Protein AF-0000000067239632 (afdb_homodimer)

Organism: Chlamydomonas reinhardtii (NCBI:txid3055)

Structure (mmCIF, N/CA/C/O backbone):
data_AF-0000000067239632-model_v1
#
loop_
_entity.id
_entity.type
_entity.pdbx_description
1 polymer 'Cytoplasmic tRNA 2-thiolation protein 2'
#
loop_
_atom_site.group_PDB
_atom_site.id
_atom_site.type_symbol
_atom_site.label_atom_id
_atom_site.label_alt_id
_atom_site.label_comp_id
_atom_site.label_asym_id
_atom_site.label_entity_id
_atom_site.label_seq_id
_atom_site.pdbx_PDB_ins_code
_atom_site.Cartn_x
_atom_site.Cartn_y
_atom_site.Cartn_z
_atom_site.occupancy
_atom_site.B_iso_or_equiv
_atom_site.auth_seq_id
_atom_site.auth_comp_id
_atom_site.auth_asym_id
_atom_site.auth_atom_id
_atom_site.pdbx_PDB_model_num
ATOM 1 N N . MET A 1 1 ? -25.734 11.156 -2.154 1 63.03 1 MET A N 1
ATOM 2 C CA . MET A 1 1 ? -26.031 11.828 -0.892 1 63.03 1 MET A CA 1
ATOM 3 C C . MET A 1 1 ? -26.438 13.273 -1.131 1 63.03 1 MET A C 1
ATOM 5 O O . MET A 1 1 ? -25.844 13.961 -1.958 1 63.03 1 MET A O 1
ATOM 9 N N . CYS A 1 2 ? -27.562 13.672 -0.67 1 76.25 2 CYS A N 1
ATOM 10 C CA . CYS A 1 2 ? -27.984 15.055 -0.864 1 76.25 2 CYS A CA 1
ATOM 11 C C . CYS A 1 2 ? -27.062 16.016 -0.145 1 76.25 2 CYS A C 1
ATOM 13 O O . CYS A 1 2 ? -26.281 15.617 0.719 1 76.25 2 CYS A O 1
ATOM 15 N N . HIS A 1 3 ? -27 17.25 -0.586 1 82.56 3 HIS A N 1
ATOM 16 C CA . HIS A 1 3 ? -26.094 18.281 -0.102 1 82.56 3 HIS A CA 1
ATOM 17 C C . HIS A 1 3 ? -26.203 18.453 1.411 1 82.56 3 HIS A C 1
ATOM 19 O O . HIS A 1 3 ? -25.188 18.547 2.102 1 82.56 3 HIS A O 1
ATOM 25 N N . ALA A 1 4 ? -27.359 18.406 1.837 1 80.75 4 ALA A N 1
ATOM 26 C CA . ALA A 1 4 ? -27.594 18.594 3.266 1 80.75 4 ALA A CA 1
ATOM 27 C C . ALA A 1 4 ? -27.031 17.438 4.074 1 80.75 4 ALA A C 1
ATOM 29 O O . ALA A 1 4 ? -26.422 17.625 5.129 1 80.75 4 ALA A O 1
ATOM 30 N N . CYS A 1 5 ? -27.234 16.266 3.525 1 84.88 5 CYS A N 1
ATOM 31 C CA . CYS A 1 5 ? -26.766 15.062 4.211 1 84.88 5 CYS A CA 1
ATOM 32 C C . CYS A 1 5 ? -25.25 15.023 4.246 1 84.88 5 CYS A C 1
ATOM 34 O O . CYS A 1 5 ? -24.656 14.578 5.23 1 84.88 5 CYS A O 1
ATOM 36 N N . LEU A 1 6 ? -24.625 15.562 3.209 1 88.06 6 LEU A N 1
ATOM 37 C CA . LEU A 1 6 ? -23.172 15.586 3.137 1 88.06 6 LEU A CA 1
ATOM 38 C C . LEU A 1 6 ? -22.578 16.531 4.188 1 88.06 6 LEU A C 1
ATOM 40 O O . LEU A 1 6 ? -21.641 16.172 4.891 1 88.06 6 LEU A O 1
ATOM 44 N N . GLU A 1 7 ? -23.188 17.656 4.262 1 89.69 7 GLU A N 1
ATOM 45 C CA . GLU A 1 7 ? -22.703 18.641 5.234 1 89.69 7 GLU A CA 1
ATOM 46 C C . GLU A 1 7 ? -22.875 18.125 6.66 1 89.69 7 GLU A C 1
ATOM 48 O O . GLU A 1 7 ? -22 18.328 7.504 1 89.69 7 GLU A O 1
ATOM 53 N N . LEU A 1 8 ? -23.984 17.484 6.863 1 88.88 8 LEU A N 1
ATOM 54 C CA . LEU A 1 8 ? -24.25 16.938 8.195 1 88.88 8 LEU A CA 1
ATOM 55 C C . LEU A 1 8 ? -23.25 15.828 8.531 1 88.88 8 LEU A C 1
ATOM 57 O O . LEU A 1 8 ? -22.797 15.727 9.68 1 88.88 8 LEU A O 1
ATOM 61 N N . SER A 1 9 ? -22.984 15.094 7.57 1 91 9 SER A N 1
ATOM 62 C CA . SER A 1 9 ? -22.062 13.992 7.781 1 91 9 SER A CA 1
ATOM 63 C C . SER A 1 9 ? -20.656 14.508 8.117 1 91 9 SER A C 1
ATOM 65 O O . SER A 1 9 ? -20.031 14.039 9.07 1 91 9 SER A O 1
ATOM 67 N N . VAL A 1 10 ? -20.203 15.492 7.332 1 93.69 10 VAL A N 1
ATOM 68 C CA . VAL A 1 10 ? -18.875 16.047 7.547 1 93.69 10 VAL A CA 1
ATOM 69 C C . VAL A 1 10 ? -18.828 16.766 8.891 1 93.69 10 VAL A C 1
ATOM 71 O O . VAL A 1 10 ? -17.875 16.609 9.648 1 93.69 10 VAL A O 1
ATOM 74 N N . ARG A 1 11 ? -19.828 17.516 9.188 1 91.19 11 ARG A N 1
ATOM 75 C CA . ARG A 1 11 ? -19.922 18.219 10.461 1 91.19 11 ARG A CA 1
ATOM 76 C C . ARG A 1 11 ? -19.875 17.234 11.633 1 91.19 11 ARG A C 1
ATOM 78 O O . ARG A 1 11 ? -19.219 17.5 12.641 1 91.19 11 ARG A O 1
ATOM 85 N N . GLY A 1 12 ? -20.578 16.156 11.438 1 91.25 12 GLY A N 1
ATOM 86 C CA . GLY A 1 12 ? -20.609 15.141 12.477 1 91.25 12 GLY A CA 1
ATOM 87 C C . GLY A 1 12 ? -19.25 14.523 12.742 1 91.25 12 GLY A C 1
ATOM 88 O O . GLY A 1 12 ? -18.891 14.25 13.891 1 91.25 12 GLY A O 1
ATOM 89 N N . LYS A 1 13 ? -18.531 14.344 11.75 1 91.56 13 LYS A N 1
ATOM 90 C CA . LYS A 1 13 ? -17.203 13.75 11.875 1 91.56 13 LYS A CA 1
ATOM 91 C C . LYS A 1 13 ? -16.25 14.695 12.594 1 91.56 13 LYS A C 1
ATOM 93 O O . LYS A 1 13 ? -15.453 14.258 13.43 1 91.56 13 LYS A O 1
ATOM 98 N N . VAL A 1 14 ? -16.297 15.953 12.266 1 92 14 VAL A N 1
ATOM 99 C CA . VAL A 1 14 ? -15.43 16.938 12.922 1 92 14 VAL A CA 1
ATOM 100 C C . VAL A 1 14 ? -15.883 17.141 14.367 1 92 14 VAL A C 1
ATOM 102 O O . VAL A 1 14 ? -15.062 17.234 15.273 1 92 14 VAL A O 1
ATOM 105 N N . ARG A 1 15 ? -17.156 17.062 14.609 1 88.06 15 ARG A N 1
ATOM 106 C CA . ARG A 1 15 ? -17.734 17.281 15.938 1 88.06 15 ARG A CA 1
ATOM 107 C C . ARG A 1 15 ? -17.406 16.109 16.875 1 88.06 15 ARG A C 1
ATOM 109 O O . ARG A 1 15 ? -17.547 16.234 18.094 1 88.06 15 ARG A O 1
ATOM 116 N N . ALA A 1 16 ? -17 15.031 16.25 1 86.62 16 ALA A N 1
ATOM 117 C CA . ALA A 1 16 ? -16.594 13.891 17.062 1 86.62 16 ALA A CA 1
ATOM 118 C C . ALA A 1 16 ? -15.508 14.289 18.047 1 86.62 16 ALA A C 1
ATOM 120 O O . ALA A 1 16 ? -15.344 13.648 19.094 1 86.62 16 ALA A O 1
ATOM 121 N N . LEU A 1 17 ? -14.797 15.305 17.797 1 83.38 17 LEU A N 1
ATOM 122 C CA . LEU A 1 17 ? -13.82 15.852 18.719 1 83.38 17 LEU A CA 1
ATOM 123 C C . LEU A 1 17 ? -14.469 16.172 20.062 1 83.38 17 LEU A C 1
ATOM 125 O O . LEU A 1 17 ? -13.867 15.922 21.125 1 83.38 17 LEU A O 1
ATOM 129 N N . LYS A 1 18 ? -15.602 16.703 20 1 79.5 18 LYS A N 1
ATOM 130 C CA . LYS A 1 18 ? -16.344 17.062 21.203 1 79.5 18 LYS A CA 1
ATOM 131 C C . LYS A 1 18 ? -16.922 15.82 21.875 1 79.5 18 LYS A C 1
ATOM 133 O O . LYS A 1 18 ? -16.812 15.664 23.094 1 79.5 18 LYS A O 1
ATOM 138 N N . THR A 1 19 ? -17.422 14.945 21.078 1 78 19 THR A N 1
ATOM 139 C CA . THR A 1 19 ? -18.062 13.734 21.578 1 78 19 THR A CA 1
ATOM 140 C C . THR A 1 19 ? -17.062 12.844 22.297 1 78 19 THR A C 1
ATOM 142 O O . THR A 1 19 ? -17.391 12.203 23.297 1 78 19 THR A O 1
ATOM 145 N N . HIS A 1 20 ? -15.836 12.891 21.828 1 83.5 20 HIS A N 1
ATOM 146 C CA . HIS A 1 20 ? -14.797 12.055 22.406 1 83.5 20 HIS A CA 1
ATOM 147 C C . HIS A 1 20 ? -14.023 12.812 23.484 1 83.5 20 HIS A C 1
ATOM 149 O O . HIS A 1 20 ? -12.992 12.344 23.969 1 83.5 20 HIS A O 1
ATOM 155 N N . LYS A 1 21 ? -14.438 14.008 23.797 1 83.25 21 LYS A N 1
ATOM 156 C CA . LYS A 1 21 ? -13.867 14.828 24.859 1 83.25 21 LYS A CA 1
ATOM 157 C C . LYS A 1 21 ? -12.422 15.211 24.547 1 83.25 21 LYS A C 1
ATOM 159 O O . LYS A 1 21 ? -11.578 15.227 25.438 1 83.25 21 LYS A O 1
ATOM 164 N N . LEU A 1 22 ? -12.25 15.445 23.328 1 89.62 22 LEU A N 1
ATOM 165 C CA . LEU A 1 22 ? -10.914 15.852 22.906 1 89.62 22 LEU A CA 1
ATOM 166 C C . LEU A 1 22 ? -10.789 17.375 22.906 1 89.62 22 LEU A C 1
ATOM 168 O O . LEU A 1 22 ? -9.68 17.906 22.922 1 89.62 22 LEU A O 1
ATOM 172 N N . LEU A 1 23 ? -11.867 18.031 22.859 1 87.69 23 LEU A N 1
ATOM 173 C CA . LEU A 1 23 ? -11.945 19.484 23.016 1 87.69 23 LEU A CA 1
ATOM 174 C C . LEU A 1 23 ? -12.727 19.844 24.281 1 87.69 23 LEU A C 1
ATOM 176 O O . LEU A 1 23 ? -13.898 19.484 24.422 1 87.69 23 LEU A O 1
ATOM 180 N N . LEU A 1 24 ? -12.07 20.516 25.125 1 85.75 24 LEU A N 1
ATOM 181 C CA . LEU A 1 24 ? -12.672 20.859 26.422 1 85.75 24 LEU A CA 1
ATOM 182 C C . LEU A 1 24 ? -12.766 22.359 26.594 1 85.75 24 LEU A C 1
ATOM 184 O O . LEU A 1 24 ? -12.031 23.125 25.969 1 85.75 24 LEU A O 1
ATOM 188 N N . PRO A 1 25 ? -13.742 22.734 27.453 1 85.5 25 PRO A N 1
ATOM 189 C CA . PRO A 1 25 ? -13.805 24.156 27.75 1 85.5 25 PRO A CA 1
ATOM 190 C C . PRO A 1 25 ? -12.5 24.688 28.359 1 85.5 25 PRO A C 1
ATOM 192 O O . PRO A 1 25 ? -11.875 24.031 29.188 1 85.5 25 PRO A O 1
ATOM 195 N N . GLY A 1 26 ? -12.117 25.797 27.875 1 83.81 26 GLY A N 1
ATOM 196 C CA . GLY A 1 26 ? -10.898 26.391 28.375 1 83.81 26 GLY A CA 1
ATOM 197 C C . GLY A 1 26 ? -9.68 26.062 27.547 1 83.81 26 GLY A C 1
ATOM 198 O O . GLY A 1 26 ? -8.609 26.656 27.734 1 83.81 26 GLY A O 1
ATOM 199 N N . ASP A 1 27 ? -9.852 25.172 26.656 1 88.25 27 ASP A N 1
ATOM 200 C CA . ASP A 1 27 ? -8.742 24.828 25.781 1 88.25 27 ASP A CA 1
ATOM 201 C C . ASP A 1 27 ? -8.344 26 24.891 1 88.25 27 ASP A C 1
ATOM 203 O O . ASP A 1 27 ? -9.164 26.875 24.594 1 88.25 27 ASP A O 1
ATOM 207 N N . ASN A 1 28 ? -7.094 26.125 24.688 1 92.44 28 ASN A N 1
ATOM 208 C CA . ASN A 1 28 ? -6.598 26.938 23.578 1 92.44 28 ASN A CA 1
ATOM 209 C C . ASN A 1 28 ? -6.203 26.094 22.375 1 92.44 28 ASN A C 1
ATOM 211 O O . ASN A 1 28 ? -5.27 25.297 22.469 1 92.44 28 ASN A O 1
ATOM 215 N N . ILE A 1 29 ? -6.895 26.344 21.312 1 94.25 29 ILE A N 1
ATOM 216 C CA . ILE A 1 29 ? -6.699 25.453 20.188 1 94.25 29 ILE A CA 1
ATOM 217 C C . ILE A 1 29 ? -6.062 26.203 19.031 1 94.25 29 ILE A C 1
ATOM 219 O O . ILE A 1 29 ? -6.328 27.391 18.828 1 94.25 29 ILE A O 1
ATOM 223 N N . ALA A 1 30 ? -5.18 25.516 18.344 1 96.75 30 ALA A N 1
ATOM 224 C CA . ALA A 1 30 ? -4.648 26 17.078 1 96.75 30 ALA A CA 1
ATOM 225 C C . ALA A 1 30 ? -5.152 25.172 15.906 1 96.75 30 ALA A C 1
ATOM 227 O O . ALA A 1 30 ? -5.312 23.953 16.031 1 96.75 30 ALA A O 1
ATOM 228 N N . VAL A 1 31 ? -5.473 25.766 14.797 1 97.75 31 VAL A N 1
ATOM 229 C CA . VAL A 1 31 ? -5.859 25.078 13.562 1 97.75 31 VAL A CA 1
ATOM 230 C C . VAL A 1 31 ? -4.816 25.344 12.477 1 97.75 31 VAL A C 1
ATOM 232 O O . VAL A 1 31 ? -4.516 26.484 12.156 1 97.75 31 VAL A O 1
ATOM 235 N N . ALA A 1 32 ? -4.227 24.281 11.977 1 98.12 32 ALA A N 1
ATOM 236 C CA . ALA A 1 32 ? -3.314 24.406 10.844 1 98.12 32 ALA A CA 1
ATOM 237 C C . ALA A 1 32 ? -4.082 24.656 9.547 1 98.12 32 ALA A C 1
ATOM 239 O O . ALA A 1 32 ? -4.957 23.859 9.18 1 98.12 32 ALA A O 1
ATOM 240 N N . LEU A 1 33 ? -3.748 25.703 8.828 1 97.38 33 LEU A N 1
ATOM 241 C CA . LEU A 1 33 ? -4.477 26.078 7.621 1 97.38 33 LEU A CA 1
ATOM 242 C C . LEU A 1 33 ? -3.527 26.203 6.43 1 97.38 33 LEU A C 1
ATOM 244 O O . LEU A 1 33 ? -2.641 27.047 6.422 1 97.38 33 LEU A O 1
ATOM 248 N N . SER A 1 34 ? -3.734 25.359 5.488 1 94.44 34 SER A N 1
ATOM 249 C CA . SER A 1 34 ? -2.918 25.406 4.281 1 94.44 34 SER A CA 1
ATOM 250 C C . SER A 1 34 ? -3.586 26.25 3.201 1 94.44 34 SER A C 1
ATOM 252 O O . SER A 1 34 ? -2.92 26.75 2.285 1 94.44 34 SER A O 1
ATOM 254 N N . GLY A 1 35 ? -4.879 26.484 3.322 1 94.12 35 GLY A N 1
ATOM 255 C CA . GLY A 1 35 ? -5.629 27.188 2.293 1 94.12 35 GLY A CA 1
ATOM 256 C C . GLY A 1 35 ? -6.348 26.25 1.337 1 94.12 35 GLY A C 1
ATOM 257 O O . GLY A 1 35 ? -7.141 26.703 0.504 1 94.12 35 GLY A O 1
ATOM 258 N N . GLY A 1 36 ? -6.152 24.984 1.489 1 94.12 36 GLY A N 1
ATOM 259 C CA . GLY A 1 36 ? -6.828 24.016 0.653 1 94.12 36 GLY A CA 1
ATOM 260 C C . GLY A 1 36 ? -8.219 23.656 1.154 1 94.12 36 GLY A C 1
ATOM 261 O O . GLY A 1 36 ? -8.672 24.188 2.166 1 94.12 36 GLY A O 1
ATOM 262 N N . SER A 1 37 ? -8.844 22.781 0.431 1 95.69 37 SER A N 1
ATOM 263 C CA . SER A 1 37 ? -10.227 22.422 0.735 1 95.69 37 SER A CA 1
ATOM 264 C C . SER A 1 37 ? -10.344 21.75 2.1 1 95.69 37 SER A C 1
ATOM 266 O O . SER A 1 37 ? -11.281 22.016 2.852 1 95.69 37 SER A O 1
ATOM 268 N N . CYS A 1 38 ? -9.398 20.938 2.461 1 96.69 38 CYS A N 1
ATOM 269 C CA . CYS A 1 38 ? -9.484 20.172 3.693 1 96.69 38 CYS A CA 1
ATOM 270 C C . CYS A 1 38 ? -9.305 21.062 4.914 1 96.69 38 CYS A C 1
ATOM 272 O O . CYS A 1 38 ? -10.078 20.984 5.867 1 96.69 38 CYS A O 1
ATOM 274 N N . SER A 1 39 ? -8.281 21.859 4.871 1 96.94 39 SER A N 1
ATOM 275 C CA . SER A 1 39 ? -8.047 22.734 6.012 1 96.94 39 SER A CA 1
ATOM 276 C C . SER A 1 39 ? -9.164 23.766 6.152 1 96.94 39 SER A C 1
ATOM 278 O O . SER A 1 39 ? -9.555 24.109 7.266 1 96.94 39 SER A O 1
ATOM 280 N N . LEU A 1 40 ? -9.727 24.25 5.062 1 97 40 LEU A N 1
ATOM 281 C CA . LEU A 1 40 ? -10.82 25.219 5.105 1 97 40 LEU A CA 1
ATOM 282 C C . LEU A 1 40 ? -12.094 24.578 5.637 1 97 40 LEU A C 1
ATOM 284 O O . LEU A 1 40 ? -12.828 25.188 6.414 1 97 40 LEU A O 1
ATOM 288 N N . THR A 1 41 ? -12.32 23.359 5.168 1 96.44 41 THR A N 1
ATOM 289 C CA . THR A 1 41 ? -13.461 22.609 5.688 1 96.44 41 THR A CA 1
ATOM 290 C C . THR A 1 41 ? -13.336 22.406 7.195 1 96.44 41 THR A C 1
ATOM 292 O O . THR A 1 41 ? -14.32 22.562 7.93 1 96.44 41 THR A O 1
ATOM 295 N N . LEU A 1 42 ? -12.172 22.078 7.633 1 97.5 42 LEU A N 1
ATOM 296 C CA . LEU A 1 42 ? -11.93 21.906 9.055 1 97.5 42 LEU A CA 1
ATOM 297 C C . LEU A 1 42 ? -12.227 23.188 9.82 1 97.5 42 LEU A C 1
ATOM 299 O O . LEU A 1 42 ? -12.984 23.172 10.797 1 97.5 42 LEU A O 1
ATOM 303 N N . LEU A 1 43 ? -11.633 24.266 9.391 1 96.81 43 LEU A N 1
ATOM 304 C CA . LEU A 1 43 ? -11.828 25.547 10.07 1 96.81 43 LEU A CA 1
ATOM 305 C C . LEU A 1 43 ? -13.305 25.938 10.086 1 96.81 43 LEU A C 1
ATOM 307 O O . LEU A 1 43 ? -13.82 26.391 11.109 1 96.81 43 LEU A O 1
ATOM 311 N N . SER A 1 44 ? -13.977 25.75 8.992 1 94.62 44 SER A N 1
ATOM 312 C CA . SER A 1 44 ? -15.383 26.125 8.852 1 94.62 44 SER A CA 1
ATOM 313 C C . SER A 1 44 ? -16.266 25.312 9.781 1 94.62 44 SER A C 1
ATOM 315 O O . SER A 1 44 ? -17.391 25.719 10.094 1 94.62 44 SER A O 1
ATOM 317 N N . ASN A 1 45 ? -15.836 24.172 10.164 1 93.5 45 ASN A N 1
ATOM 318 C CA . ASN A 1 45 ? -16.641 23.328 11.055 1 93.5 45 ASN A CA 1
ATOM 319 C C . ASN A 1 45 ? -16.25 23.547 12.516 1 93.5 45 ASN A C 1
ATOM 321 O O . ASN A 1 45 ? -17.031 23.219 13.422 1 93.5 45 ASN A O 1
ATOM 325 N N . VAL A 1 46 ? -15.055 24.062 12.773 1 93.44 46 VAL A N 1
ATOM 326 C CA . VAL A 1 46 ? -14.586 24.281 14.141 1 93.44 46 VAL A CA 1
ATOM 327 C C . VAL A 1 46 ? -15.141 25.609 14.664 1 93.44 46 VAL A C 1
ATOM 329 O O . VAL A 1 46 ? -15.508 25.703 15.836 1 93.44 46 VAL A O 1
ATOM 332 N N . LEU A 1 47 ? -15.25 26.594 13.844 1 91.94 47 LEU A N 1
ATOM 333 C CA . LEU A 1 47 ? -15.633 27.953 14.234 1 91.94 47 LEU A CA 1
ATOM 334 C C . LEU A 1 47 ? -17.016 27.969 14.867 1 91.94 47 LEU A C 1
ATOM 336 O O . LEU A 1 47 ? -17.219 28.547 15.93 1 91.94 47 LEU A O 1
ATOM 340 N N . PRO A 1 48 ? -17.969 27.234 14.25 1 86.5 48 PRO A N 1
ATOM 341 C CA . PRO A 1 48 ? -19.312 27.234 14.844 1 86.5 48 PRO A CA 1
ATOM 342 C C . PRO A 1 48 ? -19.359 26.531 16.203 1 86.5 48 PRO A C 1
ATOM 344 O O . PRO A 1 48 ? -20.328 26.703 16.938 1 86.5 48 PRO A O 1
ATOM 347 N N . MET A 1 49 ? -18.375 25.797 16.516 1 86.38 49 MET A N 1
ATOM 348 C CA . MET A 1 49 ? -18.344 25.078 17.781 1 86.38 49 MET A CA 1
ATOM 349 C C . MET A 1 49 ? -17.938 26.016 18.922 1 86.38 49 MET A C 1
ATOM 351 O O . MET A 1 49 ? -18.125 25.703 20.094 1 86.38 49 MET A O 1
ATOM 355 N N . ARG A 1 50 ? -17.422 27.172 18.594 1 85.12 50 ARG A N 1
ATOM 356 C CA . ARG A 1 50 ? -16.875 28.109 19.562 1 85.12 50 ARG A CA 1
ATOM 357 C C . ARG A 1 50 ? -17.984 29 20.156 1 85.12 50 ARG A C 1
ATOM 359 O O . ARG A 1 50 ? -18.844 29.5 19.422 1 85.12 50 ARG A O 1
ATOM 366 N N . LYS A 1 51 ? -18.062 29.016 21.469 1 77.44 51 LYS A N 1
ATOM 367 C CA . LYS A 1 51 ? -18.984 29.906 22.141 1 77.44 51 LYS A CA 1
ATOM 368 C C . LYS A 1 51 ? -18.484 31.359 22.094 1 77.44 51 LYS A C 1
ATOM 370 O O . LYS A 1 51 ? -17.312 31.609 22.359 1 77.44 51 LYS A O 1
ATOM 375 N N . ASP A 1 52 ? -19.234 32.219 21.391 1 60.81 52 ASP A N 1
ATOM 376 C CA . ASP A 1 52 ? -18.891 33.625 21.406 1 60.81 52 ASP A CA 1
ATOM 377 C C . ASP A 1 52 ? -19.703 34.375 22.469 1 60.81 52 ASP A C 1
ATOM 379 O O . ASP A 1 52 ? -20.672 33.844 23 1 60.81 52 ASP A O 1
ATOM 383 N N . ALA A 1 53 ? -19.016 35.438 23.016 1 52.5 53 ALA A N 1
ATOM 384 C CA . ALA A 1 53 ? -19.641 36.25 24.031 1 52.5 53 ALA A CA 1
ATOM 385 C C . ALA A 1 53 ? -21.109 36.531 23.703 1 52.5 53 ALA A C 1
ATOM 387 O O . ALA A 1 53 ? -21.922 36.812 24.594 1 52.5 53 ALA A O 1
ATOM 388 N N . SER A 1 54 ? -21.406 36.594 22.406 1 49.66 54 SER A N 1
ATOM 389 C CA . SER A 1 54 ? -22.766 37 22.016 1 49.66 54 SER A CA 1
ATOM 390 C C . SER A 1 54 ? -23.719 35.812 22.078 1 49.66 54 SER A C 1
ATOM 392 O O . SER A 1 54 ? -24.922 35.969 21.891 1 49.66 54 SER A O 1
ATOM 394 N N . THR A 1 55 ? -23.047 34.594 22.219 1 54.34 55 THR A N 1
ATOM 395 C CA . THR A 1 55 ? -23.906 33.438 22.156 1 54.34 55 THR A CA 1
ATOM 396 C C . THR A 1 55 ? -24.75 33.312 23.422 1 54.34 55 THR A C 1
ATOM 398 O O . THR A 1 55 ? -24.219 33.312 24.531 1 54.34 55 THR A O 1
ATOM 401 N N . PRO A 1 56 ? -26.062 33.625 23.297 1 50.69 56 PRO A N 1
ATOM 402 C CA . PRO A 1 56 ? -26.891 33.5 24.516 1 50.69 56 PRO A CA 1
ATOM 403 C C . PRO A 1 56 ? -26.641 32.188 25.266 1 50.69 56 PRO A C 1
ATOM 405 O O . PRO A 1 56 ? -26.219 31.203 24.656 1 50.69 56 PRO A O 1
ATOM 408 N N . ARG A 1 57 ? -26.578 32.281 26.594 1 50.06 57 ARG A N 1
ATOM 409 C CA . ARG A 1 57 ? -26.375 31.25 27.594 1 50.06 57 ARG A CA 1
ATOM 410 C C . ARG A 1 57 ? -26.922 29.906 27.109 1 50.06 57 ARG A C 1
ATOM 412 O O . ARG A 1 57 ? -26.5 28.859 27.562 1 50.06 57 ARG A O 1
ATOM 419 N N . LYS A 1 58 ? -28.078 30 26.422 1 48.72 58 LYS A N 1
ATOM 420 C CA . LYS A 1 58 ? -28.922 28.828 26.266 1 48.72 58 LYS A CA 1
ATOM 421 C C . LYS A 1 58 ? -28.5 27.984 25.062 1 48.72 58 LYS A C 1
ATOM 423 O O . LYS A 1 58 ? -29.125 26.969 24.75 1 48.72 58 LYS A O 1
ATOM 428 N N . GLU A 1 59 ? -27.531 28.484 24.234 1 54.84 59 GLU A N 1
ATOM 429 C CA . GLU A 1 59 ? -27.391 27.641 23.062 1 54.84 59 GLU A CA 1
ATOM 430 C C . GLU A 1 59 ? -26.609 26.359 23.391 1 54.84 59 GLU A C 1
ATOM 432 O O . GLU A 1 59 ? -25.484 26.422 23.875 1 54.84 59 GLU A O 1
ATOM 437 N N . ARG A 1 60 ? -27.234 25.25 23.453 1 58.44 60 ARG A N 1
ATOM 438 C CA . ARG A 1 60 ? -26.844 23.875 23.766 1 58.44 60 ARG A CA 1
ATOM 439 C C . ARG A 1 60 ? -25.797 23.375 22.781 1 58.44 60 ARG A C 1
ATOM 441 O O . ARG A 1 60 ? -25.938 23.547 21.578 1 58.44 60 ARG A O 1
ATOM 448 N N . GLY A 1 61 ? -24.406 23.219 23.188 1 69.62 61 GLY A N 1
ATOM 449 C CA . GLY A 1 61 ? -23.469 22.375 22.469 1 69.62 61 GLY A CA 1
ATOM 450 C C . GLY A 1 61 ? -22.188 23.078 22.094 1 69.62 61 GLY A C 1
ATOM 451 O O . GLY A 1 61 ? -21.266 22.453 21.562 1 69.62 61 GLY A O 1
ATOM 452 N N . LYS A 1 62 ? -22.156 24.484 22.375 1 78.81 62 LYS A N 1
ATOM 453 C CA . LYS A 1 62 ? -20.922 25.203 22.047 1 78.81 62 LYS A CA 1
ATOM 454 C C . LYS A 1 62 ? -19.938 25.141 23.219 1 78.81 62 LYS A C 1
ATOM 456 O O . LYS A 1 62 ? -20.344 24.922 24.375 1 78.81 62 LYS A O 1
ATOM 461 N N . ILE A 1 63 ? -18.656 25.188 22.891 1 82.94 63 ILE A N 1
ATOM 462 C CA . ILE A 1 63 ? -17.562 25.094 23.859 1 82.94 63 ILE A CA 1
ATOM 463 C C . ILE A 1 63 ? -16.75 26.391 23.844 1 82.94 63 ILE A C 1
ATOM 465 O O . ILE A 1 63 ? -16.516 26.969 22.781 1 82.94 63 ILE A O 1
ATOM 469 N N . GLU A 1 64 ? -16.516 26.891 25 1 84.75 64 GLU A N 1
ATOM 470 C CA . GLU A 1 64 ? -15.664 28.062 25.094 1 84.75 64 GLU A CA 1
ATOM 471 C C . GLU A 1 64 ? -14.188 27.688 24.969 1 84.75 64 GLU A C 1
ATOM 473 O O . GLU A 1 64 ? -13.648 26.984 25.828 1 84.75 64 GLU A O 1
ATOM 478 N N . PHE A 1 65 ? -13.594 28.047 23.922 1 87.12 65 PHE A N 1
ATOM 479 C CA . PHE A 1 65 ? -12.164 27.781 23.75 1 87.12 65 PHE A CA 1
ATOM 480 C C . PHE A 1 65 ?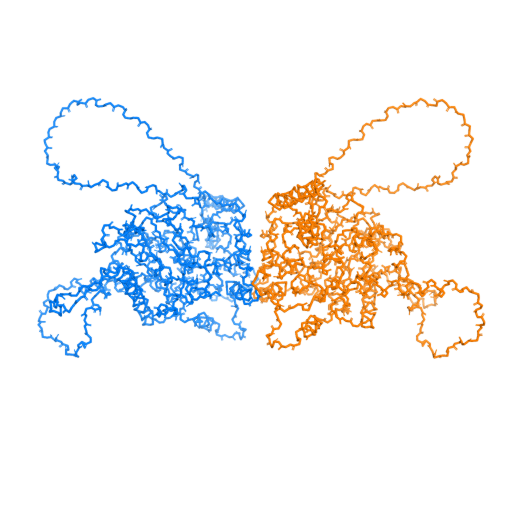 -11.516 28.891 22.922 1 87.12 65 PHE A C 1
ATOM 482 O O . PHE A 1 65 ? -12.188 29.594 22.172 1 87.12 65 PHE A O 1
ATOM 489 N N . GLY A 1 66 ? -10.195 29.125 23.203 1 89.81 66 GLY A N 1
ATOM 490 C CA . GLY A 1 66 ? -9.406 30 22.344 1 89.81 66 GLY A CA 1
ATOM 491 C C . GLY A 1 66 ? -9.047 29.375 21.016 1 89.81 66 GLY A C 1
ATOM 492 O O . GLY A 1 66 ? -8.898 28.156 20.922 1 89.81 66 GLY A O 1
ATOM 493 N N . LEU A 1 67 ? -8.984 30.234 20 1 92.69 67 LEU A N 1
ATOM 494 C CA . LEU A 1 67 ? -8.688 29.703 18.672 1 92.69 67 LEU A CA 1
ATOM 495 C C . LEU A 1 67 ? -7.652 30.562 17.953 1 92.69 67 LEU A C 1
ATOM 497 O O . LEU A 1 67 ? -7.789 31.781 17.891 1 92.69 67 LEU A O 1
ATOM 501 N N . THR A 1 68 ? -6.578 30 17.578 1 93.25 68 THR A N 1
ATOM 502 C CA . THR A 1 68 ? -5.566 30.625 16.734 1 93.25 68 THR A CA 1
ATOM 503 C C . THR A 1 68 ? -5.379 29.828 15.453 1 93.25 68 THR A C 1
ATOM 505 O O . THR A 1 68 ? -5.293 28.594 15.477 1 93.25 68 THR A O 1
ATOM 508 N N . VAL A 1 69 ? -5.441 30.453 14.336 1 96.12 69 VAL A N 1
ATOM 509 C CA . VAL A 1 69 ? -5.18 29.812 13.055 1 96.12 69 VAL A CA 1
ATOM 510 C C . VAL A 1 69 ? -3.715 30 12.664 1 96.12 69 VAL A C 1
ATOM 512 O O . VAL A 1 69 ? -3.189 31.125 12.734 1 96.12 69 VAL A O 1
ATOM 515 N N . ILE A 1 70 ? -3.045 28.953 12.312 1 96.62 70 ILE A N 1
ATOM 516 C CA . ILE A 1 70 ? -1.637 29.031 11.938 1 96.62 70 ILE A CA 1
ATOM 517 C C . ILE A 1 70 ? -1.457 28.594 10.492 1 96.62 70 ILE A C 1
ATOM 519 O O . ILE A 1 70 ? -1.854 27.484 10.125 1 96.62 70 ILE A O 1
ATOM 523 N N . HIS A 1 71 ? -0.911 29.375 9.664 1 96.12 71 HIS A N 1
ATOM 524 C CA . HIS A 1 71 ? -0.532 29.062 8.289 1 96.12 71 HIS A CA 1
ATOM 525 C C . HIS A 1 71 ? 0.983 29.062 8.125 1 96.12 71 HIS A C 1
ATOM 527 O O . HIS A 1 71 ? 1.634 30.094 8.32 1 96.12 71 HIS A O 1
ATOM 533 N N . VAL A 1 72 ? 1.511 27.906 7.836 1 96.12 72 VAL A N 1
ATOM 534 C CA . VAL A 1 72 ? 2.918 27.828 7.461 1 96.12 72 VAL A CA 1
ATOM 535 C C . VAL A 1 72 ? 3.064 28.047 5.957 1 96.12 72 VAL A C 1
ATOM 537 O O . VAL A 1 72 ? 2.639 27.203 5.164 1 96.12 72 VAL A O 1
ATOM 540 N N . ASN A 1 73 ? 3.652 29.109 5.555 1 94.38 73 ASN A N 1
ATOM 541 C CA . ASN A 1 73 ? 3.836 29.406 4.137 1 94.38 73 ASN A CA 1
ATOM 542 C C . ASN A 1 73 ? 5.059 28.688 3.572 1 94.38 73 ASN A C 1
ATOM 544 O O . ASN A 1 73 ? 6.195 29.078 3.844 1 94.38 73 ASN A O 1
ATOM 548 N N . GLU A 1 74 ? 4.785 27.719 2.834 1 93.56 74 GLU A N 1
ATOM 549 C CA . GLU A 1 74 ? 5.867 26.938 2.242 1 93.56 74 GLU A CA 1
ATOM 550 C C . GLU A 1 74 ? 5.953 27.172 0.735 1 93.56 74 GLU A C 1
ATOM 552 O O . GLU A 1 74 ? 6.508 26.344 0.007 1 93.56 74 GLU A O 1
ATOM 557 N N . ALA A 1 75 ? 5.453 28.25 0.238 1 91.56 75 ALA A N 1
ATOM 558 C CA . ALA A 1 75 ? 5.398 28.531 -1.194 1 91.56 75 ALA A CA 1
ATOM 559 C C . ALA A 1 75 ? 6.797 28.609 -1.794 1 91.56 75 ALA A C 1
ATOM 561 O O . ALA A 1 75 ? 7.047 28.062 -2.877 1 91.56 75 ALA A O 1
ATOM 562 N N . THR A 1 76 ? 7.719 29.234 -1.14 1 89.94 76 THR A N 1
ATOM 563 C CA . THR A 1 76 ? 9.07 29.375 -1.664 1 89.94 76 THR A CA 1
ATOM 564 C C . THR A 1 76 ? 9.781 28.031 -1.726 1 89.94 76 THR A C 1
ATOM 566 O O . THR A 1 76 ? 10.625 27.812 -2.598 1 89.94 76 THR A O 1
ATOM 569 N N . ALA A 1 77 ? 9.477 27.188 -0.752 1 91 77 ALA A N 1
ATOM 570 C CA . ALA A 1 77 ? 10.062 25.859 -0.749 1 91 77 ALA A CA 1
ATOM 571 C C . ALA A 1 77 ? 9.633 25.062 -1.978 1 91 77 ALA A C 1
ATOM 573 O O . ALA A 1 77 ? 10.344 24.156 -2.42 1 91 77 ALA A O 1
ATOM 574 N N . HIS A 1 78 ? 8.508 25.406 -2.482 1 88.94 78 HIS A N 1
ATOM 575 C CA . HIS A 1 78 ? 8 24.75 -3.674 1 88.94 78 HIS A CA 1
ATOM 576 C C . HIS A 1 78 ? 8.391 25.5 -4.941 1 88.94 78 HIS A C 1
ATOM 578 O O . HIS A 1 78 ? 7.859 25.234 -6.02 1 88.94 78 HIS A O 1
ATOM 584 N N . GLY A 1 79 ? 9.211 26.547 -4.797 1 83.88 79 GLY A N 1
ATOM 585 C CA . GLY A 1 79 ? 9.781 27.203 -5.957 1 83.88 79 GLY A CA 1
ATOM 586 C C . GLY A 1 79 ? 9.109 28.531 -6.293 1 83.88 79 GLY A C 1
ATOM 587 O O . GLY A 1 79 ? 9.43 29.156 -7.297 1 83.88 79 GLY A O 1
ATOM 588 N N . ALA A 1 80 ? 8.195 29 -5.516 1 86.38 80 ALA A N 1
ATOM 589 C CA . ALA A 1 80 ? 7.512 30.266 -5.773 1 86.38 80 ALA A CA 1
ATOM 590 C C . ALA A 1 80 ? 8.414 31.453 -5.449 1 86.38 80 ALA A C 1
ATOM 592 O O . ALA A 1 80 ? 9.266 31.375 -4.555 1 86.38 80 ALA A O 1
ATOM 593 N N . ALA A 1 81 ? 8.156 32.5 -6.195 1 86.75 81 ALA A N 1
ATOM 594 C CA . ALA A 1 81 ? 8.859 33.75 -5.906 1 86.75 81 ALA A CA 1
ATOM 595 C C . ALA A 1 81 ? 8.352 34.375 -4.617 1 86.75 81 ALA A C 1
ATOM 597 O O . ALA A 1 81 ? 7.258 34.062 -4.148 1 86.75 81 ALA A O 1
ATOM 598 N N . ALA A 1 82 ? 9.133 35.25 -4.074 1 87.06 82 ALA A N 1
ATOM 599 C CA . ALA A 1 82 ? 8.789 35.906 -2.811 1 87.06 82 ALA A CA 1
ATOM 600 C C . ALA A 1 82 ? 7.449 36.625 -2.908 1 87.06 82 ALA A C 1
ATOM 602 O O . ALA A 1 82 ? 6.641 36.594 -1.976 1 87.06 82 ALA A O 1
ATOM 603 N N . ALA A 1 83 ? 7.242 37.281 -3.994 1 87.5 83 ALA A N 1
ATOM 604 C CA . ALA A 1 83 ? 5.996 38 -4.191 1 87.5 83 ALA A CA 1
ATOM 605 C C . ALA A 1 83 ? 4.801 37.062 -4.242 1 87.5 83 ALA A C 1
ATOM 607 O O . ALA A 1 83 ? 3.73 37.375 -3.715 1 87.5 83 ALA A O 1
ATOM 608 N N . GLU A 1 84 ? 5.004 35.969 -4.926 1 87.94 84 GLU A N 1
ATOM 609 C CA . GLU A 1 84 ? 3.949 34.969 -5.012 1 87.94 84 GLU A CA 1
ATOM 610 C C . GLU A 1 84 ? 3.65 34.375 -3.643 1 87.94 84 GLU A C 1
ATOM 612 O O . GLU A 1 84 ? 2.5 34.062 -3.334 1 87.94 84 GLU A O 1
ATOM 617 N N . ALA A 1 85 ? 4.723 34.156 -2.924 1 90.81 85 ALA A N 1
ATOM 618 C CA . ALA A 1 85 ? 4.566 33.625 -1.574 1 90.81 85 ALA A CA 1
ATOM 619 C C . ALA A 1 85 ? 3.75 34.562 -0.7 1 90.81 85 ALA A C 1
ATOM 621 O O . ALA A 1 85 ? 2.898 34.125 0.075 1 90.81 85 ALA A O 1
ATOM 622 N N . GLU A 1 86 ? 4.004 35.812 -0.805 1 88.44 86 GLU A N 1
ATOM 623 C CA . GLU A 1 86 ? 3.256 36.812 -0.05 1 88.44 86 GLU A CA 1
ATOM 624 C C . GLU A 1 86 ? 1.796 36.875 -0.493 1 88.44 86 GLU A C 1
ATOM 626 O O . GLU A 1 86 ? 0.896 37.031 0.331 1 88.44 86 GLU A O 1
ATOM 631 N N . ALA A 1 87 ? 1.618 36.812 -1.788 1 89.56 87 ALA A N 1
ATOM 632 C CA . ALA A 1 87 ? 0.256 36.812 -2.316 1 89.56 87 ALA A CA 1
ATOM 633 C C . ALA A 1 87 ? -0.518 35.594 -1.812 1 89.56 87 ALA A C 1
ATOM 635 O O . ALA A 1 87 ? -1.711 35.688 -1.515 1 89.56 87 ALA A O 1
ATOM 636 N N . HIS A 1 88 ? 0.176 34.5 -1.755 1 91.38 88 HIS A N 1
ATOM 637 C CA . HIS A 1 88 ? -0.456 33.281 -1.262 1 91.38 88 HIS A CA 1
ATOM 638 C C . HIS A 1 88 ? -0.904 33.438 0.188 1 91.38 88 HIS A C 1
ATOM 640 O O . HIS A 1 88 ? -2.006 33 0.55 1 91.38 88 HIS A O 1
ATOM 646 N N . SER A 1 89 ? -0.066 33.969 0.991 1 91.81 89 SER A N 1
ATOM 647 C CA . SER A 1 89 ? -0.415 34.188 2.389 1 91.81 89 SER A CA 1
ATOM 648 C C . SER A 1 89 ? -1.642 35.094 2.512 1 91.81 89 SER A C 1
ATOM 650 O O . SER A 1 89 ? -2.506 34.875 3.359 1 91.81 89 SER A O 1
ATOM 652 N N . ARG A 1 90 ? -1.735 36.125 1.687 1 90.38 90 ARG A N 1
ATOM 653 C CA . ARG A 1 90 ? -2.887 37.031 1.703 1 90.38 90 ARG A CA 1
ATOM 654 C C . ARG A 1 90 ? -4.164 36.281 1.329 1 90.38 90 ARG A C 1
ATOM 656 O O . ARG A 1 90 ? -5.215 36.5 1.936 1 90.38 90 ARG A O 1
ATOM 663 N N . ASP A 1 91 ? -3.975 35.438 0.354 1 92.38 91 ASP A N 1
ATOM 664 C CA . ASP A 1 91 ? -5.129 34.656 -0.084 1 92.38 91 ASP A CA 1
ATOM 665 C C . ASP A 1 91 ? -5.609 33.719 1.021 1 92.38 91 ASP A C 1
ATOM 667 O O . ASP A 1 91 ? -6.816 33.531 1.201 1 92.38 91 ASP A O 1
ATOM 671 N N . VAL A 1 92 ? -4.68 33.094 1.704 1 94.38 92 VAL A N 1
ATOM 672 C CA . VAL A 1 92 ? -5.027 32.156 2.77 1 94.38 92 VAL A CA 1
ATOM 673 C C . VAL A 1 92 ? -5.715 32.906 3.908 1 94.38 92 VAL A C 1
ATOM 675 O O . VAL A 1 92 ? -6.707 32.406 4.465 1 94.38 92 VAL A O 1
ATOM 678 N N . VAL A 1 93 ? -5.215 34.062 4.297 1 93.06 93 VAL A N 1
ATOM 679 C CA . VAL A 1 93 ? -5.805 34.875 5.355 1 93.06 93 VAL A CA 1
ATOM 680 C C . VAL A 1 93 ? -7.215 35.281 4.957 1 93.06 93 VAL A C 1
ATOM 682 O O . VAL A 1 93 ? -8.141 35.25 5.773 1 93.06 93 VAL A O 1
ATOM 685 N N . ALA A 1 94 ? -7.355 35.688 3.701 1 92.38 94 ALA A N 1
ATOM 686 C CA . ALA A 1 94 ? -8.672 36.062 3.197 1 92.38 94 ALA A CA 1
ATOM 687 C C . ALA A 1 94 ? -9.648 34.906 3.271 1 92.38 94 ALA A C 1
ATOM 689 O O . ALA A 1 94 ? -10.82 35.062 3.619 1 92.38 94 ALA A O 1
ATOM 690 N N . ALA A 1 95 ? -9.141 33.75 2.904 1 94.56 95 ALA A N 1
ATOM 691 C CA . ALA A 1 95 ? -9.984 32.562 2.965 1 94.56 95 ALA A CA 1
ATOM 692 C C . ALA A 1 95 ? -10.398 32.25 4.402 1 94.56 95 ALA A C 1
ATOM 694 O O . ALA A 1 95 ? -11.523 31.844 4.652 1 94.56 95 ALA A O 1
ATOM 695 N N . ALA A 1 96 ? -9.477 32.406 5.332 1 94.75 96 ALA A N 1
ATOM 696 C CA . ALA A 1 96 ? -9.781 32.188 6.742 1 94.75 96 ALA A CA 1
ATOM 697 C C . ALA A 1 96 ? -10.867 33.156 7.219 1 94.75 96 ALA A C 1
ATOM 699 O O . ALA A 1 96 ? -11.773 32.75 7.957 1 94.75 96 ALA A O 1
ATOM 700 N N . ARG A 1 97 ? -10.812 34.344 6.812 1 91.81 97 ARG A N 1
ATOM 701 C CA . ARG A 1 97 ? -11.812 35.344 7.18 1 91.81 97 ARG A CA 1
ATOM 702 C C . ARG A 1 97 ? -13.172 35.031 6.582 1 91.81 97 ARG A C 1
ATOM 704 O O . ARG A 1 97 ? -14.203 35.25 7.211 1 91.81 97 ARG A O 1
ATOM 711 N N . GLN A 1 98 ? -13.062 34.562 5.41 1 92.88 98 GLN A N 1
ATOM 712 C CA . GLN A 1 98 ? -14.305 34.125 4.781 1 92.88 98 GLN A CA 1
ATOM 713 C C . GLN A 1 98 ? -14.977 33 5.586 1 92.88 98 GLN A C 1
ATOM 715 O O . GLN A 1 98 ? -16.203 33 5.73 1 92.88 98 GLN A O 1
ATOM 720 N N . CYS A 1 99 ? -14.172 32.062 6.035 1 93.81 99 CYS A N 1
ATOM 721 C CA . CYS A 1 99 ? -14.703 31.016 6.875 1 93.81 99 CYS A CA 1
ATOM 722 C C . CYS A 1 99 ? -15.383 31.578 8.117 1 93.81 99 CYS A C 1
ATOM 724 O O . CYS A 1 99 ? -16.453 31.109 8.516 1 93.81 99 CYS A O 1
ATOM 726 N N . ALA A 1 100 ? -14.766 32.562 8.719 1 90.88 100 ALA A N 1
ATOM 727 C CA . ALA A 1 100 ? -15.328 33.188 9.906 1 90.88 100 ALA A CA 1
ATOM 728 C C . ALA A 1 100 ? -16.656 33.875 9.594 1 90.88 100 ALA A C 1
ATOM 730 O O . ALA A 1 100 ? -17.594 33.812 10.383 1 90.88 100 ALA A O 1
ATOM 731 N N . ALA A 1 101 ? -16.719 34.5 8.445 1 88.88 101 ALA A N 1
ATOM 732 C CA . ALA A 1 101 ? -17.938 35.188 8.031 1 88.88 101 ALA A CA 1
ATOM 733 C C . ALA A 1 101 ? -19.062 34.188 7.801 1 88.88 101 ALA A C 1
ATOM 735 O O . ALA A 1 101 ? -20.203 34.438 8.203 1 88.88 101 ALA A O 1
ATOM 736 N N . VAL A 1 102 ? -18.688 33.125 7.164 1 88.31 102 VAL A N 1
ATOM 737 C CA . VAL A 1 102 ? -19.688 32.094 6.879 1 88.31 102 VAL A CA 1
ATOM 738 C C . VAL A 1 102 ? -20.172 31.484 8.188 1 88.31 102 VAL A C 1
ATOM 740 O O . VAL A 1 102 ? -21.375 31.234 8.344 1 88.31 102 VAL A O 1
ATOM 743 N N . ALA A 1 103 ? -19.312 31.219 9.07 1 85.62 103 ALA A N 1
ATOM 744 C CA . ALA A 1 103 ? -19.672 30.641 10.367 1 85.62 103 ALA A CA 1
ATOM 745 C C . ALA A 1 103 ? -20.594 31.594 11.141 1 85.62 103 ALA A C 1
ATOM 747 O O . ALA A 1 103 ? -21.547 31.156 11.781 1 85.62 103 ALA A O 1
ATOM 748 N N . ALA A 1 104 ? -20.375 32.844 11.102 1 82.88 104 ALA A N 1
ATOM 749 C CA . ALA A 1 104 ? -21.203 33.844 11.766 1 82.88 104 ALA A CA 1
ATOM 750 C C . ALA A 1 104 ? -22.609 33.906 11.156 1 82.88 104 ALA A C 1
ATOM 752 O O . ALA A 1 104 ? -23.594 34.031 11.883 1 82.88 104 ALA A O 1
ATOM 753 N N . ALA A 1 105 ? -22.578 33.75 9.922 1 82 105 ALA A N 1
ATOM 754 C CA . ALA A 1 105 ? -23.859 33.75 9.219 1 82 105 ALA A CA 1
ATOM 755 C C . ALA A 1 105 ? -24.703 32.562 9.578 1 82 105 ALA A C 1
ATOM 757 O O . ALA A 1 105 ? -25.938 32.656 9.719 1 82 105 ALA A O 1
ATOM 758 N N . MET A 1 106 ? -24.047 31.453 9.734 1 76.44 106 MET A N 1
ATOM 759 C CA . MET A 1 106 ? -24.75 30.219 10.07 1 76.44 106 MET A CA 1
ATOM 760 C C . MET A 1 106 ? -25.297 30.266 11.492 1 76.44 106 MET A C 1
ATOM 762 O O . MET A 1 106 ? -26.375 29.734 11.766 1 76.44 106 MET A O 1
ATOM 766 N N . THR A 1 107 ? -24.688 30.812 12.375 1 73.12 107 THR A N 1
ATOM 767 C CA . THR A 1 107 ? -25.109 30.938 13.758 1 73.12 107 THR A CA 1
ATOM 768 C C . THR A 1 107 ? -26.297 31.891 13.875 1 73.12 107 THR A C 1
ATOM 770 O O . THR A 1 107 ? -27.219 31.656 14.664 1 73.12 107 THR A O 1
ATOM 773 N N . THR A 1 108 ? -26.281 33 13.133 1 71 108 THR A N 1
ATOM 774 C CA . THR A 1 108 ? -27.375 33.969 13.141 1 71 108 THR A CA 1
ATOM 775 C C . THR A 1 108 ? -28.656 33.344 12.578 1 71 108 THR A C 1
ATOM 777 O O . THR A 1 108 ? -29.75 33.562 13.086 1 71 108 THR A O 1
ATOM 780 N N . ALA A 1 109 ? -28.5 32.5 11.625 1 67.62 109 ALA A N 1
ATOM 781 C CA . ALA A 1 109 ? -29.641 31.859 11 1 67.62 109 ALA A CA 1
ATOM 782 C C . ALA A 1 109 ? -30.297 30.859 11.945 1 67.62 109 ALA A C 1
ATOM 784 O O . ALA A 1 109 ? -31.516 30.719 11.969 1 67.62 109 ALA A O 1
ATOM 785 N N . GLU A 1 110 ? -29.547 30.188 12.688 1 64 110 GLU A N 1
ATOM 786 C CA . GLU A 1 110 ? -30.062 29.203 13.625 1 64 110 GLU A CA 1
ATOM 787 C C . GLU A 1 110 ? -30.766 29.875 14.805 1 64 110 GLU A C 1
ATOM 789 O O . GLU A 1 110 ? -31.703 29.312 15.383 1 64 110 GLU A O 1
ATOM 794 N N . SER A 1 111 ? -30.328 31.062 15.273 1 58.09 111 SER A N 1
ATOM 795 C CA . SER A 1 111 ? -30.938 31.75 16.406 1 58.09 111 SER A CA 1
ATOM 796 C C . SER A 1 111 ? -32.219 32.469 16 1 58.09 111 SER A C 1
ATOM 798 O O . SER A 1 111 ? -33 32.875 16.859 1 58.09 111 SER A O 1
ATOM 800 N N . GLY A 1 112 ? -33.188 32.156 15.109 1 49.78 112 GLY A N 1
ATOM 801 C CA . GLY A 1 112 ? -34.5 32.625 14.711 1 49.78 112 GLY A CA 1
ATOM 802 C C . GLY A 1 112 ? -34.625 34.156 14.68 1 49.78 112 GLY A C 1
ATOM 803 O O . GLY A 1 112 ? -35.719 34.688 14.602 1 49.78 112 GLY A O 1
ATOM 804 N N . GLY A 1 113 ? -34.188 35.156 15.609 1 39.97 113 GLY A N 1
ATOM 805 C CA . GLY A 1 113 ? -34.719 36.469 15.891 1 39.97 113 GLY A CA 1
ATOM 806 C C . GLY A 1 113 ? -34.844 37.344 14.664 1 39.97 113 GLY A C 1
ATOM 807 O O . GLY A 1 113 ? -33.969 37.312 13.797 1 39.97 113 GLY A O 1
ATOM 808 N N . SER A 1 114 ? -36.219 37.625 14.242 1 35.88 114 SER A N 1
ATOM 809 C CA . SER A 1 114 ? -36.812 38.75 13.508 1 35.88 114 SER A CA 1
ATOM 810 C C . SER A 1 114 ? -36.156 40.062 13.883 1 35.88 114 SER A C 1
ATOM 812 O O . SER A 1 114 ? -36.438 40.625 14.945 1 35.88 114 SER A O 1
ATOM 814 N N . SER A 1 115 ? -35.031 40.344 14.148 1 33.19 115 SER A N 1
ATOM 815 C CA . SER A 1 115 ? -34.75 41.781 14.359 1 33.19 115 SER A CA 1
ATOM 816 C C . SER A 1 115 ? -35.344 42.625 13.258 1 33.19 115 SER A C 1
ATOM 818 O O . SER A 1 115 ? -35.156 42.375 12.07 1 33.19 115 SER A O 1
ATOM 820 N N . THR A 1 116 ? -36.625 43.312 13.477 1 30.02 116 THR A N 1
ATOM 821 C CA . THR A 1 116 ? -37.094 44.594 12.992 1 30.02 116 THR A CA 1
ATOM 822 C C . THR A 1 116 ? -35.938 45.5 12.641 1 30.02 116 THR A C 1
ATOM 824 O O . THR A 1 116 ? -34.812 45.312 13.125 1 30.02 116 THR A O 1
ATOM 827 N N . ALA A 1 117 ? -36.344 46.844 11.961 1 28.61 117 ALA A N 1
ATOM 828 C CA . ALA A 1 117 ? -35.781 47.938 11.188 1 28.61 117 ALA A CA 1
ATOM 829 C C . ALA A 1 117 ? -34.719 48.688 12 1 28.61 117 ALA A C 1
ATOM 831 O O . ALA A 1 117 ? -34.281 49.781 11.609 1 28.61 117 ALA A O 1
ATOM 832 N N . ALA A 1 118 ? -34.812 48.75 13.398 1 29.36 118 ALA A N 1
ATOM 833 C CA . ALA A 1 118 ? -34.062 49.969 13.766 1 29.36 118 ALA A CA 1
ATOM 834 C C . ALA A 1 118 ? -32.688 49.969 13.125 1 29.36 118 ALA A C 1
ATOM 836 O O . ALA A 1 118 ? -31.875 49.094 13.367 1 29.36 118 ALA A O 1
ATOM 837 N N . SER A 1 119 ? -32.562 50.625 11.828 1 27.64 119 SER A N 1
ATOM 838 C CA . SER A 1 119 ? -31.516 51.156 10.953 1 27.64 119 SER A CA 1
ATOM 839 C C . SER A 1 119 ? -30.328 51.656 11.766 1 27.64 119 SER A C 1
ATOM 841 O O . SER A 1 119 ? -29.297 52 11.195 1 27.64 119 SER A O 1
ATOM 843 N N . THR A 1 120 ? -30.672 52.594 12.805 1 25.25 120 THR A N 1
ATOM 844 C CA . THR A 1 120 ? -29.781 53.75 12.992 1 25.25 120 THR A CA 1
ATOM 845 C C . THR A 1 120 ? -28.391 53.312 13.414 1 25.25 120 THR A C 1
ATOM 847 O O . THR A 1 120 ? -27.406 54 13.164 1 25.25 120 THR A O 1
ATOM 850 N N . SER A 1 121 ? -28.344 52.875 14.75 1 25.52 121 SER A N 1
ATOM 851 C CA . SER A 1 121 ? -27 53.125 15.258 1 25.52 121 SER A CA 1
ATOM 852 C C . SER A 1 121 ? -25.953 52.375 14.445 1 25.52 121 SER A C 1
ATOM 854 O O . SER A 1 121 ? -26.125 51.188 14.141 1 25.52 121 SER A O 1
ATOM 856 N N . THR A 1 122 ? -25.25 52.938 13.492 1 27.78 122 THR A N 1
ATOM 857 C CA . THR A 1 122 ? -23.938 52.875 12.875 1 27.78 122 THR A CA 1
ATOM 858 C C . THR A 1 122 ? -22.938 52.188 13.797 1 27.78 122 THR A C 1
ATOM 860 O O . THR A 1 122 ? -22.219 52.844 14.547 1 27.78 122 THR A O 1
ATOM 863 N N . SER A 1 123 ? -23.484 51.719 14.945 1 26.61 123 SER A N 1
ATOM 864 C CA . SER A 1 123 ? -22.328 51.344 15.766 1 26.61 123 SER A CA 1
ATOM 865 C C . SER A 1 123 ? -21.219 50.719 14.922 1 26.61 123 SER A C 1
ATOM 867 O O . SER A 1 123 ? -21.469 50.25 13.82 1 26.61 123 SER A O 1
ATOM 869 N N . MET A 1 124 ? -20 50.938 15.406 1 26.22 124 MET A N 1
ATOM 870 C CA . MET A 1 124 ? -18.656 50.594 14.977 1 26.22 124 MET A CA 1
ATOM 871 C C . MET A 1 124 ? -18.609 49.188 14.398 1 26.22 124 MET A C 1
ATOM 873 O O . MET A 1 124 ? -19.531 48.406 14.609 1 26.22 124 MET A O 1
ATOM 877 N N . GLY A 1 125 ? -17.516 48.906 13.664 1 29.05 125 GLY A N 1
ATOM 878 C CA . GLY A 1 125 ? -16.844 47.781 13.055 1 29.05 125 GLY A CA 1
ATOM 879 C C . GLY A 1 125 ? -17 46.469 13.836 1 29.05 125 GLY A C 1
ATOM 880 O O . GLY A 1 125 ? -16.312 46.281 14.836 1 29.05 125 GLY A O 1
ATOM 881 N N . ASN A 1 126 ? -18.141 46.156 14.266 1 30.44 126 ASN A N 1
ATOM 882 C CA . ASN A 1 126 ? -18.25 44.844 14.852 1 30.44 126 ASN A CA 1
ATOM 883 C C . ASN A 1 126 ? -17.359 43.844 14.141 1 30.44 126 ASN A C 1
ATOM 885 O O . ASN A 1 126 ? -17.688 43.344 13.062 1 30.44 126 ASN A O 1
ATOM 889 N N . ALA A 1 127 ? -16.172 44.188 14.023 1 34.06 127 ALA A N 1
ATOM 890 C CA . ALA A 1 127 ? -15.094 43.25 13.664 1 34.06 127 ALA A CA 1
ATOM 891 C C . ALA A 1 127 ? -15.367 41.844 14.18 1 34.06 127 ALA A C 1
ATOM 893 O O . ALA A 1 127 ? -15.664 41.656 15.367 1 34.06 127 ALA A O 1
ATOM 894 N N . SER A 1 128 ? -16.297 41.062 13.602 1 40.62 128 SER A N 1
ATOM 895 C CA . SER A 1 128 ? -16.219 39.625 13.922 1 40.62 128 SER A CA 1
ATOM 896 C C . SER A 1 128 ? -15.031 39.312 14.812 1 40.62 128 SER A C 1
ATOM 898 O O . SER A 1 128 ? -13.93 39.844 14.594 1 40.62 128 SER A O 1
ATOM 900 N N . PRO A 1 129 ? -15.211 39.156 16.125 1 48.91 129 PRO A N 1
ATOM 901 C CA . PRO A 1 129 ? -14.039 38.844 16.938 1 48.91 129 PRO A CA 1
ATOM 902 C C . PRO A 1 129 ? -12.938 38.125 16.141 1 48.91 129 PRO A C 1
ATOM 904 O O . PRO A 1 129 ? -13.219 37.219 15.359 1 48.91 129 PRO A O 1
ATOM 907 N N . GLY A 1 130 ? -11.953 38.969 15.617 1 61.16 130 GLY A N 1
ATOM 908 C CA . GLY A 1 130 ? -10.828 38.812 14.703 1 61.16 130 GLY A CA 1
ATOM 909 C C . GLY A 1 130 ? -10.133 37.5 14.82 1 61.16 130 GLY A C 1
ATOM 910 O O . GLY A 1 130 ? -9.789 37.062 15.922 1 61.16 130 GLY A O 1
ATOM 911 N N . LEU A 1 131 ? -10.57 36.562 13.938 1 80.62 131 LEU A N 1
ATOM 912 C CA . LEU A 1 131 ? -9.789 35.344 13.82 1 80.62 131 LEU A CA 1
ATOM 913 C C . LEU A 1 131 ? -8.297 35.625 13.766 1 80.62 131 LEU A C 1
ATOM 915 O O . LEU A 1 131 ? -7.855 36.438 12.953 1 80.62 131 LEU A O 1
ATOM 919 N N . ASP A 1 132 ? -7.633 35.281 14.867 1 87.12 132 ASP A N 1
ATOM 920 C CA . ASP A 1 132 ? -6.18 35.438 14.883 1 87.12 132 ASP A CA 1
ATOM 921 C C . ASP A 1 132 ? -5.52 34.469 13.914 1 87.12 132 ASP A C 1
ATOM 923 O O . ASP A 1 132 ? -5.566 33.25 14.133 1 87.12 132 ASP A O 1
ATOM 927 N N . VAL A 1 133 ? -4.988 35 12.828 1 91.88 133 VAL A N 1
ATOM 928 C CA . VAL A 1 133 ? -4.305 34.188 11.844 1 91.88 133 VAL A CA 1
ATOM 929 C C . VAL A 1 133 ? -2.811 34.469 11.859 1 91.88 133 VAL A C 1
ATOM 931 O O . VAL A 1 133 ? -2.393 35.594 11.547 1 91.88 133 VAL A O 1
ATOM 934 N N . TRP A 1 134 ? -2.055 33.5 12.273 1 92.38 134 TRP A N 1
ATOM 935 C CA . TRP A 1 134 ? -0.6 33.594 12.242 1 92.38 134 TRP A CA 1
ATOM 936 C C . TRP A 1 134 ? -0.042 33.062 10.93 1 92.38 134 TRP A C 1
ATOM 938 O O . TRP A 1 134 ? -0.317 31.906 10.562 1 92.38 134 TRP A O 1
ATOM 948 N N . VAL A 1 135 ? 0.673 33.875 10.219 1 93.81 135 VAL A N 1
ATOM 949 C CA . VAL A 1 135 ? 1.396 33.406 9.031 1 93.81 135 VAL A CA 1
ATOM 950 C C . VAL A 1 135 ? 2.873 33.219 9.367 1 93.81 135 VAL A C 1
ATOM 952 O O . VAL A 1 135 ? 3.562 34.188 9.734 1 93.81 135 VAL A O 1
ATOM 955 N N . VAL A 1 136 ? 3.336 32.031 9.273 1 94.31 136 VAL A N 1
ATOM 956 C CA . VAL A 1 136 ? 4.711 31.703 9.625 1 94.31 136 VAL A CA 1
ATOM 957 C C . VAL A 1 136 ? 5.434 31.141 8.414 1 94.31 136 VAL A C 1
ATOM 959 O O . VAL A 1 136 ? 5.152 30.016 7.984 1 94.31 136 VAL A O 1
ATOM 962 N N . PRO A 1 137 ? 6.387 31.875 7.852 1 94.12 137 PRO A N 1
ATOM 963 C CA . PRO A 1 137 ? 7.141 31.312 6.723 1 94.12 137 PRO A CA 1
ATOM 964 C C . PRO A 1 137 ? 7.961 30.094 7.113 1 94.12 137 PRO A C 1
ATOM 966 O O . PRO A 1 137 ? 8.516 30.047 8.211 1 94.12 137 PRO A O 1
ATOM 969 N N . LEU A 1 138 ? 8.062 29.109 6.223 1 94.88 138 LEU A N 1
ATOM 970 C CA . LEU A 1 138 ? 8.781 27.875 6.504 1 94.88 138 LEU A CA 1
ATOM 971 C C . LEU A 1 138 ? 10.227 28.156 6.895 1 94.88 138 LEU A C 1
ATOM 973 O O . LEU A 1 138 ? 10.812 27.422 7.695 1 94.88 138 LEU A O 1
ATOM 977 N N . ARG A 1 139 ? 10.812 29.266 6.438 1 92.56 139 ARG A N 1
ATOM 978 C CA . ARG A 1 139 ? 12.188 29.641 6.742 1 92.56 139 ARG A CA 1
ATOM 979 C C . ARG A 1 139 ? 12.383 29.844 8.242 1 92.56 139 ARG A C 1
ATOM 981 O O . ARG A 1 139 ? 13.508 29.812 8.742 1 92.56 139 ARG A O 1
ATOM 988 N N . ASP A 1 140 ? 11.305 30.031 8.969 1 92.94 140 ASP A N 1
ATOM 989 C CA . ASP A 1 140 ? 11.398 30.328 10.398 1 92.94 140 ASP A CA 1
ATOM 990 C C . ASP A 1 140 ? 11.641 29.047 11.203 1 92.94 140 ASP A C 1
ATOM 992 O O . ASP A 1 140 ? 11.688 29.078 12.43 1 92.94 140 ASP A O 1
ATOM 996 N N . VAL A 1 141 ? 11.805 27.906 10.5 1 92.5 141 VAL A N 1
ATOM 997 C CA . VAL A 1 141 ? 12.219 26.672 11.156 1 92.5 141 VAL A CA 1
ATOM 998 C C . VAL A 1 141 ? 13.57 26.875 11.844 1 92.5 141 VAL A C 1
ATOM 1000 O O . VAL A 1 141 ? 13.867 26.234 12.852 1 92.5 141 VAL A O 1
ATOM 1003 N N . PHE A 1 142 ? 14.281 27.797 11.383 1 91.12 142 PHE A N 1
ATOM 1004 C CA . PHE A 1 142 ? 15.609 28.062 11.93 1 91.12 142 PHE A CA 1
ATOM 1005 C C . PHE A 1 142 ? 15.516 28.906 13.195 1 91.12 142 PHE A C 1
ATOM 1007 O O . PHE A 1 142 ? 16.531 29.234 13.805 1 91.12 142 PHE A O 1
ATOM 1014 N N . LEU A 1 143 ? 14.312 29.203 13.609 1 89.56 143 LEU A N 1
ATOM 1015 C CA . LEU A 1 143 ? 14.078 29.906 14.867 1 89.56 143 LEU A CA 1
ATOM 1016 C C . LEU A 1 143 ? 13.57 28.953 15.938 1 89.56 143 LEU A C 1
ATOM 1018 O O . LEU A 1 143 ? 13.211 29.391 17.031 1 89.56 143 LEU A O 1
ATOM 1022 N N . LEU A 1 144 ? 13.523 27.656 15.672 1 87.5 144 LEU A N 1
ATOM 1023 C CA . LEU A 1 144 ? 12.969 26.656 16.594 1 87.5 144 LEU A CA 1
ATOM 1024 C C . LEU A 1 144 ? 13.75 26.641 17.906 1 87.5 144 LEU A C 1
ATOM 1026 O O . LEU A 1 144 ? 13.211 26.281 18.953 1 87.5 144 LEU A O 1
ATOM 1030 N N . GLY A 1 145 ? 14.914 27.047 17.969 1 81.56 145 GLY A N 1
ATOM 1031 C CA . GLY A 1 145 ? 15.719 27.078 19.172 1 81.56 145 GLY A CA 1
ATOM 1032 C C . GLY A 1 145 ? 15.484 28.328 20 1 81.56 145 GLY A C 1
ATOM 1033 O O . GLY A 1 145 ? 15.945 28.406 21.156 1 81.56 145 GLY A O 1
ATOM 1034 N N . ASP A 1 146 ? 14.727 29.25 19.469 1 86.44 146 ASP A N 1
ATOM 1035 C CA . ASP A 1 146 ? 14.453 30.531 20.109 1 86.44 146 ASP A CA 1
ATOM 1036 C C . ASP A 1 146 ? 12.961 30.859 20.047 1 86.44 146 ASP A C 1
ATOM 1038 O O . ASP A 1 146 ? 12.516 31.578 19.156 1 86.44 146 ASP A O 1
ATOM 1042 N N . ALA A 1 147 ? 12.281 30.438 21.125 1 86.38 147 ALA A N 1
ATOM 1043 C CA . ALA A 1 147 ? 10.828 30.609 21.172 1 86.38 147 ALA A CA 1
ATOM 1044 C C . ALA A 1 147 ? 10.453 32.094 21.109 1 86.38 147 ALA A C 1
ATOM 1046 O O . ALA A 1 147 ? 9.438 32.438 20.516 1 86.38 147 ALA A O 1
ATOM 1047 N N . GLU A 1 148 ? 11.281 32.906 21.656 1 88.31 148 GLU A N 1
ATOM 1048 C CA . GLU A 1 148 ? 10.992 34.344 21.672 1 88.31 148 GLU A CA 1
ATOM 1049 C C . GLU A 1 148 ? 11.125 34.938 20.281 1 88.31 148 GLU A C 1
ATOM 1051 O O . GLU A 1 148 ? 10.328 35.781 19.891 1 88.31 148 GLU A O 1
ATOM 1056 N N . ALA A 1 149 ? 12.164 34.562 19.656 1 87.75 149 ALA A N 1
ATOM 1057 C CA . ALA A 1 149 ? 12.352 35.031 18.297 1 87.75 149 ALA A CA 1
ATOM 1058 C C . ALA A 1 149 ? 11.203 34.594 17.391 1 87.75 149 ALA A C 1
ATOM 1060 O O . ALA A 1 149 ? 10.734 35.375 16.562 1 87.75 149 ALA A O 1
ATOM 1061 N N . LEU A 1 150 ? 10.773 33.375 17.547 1 89.5 150 LEU A N 1
ATOM 1062 C CA . LEU A 1 150 ? 9.648 32.875 16.766 1 89.5 150 LEU A CA 1
ATOM 1063 C C . LEU A 1 150 ? 8.375 33.656 17.078 1 89.5 150 LEU A C 1
ATOM 1065 O O . LEU A 1 150 ? 7.609 33.969 16.156 1 89.5 150 LEU A O 1
ATOM 1069 N N . ARG A 1 151 ? 8.18 33.906 18.297 1 87.56 151 ARG A N 1
ATOM 1070 C CA . ARG A 1 151 ? 7.016 34.688 18.719 1 87.56 151 ARG A CA 1
ATOM 1071 C C . ARG A 1 151 ? 7.043 36.094 18.109 1 87.56 151 ARG A C 1
ATOM 1073 O O . ARG A 1 151 ? 6.023 36.562 17.594 1 87.56 151 ARG A O 1
ATOM 1080 N N . ARG A 1 152 ? 8.188 36.719 18.188 1 85.81 152 ARG A N 1
ATOM 1081 C CA . ARG A 1 152 ? 8.336 38.062 17.641 1 85.81 152 ARG A CA 1
ATOM 1082 C C . ARG A 1 152 ? 8.008 38.094 16.156 1 85.81 152 ARG A C 1
ATOM 1084 O O . ARG A 1 152 ? 7.293 38.969 15.695 1 85.81 152 ARG A O 1
ATOM 1091 N N . GLU A 1 153 ? 8.508 37.094 15.523 1 84.94 153 GLU A N 1
ATOM 1092 C CA . GLU A 1 153 ? 8.273 37.031 14.086 1 84.94 153 GLU A CA 1
ATOM 1093 C C . GLU A 1 153 ? 6.801 36.781 13.781 1 84.94 153 GLU A C 1
ATOM 1095 O O . GLU A 1 153 ? 6.238 37.344 12.844 1 84.94 153 GLU A O 1
ATOM 1100 N N . ALA A 1 154 ? 6.227 35.906 14.555 1 81.69 154 ALA A N 1
ATOM 1101 C CA . ALA A 1 154 ? 4.82 35.562 14.352 1 81.69 154 ALA A CA 1
ATOM 1102 C C . ALA A 1 154 ? 3.918 36.781 14.633 1 81.69 154 ALA A C 1
ATOM 1104 O O . ALA A 1 154 ? 2.967 37.031 13.891 1 81.69 154 ALA A O 1
ATOM 1105 N N . VAL A 1 155 ? 4.215 37.469 15.672 1 79.5 155 VAL A N 1
ATOM 1106 C CA . VAL A 1 155 ? 3.434 38.656 16.062 1 79.5 155 VAL A CA 1
ATOM 1107 C C . VAL A 1 155 ? 3.586 39.75 15 1 79.5 155 VAL A C 1
ATOM 1109 O O . VAL A 1 155 ? 2.617 40.438 14.664 1 79.5 155 VAL A O 1
ATOM 1112 N N . ARG A 1 156 ? 4.773 39.875 14.531 1 79.44 156 ARG A N 1
ATOM 1113 C CA . ARG A 1 156 ? 5.02 40.875 13.484 1 79.44 156 ARG A CA 1
ATOM 1114 C C . ARG A 1 156 ? 4.184 40.594 12.242 1 79.44 156 ARG A C 1
ATOM 1116 O O . ARG A 1 156 ? 3.58 41.5 11.664 1 79.44 156 ARG A O 1
ATOM 1123 N N . SER A 1 157 ? 4.273 39.375 11.883 1 76.44 157 SER A N 1
ATOM 1124 C CA . SER A 1 157 ? 3.496 38.969 10.719 1 76.44 157 SER A CA 1
ATOM 1125 C C . SER A 1 157 ? 2.006 39.219 10.93 1 76.44 157 SER A C 1
ATOM 1127 O O . SER A 1 157 ? 1.309 39.688 10.023 1 76.44 157 SER A O 1
ATOM 1129 N N . TRP A 1 158 ? 1.56 38.938 12.102 1 75.56 158 TRP A N 1
ATOM 1130 C CA . TRP A 1 158 ? 0.161 39.125 12.461 1 75.56 158 TRP A CA 1
ATOM 1131 C C . TRP A 1 158 ? -0.205 40.625 12.391 1 75.56 158 TRP A C 1
ATOM 1133 O O . TRP A 1 158 ? -1.245 40.969 11.844 1 75.56 158 TRP A O 1
ATOM 1143 N N . ARG A 1 159 ? 0.664 41.469 12.891 1 72.88 159 ARG A N 1
ATOM 1144 C CA . ARG A 1 159 ? 0.43 42.906 12.898 1 72.88 159 ARG A CA 1
ATOM 1145 C C . ARG A 1 159 ? 0.394 43.469 11.477 1 72.88 159 ARG A C 1
ATOM 1147 O O . ARG A 1 159 ? -0.415 44.344 11.172 1 72.88 159 ARG A O 1
ATOM 1154 N N . GLN A 1 160 ? 1.32 43.031 10.742 1 74.38 160 GLN A N 1
ATOM 1155 C CA . GLN A 1 160 ? 1.376 43.469 9.352 1 74.38 160 GLN A CA 1
ATOM 1156 C C . GLN A 1 160 ? 0.088 43.125 8.609 1 74.38 160 GLN A C 1
ATOM 1158 O O . GLN A 1 160 ? -0.409 43.906 7.809 1 74.38 160 GLN A O 1
ATOM 1163 N N . GLN A 1 161 ? -0.445 42.031 8.969 1 71.88 161 GLN A N 1
ATOM 1164 C CA . GLN A 1 161 ? -1.683 41.594 8.336 1 71.88 161 GLN A CA 1
ATOM 1165 C C . GLN A 1 161 ? -2.865 42.438 8.789 1 71.88 161 GLN A C 1
ATOM 1167 O O . GLN A 1 161 ? -3.746 42.75 7.988 1 71.88 161 GLN A O 1
ATOM 1172 N N . GLN A 1 162 ? -2.893 42.781 10.047 1 70.62 162 GLN A N 1
ATOM 1173 C CA . GLN A 1 162 ? -3.965 43.625 10.594 1 70.62 162 GLN A CA 1
ATOM 1174 C C . GLN A 1 162 ? -3.945 45 9.984 1 70.62 162 GLN A C 1
ATOM 1176 O O . GLN A 1 162 ? -5 45.594 9.719 1 70.62 162 GLN A O 1
ATOM 1181 N N . GLN A 1 163 ? -2.742 45.562 9.797 1 66.5 163 GLN A N 1
ATOM 1182 C CA . GLN A 1 163 ? -2.59 46.906 9.234 1 66.5 163 GLN A CA 1
ATOM 1183 C C . GLN A 1 163 ? -3.027 46.938 7.77 1 66.5 163 GLN A C 1
ATOM 1185 O O . GLN A 1 163 ? -3.627 47.906 7.32 1 66.5 163 GLN A O 1
ATOM 1190 N N . GLN A 1 164 ? -2.695 45.906 7.086 1 63.91 164 GLN A N 1
ATOM 1191 C CA . GLN A 1 164 ? -3.07 45.844 5.68 1 63.91 164 GLN A CA 1
ATOM 1192 C C . GLN A 1 164 ? -4.586 45.75 5.52 1 63.91 164 GLN A C 1
ATOM 1194 O O . GLN A 1 164 ? -5.137 46.188 4.508 1 63.91 164 GLN A O 1
ATOM 1199 N N . GLN A 1 165 ? -5.246 45.188 6.387 1 59.34 165 GLN A N 1
ATOM 1200 C CA . GLN A 1 165 ? -6.699 45.062 6.344 1 59.34 165 GLN A CA 1
ATOM 1201 C C . GLN A 1 165 ? -7.363 46.406 6.621 1 59.34 165 GLN A C 1
ATOM 1203 O O . GLN A 1 165 ? -8.438 46.719 6.094 1 59.34 165 GLN A O 1
ATOM 1208 N N . GLN A 1 166 ? -6.855 47.281 7.559 1 53.53 166 GLN A N 1
ATOM 1209 C CA . GLN A 1 166 ? -7.473 48.531 7.91 1 53.53 166 GLN A CA 1
ATOM 1210 C C . GLN A 1 166 ? -7.234 49.594 6.824 1 53.53 166 GLN A C 1
ATOM 1212 O O . GLN A 1 166 ? -7.938 50.594 6.762 1 53.53 166 GLN A O 1
ATOM 1217 N N . GLN A 1 167 ? -6.195 49.625 6.051 1 45.53 167 GLN A N 1
ATOM 1218 C CA . GLN A 1 167 ? -6 50.688 5.066 1 45.53 167 GLN A CA 1
ATOM 1219 C C . GLN A 1 167 ? -6.883 50.469 3.842 1 45.53 167 GLN A C 1
ATOM 1221 O O . GLN A 1 167 ? -6.68 49.531 3.084 1 45.53 167 GLN A O 1
ATOM 1226 N N . PRO A 1 168 ? -8.094 50.938 3.748 1 41.31 168 PRO A N 1
ATOM 1227 C CA . PRO A 1 168 ? -8.734 51.031 2.432 1 41.31 168 PRO A CA 1
ATOM 1228 C C . PRO A 1 168 ? -7.758 51.438 1.326 1 41.31 168 PRO A C 1
ATOM 1230 O O . PRO A 1 168 ? -6.73 52.062 1.602 1 41.31 168 PRO A O 1
ATOM 1233 N N . ALA A 1 169 ? -7.809 50.906 0.052 1 37.47 169 ALA A N 1
ATOM 1234 C CA . ALA A 1 169 ? -7.133 51.469 -1.114 1 37.47 169 ALA A CA 1
ATOM 1235 C C . ALA A 1 169 ? -7.223 52.969 -1.123 1 37.47 169 ALA A C 1
ATOM 1237 O O . ALA A 1 169 ? -8.078 53.562 -1.808 1 37.47 169 ALA A O 1
ATOM 1238 N N . ALA A 1 170 ? -7.398 53.688 -0.096 1 33.59 170 ALA A N 1
ATOM 1239 C CA . ALA A 1 170 ? -7.395 55.094 -0.472 1 33.59 170 ALA A CA 1
ATOM 1240 C C . ALA A 1 170 ? -6.219 55.438 -1.392 1 33.59 170 ALA A C 1
ATOM 1242 O O . ALA A 1 170 ? -5.238 54.688 -1.435 1 33.59 170 ALA A O 1
ATOM 1243 N N . ASP A 1 171 ? -6.387 56.625 -2.199 1 32.5 171 ASP A N 1
ATOM 1244 C CA . ASP A 1 171 ? -5.605 57.375 -3.182 1 32.5 171 ASP A CA 1
ATOM 1245 C C . ASP A 1 171 ? -4.133 57.438 -2.785 1 32.5 171 ASP A C 1
ATOM 1247 O O . ASP A 1 171 ? -3.795 57.312 -1.604 1 32.5 171 ASP A O 1
ATOM 1251 N N . GLY A 1 172 ? -3.166 57.438 -3.777 1 34.25 172 GLY A N 1
ATOM 1252 C CA . GLY A 1 172 ? -1.739 57.594 -4.023 1 34.25 172 GLY A CA 1
ATOM 1253 C C . GLY A 1 172 ? -1.08 58.594 -3.111 1 34.25 172 GLY A C 1
ATOM 1254 O O . GLY A 1 172 ? 0.032 59.062 -3.385 1 34.25 172 GLY A O 1
ATOM 1255 N N . THR A 1 173 ? -1.952 59.438 -2.447 1 32.66 173 THR A N 1
ATOM 1256 C CA . THR A 1 173 ? -1.138 60.594 -2.045 1 32.66 173 THR A CA 1
ATOM 1257 C C . THR A 1 173 ? -0.186 60.188 -0.917 1 32.66 173 THR A C 1
ATOM 1259 O O . THR A 1 173 ? -0.622 59.75 0.144 1 32.66 173 THR A O 1
ATOM 1262 N N . PRO A 1 174 ? 1.056 59.844 -1.345 1 32.81 174 PRO A N 1
ATOM 1263 C CA . PRO A 1 174 ? 2.105 59.719 -0.334 1 32.81 174 PRO A CA 1
ATOM 1264 C C . PRO A 1 174 ? 2.061 60.812 0.728 1 32.81 174 PRO A C 1
ATOM 1266 O O . PRO A 1 174 ? 2.043 62 0.393 1 32.81 174 PRO A O 1
ATOM 1269 N N . VAL A 1 175 ? 1.147 60.812 1.633 1 30.91 175 VAL A N 1
ATOM 1270 C CA . VAL A 1 175 ? 1.327 61.875 2.627 1 30.91 175 VAL A CA 1
ATOM 1271 C C . VAL A 1 175 ? 2.795 61.938 3.041 1 30.91 175 VAL A C 1
ATOM 1273 O O . VAL A 1 175 ? 3.314 61.031 3.678 1 30.91 175 VAL A O 1
ATOM 1276 N N . TRP A 1 176 ? 3.695 62.625 2.178 1 28.44 176 TRP A N 1
ATOM 1277 C CA . TRP A 1 176 ? 5.094 63 2.318 1 28.44 176 TRP A CA 1
ATOM 1278 C C . TRP A 1 176 ? 5.348 63.625 3.68 1 28.44 176 TRP A C 1
ATOM 1280 O O . TRP A 1 176 ? 6.488 63.656 4.156 1 28.44 176 TRP A O 1
ATOM 1290 N N . GLY A 1 177 ? 4.41 64.625 4.113 1 29.88 177 GLY A N 1
ATOM 1291 C CA . GLY A 1 177 ? 5.008 65.812 4.785 1 29.88 177 GLY A CA 1
ATOM 1292 C C . GLY A 1 177 ? 5.629 65.438 6.121 1 29.88 177 GLY A C 1
ATOM 1293 O O . GLY A 1 177 ? 6.43 66.188 6.66 1 29.88 177 GLY A O 1
ATOM 1294 N N . GLY A 1 178 ? 4.797 65 7.18 1 29.89 178 GLY A N 1
ATOM 1295 C CA . GLY A 1 178 ? 5.348 65.438 8.469 1 29.89 178 GLY A CA 1
ATOM 1296 C C . GLY A 1 178 ? 6.625 64.688 8.82 1 29.89 178 GLY A C 1
ATOM 1297 O O . GLY A 1 178 ? 6.871 63.594 8.32 1 29.89 178 GLY A O 1
ATOM 1298 N N . GLU A 1 179 ? 7.715 65.438 9.234 1 30.36 179 GLU A N 1
ATOM 1299 C CA . GLU A 1 179 ? 9.008 65.062 9.82 1 30.36 179 GLU A CA 1
ATOM 1300 C C . GLU A 1 179 ? 8.891 63.875 10.742 1 30.36 179 GLU A C 1
ATOM 1302 O O . GLU A 1 179 ? 8.453 64 11.891 1 30.36 179 GLU A O 1
ATOM 1307 N N . ALA A 1 180 ? 8.273 62.906 10.328 1 33.12 180 ALA A N 1
ATOM 1308 C CA . ALA A 1 180 ? 8.344 61.844 11.297 1 33.12 180 ALA A CA 1
ATOM 1309 C C . ALA A 1 180 ? 9.773 61.625 11.789 1 33.12 180 ALA A C 1
ATOM 1311 O O . ALA A 1 180 ? 10.648 61.219 11.023 1 33.12 180 ALA A O 1
ATOM 1312 N N . GLY A 1 181 ? 10.242 62.469 12.641 1 32.09 181 GLY A N 1
ATOM 1313 C CA . GLY A 1 181 ? 11.516 62.469 13.352 1 32.09 181 GLY A CA 1
ATOM 1314 C C . GLY A 1 181 ? 12.094 61.062 13.516 1 32.09 181 GLY A C 1
ATOM 1315 O O . GLY A 1 181 ? 12.695 60.531 12.594 1 32.09 181 GLY A O 1
ATOM 1316 N N . GLY A 1 182 ? 12.359 60.656 14.844 1 33.84 182 GLY A N 1
ATOM 1317 C CA . GLY A 1 182 ? 13.445 60.031 15.578 1 33.84 182 GLY A CA 1
ATOM 1318 C C . GLY A 1 182 ? 13.516 58.531 15.375 1 33.84 182 GLY A C 1
ATOM 1319 O O . GLY A 1 182 ? 14.43 57.875 15.867 1 33.84 182 GLY A O 1
ATOM 1320 N N . ASP A 1 183 ? 12.391 57.688 15.383 1 35.09 183 ASP A N 1
ATOM 1321 C CA . ASP A 1 183 ? 12.805 56.375 15.93 1 35.09 183 ASP A CA 1
ATOM 1322 C C . ASP A 1 183 ? 13.578 55.562 14.891 1 35.09 183 ASP A C 1
ATOM 1324 O O . ASP A 1 183 ? 12.977 54.875 14.07 1 35.09 183 ASP A O 1
ATOM 1328 N N . SER A 1 184 ? 14.617 55.812 14.281 1 41.78 184 SER A N 1
ATOM 1329 C CA . SER A 1 184 ? 15.75 55.156 13.664 1 41.78 184 SER A CA 1
ATOM 1330 C C . SER A 1 184 ? 15.781 53.656 14.031 1 41.78 184 SER A C 1
ATOM 1332 O O . SER A 1 184 ? 16.219 52.844 13.234 1 41.78 184 SER A O 1
ATOM 1334 N N . ASP A 1 185 ? 15.438 53.375 15.242 1 41.38 185 ASP A N 1
ATOM 1335 C CA . ASP A 1 185 ? 15.531 52 15.766 1 41.38 185 ASP A CA 1
ATOM 1336 C C . ASP A 1 185 ? 14.539 51.094 15.062 1 41.38 185 ASP A C 1
ATOM 1338 O O . ASP A 1 185 ? 14.836 49.906 14.859 1 41.38 185 ASP A O 1
ATOM 1342 N N . TYR A 1 186 ? 13.422 51.625 14.695 1 43.53 186 TYR A N 1
ATOM 1343 C CA . TYR A 1 186 ? 12.43 50.781 14.047 1 43.53 186 TYR A CA 1
ATOM 1344 C C . TYR A 1 186 ? 12.883 50.406 12.641 1 43.53 186 TYR A C 1
ATOM 1346 O O . TYR A 1 186 ? 12.648 49.281 12.195 1 43.53 186 TYR A O 1
ATOM 1354 N N . VAL A 1 187 ? 13.414 51.406 11.883 1 46.09 187 VAL A N 1
ATOM 1355 C CA . VAL A 1 187 ? 13.93 51.094 10.555 1 46.09 187 VAL A CA 1
ATOM 1356 C C . VAL A 1 187 ? 15.094 50.125 10.672 1 46.09 187 VAL A C 1
ATOM 1358 O O . VAL A 1 187 ? 15.242 49.219 9.844 1 46.09 187 VAL A O 1
ATOM 1361 N N . GLY A 1 188 ? 15.953 50.344 11.617 1 43.47 188 GLY A N 1
ATOM 1362 C CA . GLY A 1 188 ? 17.062 49.438 11.852 1 43.47 188 GLY A CA 1
ATOM 1363 C C . GLY A 1 188 ? 16.641 48.031 12.219 1 43.47 188 GLY A C 1
ATOM 1364 O O . GLY A 1 188 ? 17.188 47.062 11.719 1 43.47 188 GLY A O 1
ATOM 1365 N N . GLU A 1 189 ? 15.656 48 13.109 1 52.06 189 GLU A N 1
ATOM 1366 C CA . GLU A 1 189 ? 15.125 46.688 13.531 1 52.06 189 GLU A CA 1
ATOM 1367 C C . GLU A 1 189 ? 14.422 46 12.375 1 52.06 189 GLU A C 1
ATOM 1369 O O . GLU A 1 189 ? 14.539 44.781 12.219 1 52.06 189 GLU A O 1
ATOM 1374 N N . ALA A 1 190 ? 13.773 46.844 11.609 1 53.88 190 ALA A N 1
ATOM 1375 C CA . ALA A 1 190 ? 13.109 46.281 10.438 1 53.88 190 ALA A CA 1
ATOM 1376 C C . ALA A 1 190 ? 14.133 45.75 9.43 1 53.88 190 ALA A C 1
ATOM 1378 O O . ALA A 1 190 ? 13.945 44.688 8.828 1 53.88 190 ALA A O 1
ATOM 1379 N N . ALA A 1 191 ? 15.125 46.594 9.227 1 50.56 191 ALA A N 1
ATOM 1380 C CA . ALA A 1 191 ? 16.188 46.188 8.297 1 50.56 191 ALA A CA 1
ATOM 1381 C C . ALA A 1 191 ? 16.922 44.969 8.812 1 50.56 191 ALA A C 1
ATOM 1383 O O . ALA A 1 191 ? 17.25 44.062 8.039 1 50.56 191 ALA A O 1
ATOM 1384 N N . ALA A 1 192 ? 17.141 44.875 10.039 1 51.97 192 ALA A N 1
ATOM 1385 C CA . ALA A 1 192 ? 17.812 43.75 10.656 1 51.97 192 ALA A CA 1
ATOM 1386 C C . ALA A 1 192 ? 16.938 42.5 10.586 1 51.97 192 ALA A C 1
ATOM 1388 O O . ALA A 1 192 ? 17.422 41.406 10.305 1 51.97 192 ALA A O 1
ATOM 1389 N N . THR A 1 193 ? 15.695 42.75 10.711 1 63.78 193 THR A N 1
ATOM 1390 C CA . THR A 1 193 ? 14.734 41.656 10.641 1 63.78 193 THR A CA 1
ATOM 1391 C C . THR A 1 193 ? 14.617 41.125 9.211 1 63.78 193 THR A C 1
ATOM 1393 O O . THR A 1 193 ? 14.562 39.906 8.992 1 63.78 193 THR A O 1
ATOM 1396 N N . ALA A 1 194 ? 14.695 42.094 8.359 1 71.62 194 ALA A N 1
ATOM 1397 C CA . ALA A 1 194 ? 14.625 41.719 6.953 1 71.62 194 ALA A CA 1
ATOM 1398 C C . ALA A 1 194 ? 15.875 40.938 6.539 1 71.62 194 ALA A C 1
ATOM 1400 O O . ALA A 1 194 ? 15.789 39.969 5.777 1 71.62 194 ALA A O 1
ATOM 1401 N N . SER A 1 195 ? 16.906 41.438 7.047 1 71.06 195 SER A N 1
ATOM 1402 C CA . SER A 1 195 ? 18.156 40.75 6.746 1 71.06 195 SER A CA 1
ATOM 1403 C C . SER A 1 195 ? 18.172 39.344 7.328 1 71.06 195 SER A C 1
ATOM 1405 O O . SER A 1 195 ? 18.625 38.406 6.672 1 71.06 195 SER A O 1
ATOM 1407 N N . GLY A 1 196 ? 17.641 39.281 8.5 1 85 196 GLY A N 1
ATOM 1408 C CA . GLY A 1 196 ? 17.562 37.969 9.102 1 85 196 GLY A CA 1
ATOM 1409 C C . GLY A 1 196 ? 16.625 37.031 8.352 1 85 196 GLY A C 1
ATOM 1410 O O . GLY A 1 196 ? 16.938 35.844 8.188 1 85 196 GLY A O 1
ATOM 1411 N N . ALA A 1 197 ? 15.609 37.594 7.859 1 88.06 197 ALA A N 1
ATOM 1412 C CA . ALA A 1 197 ? 14.656 36.812 7.082 1 88.06 197 ALA A CA 1
ATOM 1413 C C . ALA A 1 197 ? 15.273 36.344 5.773 1 88.06 197 ALA A C 1
ATOM 1415 O O . ALA A 1 197 ? 15.039 35.219 5.348 1 88.06 197 ALA A O 1
ATOM 1416 N N . ALA A 1 198 ? 15.969 37.156 5.117 1 90.75 198 ALA A N 1
ATOM 1417 C CA . ALA A 1 198 ? 16.625 36.812 3.857 1 90.75 198 ALA A CA 1
ATOM 1418 C C . ALA A 1 198 ? 17.672 35.75 4.066 1 90.75 198 ALA A C 1
ATOM 1420 O O . ALA A 1 198 ? 17.844 34.844 3.217 1 90.75 198 ALA A O 1
ATOM 1421 N N . GLU A 1 199 ? 18.375 35.875 5.121 1 90.38 199 GLU A N 1
ATOM 1422 C CA . GLU A 1 199 ? 19.375 34.875 5.441 1 90.38 199 GLU A CA 1
ATOM 1423 C C . GLU A 1 199 ? 18.734 33.531 5.703 1 90.38 199 GLU A C 1
ATOM 1425 O O . GLU A 1 199 ? 19.266 32.5 5.27 1 90.38 199 GLU A O 1
ATOM 1430 N N . ARG A 1 200 ? 17.672 33.5 6.473 1 90.62 200 ARG A N 1
ATOM 1431 C CA . ARG A 1 200 ? 16.984 32.25 6.758 1 90.62 200 ARG A CA 1
ATOM 1432 C C . ARG A 1 200 ? 16.406 31.641 5.48 1 90.62 200 ARG A C 1
ATOM 1434 O O . ARG A 1 200 ? 16.406 30.422 5.316 1 90.62 200 ARG A O 1
ATOM 1441 N N . GLU A 1 201 ? 15.961 32.469 4.586 1 91.88 201 GLU A N 1
ATOM 1442 C CA . GLU A 1 201 ? 15.438 32 3.305 1 91.88 201 GLU A CA 1
ATOM 1443 C C . GLU A 1 201 ? 16.547 31.375 2.463 1 91.88 201 GLU A C 1
ATOM 1445 O O . GLU A 1 201 ? 16.328 30.328 1.836 1 91.88 201 GLU A O 1
ATOM 1450 N N . ALA A 1 202 ? 17.641 31.984 2.408 1 90.5 202 ALA A N 1
ATOM 1451 C CA . ALA A 1 202 ? 18.781 31.438 1.672 1 90.5 202 ALA A CA 1
ATOM 1452 C C . ALA A 1 202 ? 19.203 30.094 2.244 1 90.5 202 ALA A C 1
ATOM 1454 O O . ALA A 1 202 ? 19.547 29.172 1.494 1 90.5 202 ALA A O 1
ATOM 1455 N N . ARG A 1 203 ? 19.172 30.047 3.541 1 89.31 203 ARG A N 1
ATOM 1456 C CA . ARG A 1 203 ? 19.531 28.797 4.207 1 89.31 203 ARG A CA 1
ATOM 1457 C C . ARG A 1 203 ? 18.547 27.688 3.877 1 89.31 203 ARG A C 1
ATOM 1459 O O . ARG A 1 203 ? 18.938 26.547 3.666 1 89.31 203 ARG A O 1
ATOM 1466 N N . LEU A 1 204 ? 17.297 27.969 3.887 1 90.75 204 LEU A N 1
ATOM 1467 C CA . LEU A 1 204 ? 16.25 27 3.547 1 90.75 204 LEU A CA 1
ATOM 1468 C C . LEU A 1 204 ? 16.438 26.5 2.123 1 90.75 204 LEU A C 1
ATOM 1470 O O . LEU A 1 204 ? 16.359 25.281 1.878 1 90.75 204 LEU A O 1
ATOM 1474 N N . GLN A 1 205 ? 16.719 27.391 1.259 1 88.56 205 GLN A N 1
ATOM 1475 C CA . GLN A 1 205 ? 16.906 27 -0.136 1 88.56 205 GLN A CA 1
ATOM 1476 C C . GLN A 1 205 ? 18.125 26.109 -0.297 1 88.56 205 GLN A C 1
ATOM 1478 O O . GLN A 1 205 ? 18.109 25.141 -1.064 1 88.56 205 GLN A O 1
ATOM 1483 N N . GLN A 1 206 ? 19.125 26.453 0.405 1 85.31 206 GLN A N 1
ATOM 1484 C CA . GLN A 1 206 ? 20.344 25.641 0.354 1 85.31 206 GLN A CA 1
ATOM 1485 C C . GLN A 1 206 ? 20.078 24.234 0.864 1 85.31 206 GLN A C 1
ATOM 1487 O O . GLN A 1 206 ? 20.547 23.25 0.283 1 85.31 206 GLN A O 1
ATOM 1492 N N . LEU A 1 207 ? 19.344 24.156 1.896 1 85.75 207 LEU A N 1
ATOM 1493 C CA . LEU A 1 207 ? 19.016 22.875 2.486 1 85.75 207 LEU A CA 1
ATOM 1494 C C . LEU A 1 207 ? 18.188 22.031 1.52 1 85.75 207 LEU A C 1
ATOM 1496 O O . LEU A 1 207 ? 18.438 20.844 1.347 1 85.75 207 LEU A O 1
ATOM 1500 N N . LEU A 1 208 ? 17.219 22.578 0.896 1 87.06 208 LEU A N 1
ATOM 1501 C CA . LEU A 1 208 ? 16.328 21.859 -0.007 1 87.06 208 LEU A CA 1
ATOM 1502 C C . LEU A 1 208 ? 17.062 21.453 -1.279 1 87.06 208 LEU A C 1
ATOM 1504 O O . LEU A 1 208 ? 16.812 20.359 -1.812 1 87.06 208 LEU A O 1
ATOM 1508 N N . GLN A 1 209 ? 17.953 22.25 -1.698 1 81.44 209 GLN A N 1
ATOM 1509 C CA . GLN A 1 209 ? 18.703 21.969 -2.918 1 81.44 209 GLN A CA 1
ATOM 1510 C C . GLN A 1 209 ? 19.703 20.844 -2.691 1 81.44 209 GLN A C 1
ATOM 1512 O O . GLN A 1 209 ? 20.109 20.172 -3.637 1 81.44 209 GLN A O 1
ATOM 1517 N N . ALA A 1 210 ? 20.062 20.703 -1.481 1 81.44 210 ALA A N 1
ATOM 1518 C CA . ALA A 1 210 ? 21.031 19.656 -1.146 1 81.44 210 ALA A CA 1
ATOM 1519 C C . ALA A 1 210 ? 20.391 18.266 -1.278 1 81.44 210 ALA A C 1
ATOM 1521 O O . ALA A 1 210 ? 21.094 17.266 -1.431 1 81.44 210 ALA A O 1
ATOM 1522 N N . VAL A 1 211 ? 19.078 18.203 -1.214 1 85.38 211 VAL A N 1
ATOM 1523 C CA . VAL A 1 211 ? 18.375 16.938 -1.344 1 85.38 211 VAL A CA 1
ATOM 1524 C C . VAL A 1 211 ? 18.062 16.672 -2.812 1 85.38 211 VAL A C 1
ATOM 1526 O O . VAL A 1 211 ? 17.203 17.328 -3.398 1 85.38 211 VAL A O 1
ATOM 1529 N N . GLN A 1 212 ? 18.609 15.672 -3.359 1 78.44 212 GLN A N 1
ATOM 1530 C CA . GLN A 1 212 ? 18.469 15.398 -4.785 1 78.44 212 GLN A CA 1
ATOM 1531 C C . GLN A 1 212 ? 17.203 14.586 -5.07 1 78.44 212 GLN A C 1
ATOM 1533 O O . GLN A 1 212 ? 16.578 14.758 -6.117 1 78.44 212 GLN A O 1
ATOM 1538 N N . ASP A 1 213 ? 16.828 13.734 -4.223 1 83.5 213 ASP A N 1
ATOM 1539 C CA . ASP A 1 213 ? 15.664 12.883 -4.395 1 83.5 213 ASP A CA 1
ATOM 1540 C C . ASP A 1 213 ? 14.367 13.672 -4.191 1 83.5 213 ASP A C 1
ATOM 1542 O O . ASP A 1 213 ? 14.172 14.281 -3.139 1 83.5 213 ASP A O 1
ATOM 1546 N N . PRO A 1 214 ? 13.531 13.695 -5.23 1 87.31 214 PRO A N 1
ATOM 1547 C CA . PRO A 1 214 ? 12.273 14.438 -5.078 1 87.31 214 PRO A CA 1
ATOM 1548 C C . PRO A 1 214 ? 11.445 13.961 -3.889 1 87.31 214 PRO A C 1
ATOM 1550 O O . PRO A 1 214 ? 10.789 14.766 -3.225 1 87.31 214 PRO A O 1
ATOM 1553 N N . THR A 1 215 ? 11.414 12.648 -3.678 1 89.69 215 THR A N 1
ATOM 1554 C CA . THR A 1 215 ? 10.703 12.117 -2.52 1 89.69 215 THR A CA 1
ATOM 1555 C C . THR A 1 215 ? 11.25 12.711 -1.227 1 89.69 215 THR A C 1
ATOM 1557 O O . THR A 1 215 ? 10.492 13.133 -0.355 1 89.69 215 THR A O 1
ATOM 1560 N N . GLY A 1 216 ? 12.57 12.688 -1.152 1 90.38 216 GLY A N 1
ATOM 1561 C CA . GLY A 1 216 ? 13.219 13.227 0.033 1 90.38 216 GLY A CA 1
ATOM 1562 C C . GLY A 1 216 ? 12.945 14.703 0.248 1 90.38 216 GLY A C 1
ATOM 1563 O O . GLY A 1 216 ? 12.766 15.148 1.383 1 90.38 216 GLY A O 1
ATOM 1564 N N . ARG A 1 217 ? 12.938 15.445 -0.745 1 90.12 217 ARG A N 1
ATOM 1565 C CA . ARG A 1 217 ? 12.688 16.875 -0.648 1 90.12 217 ARG A CA 1
ATOM 1566 C C . ARG A 1 217 ? 11.273 17.156 -0.148 1 90.12 217 ARG A C 1
ATOM 1568 O O . ARG A 1 217 ? 11.07 18 0.72 1 90.12 217 ARG A O 1
ATOM 1575 N N . GLU A 1 218 ? 10.344 16.453 -0.729 1 91.88 218 GLU A N 1
ATOM 1576 C CA . GLU A 1 218 ? 8.953 16.609 -0.294 1 91.88 218 GLU A CA 1
ATOM 1577 C C . GLU A 1 218 ? 8.797 16.219 1.174 1 91.88 218 GLU A C 1
ATOM 1579 O O . GLU A 1 218 ? 8.086 16.891 1.923 1 91.88 218 GLU A O 1
ATOM 1584 N N . ASP A 1 219 ? 9.43 15.148 1.503 1 93.31 219 ASP A N 1
ATOM 1585 C CA . ASP A 1 219 ? 9.352 14.688 2.887 1 93.31 219 ASP A CA 1
ATOM 1586 C C . ASP A 1 219 ? 10 15.695 3.834 1 93.31 219 ASP A C 1
ATOM 1588 O O . ASP A 1 219 ? 9.5 15.938 4.934 1 93.31 219 ASP A O 1
ATOM 1592 N N . LEU A 1 220 ? 11.125 16.219 3.439 1 92.81 220 LEU A N 1
ATOM 1593 C CA . LEU A 1 220 ? 11.805 17.219 4.27 1 92.81 220 LEU A CA 1
ATOM 1594 C C . LEU A 1 220 ? 10.898 18.422 4.52 1 92.81 220 LEU A C 1
ATOM 1596 O O . LEU A 1 220 ? 10.789 18.891 5.652 1 92.81 220 LEU A O 1
ATOM 1600 N N . ILE A 1 221 ? 10.281 18.906 3.508 1 93.5 221 ILE A N 1
ATOM 1601 C CA . ILE A 1 221 ? 9.375 20.047 3.643 1 93.5 221 ILE A CA 1
ATOM 1602 C C . ILE A 1 221 ? 8.258 19.703 4.621 1 93.5 221 ILE A C 1
ATOM 1604 O O . ILE A 1 221 ? 7.918 20.5 5.496 1 93.5 221 ILE A O 1
ATOM 1608 N N . ARG A 1 222 ? 7.727 18.547 4.5 1 94.56 222 ARG A N 1
ATOM 1609 C CA . ARG A 1 222 ? 6.652 18.094 5.383 1 94.56 222 ARG A CA 1
ATOM 1610 C C . ARG A 1 222 ? 7.129 18.016 6.828 1 94.56 222 ARG A C 1
ATOM 1612 O O . ARG A 1 222 ? 6.406 18.406 7.746 1 94.56 222 ARG A O 1
ATOM 1619 N N . HIS A 1 223 ? 8.305 17.469 7 1 94.25 223 HIS A N 1
ATOM 1620 C CA . HIS A 1 223 ? 8.852 17.344 8.352 1 94.25 223 HIS A CA 1
ATOM 1621 C C . HIS A 1 223 ? 9.102 18.703 8.977 1 94.25 223 HIS A C 1
ATOM 1623 O O . HIS A 1 223 ? 8.781 18.922 10.148 1 94.25 223 HIS A O 1
ATOM 1629 N N . LEU A 1 224 ? 9.648 19.594 8.195 1 94.06 224 LEU A N 1
ATOM 1630 C CA . LEU A 1 224 ? 9.914 20.938 8.695 1 94.06 224 LEU A CA 1
ATOM 1631 C C . LEU A 1 224 ? 8.617 21.656 9.016 1 94.06 224 LEU A C 1
ATOM 1633 O O . LEU A 1 224 ? 8.523 22.359 10.023 1 94.06 224 LEU A O 1
ATOM 1637 N N . ARG A 1 225 ? 7.648 21.516 8.18 1 96.44 225 ARG A N 1
ATOM 1638 C CA . ARG A 1 225 ? 6.34 22.109 8.422 1 96.44 225 ARG A CA 1
ATOM 1639 C C . ARG A 1 225 ? 5.75 21.625 9.742 1 96.44 225 ARG A C 1
ATOM 1641 O O . ARG A 1 225 ? 5.242 22.438 10.531 1 96.44 225 ARG A O 1
ATOM 1648 N N . ARG A 1 226 ? 5.773 20.375 9.945 1 96.06 226 ARG A N 1
ATOM 1649 C CA . ARG A 1 226 ? 5.207 19.812 11.164 1 96.06 226 ARG A CA 1
ATOM 1650 C C . ARG A 1 226 ? 5.918 20.359 12.398 1 96.06 226 ARG A C 1
ATOM 1652 O O . ARG A 1 226 ? 5.277 20.688 13.398 1 96.06 226 ARG A O 1
ATOM 1659 N N . ARG A 1 227 ? 7.195 20.391 12.336 1 93.88 227 ARG A N 1
ATOM 1660 C CA . ARG A 1 227 ? 7.969 20.906 13.453 1 93.88 227 ARG A CA 1
ATOM 1661 C C . ARG A 1 227 ? 7.633 22.375 13.719 1 93.88 227 ARG A C 1
ATOM 1663 O O . ARG A 1 227 ? 7.512 22.797 14.875 1 93.88 227 ARG A O 1
ATOM 1670 N N . LEU A 1 228 ? 7.555 23.094 12.648 1 95.12 228 LEU A N 1
ATOM 1671 C CA . LEU A 1 228 ? 7.262 24.516 12.789 1 95.12 228 LEU A CA 1
ATOM 1672 C C . LEU A 1 228 ? 5.848 24.734 13.32 1 95.12 228 LEU A C 1
ATOM 1674 O O . LEU A 1 228 ? 5.617 25.641 14.125 1 95.12 228 LEU A O 1
ATOM 1678 N N . LEU A 1 229 ? 4.926 23.891 12.898 1 96.81 229 LEU A N 1
ATOM 1679 C CA . LEU A 1 229 ? 3.562 23.953 13.422 1 96.81 229 LEU A CA 1
ATOM 1680 C C . LEU A 1 229 ? 3.537 23.688 14.922 1 96.81 229 LEU A C 1
ATOM 1682 O O . LEU A 1 229 ? 2.855 24.391 15.672 1 96.81 229 LEU A O 1
ATOM 1686 N N . ALA A 1 230 ? 4.23 22.734 15.297 1 95.94 230 ALA A N 1
ATOM 1687 C CA . ALA A 1 230 ? 4.293 22.391 16.719 1 95.94 230 ALA A CA 1
ATOM 1688 C C . ALA A 1 230 ? 4.859 23.547 17.531 1 95.94 230 ALA A C 1
ATOM 1690 O O . ALA A 1 230 ? 4.297 23.922 18.562 1 95.94 230 ALA A O 1
ATOM 1691 N N . ALA A 1 231 ? 5.91 24.109 17.062 1 94.38 231 ALA A N 1
ATOM 1692 C CA . ALA A 1 231 ? 6.562 25.203 17.781 1 94.38 231 ALA A CA 1
ATOM 1693 C C . ALA A 1 231 ? 5.676 26.438 17.812 1 94.38 231 ALA A C 1
ATOM 1695 O O . ALA A 1 231 ? 5.551 27.094 18.844 1 94.38 231 ALA A O 1
ATOM 1696 N N . ALA A 1 232 ? 5.129 26.797 16.625 1 94.94 232 ALA A N 1
ATOM 1697 C CA . ALA A 1 232 ? 4.242 27.953 16.547 1 94.94 232 ALA A CA 1
ATOM 1698 C C . ALA A 1 232 ? 3.021 27.781 17.453 1 94.94 232 ALA A C 1
ATOM 1700 O O . ALA A 1 232 ? 2.568 28.719 18.094 1 94.94 232 ALA A O 1
ATOM 1701 N N . GLY A 1 233 ? 2.502 26.547 17.453 1 95.5 233 GLY A N 1
ATOM 1702 C CA . GLY A 1 233 ? 1.396 26.25 18.359 1 95.5 233 GLY A CA 1
ATOM 1703 C C . GLY A 1 233 ? 1.747 26.438 19.812 1 95.5 233 GLY A C 1
ATOM 1704 O O . GLY A 1 233 ? 0.965 27 20.578 1 95.5 233 GLY A O 1
ATOM 1705 N N . ALA A 1 234 ? 2.889 25.984 20.141 1 94.19 234 ALA A N 1
ATOM 1706 C CA . ALA A 1 234 ? 3.352 26.141 21.516 1 94.19 234 ALA A CA 1
ATOM 1707 C C . ALA A 1 234 ? 3.498 27.609 21.891 1 94.19 234 ALA A C 1
ATOM 1709 O O . ALA A 1 234 ? 3.086 28.031 22.984 1 94.19 234 ALA A O 1
ATOM 1710 N N . VAL A 1 235 ? 4.078 28.359 21 1 92 235 VAL A N 1
ATOM 1711 C CA . VAL A 1 235 ? 4.293 29.781 21.234 1 92 235 VAL A CA 1
ATOM 1712 C C . VAL A 1 235 ? 2.949 30.5 21.359 1 92 235 VAL A C 1
ATOM 1714 O O . VAL A 1 235 ? 2.816 31.453 22.141 1 92 235 VAL A O 1
ATOM 1717 N N . ALA A 1 236 ? 1.982 30.031 20.641 1 91.38 236 ALA A N 1
ATOM 1718 C CA . ALA A 1 236 ? 0.647 30.625 20.672 1 91.38 236 ALA A CA 1
ATOM 1719 C C . ALA A 1 236 ? -0.117 30.172 21.922 1 91.38 236 ALA A C 1
ATOM 1721 O O . ALA A 1 236 ? -1.231 30.625 22.172 1 91.38 236 ALA A O 1
ATOM 1722 N N . GLY A 1 237 ? 0.434 29.25 22.688 1 90.88 237 GLY A N 1
ATOM 1723 C CA . GLY A 1 237 ? -0.202 28.766 23.906 1 90.88 237 GLY A CA 1
ATOM 1724 C C . GLY A 1 237 ? -1.248 27.688 23.641 1 90.88 237 GLY A C 1
ATOM 1725 O O . GLY A 1 237 ? -2.105 27.438 24.484 1 90.88 237 GLY A O 1
ATOM 1726 N N . ALA A 1 238 ? -1.202 27.109 22.516 1 94.62 238 ALA A N 1
ATOM 1727 C CA . ALA A 1 238 ? -2.184 26.078 22.172 1 94.62 238 ALA A CA 1
ATOM 1728 C C . ALA A 1 238 ? -1.868 24.766 22.875 1 94.62 238 ALA A C 1
ATOM 1730 O O . ALA A 1 238 ? -0.702 24.391 23 1 94.62 238 ALA A O 1
ATOM 1731 N N . THR A 1 239 ? -2.902 24.125 23.344 1 92.94 239 THR A N 1
ATOM 1732 C CA . THR A 1 239 ? -2.766 22.797 23.938 1 92.94 239 THR A CA 1
ATOM 1733 C C . THR A 1 239 ? -3.062 21.703 22.906 1 92.94 239 THR A C 1
ATOM 1735 O O . THR A 1 239 ? -2.6 20.578 23.047 1 92.94 239 THR A O 1
ATOM 1738 N N . LYS A 1 240 ? -3.859 22.125 21.984 1 95.62 240 LYS A N 1
ATOM 1739 C CA . LYS A 1 240 ? -4.23 21.219 20.891 1 95.62 240 LYS A CA 1
ATOM 1740 C C . LYS A 1 240 ? -4.039 21.891 19.531 1 95.62 240 LYS A C 1
ATOM 1742 O O . LYS A 1 240 ? -4.254 23.094 19.391 1 95.62 240 LYS A O 1
ATOM 1747 N N . LEU A 1 241 ? -3.604 21.141 18.594 1 97.5 241 LEU A N 1
ATOM 1748 C CA . LEU A 1 241 ? -3.441 21.594 17.219 1 97.5 241 LEU A CA 1
ATOM 1749 C C . LEU A 1 241 ? -4.203 20.703 16.25 1 97.5 241 LEU A C 1
ATOM 1751 O O . LEU A 1 241 ? -3.924 19.5 16.156 1 97.5 241 LEU A O 1
ATOM 1755 N N . LEU A 1 242 ? -5.184 21.234 15.578 1 97.75 242 LEU A N 1
ATOM 1756 C CA . LEU A 1 242 ? -6.023 20.484 14.656 1 97.75 242 LEU A CA 1
ATOM 1757 C C . LEU A 1 242 ? -5.465 20.562 13.234 1 97.75 242 LEU A C 1
ATOM 1759 O O . LEU A 1 242 ? -5.148 21.641 12.742 1 97.75 242 LEU A O 1
ATOM 1763 N N . CYS A 1 243 ? -5.324 19.422 12.609 1 97.88 243 CYS A N 1
ATOM 1764 C CA . CYS A 1 243 ? -4.789 19.328 11.258 1 97.88 243 CYS A CA 1
ATOM 1765 C C . CYS A 1 243 ? -5.863 18.859 10.281 1 97.88 243 CYS A C 1
ATOM 1767 O O . CYS A 1 243 ? -6.762 18.094 10.656 1 97.88 243 CYS A O 1
ATOM 1769 N N . GLY A 1 244 ? -5.723 19.297 9.023 1 97.12 244 GLY A N 1
ATOM 1770 C CA . GLY A 1 244 ? -6.734 19.031 8.016 1 97.12 244 GLY A CA 1
ATOM 1771 C C . GLY A 1 244 ? -6.426 17.812 7.164 1 97.12 244 GLY A C 1
ATOM 1772 O O . GLY A 1 244 ? -6.961 17.656 6.066 1 97.12 244 GLY A O 1
ATOM 1773 N N . ASP A 1 245 ? -5.613 16.875 7.637 1 96.19 245 ASP A N 1
ATOM 1774 C CA . ASP A 1 245 ? -5.312 15.68 6.871 1 96.19 245 ASP A CA 1
ATOM 1775 C C . ASP A 1 245 ? -6.57 14.836 6.648 1 96.19 245 ASP A C 1
ATOM 1777 O O . ASP A 1 245 ? -7.148 14.312 7.602 1 96.19 245 ASP A O 1
ATOM 1781 N N . SER A 1 246 ? -6.953 14.719 5.406 1 95.94 246 SER A N 1
ATOM 1782 C CA . SER A 1 246 ? -8.164 13.992 5.039 1 95.94 246 SER A CA 1
ATOM 1783 C C . SER A 1 246 ? -7.918 12.492 4.984 1 95.94 246 SER A C 1
ATOM 1785 O O . SER A 1 246 ? -6.773 12.039 5.059 1 95.94 246 SER A O 1
ATOM 1787 N N . ALA A 1 247 ? -9.062 11.758 4.859 1 95.38 247 ALA A N 1
ATOM 1788 C CA . ALA A 1 247 ? -8.969 10.312 4.668 1 95.38 247 ALA A CA 1
ATOM 1789 C C . ALA A 1 247 ? -8.148 9.977 3.426 1 95.38 247 ALA A C 1
ATOM 1791 O O . ALA A 1 247 ? -7.355 9.031 3.436 1 95.38 247 ALA A O 1
ATOM 1792 N N . THR A 1 248 ? -8.352 10.727 2.355 1 94.75 248 THR A N 1
ATOM 1793 C CA . THR A 1 248 ? -7.633 10.531 1.103 1 94.75 248 THR A CA 1
ATOM 1794 C C . THR A 1 248 ? -6.133 10.75 1.298 1 94.75 248 THR A C 1
ATOM 1796 O O . THR A 1 248 ? -5.316 9.945 0.842 1 94.75 248 THR A O 1
ATOM 1799 N N . ALA A 1 249 ? -5.832 11.805 1.953 1 95.25 249 ALA A N 1
ATOM 1800 C CA . ALA A 1 249 ? -4.426 12.125 2.193 1 95.25 249 ALA A CA 1
ATOM 1801 C C . ALA A 1 249 ? -3.768 11.07 3.08 1 95.25 249 ALA A C 1
ATOM 1803 O O . ALA A 1 249 ? -2.615 10.695 2.854 1 95.25 249 ALA A O 1
ATOM 1804 N N . LEU A 1 250 ? -4.449 10.664 4.098 1 95.69 250 LEU A N 1
ATOM 1805 C CA . LEU A 1 250 ? -3.908 9.664 5.012 1 95.69 250 LEU A CA 1
ATOM 1806 C C . LEU A 1 250 ? -3.732 8.32 4.305 1 95.69 250 LEU A C 1
ATOM 1808 O O . LEU A 1 250 ? -2.748 7.617 4.539 1 95.69 250 LEU A O 1
ATOM 1812 N N . ALA A 1 251 ? -4.711 7.941 3.465 1 95.06 251 ALA A N 1
ATOM 1813 C CA . ALA A 1 251 ? -4.574 6.707 2.693 1 95.06 251 ALA A CA 1
ATOM 1814 C C . ALA A 1 251 ? -3.342 6.754 1.796 1 95.06 251 ALA A C 1
ATOM 1816 O O . ALA A 1 251 ? -2.604 5.773 1.692 1 95.06 251 ALA A O 1
ATOM 1817 N N . ALA A 1 252 ? -3.178 7.852 1.079 1 95.69 252 ALA A N 1
ATOM 1818 C CA . ALA A 1 252 ? -1.982 8.023 0.258 1 95.69 252 ALA A CA 1
ATOM 1819 C C . ALA A 1 252 ? -0.716 7.91 1.101 1 95.69 252 ALA A C 1
ATOM 1821 O O . ALA A 1 252 ? 0.281 7.336 0.657 1 95.69 252 ALA A O 1
ATOM 1822 N N . ARG A 1 253 ? -0.778 8.445 2.258 1 94.94 253 ARG A N 1
ATOM 1823 C CA . ARG A 1 253 ? 0.364 8.375 3.164 1 94.94 253 ARG A CA 1
ATOM 1824 C C . ARG A 1 253 ? 0.656 6.934 3.568 1 94.94 253 ARG A C 1
ATOM 1826 O O . ARG A 1 253 ? 1.819 6.539 3.672 1 94.94 253 ARG A O 1
ATOM 1833 N N . VAL A 1 254 ? -0.352 6.195 3.863 1 93.31 254 VAL A N 1
ATOM 1834 C CA . VAL A 1 254 ? -0.185 4.789 4.223 1 93.31 254 VAL A CA 1
ATOM 1835 C C . VAL A 1 254 ? 0.589 4.066 3.125 1 93.31 254 VAL A C 1
ATOM 1837 O O . VAL A 1 254 ? 1.557 3.354 3.404 1 93.31 254 VAL A O 1
ATOM 1840 N N . ILE A 1 255 ? 0.183 4.258 1.896 1 93.25 255 ILE A N 1
ATOM 1841 C CA . ILE A 1 255 ? 0.804 3.598 0.753 1 93.25 255 ILE A CA 1
ATOM 1842 C C . ILE A 1 255 ? 2.234 4.105 0.579 1 93.25 255 ILE A C 1
ATOM 1844 O O . ILE A 1 255 ? 3.156 3.314 0.362 1 93.25 255 ILE A O 1
ATOM 1848 N N . ALA A 1 256 ? 2.428 5.371 0.652 1 94.12 256 ALA A N 1
ATOM 1849 C CA . ALA A 1 256 ? 3.748 5.973 0.484 1 94.12 256 ALA A CA 1
ATOM 1850 C C . ALA A 1 256 ? 4.715 5.484 1.562 1 94.12 256 ALA A C 1
ATOM 1852 O O . ALA A 1 256 ? 5.859 5.133 1.266 1 94.12 256 ALA A O 1
ATOM 1853 N N . GLU A 1 257 ? 4.262 5.547 2.828 1 92.44 257 GLU A N 1
ATOM 1854 C CA . GLU A 1 257 ? 5.113 5.133 3.939 1 92.44 257 GLU A CA 1
ATOM 1855 C C . GLU A 1 257 ? 5.492 3.66 3.826 1 92.44 257 GLU A C 1
ATOM 1857 O O . GLU A 1 257 ? 6.605 3.271 4.191 1 92.44 257 GLU A O 1
ATOM 1862 N N . THR A 1 258 ? 4.609 2.865 3.387 1 88.5 258 THR A N 1
ATOM 1863 C CA . THR A 1 258 ? 4.914 1.46 3.139 1 88.5 258 THR A CA 1
ATOM 1864 C C . THR A 1 258 ? 6.012 1.319 2.09 1 88.5 258 THR A C 1
ATOM 1866 O O . THR A 1 258 ? 6.93 0.509 2.246 1 88.5 258 THR A O 1
ATOM 1869 N N . ALA A 1 259 ? 5.895 2.098 1.046 1 90.56 259 ALA A N 1
ATOM 1870 C CA . ALA A 1 259 ? 6.867 2.049 -0.042 1 90.56 259 ALA A CA 1
ATOM 1871 C C . ALA A 1 259 ? 8.219 2.592 0.408 1 90.56 259 ALA A C 1
ATOM 1873 O O . ALA A 1 259 ? 9.258 2.207 -0.131 1 90.56 259 ALA A O 1
ATOM 1874 N N . LYS A 1 260 ? 8.203 3.465 1.389 1 90.62 260 LYS A N 1
ATOM 1875 C CA . LYS A 1 260 ? 9.43 4.078 1.877 1 90.62 260 LYS A CA 1
ATOM 1876 C C . LYS A 1 260 ? 10.055 3.25 2.994 1 90.62 260 LYS A C 1
ATOM 1878 O O . LYS A 1 260 ? 11.133 3.586 3.5 1 90.62 260 LYS A O 1
ATOM 1883 N N . GLY A 1 261 ? 9.383 2.242 3.451 1 86.69 261 GLY A N 1
ATOM 1884 C CA . GLY A 1 261 ? 9.93 1.354 4.465 1 86.69 261 GLY A CA 1
ATOM 1885 C C . GLY A 1 261 ? 9.633 1.813 5.883 1 86.69 261 GLY A C 1
ATOM 1886 O O . GLY A 1 261 ? 10.375 1.482 6.812 1 86.69 261 GLY A O 1
ATOM 1887 N N . ARG A 1 262 ? 8.586 2.547 6.078 1 88.69 262 ARG A N 1
ATOM 1888 C CA . ARG A 1 262 ? 8.266 3.121 7.379 1 88.69 262 ARG A CA 1
ATOM 1889 C C . ARG A 1 262 ? 7.09 2.389 8.023 1 88.69 262 ARG A C 1
ATOM 1891 O O . ARG A 1 262 ? 6.266 3.002 8.703 1 88.69 262 ARG A O 1
ATOM 1898 N N . GLY A 1 263 ? 7.078 1.123 7.852 1 85 263 GLY A N 1
ATOM 1899 C CA . GLY A 1 263 ? 5.973 0.326 8.359 1 85 263 GLY A CA 1
ATOM 1900 C C . GLY A 1 263 ? 5.832 0.39 9.867 1 85 263 GLY A C 1
ATOM 1901 O O . GLY A 1 263 ? 4.719 0.447 10.391 1 85 263 GLY A O 1
ATOM 1902 N N . PHE A 1 264 ? 6.938 0.356 10.609 1 88.19 264 PHE A N 1
ATOM 1903 C CA . PHE A 1 264 ? 6.91 0.346 12.07 1 88.19 264 PHE A CA 1
ATOM 1904 C C . PHE A 1 264 ? 6.312 1.64 12.609 1 88.19 264 PHE A C 1
ATOM 1906 O O . PHE A 1 264 ? 5.547 1.619 13.578 1 88.19 264 PHE A O 1
ATOM 1913 N N . ALA A 1 265 ? 6.672 2.752 11.977 1 92.62 265 ALA A N 1
ATOM 1914 C CA . ALA A 1 265 ? 6.281 4.07 12.477 1 92.62 265 ALA A CA 1
ATOM 1915 C C . ALA A 1 265 ? 4.898 4.461 11.961 1 92.62 265 ALA A C 1
ATOM 1917 O O . ALA A 1 265 ? 4.289 5.41 12.453 1 92.62 265 ALA A O 1
ATOM 1918 N N . LEU A 1 266 ? 4.332 3.729 11.062 1 90.94 266 LEU A N 1
ATOM 1919 C CA . LEU A 1 266 ? 3.139 4.086 10.312 1 90.94 266 LEU A CA 1
ATOM 1920 C C . LEU A 1 266 ? 1.965 4.363 11.242 1 90.94 266 LEU A C 1
ATOM 1922 O O . LEU A 1 266 ? 1.258 5.359 11.086 1 90.94 266 LEU A O 1
ATOM 1926 N N . PRO A 1 267 ? 1.723 3.568 12.266 1 89.69 267 PRO A N 1
ATOM 1927 C CA . PRO A 1 267 ? 0.56 3.801 13.125 1 89.69 267 PRO A CA 1
ATOM 1928 C C . PRO A 1 267 ? 0.608 5.156 13.828 1 89.69 267 PRO A C 1
ATOM 1930 O O . PRO A 1 267 ? -0.438 5.73 14.141 1 89.69 267 PRO A O 1
ATOM 1933 N N . SER A 1 268 ? 1.772 5.68 14.07 1 93 268 SER A N 1
ATOM 1934 C CA . SER A 1 268 ? 1.914 6.934 14.797 1 93 268 SER A CA 1
ATOM 1935 C C . SER A 1 268 ? 1.269 8.094 14.047 1 93 268 SER A C 1
ATOM 1937 O O . SER A 1 268 ? 0.823 9.062 14.656 1 93 268 SER A O 1
ATOM 1939 N N . ASP A 1 269 ? 1.149 7.965 12.758 1 91.94 269 ASP A N 1
ATOM 1940 C CA . ASP A 1 269 ? 0.785 9.117 11.938 1 91.94 269 ASP A CA 1
ATOM 1941 C C . ASP A 1 269 ? -0.648 8.992 11.422 1 91.94 269 ASP A C 1
ATOM 1943 O O . ASP A 1 269 ? -1.129 9.859 10.695 1 91.94 269 ASP A O 1
ATOM 1947 N N . ILE A 1 270 ? -1.341 7.965 11.742 1 91.56 270 ILE A N 1
ATOM 1948 C CA . ILE A 1 270 ? -2.643 7.777 11.109 1 91.56 270 ILE A CA 1
ATOM 1949 C C . ILE A 1 270 ? -3.732 7.738 12.18 1 91.56 270 ILE A C 1
ATOM 1951 O O . ILE A 1 270 ? -4.902 7.496 11.867 1 91.56 270 ILE A O 1
ATOM 1955 N N . GLN A 1 271 ? -3.381 7.977 13.445 1 91.25 271 GLN A N 1
ATOM 1956 C CA . GLN A 1 271 ? -4.344 7.969 14.547 1 91.25 271 GLN A CA 1
ATOM 1957 C C . GLN A 1 271 ? -4.965 9.352 14.742 1 91.25 271 GLN A C 1
ATOM 1959 O O . GLN A 1 271 ? -4.445 10.344 14.234 1 91.25 271 GLN A O 1
ATOM 1964 N N . LEU A 1 272 ? -6.09 9.375 15.461 1 92.44 272 LEU A N 1
ATOM 1965 C CA . LEU A 1 272 ? -6.793 10.625 15.742 1 92.44 272 LEU A CA 1
ATOM 1966 C C . LEU A 1 272 ? -5.957 11.531 16.641 1 92.44 272 LEU A C 1
ATOM 1968 O O . LEU A 1 272 ? -5.98 12.75 16.469 1 92.44 272 LEU A O 1
ATOM 1972 N N . VAL A 1 273 ? -5.227 10.898 17.531 1 93.94 273 VAL A N 1
ATOM 1973 C CA . VAL A 1 273 ? -4.48 11.633 18.547 1 93.94 273 VAL A CA 1
ATOM 1974 C C . VAL A 1 273 ? -2.984 11.375 18.375 1 93.94 273 VAL A C 1
ATOM 1976 O O . VAL A 1 273 ? -2.568 10.234 18.172 1 93.94 273 VAL A O 1
ATOM 1979 N N . ASP A 1 274 ? -2.211 12.398 18.406 1 94.94 274 ASP A N 1
ATOM 1980 C CA . ASP A 1 274 ? -0.753 12.328 18.422 1 94.94 274 ASP A CA 1
ATOM 1981 C C . ASP A 1 274 ? -0.168 13.266 19.469 1 94.94 274 ASP A C 1
ATOM 1983 O O . ASP A 1 274 ? 0.035 14.453 19.219 1 94.94 274 ASP A O 1
ATOM 1987 N N . ALA A 1 275 ? 0.209 12.719 20.594 1 94.69 275 ALA A N 1
ATOM 1988 C CA . ALA A 1 275 ? 0.701 13.492 21.734 1 94.69 275 ALA A CA 1
ATOM 1989 C C . ALA A 1 275 ? 2.199 13.281 21.938 1 94.69 275 ALA A C 1
ATOM 1991 O O . ALA A 1 275 ? 2.697 13.359 23.062 1 94.69 275 ALA A O 1
ATOM 1992 N N . ARG A 1 276 ? 2.908 12.961 20.891 1 92.06 276 ARG A N 1
ATOM 1993 C CA . ARG A 1 276 ? 4.312 12.586 21.031 1 92.06 276 ARG A CA 1
ATOM 1994 C C . ARG A 1 276 ? 5.148 13.766 21.531 1 92.06 276 ARG A C 1
ATOM 1996 O O . ARG A 1 276 ? 6.207 13.57 22.125 1 92.06 276 ARG A O 1
ATOM 2003 N N . GLY A 1 277 ? 4.723 14.992 21.281 1 91 277 GLY A N 1
ATOM 2004 C CA . GLY A 1 277 ? 5.512 16.156 21.656 1 91 277 GLY A CA 1
ATOM 2005 C C . GLY A 1 277 ? 5.016 16.828 22.922 1 91 277 GLY A C 1
ATOM 2006 O O . GLY A 1 277 ? 5.578 17.828 23.359 1 91 277 GLY A O 1
ATOM 2007 N N . THR A 1 278 ? 4.066 16.312 23.594 1 89.88 278 THR A N 1
ATOM 2008 C CA . THR A 1 278 ? 3.436 16.984 24.734 1 89.88 278 THR A CA 1
ATOM 2009 C C . THR A 1 278 ? 4.398 17.078 25.906 1 89.88 278 THR A C 1
ATOM 2011 O O . THR A 1 278 ? 4.328 18.016 26.703 1 89.88 278 THR A O 1
ATOM 2014 N N . GLY A 1 279 ? 5.238 16.094 26.016 1 83.69 279 GLY A N 1
ATOM 2015 C CA . GLY A 1 279 ? 6.234 16.141 27.078 1 83.69 279 GLY A CA 1
ATOM 2016 C C . GLY A 1 279 ? 7.199 17.297 26.953 1 83.69 279 GLY A C 1
ATOM 2017 O O . GLY A 1 279 ? 7.75 17.766 27.938 1 83.69 279 GLY A O 1
ATOM 2018 N N . ALA A 1 280 ? 7.352 17.812 25.766 1 85.12 280 ALA A N 1
ATOM 2019 C CA . ALA A 1 280 ? 8.266 18.906 25.5 1 85.12 280 ALA A CA 1
ATOM 2020 C C . ALA A 1 280 ? 7.516 20.234 25.375 1 85.12 280 ALA A C 1
ATOM 2022 O O . ALA A 1 280 ? 8.07 21.234 24.922 1 85.12 280 ALA A O 1
ATOM 2023 N N . GLY A 1 281 ? 6.27 20.234 25.719 1 88 281 GLY A N 1
ATOM 2024 C CA . GLY A 1 281 ? 5.492 21.453 25.719 1 88 281 GLY A CA 1
ATOM 2025 C C . GLY A 1 281 ? 4.797 21.719 24.391 1 88 281 GLY A C 1
ATOM 2026 O O . GLY A 1 281 ? 4.211 22.781 24.188 1 88 281 GLY A O 1
ATOM 2027 N N . GLU A 1 282 ? 4.848 20.797 23.484 1 92.75 282 GLU A N 1
ATOM 2028 C CA . GLU A 1 282 ? 4.168 20.938 22.203 1 92.75 282 GLU A CA 1
ATOM 2029 C C . GLU A 1 282 ? 2.688 20.594 22.328 1 92.75 282 GLU A C 1
ATOM 2031 O O . GLU A 1 282 ? 2.285 19.875 23.234 1 92.75 282 GLU A O 1
ATOM 2036 N N . PRO A 1 283 ? 1.871 21.188 21.531 1 95.56 283 PRO A N 1
ATOM 2037 C CA . PRO A 1 283 ? 0.454 20.828 21.547 1 95.56 283 PRO A CA 1
ATOM 2038 C C . PRO A 1 283 ? 0.208 19.406 21.047 1 95.56 283 PRO A C 1
ATOM 2040 O O . PRO A 1 283 ? 1.034 18.859 20.312 1 95.56 283 PRO A O 1
ATOM 2043 N N . THR A 1 284 ? -0.898 18.828 21.484 1 95.69 284 THR A N 1
ATOM 2044 C CA . THR A 1 284 ? -1.34 17.547 20.953 1 95.69 284 THR A CA 1
ATOM 2045 C C . THR A 1 284 ? -1.921 17.719 19.547 1 95.69 284 THR A C 1
ATOM 2047 O O . THR A 1 284 ? -2.797 18.562 19.328 1 95.69 284 THR A O 1
ATOM 2050 N N . PHE A 1 285 ? -1.397 16.984 18.594 1 96.88 285 PHE A N 1
ATOM 2051 C CA . PHE A 1 285 ? -1.951 17.016 17.25 1 96.88 285 PHE A CA 1
ATOM 2052 C C . PHE A 1 285 ? -3.209 16.156 17.156 1 96.88 285 PHE A C 1
ATOM 2054 O O . PHE A 1 285 ? -3.221 15.016 17.625 1 96.88 285 PHE A O 1
ATOM 2061 N N . LEU A 1 286 ? -4.273 16.703 16.656 1 96.38 286 LEU A N 1
ATOM 2062 C CA . LEU A 1 286 ? -5.523 15.992 16.406 1 96.38 286 LEU A CA 1
ATOM 2063 C C . LEU A 1 286 ? -5.875 15.984 14.93 1 96.38 286 LEU A C 1
ATOM 2065 O O . LEU A 1 286 ? -5.609 16.953 14.219 1 96.38 286 LEU A O 1
ATOM 2069 N N . TYR A 1 287 ? -6.445 14.898 14.492 1 95.62 287 TYR A N 1
ATOM 2070 C CA . TYR A 1 287 ? -6.77 14.742 13.078 1 95.62 287 TYR A CA 1
ATOM 2071 C C . TYR A 1 287 ? -8.258 14.453 12.891 1 95.62 287 TYR A C 1
ATOM 2073 O O . TYR A 1 287 ? -8.633 13.367 12.453 1 95.62 287 TYR A O 1
ATOM 2081 N N . PRO A 1 288 ? -9.055 15.508 13.008 1 95.5 288 PRO A N 1
ATOM 2082 C CA . PRO A 1 288 ? -10.508 15.305 12.945 1 95.5 288 PRO A CA 1
ATOM 2083 C C . PRO A 1 288 ? -11 14.984 11.539 1 95.5 288 PRO A C 1
ATOM 2085 O O . PRO A 1 288 ? -12.094 14.445 11.375 1 95.5 288 PRO A O 1
ATOM 2088 N N . MET A 1 289 ? -10.219 15.281 10.523 1 96.38 289 MET A N 1
ATOM 2089 C CA . MET A 1 289 ? -10.648 15.109 9.141 1 96.38 289 MET A CA 1
ATOM 2090 C C . MET A 1 289 ? -10.305 13.719 8.625 1 96.38 289 MET A C 1
ATOM 2092 O O . MET A 1 289 ? -10.477 13.422 7.441 1 96.38 289 MET A O 1
ATOM 2096 N N . ARG A 1 290 ? -9.883 12.805 9.445 1 93.5 290 ARG A N 1
ATOM 2097 C CA . ARG A 1 290 ? -9.32 11.523 9.047 1 93.5 290 ARG A CA 1
ATOM 2098 C C . ARG A 1 290 ? -10.383 10.625 8.414 1 93.5 290 ARG A C 1
ATOM 2100 O O . ARG A 1 290 ? -10.055 9.633 7.766 1 93.5 290 ARG A O 1
ATOM 2107 N N . GLU A 1 291 ? -11.664 10.969 8.57 1 92.31 291 GLU A N 1
ATOM 2108 C CA . GLU A 1 291 ? -12.742 10.172 7.984 1 92.31 291 GLU A CA 1
ATOM 2109 C C . GLU A 1 291 ? -13.461 10.953 6.883 1 92.31 291 GLU A C 1
ATOM 2111 O O . GLU A 1 291 ? -14.523 10.531 6.418 1 92.31 291 GLU A O 1
ATOM 2116 N N . VAL A 1 292 ? -12.945 12.062 6.523 1 94.81 292 VAL A N 1
ATOM 2117 C CA . VAL A 1 292 ? -13.516 12.898 5.473 1 94.81 292 VAL A CA 1
ATOM 2118 C C . VAL A 1 292 ? -12.656 12.805 4.215 1 94.81 292 VAL A C 1
ATOM 2120 O O . VAL A 1 292 ? -11.438 13.016 4.273 1 94.81 292 VAL A O 1
ATOM 2123 N N . THR A 1 293 ? -13.25 12.492 3.119 1 92.62 293 THR A N 1
ATOM 2124 C CA . THR A 1 293 ? -12.508 12.422 1.866 1 92.62 293 THR A CA 1
ATOM 2125 C C . THR A 1 293 ? -12.289 13.82 1.29 1 92.62 293 THR A C 1
ATOM 2127 O O . THR A 1 293 ? -12.992 14.766 1.653 1 92.62 293 THR A O 1
ATOM 2130 N N . VAL A 1 294 ? -11.297 13.945 0.38 1 93.12 294 VAL A N 1
ATOM 2131 C CA . VAL A 1 294 ? -11.039 15.219 -0.279 1 93.12 294 VAL A CA 1
ATOM 2132 C C . VAL A 1 294 ? -12.25 15.641 -1.101 1 93.12 294 VAL A C 1
ATOM 2134 O O . VAL A 1 294 ? -12.586 16.828 -1.167 1 93.12 294 VAL A O 1
ATOM 2137 N N . LYS A 1 295 ? -12.914 14.727 -1.69 1 89.69 295 LYS A N 1
ATOM 2138 C CA . LYS A 1 295 ? -14.109 15.023 -2.471 1 89.69 295 LYS A CA 1
ATOM 2139 C C . LYS A 1 295 ? -15.188 15.664 -1.601 1 89.69 295 LYS A C 1
ATOM 2141 O O . LYS A 1 295 ? -15.82 16.641 -2.01 1 89.69 295 LYS A O 1
ATOM 2146 N N . GLU A 1 296 ? -15.422 15.078 -0.455 1 92.06 296 GLU A N 1
ATOM 2147 C CA . GLU A 1 296 ? -16.375 15.648 0.486 1 92.06 296 GLU A CA 1
ATOM 2148 C C . GLU A 1 296 ? -15.984 17.062 0.894 1 92.06 296 GLU A C 1
ATOM 2150 O O . GLU A 1 296 ? -16.828 17.969 0.938 1 92.06 296 GLU A O 1
ATOM 2155 N N . ALA A 1 297 ? -14.711 17.281 1.161 1 95.25 297 ALA A N 1
ATOM 2156 C CA . ALA A 1 297 ? -14.219 18.594 1.583 1 95.25 297 ALA A CA 1
ATOM 2157 C C . ALA A 1 297 ? -14.422 19.641 0.488 1 95.25 297 ALA A C 1
ATOM 2159 O O . ALA A 1 297 ? -14.852 20.766 0.764 1 95.25 297 ALA A O 1
ATOM 2160 N N . VAL A 1 298 ? -14.117 19.266 -0.734 1 94.19 298 VAL A N 1
ATOM 2161 C CA . VAL A 1 298 ? -14.281 20.172 -1.866 1 94.19 298 VAL A CA 1
ATOM 2162 C C . VAL A 1 298 ? -15.758 20.547 -2.012 1 94.19 298 VAL A C 1
ATOM 2164 O O . VAL A 1 298 ? -16.078 21.719 -2.248 1 94.19 298 VAL A O 1
ATOM 2167 N N . PHE A 1 299 ? -16.609 19.594 -1.818 1 92.81 299 PHE A N 1
ATOM 2168 C CA . PHE A 1 299 ? -18.047 19.844 -1.944 1 92.81 299 PHE A CA 1
ATOM 2169 C C . PHE A 1 299 ? -18.531 20.781 -0.84 1 92.81 299 PHE A C 1
ATOM 2171 O O . PHE A 1 299 ? -19.359 21.656 -1.083 1 92.81 299 PHE A O 1
ATOM 2178 N N . VAL A 1 300 ? -18.047 20.562 0.326 1 94.06 300 VAL A N 1
ATOM 2179 C CA . VAL A 1 300 ? -18.422 21.422 1.435 1 94.06 300 VAL A CA 1
ATOM 2180 C C . VAL A 1 300 ? -17.984 22.859 1.139 1 94.06 300 VAL A C 1
ATOM 2182 O O . VAL A 1 300 ? -18.75 23.797 1.358 1 94.06 300 VAL A O 1
ATOM 2185 N N . CYS A 1 301 ? -16.766 23.031 0.666 1 94.25 301 CYS A N 1
ATOM 2186 C CA . CYS A 1 301 ? -16.281 24.359 0.33 1 94.25 301 CYS A CA 1
ATOM 2187 C C . CYS A 1 301 ? -17.141 25 -0.743 1 94.25 301 CYS A C 1
ATOM 2189 O O . CYS A 1 301 ? -17.469 26.188 -0.652 1 94.25 301 CYS A O 1
ATOM 2191 N N . ARG A 1 302 ? -17.531 24.25 -1.691 1 92.81 302 ARG A N 1
ATOM 2192 C CA . ARG A 1 302 ? -18.375 24.766 -2.766 1 92.81 302 ARG A CA 1
ATOM 2193 C C . ARG A 1 302 ? -19.75 25.188 -2.234 1 92.81 302 ARG A C 1
ATOM 2195 O O . ARG A 1 302 ? -20.266 26.234 -2.59 1 92.81 302 ARG A O 1
ATOM 2202 N N . LEU A 1 303 ? -20.312 24.375 -1.445 1 91 303 LEU A N 1
ATOM 2203 C CA . LEU A 1 303 ? -21.641 24.641 -0.884 1 91 303 LEU A CA 1
ATOM 2204 C C . LEU A 1 303 ? -21.609 25.891 -0.015 1 91 303 LEU A C 1
ATOM 2206 O O . LEU A 1 303 ? -22.594 26.641 0.014 1 91 303 LEU A O 1
ATOM 2210 N N . ARG A 1 304 ? -20.5 26.125 0.662 1 92.19 304 ARG A N 1
ATOM 2211 C CA . ARG A 1 304 ? -20.391 27.25 1.576 1 92.19 304 ARG A CA 1
ATOM 2212 C C . ARG A 1 304 ? -19.797 28.469 0.875 1 92.19 304 ARG A C 1
ATOM 2214 O O . ARG A 1 304 ? -19.578 29.5 1.503 1 92.19 304 ARG A O 1
ATOM 2221 N N . GLY A 1 305 ? -19.438 28.312 -0.325 1 92.31 305 GLY A N 1
ATOM 2222 C CA . GLY A 1 305 ? -18.906 29.422 -1.106 1 92.31 305 GLY A CA 1
ATOM 2223 C C . GLY A 1 305 ? -17.5 29.828 -0.697 1 92.31 305 GLY A C 1
ATOM 2224 O O . GLY A 1 305 ? -17.156 31.016 -0.756 1 92.31 305 GLY A O 1
ATOM 2225 N N . LEU A 1 306 ? -16.75 28.953 -0.201 1 94.25 306 LEU A N 1
ATOM 2226 C CA . LEU A 1 306 ? -15.391 29.25 0.228 1 94.25 306 LEU A CA 1
ATOM 2227 C C . LEU A 1 306 ? -14.43 29.219 -0.953 1 94.25 306 LEU A C 1
ATOM 2229 O O . LEU A 1 306 ? -14.531 28.359 -1.821 1 94.25 306 LEU A O 1
ATOM 2233 N N . HIS A 1 307 ? -13.531 30.156 -1.031 1 92.31 307 HIS A N 1
ATOM 2234 C CA . HIS A 1 307 ? -12.523 30.219 -2.082 1 92.31 307 HIS A CA 1
ATOM 2235 C C . HIS A 1 307 ? -11.227 29.547 -1.64 1 92.31 307 HIS A C 1
ATOM 2237 O O . HIS A 1 307 ? -10.648 29.922 -0.616 1 92.31 307 HIS A O 1
ATOM 2243 N N . LEU A 1 308 ? -10.812 28.625 -2.42 1 92.88 308 LEU A N 1
ATOM 2244 C CA . LEU A 1 308 ? -9.594 27.891 -2.109 1 92.88 308 LEU A CA 1
ATOM 2245 C C . LEU A 1 308 ? -8.359 28.734 -2.41 1 92.88 308 LEU A C 1
ATOM 2247 O O . LEU A 1 308 ? -8.352 29.516 -3.365 1 92.88 308 LEU A O 1
ATOM 2251 N N . ALA A 1 309 ? -7.371 28.688 -1.502 1 90.5 309 ALA A N 1
ATOM 2252 C CA . ALA A 1 309 ? -6.09 29.359 -1.696 1 90.5 309 ALA A CA 1
ATOM 2253 C C . ALA A 1 309 ? -4.953 28.359 -1.838 1 90.5 309 ALA A C 1
ATOM 2255 O O . ALA A 1 309 ? -4.027 28.328 -1.023 1 90.5 309 ALA A O 1
ATOM 2256 N N . GLU A 1 310 ? -5.094 27.438 -2.791 1 79.75 310 GLU A N 1
ATOM 2257 C CA . GLU A 1 310 ? -4.082 26.406 -2.922 1 79.75 310 GLU A CA 1
ATOM 2258 C C . GLU A 1 310 ? -2.908 26.875 -3.773 1 79.75 310 GLU A C 1
ATOM 2260 O O . GLU A 1 310 ? -3.08 27.703 -4.672 1 79.75 310 GLU A O 1
ATOM 2265 N N . LEU A 1 311 ? -1.782 26.484 -3.225 1 74 311 LEU A N 1
ATOM 2266 C CA . LEU A 1 311 ? -0.605 26.734 -4.047 1 74 311 LEU A CA 1
ATOM 2267 C C . LEU A 1 311 ? -0.67 25.953 -5.352 1 74 311 LEU A C 1
ATOM 2269 O O . LEU A 1 311 ? -1.139 24.812 -5.371 1 74 311 LEU A O 1
ATOM 2273 N N . PRO A 1 312 ? -0.807 26.594 -6.5 1 56.16 312 PRO A N 1
ATOM 2274 C CA . PRO A 1 312 ? -0.823 25.812 -7.746 1 56.16 312 PRO A CA 1
ATOM 2275 C C . PRO A 1 312 ? 0.179 24.672 -7.738 1 56.16 312 PRO A C 1
ATOM 2277 O O . PRO A 1 312 ? 1.22 24.75 -7.078 1 56.16 312 PRO A O 1
ATOM 2280 N N . ALA A 1 313 ? -0.284 23.359 -7.934 1 52.75 313 ALA A N 1
ATOM 2281 C CA . ALA A 1 313 ? 0.531 22.141 -7.984 1 52.75 313 ALA A CA 1
ATOM 2282 C C . ALA A 1 313 ? 1.989 22.484 -8.289 1 52.75 313 ALA A C 1
ATOM 2284 O O . ALA A 1 313 ? 2.285 23.531 -8.859 1 52.75 313 ALA A O 1
ATOM 2285 N N . PRO A 1 314 ? 2.893 21.625 -7.883 1 47.97 314 PRO A N 1
ATOM 2286 C CA . PRO A 1 314 ? 4.336 21.859 -7.973 1 47.97 314 PRO A CA 1
ATOM 2287 C C . PRO A 1 314 ? 4.754 22.5 -9.289 1 47.97 314 PRO A C 1
ATOM 2289 O O . PRO A 1 314 ? 4.789 21.828 -10.328 1 47.97 314 PRO A O 1
ATOM 2292 N N . LEU A 1 315 ? 4.332 23.484 -9.656 1 43.12 315 LEU A N 1
ATOM 2293 C CA . LEU A 1 315 ? 5.09 24.25 -10.641 1 43.12 315 LEU A CA 1
ATOM 2294 C C . LEU A 1 315 ? 6.586 24 -10.5 1 43.12 315 LEU A C 1
ATOM 2296 O O . LEU A 1 315 ? 7.285 23.828 -11.5 1 43.12 315 LEU A O 1
ATOM 2300 N N . LEU A 1 316 ? 7.117 24.219 -9.367 1 39.91 316 LEU A N 1
ATOM 2301 C CA . LEU A 1 316 ? 8.539 24.375 -9.094 1 39.91 316 LEU A CA 1
ATOM 2302 C C . LEU A 1 316 ? 9.258 23.031 -9.164 1 39.91 316 LEU A C 1
ATOM 2304 O O . LEU A 1 316 ? 10.422 22.969 -9.578 1 39.91 316 LEU A O 1
ATOM 2308 N N . LEU A 1 317 ? 8.602 21.953 -8.555 1 43.53 317 LEU A N 1
ATOM 2309 C CA . LEU A 1 317 ? 9.438 20.75 -8.695 1 43.53 317 LEU A CA 1
ATOM 2310 C C . LEU A 1 317 ? 9.789 20.516 -10.156 1 43.53 317 LEU A C 1
ATOM 2312 O O . LEU A 1 317 ? 10.914 20.109 -10.469 1 43.53 317 LEU A O 1
ATOM 2316 N N . ALA A 1 318 ? 8.727 20.688 -10.977 1 43.16 318 ALA A N 1
ATOM 2317 C CA . ALA A 1 318 ? 9.055 20.734 -12.398 1 43.16 318 ALA A CA 1
ATOM 2318 C C . ALA A 1 318 ? 10.102 21.797 -12.695 1 43.16 318 ALA A C 1
ATOM 2320 O O . ALA A 1 318 ? 11 21.594 -13.516 1 43.16 318 ALA A O 1
ATOM 2321 N N . ARG A 1 319 ? 9.977 22.938 -12.102 1 41 319 ARG A N 1
ATOM 2322 C CA . ARG A 1 319 ? 10.938 24.016 -12.367 1 41 319 ARG A CA 1
ATOM 2323 C C . ARG A 1 319 ? 12.305 23.672 -11.789 1 41 319 ARG A C 1
ATOM 2325 O O . ARG A 1 319 ? 13.336 24.016 -12.375 1 41 319 ARG A O 1
ATOM 2332 N N . LEU A 1 320 ? 12.32 23.141 -10.586 1 43.03 320 LEU A N 1
ATOM 2333 C CA . LEU A 1 320 ? 13.609 22.797 -9.984 1 43.03 320 LEU A CA 1
ATOM 2334 C C . LEU A 1 320 ? 14.258 21.625 -10.719 1 43.03 320 LEU A C 1
ATOM 2336 O O . LEU A 1 320 ? 15.484 21.562 -10.812 1 43.03 320 LEU A O 1
ATOM 2340 N N . SER A 1 321 ? 13.391 20.625 -11.047 1 43.59 321 SER A N 1
ATOM 2341 C CA . SER A 1 321 ? 13.961 19.562 -11.883 1 43.59 321 SER A CA 1
ATOM 2342 C C . SER A 1 321 ? 14.508 20.141 -13.188 1 43.59 321 SER A C 1
ATOM 2344 O O . SER A 1 321 ? 15.438 19.578 -13.773 1 43.59 321 SER A O 1
ATOM 2346 N N . SER A 1 322 ? 13.789 21.109 -13.695 1 41.25 322 SER A N 1
ATOM 2347 C CA . SER A 1 322 ? 14.336 21.719 -14.906 1 41.25 322 SER A CA 1
ATOM 2348 C C . SER A 1 322 ? 15.633 22.469 -14.617 1 41.25 322 SER A C 1
ATOM 2350 O O . SER A 1 322 ? 16.5 22.578 -15.477 1 41.25 322 SER A O 1
ATOM 2352 N N . ALA A 1 323 ? 15.766 23.266 -13.57 1 37.47 323 ALA A N 1
ATOM 2353 C CA . ALA A 1 323 ? 16.969 24.062 -13.359 1 37.47 323 ALA A CA 1
ATOM 2354 C C . ALA A 1 323 ? 18.188 23.172 -13.148 1 37.47 323 ALA A C 1
ATOM 2356 O O . ALA A 1 323 ? 19.312 23.547 -13.484 1 37.47 323 ALA A O 1
ATOM 2357 N N . SER A 1 324 ? 18.094 22.203 -12.234 1 35.69 324 SER A N 1
ATOM 2358 C CA . SER A 1 324 ? 19.328 21.453 -12.031 1 35.69 324 SER A CA 1
ATOM 2359 C C . SER A 1 324 ? 19.688 20.656 -13.273 1 35.69 324 SER A C 1
ATOM 2361 O O . SER A 1 324 ? 20.812 20.141 -13.391 1 35.69 324 SER A O 1
ATOM 2363 N N . THR A 1 325 ? 18.734 19.859 -13.836 1 36.38 325 THR A N 1
ATOM 2364 C CA . THR A 1 325 ? 19.219 19.078 -14.961 1 36.38 325 THR A CA 1
ATOM 2365 C C . THR A 1 325 ? 19.422 19.953 -16.188 1 36.38 325 THR A C 1
ATOM 2367 O O . THR A 1 325 ? 18.453 20.406 -16.812 1 36.38 325 THR A O 1
ATOM 2370 N N . GLY A 1 326 ? 20.188 20.938 -16.312 1 33 326 GLY A N 1
ATOM 2371 C CA . GLY A 1 326 ? 20.656 21.234 -17.656 1 33 326 GLY A CA 1
ATOM 2372 C C . GLY A 1 326 ? 20.406 20.125 -18.641 1 33 326 GLY A C 1
ATOM 2373 O O . GLY A 1 326 ? 19.875 20.344 -19.734 1 33 326 GLY A O 1
ATOM 2374 N N . LEU A 1 327 ? 21.531 19.141 -18.859 1 33.59 327 LEU A N 1
ATOM 2375 C CA . LEU A 1 327 ? 21.828 18.312 -20.016 1 33.59 327 LEU A CA 1
ATOM 2376 C C . LEU A 1 327 ? 20.75 17.25 -20.234 1 33.59 327 LEU A C 1
ATOM 2378 O O . LEU A 1 327 ? 20.484 16.844 -21.359 1 33.59 327 LEU A O 1
ATOM 2382 N N . HIS A 1 328 ? 20.75 16.016 -19.531 1 36.59 328 HIS A N 1
ATOM 2383 C CA . HIS A 1 328 ? 20.125 14.781 -20.016 1 36.59 328 HIS A CA 1
ATOM 2384 C C . HIS A 1 328 ? 18.625 14.812 -19.828 1 36.59 328 HIS A C 1
ATOM 2386 O O . HIS A 1 328 ? 18.125 15.297 -18.812 1 36.59 328 HIS A O 1
ATOM 2392 N N . SER A 1 329 ? 17.672 14.922 -20.828 1 40.59 329 SER A N 1
ATOM 2393 C CA . SER A 1 329 ? 16.297 14.844 -21.344 1 40.59 32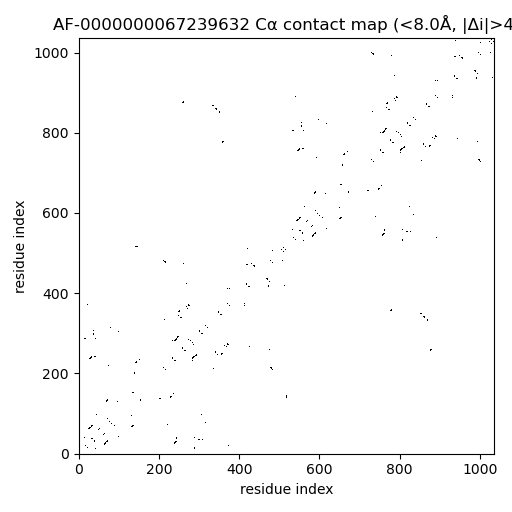9 SER A CA 1
ATOM 2394 C C . SER A 1 329 ? 15.469 13.844 -20.547 1 40.59 329 SER A C 1
ATOM 2396 O O . SER A 1 329 ? 14.578 13.195 -21.094 1 40.59 329 SER A O 1
ATOM 2398 N N . HIS A 1 330 ? 15.898 13.195 -19.562 1 45.34 330 HIS A N 1
ATOM 2399 C CA . HIS A 1 330 ? 15.023 12.156 -19.047 1 45.34 330 HIS A CA 1
ATOM 2400 C C . HIS A 1 330 ? 13.852 12.766 -18.281 1 45.34 330 HIS A C 1
ATOM 2402 O O . HIS A 1 330 ? 14 13.805 -17.625 1 45.34 330 HIS A O 1
ATOM 2408 N N . PRO A 1 331 ? 12.625 12.672 -18.672 1 52 331 PRO A N 1
ATOM 2409 C CA . PRO A 1 331 ? 11.422 13.117 -17.969 1 52 331 PRO A CA 1
ATOM 2410 C C . PRO A 1 331 ? 11.562 13.031 -16.453 1 52 331 PRO A C 1
ATOM 2412 O O . PRO A 1 331 ? 12.258 12.148 -15.945 1 52 331 PRO A O 1
ATOM 2415 N N . PRO A 1 332 ? 11.383 14.172 -15.711 1 60.41 332 PRO A N 1
ATOM 2416 C CA . PRO A 1 332 ? 11.617 14.25 -14.266 1 60.41 332 PRO A CA 1
ATOM 2417 C C . PRO A 1 332 ? 10.984 13.086 -13.5 1 60.41 332 PRO A C 1
ATOM 2419 O O . PRO A 1 332 ? 9.875 12.656 -13.828 1 60.41 332 PRO A O 1
ATOM 2422 N N . ARG A 1 333 ? 11.75 12.375 -12.758 1 74 333 ARG A N 1
ATOM 2423 C CA . ARG A 1 333 ? 11.336 11.266 -11.906 1 74 333 ARG A CA 1
ATOM 2424 C C . ARG A 1 333 ? 10.234 11.703 -10.938 1 74 333 ARG A C 1
ATOM 2426 O O . ARG A 1 333 ? 10.32 12.781 -10.344 1 74 333 ARG A O 1
ATOM 2433 N N . ARG A 1 334 ? 9.148 11.039 -10.93 1 85.44 334 ARG A N 1
ATOM 2434 C CA . ARG A 1 334 ? 8.062 11.273 -9.984 1 85.44 334 ARG A CA 1
ATOM 2435 C C . ARG A 1 334 ? 8.43 10.781 -8.586 1 85.44 334 ARG A C 1
ATOM 2437 O O . ARG A 1 334 ? 9.188 9.828 -8.438 1 85.44 334 ARG A O 1
ATOM 2444 N N . SER A 1 335 ? 7.977 11.523 -7.559 1 90.75 335 SER A N 1
ATOM 2445 C CA . SER A 1 335 ? 8.227 11.125 -6.176 1 90.75 335 SER A CA 1
ATOM 2446 C C . SER A 1 335 ? 7.293 9.992 -5.754 1 90.75 335 SER A C 1
ATOM 2448 O O . SER A 1 335 ? 6.238 9.789 -6.355 1 90.75 335 SER A O 1
ATOM 2450 N N . ILE A 1 336 ? 7.691 9.211 -4.777 1 92.31 336 ILE A N 1
ATOM 2451 C CA . ILE A 1 336 ? 6.867 8.148 -4.211 1 92.31 336 ILE A CA 1
ATOM 2452 C C . ILE A 1 336 ? 5.547 8.734 -3.719 1 92.31 336 ILE A C 1
ATOM 2454 O O . ILE A 1 336 ? 4.492 8.109 -3.865 1 92.31 336 ILE A O 1
ATOM 2458 N N . ASN A 1 337 ? 5.598 9.93 -3.129 1 93.81 337 ASN A N 1
ATOM 2459 C CA . ASN A 1 337 ? 4.398 10.586 -2.627 1 93.81 337 ASN A CA 1
ATOM 2460 C C . ASN A 1 337 ? 3.408 10.883 -3.75 1 93.81 337 ASN A C 1
ATOM 2462 O O . ASN A 1 337 ? 2.205 10.656 -3.6 1 93.81 337 ASN A O 1
ATOM 2466 N N . SER A 1 338 ? 3.945 11.375 -4.82 1 92.19 338 SER A N 1
ATOM 2467 C CA . SER A 1 338 ? 3.082 11.688 -5.953 1 92.19 338 SER A CA 1
ATOM 2468 C C . SER A 1 338 ? 2.48 10.422 -6.551 1 92.19 338 SER A C 1
ATOM 2470 O O . SER A 1 338 ? 1.314 10.406 -6.953 1 92.19 338 SER A O 1
ATOM 2472 N N . LEU A 1 339 ? 3.26 9.367 -6.629 1 91.75 339 LEU A N 1
ATOM 2473 C CA . LEU A 1 339 ? 2.777 8.094 -7.148 1 91.75 339 LEU A CA 1
ATOM 2474 C C . LEU A 1 339 ? 1.697 7.512 -6.246 1 91.75 339 LEU A C 1
ATOM 2476 O O . LEU A 1 339 ? 0.68 7.012 -6.727 1 91.75 339 LEU A O 1
ATOM 2480 N N . ALA A 1 340 ? 1.879 7.543 -4.941 1 94.5 340 ALA A N 1
ATOM 2481 C CA . ALA A 1 340 ? 0.902 7.051 -3.975 1 94.5 340 ALA A CA 1
ATOM 2482 C C . ALA A 1 340 ? -0.403 7.836 -4.062 1 94.5 340 ALA A C 1
ATOM 2484 O O . ALA A 1 340 ? -1.49 7.254 -4.008 1 94.5 340 ALA A O 1
ATOM 2485 N N . SER A 1 341 ? -0.251 9.164 -4.176 1 93.69 341 SER A N 1
ATOM 2486 C CA . SER A 1 341 ? -1.436 10 -4.316 1 93.69 341 SER A CA 1
ATOM 2487 C C . SER A 1 341 ? -2.213 9.648 -5.582 1 93.69 341 SER A C 1
ATOM 2489 O O . SER A 1 341 ? -3.445 9.594 -5.562 1 93.69 341 SER A O 1
ATOM 2491 N N . ALA A 1 342 ? -1.524 9.43 -6.656 1 91.12 342 ALA A N 1
ATOM 2492 C CA . ALA A 1 342 ? -2.166 9.07 -7.914 1 91.12 342 ALA A CA 1
ATOM 2493 C C . ALA A 1 342 ? -2.887 7.727 -7.793 1 91.12 342 ALA A C 1
ATOM 2495 O O . ALA A 1 342 ? -3.99 7.559 -8.32 1 91.12 342 ALA A O 1
ATOM 2496 N N . PHE A 1 343 ? -2.262 6.836 -7.164 1 92.12 343 PHE A N 1
ATOM 2497 C CA . PHE A 1 343 ? -2.863 5.527 -6.938 1 92.12 343 PHE A CA 1
ATOM 2498 C C . PHE A 1 343 ? -4.16 5.66 -6.148 1 92.12 343 PHE A C 1
ATOM 2500 O O . PHE A 1 343 ? -5.188 5.098 -6.535 1 92.12 343 PHE A O 1
ATOM 2507 N N . VAL A 1 344 ? -4.164 6.398 -5.047 1 93.69 344 VAL A N 1
ATOM 2508 C CA . VAL A 1 344 ? -5.324 6.555 -4.176 1 93.69 344 VAL A CA 1
ATOM 2509 C C . VAL A 1 344 ? -6.422 7.324 -4.906 1 93.69 344 VAL A C 1
ATOM 2511 O O . VAL A 1 344 ? -7.609 7.031 -4.738 1 93.69 344 VAL A O 1
ATOM 2514 N N . ASP A 1 345 ? -5.988 8.305 -5.672 1 90.75 345 ASP A N 1
ATOM 2515 C CA . ASP A 1 345 ? -6.961 9.023 -6.488 1 90.75 345 ASP A CA 1
ATOM 2516 C C . ASP A 1 345 ? -7.672 8.078 -7.453 1 90.75 345 ASP A C 1
ATOM 2518 O O . ASP A 1 345 ? -8.883 8.195 -7.668 1 90.75 345 ASP A O 1
ATOM 2522 N N . SER A 1 346 ? -6.895 7.164 -8.016 1 89.5 346 SER A N 1
ATOM 2523 C CA . SER A 1 346 ? -7.48 6.176 -8.906 1 89.5 346 SER A CA 1
ATOM 2524 C C . SER A 1 346 ? -8.414 5.234 -8.156 1 89.5 346 SER A C 1
ATOM 2526 O O . SER A 1 346 ? -9.461 4.844 -8.68 1 89.5 346 SER A O 1
ATOM 2528 N N . LEU A 1 347 ? -8.039 4.844 -6.98 1 88.31 347 LEU A N 1
ATOM 2529 C CA . LEU A 1 347 ? -8.906 4.016 -6.145 1 88.31 347 LEU A CA 1
ATOM 2530 C C . LEU A 1 347 ? -10.219 4.727 -5.855 1 88.31 347 LEU A C 1
ATOM 2532 O O . LEU A 1 347 ? -11.297 4.137 -5.992 1 88.31 347 LEU A O 1
ATOM 2536 N N . GLN A 1 348 ? -10.07 5.977 -5.438 1 84.19 348 GLN A N 1
ATOM 2537 C CA . GLN A 1 348 ? -11.242 6.77 -5.094 1 84.19 348 GLN A CA 1
ATOM 2538 C C . GLN A 1 348 ? -12.188 6.906 -6.285 1 84.19 348 GLN A C 1
ATOM 2540 O O . GLN A 1 348 ? -13.406 6.91 -6.125 1 84.19 348 GLN A O 1
ATOM 2545 N N . ALA A 1 349 ? -11.641 7.039 -7.461 1 84.44 349 ALA A N 1
ATOM 2546 C CA . ALA A 1 349 ? -12.43 7.219 -8.68 1 84.44 349 ALA A CA 1
ATOM 2547 C C . ALA A 1 349 ? -13.141 5.926 -9.062 1 84.44 349 ALA A C 1
ATOM 2549 O O . ALA A 1 349 ? -14.25 5.957 -9.602 1 84.44 349 ALA A O 1
ATOM 2550 N N . ASN A 1 350 ? -12.547 4.793 -8.711 1 78.19 350 ASN A N 1
ATOM 2551 C CA . ASN A 1 350 ? -13.078 3.52 -9.188 1 78.19 350 ASN A CA 1
ATOM 2552 C C . ASN A 1 350 ? -13.797 2.76 -8.078 1 78.19 350 ASN A C 1
ATOM 2554 O O . ASN A 1 350 ? -14.781 2.061 -8.336 1 78.19 350 ASN A O 1
ATOM 2558 N N . LEU A 1 351 ? -13.328 2.945 -6.895 1 83.19 351 LEU A N 1
ATOM 2559 C CA . LEU A 1 351 ? -13.828 2.215 -5.738 1 83.19 351 LEU A CA 1
ATOM 2560 C C . LEU A 1 351 ? -13.711 3.057 -4.473 1 83.19 351 LEU A C 1
ATOM 2562 O O . LEU A 1 351 ? -12.883 2.768 -3.604 1 83.19 351 LEU A O 1
ATOM 2566 N N . PRO A 1 352 ? -14.617 3.975 -4.215 1 79.25 352 PRO A N 1
ATOM 2567 C CA . PRO A 1 352 ? -14.477 4.977 -3.158 1 79.25 352 PRO A CA 1
ATOM 2568 C C . PRO A 1 352 ? -14.383 4.359 -1.766 1 79.25 352 PRO A C 1
ATOM 2570 O O . PRO A 1 352 ? -13.68 4.879 -0.898 1 79.25 352 PRO A O 1
ATOM 2573 N N . SER A 1 353 ? -14.992 3.258 -1.535 1 82.81 353 SER A N 1
ATOM 2574 C CA . SER A 1 353 ? -15 2.648 -0.21 1 82.81 353 SER A CA 1
ATOM 2575 C C . SER A 1 353 ? -13.625 2.086 0.144 1 82.81 353 SER A C 1
ATOM 2577 O O . SER A 1 353 ? -13.32 1.873 1.319 1 82.81 353 SER A O 1
ATOM 2579 N N . THR A 1 354 ? -12.828 1.923 -0.869 1 85.5 354 THR A N 1
ATOM 2580 C CA . THR A 1 354 ? -11.547 1.25 -0.673 1 85.5 354 THR A CA 1
ATOM 2581 C C . THR A 1 354 ? -10.594 2.129 0.127 1 85.5 354 THR A C 1
ATOM 2583 O O . THR A 1 354 ? -9.695 1.623 0.802 1 85.5 354 THR A O 1
ATOM 2586 N N . ILE A 1 355 ? -10.812 3.438 0.063 1 90.06 355 ILE A N 1
ATOM 2587 C CA . ILE A 1 355 ? -9.961 4.348 0.822 1 90.06 355 ILE A CA 1
ATOM 2588 C C . ILE A 1 355 ? -10.07 4.035 2.312 1 90.06 355 ILE A C 1
ATOM 2590 O O . ILE A 1 355 ? -9.055 3.963 3.014 1 90.06 355 ILE A O 1
ATOM 2594 N N . PHE A 1 356 ? -11.227 3.801 2.773 1 88.94 356 PHE A N 1
ATOM 2595 C CA . PHE A 1 356 ? -11.461 3.516 4.184 1 88.94 356 PHE A CA 1
ATOM 2596 C C . PHE A 1 356 ? -10.945 2.125 4.543 1 88.94 356 PHE A C 1
ATOM 2598 O O . PHE A 1 356 ? -10.492 1.896 5.668 1 88.94 356 PHE A O 1
ATOM 2605 N N . THR A 1 357 ? -10.984 1.247 3.561 1 87.19 357 THR A N 1
ATOM 2606 C CA . THR A 1 357 ? -10.43 -0.085 3.777 1 87.19 357 THR A CA 1
ATOM 2607 C C . THR A 1 357 ? -8.93 -0.014 4.008 1 87.19 357 THR A C 1
ATOM 2609 O O . THR A 1 357 ? -8.391 -0.7 4.883 1 87.19 357 THR A O 1
ATOM 2612 N N . VAL A 1 358 ? -8.242 0.815 3.215 1 90.75 358 VAL A N 1
ATOM 2613 C CA . VAL A 1 358 ? -6.812 1.025 3.379 1 90.75 358 VAL A CA 1
ATOM 2614 C C . VAL A 1 358 ? -6.523 1.538 4.789 1 90.75 358 VAL A C 1
ATOM 2616 O O . VAL A 1 358 ? -5.633 1.025 5.473 1 90.75 358 VAL A O 1
ATOM 2619 N N . LEU A 1 359 ? -7.273 2.51 5.23 1 89.69 359 LEU A N 1
ATOM 2620 C CA . LEU A 1 359 ? -7.059 3.125 6.535 1 89.69 359 LEU A CA 1
ATOM 2621 C C . LEU A 1 359 ? -7.371 2.141 7.656 1 89.69 359 LEU A C 1
ATOM 2623 O O . LEU A 1 359 ? -6.648 2.084 8.656 1 89.69 359 LEU A O 1
ATOM 2627 N N . ARG A 1 360 ? -8.375 1.381 7.477 1 85.25 360 ARG A N 1
ATOM 2628 C CA . ARG A 1 360 ? -8.727 0.372 8.469 1 85.25 360 ARG A CA 1
ATOM 2629 C C . ARG A 1 360 ? -7.633 -0.685 8.586 1 85.25 360 ARG A C 1
ATOM 2631 O O . ARG A 1 360 ? -7.312 -1.134 9.688 1 85.25 360 ARG A O 1
ATOM 2638 N N . THR A 1 361 ? -7.129 -1.089 7.469 1 82.94 361 THR A N 1
ATOM 2639 C CA . THR A 1 361 ? -6.043 -2.062 7.445 1 82.94 361 THR A CA 1
ATOM 2640 C C . THR A 1 361 ? -4.824 -1.529 8.195 1 82.94 361 THR A C 1
ATOM 2642 O O . THR A 1 361 ? -4.199 -2.254 8.969 1 82.94 361 THR A O 1
ATOM 2645 N N . ALA A 1 362 ? -4.527 -0.297 7.965 1 85.5 362 ALA A N 1
ATOM 2646 C CA . ALA A 1 362 ? -3.369 0.317 8.609 1 85.5 362 ALA A CA 1
ATOM 2647 C C . ALA A 1 362 ? -3.623 0.537 10.102 1 85.5 362 ALA A C 1
ATOM 2649 O O . ALA A 1 362 ? -2.709 0.41 10.914 1 85.5 362 ALA A O 1
ATOM 2650 N N . SER A 1 363 ? -4.84 0.824 10.469 1 80.56 363 SER A N 1
ATOM 2651 C CA . SER A 1 363 ? -5.18 1.132 11.852 1 80.56 363 SER A CA 1
ATOM 2652 C C . SER A 1 363 ? -5.188 -0.128 12.711 1 80.56 363 SER A C 1
ATOM 2654 O O . SER A 1 363 ? -5.238 -0.047 13.945 1 80.56 363 SER A O 1
ATOM 2656 N N . ALA A 1 364 ? -5.168 -1.286 12.039 1 78.12 364 ALA A N 1
ATOM 2657 C CA . ALA A 1 364 ? -5.117 -2.551 12.766 1 78.12 364 ALA A CA 1
ATOM 2658 C C . ALA A 1 364 ? -3.727 -2.793 13.344 1 78.12 364 ALA A C 1
ATOM 2660 O O . ALA A 1 364 ? -3.555 -3.633 14.234 1 78.12 364 ALA A O 1
ATOM 2661 N N . LEU A 1 365 ? -2.805 -2.041 12.867 1 81.19 365 LEU A N 1
ATOM 2662 C CA . LEU A 1 365 ? -1.47 -2.088 13.453 1 81.19 365 LEU A CA 1
ATOM 2663 C C . LEU A 1 365 ? -1.472 -1.497 14.859 1 81.19 365 LEU A C 1
ATOM 2665 O O . LEU A 1 365 ? -2.303 -0.644 15.18 1 81.19 365 LEU A O 1
ATOM 2669 N N . ARG A 1 366 ? -0.602 -1.954 15.672 1 80.12 366 ARG A N 1
ATOM 2670 C CA . ARG A 1 366 ? -0.556 -1.519 17.062 1 80.12 366 ARG A CA 1
ATOM 2671 C C . ARG A 1 366 ? -0.136 -0.056 17.172 1 80.12 366 ARG A C 1
ATOM 2673 O O . ARG A 1 366 ? 0.975 0.304 16.766 1 80.12 366 ARG A O 1
ATOM 2680 N N . PRO A 1 367 ? -1.035 0.783 17.719 1 89.06 367 PRO A N 1
ATOM 2681 C CA . PRO A 1 367 ? -0.642 2.182 17.922 1 89.06 367 PRO A CA 1
ATOM 2682 C C . PRO A 1 367 ? 0.418 2.35 19 1 89.06 367 PRO A C 1
ATOM 2684 O O . PRO A 1 367 ? 0.732 1.394 19.719 1 89.06 367 PRO A O 1
ATOM 2687 N N . PHE A 1 368 ? 0.995 3.521 19.062 1 92.75 368 PHE A N 1
ATOM 2688 C CA . PHE A 1 368 ? 1.982 3.848 20.078 1 92.75 368 PHE A CA 1
ATOM 2689 C C . PHE A 1 368 ? 1.313 4.469 21.297 1 92.75 368 PHE A C 1
ATOM 2691 O O . PHE A 1 368 ? 0.184 4.957 21.219 1 92.75 368 PHE A O 1
ATOM 2698 N N . PRO A 1 369 ? 1.903 4.484 22.406 1 91.12 369 PRO A N 1
ATOM 2699 C CA . PRO A 1 369 ? 1.296 5 23.641 1 91.12 369 PRO A CA 1
ATOM 2700 C C . PRO A 1 369 ? 0.842 6.453 23.516 1 91.12 369 PRO A C 1
ATOM 2702 O O . PRO A 1 369 ? -0.179 6.836 24.094 1 91.12 369 PRO A O 1
ATOM 2705 N N . PHE A 1 370 ? 1.543 7.199 22.781 1 93.19 370 PHE A N 1
ATOM 2706 C CA . PHE A 1 370 ? 1.215 8.617 22.672 1 93.19 370 PHE A CA 1
ATOM 2707 C C . PHE A 1 370 ? 0.031 8.828 21.734 1 93.19 370 PHE A C 1
ATOM 2709 O O . PHE A 1 370 ? -0.422 9.961 21.547 1 93.19 370 PHE A O 1
ATOM 2716 N N . ASN A 1 371 ? -0.489 7.77 21.109 1 92.19 371 ASN A N 1
ATOM 2717 C CA . ASN A 1 371 ? -1.655 7.875 20.25 1 92.19 371 ASN A CA 1
ATOM 2718 C C . ASN A 1 371 ? -2.953 7.688 21.031 1 92.19 371 ASN A C 1
ATOM 2720 O O . ASN A 1 371 ? -4.043 7.816 20.469 1 92.19 371 ASN A O 1
ATOM 2724 N N . SER A 1 372 ? -2.844 7.461 22.266 1 89.25 372 SER A N 1
ATOM 2725 C CA . SER A 1 372 ? -4.016 7.305 23.109 1 89.25 372 SER A CA 1
ATOM 2726 C C . SER A 1 372 ? -4.496 8.648 23.656 1 89.25 372 SER A C 1
ATOM 2728 O O . SER A 1 372 ? -3.686 9.516 24 1 89.25 372 SER A O 1
ATOM 2730 N N . PRO A 1 373 ? -5.797 8.805 23.75 1 87.31 373 PRO A N 1
ATOM 2731 C CA . PRO A 1 373 ? -6.312 10.031 24.359 1 87.31 373 PRO A CA 1
ATOM 2732 C C . PRO A 1 373 ? -5.809 10.242 25.781 1 87.31 373 PRO A C 1
ATOM 2734 O O . PRO A 1 373 ? -5.73 11.375 26.266 1 87.31 373 PRO A O 1
ATOM 2737 N N . ASP A 1 374 ? -5.406 9.188 26.375 1 84.44 374 ASP A N 1
ATOM 2738 C CA . ASP A 1 374 ? -4.918 9.258 27.75 1 84.44 374 ASP A CA 1
ATOM 2739 C C . ASP A 1 374 ? -3.553 9.938 27.812 1 84.44 374 ASP A C 1
ATOM 2741 O O . ASP A 1 374 ? -3.113 10.359 28.891 1 84.44 374 ASP A O 1
ATOM 2745 N N . ALA A 1 375 ? -2.934 10.023 26.75 1 87 375 ALA A N 1
ATOM 2746 C CA . ALA A 1 375 ? -1.601 10.625 26.703 1 87 375 ALA A CA 1
ATOM 2747 C C . ALA A 1 375 ? -1.683 12.141 26.641 1 87 375 ALA A C 1
ATOM 2749 O O . ALA A 1 375 ? -0.68 12.836 26.828 1 87 375 ALA A O 1
ATOM 2750 N N . MET A 1 376 ? -2.893 12.656 26.469 1 85.94 376 MET A N 1
ATOM 2751 C CA . MET A 1 376 ? -3.074 14.102 26.406 1 85.94 376 MET A CA 1
ATOM 2752 C C . MET A 1 376 ? -3.01 14.727 27.797 1 85.94 376 MET A C 1
ATOM 2754 O O . MET A 1 376 ? -3.52 14.156 28.75 1 85.94 376 MET A O 1
ATOM 2758 N N . PRO A 1 377 ? -2.258 15.797 27.875 1 77.56 377 PRO A N 1
ATOM 2759 C CA . PRO A 1 377 ? -2.215 16.453 29.188 1 77.56 377 PRO A CA 1
ATOM 2760 C C . PRO A 1 377 ? -3.586 16.938 29.641 1 77.56 377 PRO A C 1
ATOM 2762 O O . PRO A 1 377 ? -4.434 17.281 28.828 1 77.56 377 PRO A O 1
ATOM 2765 N N . SER A 1 378 ? -3.902 16.625 30.938 1 63.25 378 SER A N 1
ATOM 2766 C CA . SER A 1 378 ? -5.164 17.078 31.531 1 63.25 378 SER A CA 1
ATOM 2767 C C . SER A 1 378 ? -5.242 18.594 31.578 1 63.25 378 SER A C 1
ATOM 2769 O O . SER A 1 378 ? -4.242 19.266 31.844 1 63.25 378 SER A O 1
ATOM 2771 N N . THR A 1 379 ? -5.953 19.312 30.797 1 57.03 379 THR A N 1
ATOM 2772 C CA . THR A 1 379 ? -6.145 20.75 30.906 1 57.03 379 THR A CA 1
ATOM 2773 C C . THR A 1 379 ? -6.57 21.141 32.312 1 57.03 379 THR A C 1
ATOM 2775 O O . THR A 1 379 ? -7.586 20.656 32.844 1 57.03 379 THR A O 1
ATOM 2778 N N . PHE A 1 380 ? -5.648 21.266 33.375 1 45.94 380 PHE A N 1
ATOM 2779 C CA . PHE A 1 380 ? -6.055 21.828 34.656 1 45.94 380 PHE A CA 1
ATOM 2780 C C . PHE A 1 380 ? -6.832 23.125 34.469 1 45.94 380 PHE A C 1
ATOM 2782 O O . PHE A 1 380 ? -6.578 23.875 33.531 1 45.94 380 PHE A O 1
ATOM 2789 N N . PRO A 1 381 ? -7.922 23.375 35.125 1 39.91 381 PRO A N 1
ATOM 2790 C CA . PRO A 1 381 ? -8.562 24.688 35.125 1 39.91 381 PRO A CA 1
ATOM 2791 C C . PRO A 1 381 ? -7.586 25.812 35.438 1 39.91 381 PRO A C 1
ATOM 2793 O O . PRO A 1 381 ? -6.676 25.641 36.25 1 39.91 381 PRO A O 1
ATOM 2796 N N . ALA A 1 382 ? -7.215 26.688 34.625 1 35.56 382 ALA A N 1
ATOM 2797 C CA . ALA A 1 382 ? -6.488 27.922 34.938 1 35.56 382 ALA A CA 1
ATOM 2798 C C . ALA A 1 382 ? -6.914 28.469 36.312 1 35.56 382 ALA A C 1
ATOM 2800 O O . ALA A 1 382 ? -8.07 28.859 36.5 1 35.56 382 ALA A O 1
ATOM 2801 N N . THR A 1 383 ? -6.418 28.125 37.469 1 32.53 383 THR A N 1
ATOM 2802 C CA . THR A 1 383 ? -6.617 29 38.625 1 32.53 383 THR A CA 1
ATOM 2803 C C . THR A 1 383 ? -6.285 30.453 38.25 1 32.53 383 THR A C 1
ATOM 2805 O O . THR A 1 383 ? -5.285 30.719 37.594 1 32.53 383 THR A O 1
ATOM 2808 N N . PRO A 1 384 ? -7.188 31.453 38.375 1 32.88 384 PRO A N 1
ATOM 2809 C CA . PRO A 1 384 ? -6.902 32.875 38.219 1 32.88 384 PRO A CA 1
ATOM 2810 C C . PRO A 1 384 ? -5.637 33.312 38.969 1 32.88 384 PRO A C 1
ATOM 2812 O O . PRO A 1 384 ? -5.469 33 40.156 1 32.88 384 PRO A O 1
ATOM 2815 N N . ASN A 1 385 ? -4.473 33.312 38.438 1 31.19 385 ASN A N 1
ATOM 2816 C CA . ASN A 1 385 ? -3.295 33.938 39 1 31.19 385 ASN A CA 1
ATOM 2817 C C . ASN A 1 385 ? -3.604 35.344 39.531 1 31.19 385 ASN A C 1
ATOM 2819 O O . ASN A 1 385 ? -3.48 36.312 38.781 1 31.19 385 ASN A O 1
ATOM 2823 N N . ASN A 1 386 ? -4.668 35.594 40.344 1 27.05 386 ASN A N 1
ATOM 2824 C CA . ASN A 1 386 ? -4.762 36.844 41.062 1 27.05 386 ASN A CA 1
ATOM 2825 C C . ASN A 1 386 ? -3.508 37.094 41.906 1 27.05 386 ASN A C 1
ATOM 2827 O O . ASN A 1 386 ? -3.49 38 42.75 1 27.05 386 ASN A O 1
ATOM 2831 N N . GLU A 1 387 ? -2.672 36.062 42.156 1 28.89 387 GLU A N 1
ATOM 2832 C CA . GLU A 1 387 ? -1.752 36.375 43.25 1 28.89 387 GLU A CA 1
ATOM 2833 C C . GLU A 1 387 ? -0.659 37.344 42.781 1 28.89 387 GLU A C 1
ATOM 2835 O O . GLU A 1 387 ? 0.368 37.469 43.438 1 28.89 387 GLU A O 1
ATOM 2840 N N . LEU A 1 388 ? -0.734 37.938 41.5 1 26.11 388 LEU A N 1
ATOM 2841 C CA . LEU A 1 388 ? 0.37 38.906 41.375 1 26.11 388 LEU A CA 1
ATOM 2842 C C . LEU A 1 388 ? 0.294 40 42.406 1 26.11 388 LEU A C 1
ATOM 2844 O O . LEU A 1 388 ? 1.035 40.969 42.344 1 26.11 388 LEU A O 1
ATOM 2848 N N . LYS A 1 389 ? -0.908 40.031 43.094 1 25.19 389 LYS A N 1
ATOM 2849 C CA . LYS A 1 389 ? -0.843 41.219 43.906 1 25.19 389 LYS A CA 1
ATOM 2850 C C . LYS A 1 389 ? 0.318 41.156 44.906 1 25.19 389 LYS A C 1
ATOM 2852 O O . LYS A 1 389 ? 1.05 42.156 45.062 1 25.19 389 LYS A O 1
ATOM 2857 N N . ALA A 1 390 ? 0.135 40.375 46.062 1 23.11 390 ALA A N 1
ATOM 2858 C CA . ALA A 1 390 ? 0.51 40.844 47.375 1 23.11 390 ALA A CA 1
ATOM 2859 C C . ALA A 1 390 ? 1.963 40.5 47.688 1 23.11 390 ALA A C 1
ATOM 2861 O O . ALA A 1 390 ? 2.248 39.438 48.25 1 23.11 390 ALA A O 1
ATOM 2862 N N . LEU A 1 391 ? 2.908 40.562 46.844 1 22.12 391 LEU A N 1
ATOM 2863 C CA . LEU A 1 391 ? 4.273 40.25 47.25 1 22.12 391 LEU A CA 1
ATOM 2864 C C . LEU A 1 391 ? 4.723 41.156 48.375 1 22.12 391 LEU A C 1
ATOM 2866 O O . LEU A 1 391 ? 5.902 41.156 48.75 1 22.12 391 LEU A O 1
ATOM 2870 N N . HIS A 1 392 ? 3.908 42.156 48.75 1 19.77 392 HIS A N 1
ATOM 2871 C CA . HIS A 1 392 ? 4.793 43 49.531 1 19.77 392 HIS A CA 1
ATOM 2872 C C . HIS A 1 392 ? 5.219 42.281 50.812 1 19.77 392 HIS A C 1
ATOM 2874 O O . HIS A 1 392 ? 6.27 42.594 51.375 1 19.77 392 HIS A O 1
ATOM 2880 N N . GLY A 1 393 ? 4.129 41.719 51.594 1 20.09 393 GLY A N 1
ATOM 2881 C CA . GLY A 1 393 ? 4.379 41.969 53 1 20.09 393 GLY A CA 1
ATOM 2882 C C . GLY A 1 393 ? 5.449 41.062 53.594 1 20.09 393 GLY A C 1
ATOM 2883 O O . GLY A 1 393 ? 5.82 40.062 52.969 1 20.09 393 GLY A O 1
ATOM 2884 N N . ARG A 1 394 ? 5.711 41.156 55 1 20.48 394 ARG A N 1
ATOM 2885 C CA . ARG A 1 394 ? 6.824 41.094 55.938 1 20.48 394 ARG A CA 1
ATOM 2886 C C . ARG A 1 394 ? 7.223 39.625 56.188 1 20.48 394 ARG A C 1
ATOM 2888 O O . ARG A 1 394 ? 6.547 38.719 55.719 1 20.48 394 ARG A O 1
ATOM 2895 N N . SER A 1 395 ? 7.395 39.25 57.5 1 20.05 395 SER A N 1
ATOM 2896 C CA . SER A 1 395 ? 8.469 38.656 58.281 1 20.05 395 SER A CA 1
ATOM 2897 C C . SER A 1 395 ? 8.367 37.156 58.344 1 20.05 395 SER A C 1
ATOM 2899 O O . SER A 1 395 ? 9.305 36.438 57.969 1 20.05 395 SER A O 1
ATOM 2901 N N . THR A 1 396 ? 8.203 36.5 59.594 1 19.45 396 THR A N 1
ATOM 2902 C CA . THR A 1 396 ? 9.039 35.594 60.406 1 19.45 396 THR A CA 1
ATOM 2903 C C . THR A 1 396 ? 8.578 34.156 60.25 1 19.45 396 THR A C 1
ATOM 2905 O O . THR A 1 396 ? 9.383 33.25 59.938 1 19.45 396 THR A O 1
ATOM 2908 N N . GLU A 1 397 ? 7.539 33.594 61.125 1 20.03 397 GLU A N 1
ATOM 2909 C CA . GLU A 1 397 ? 7.738 32.5 62.031 1 20.03 397 GLU A CA 1
ATOM 2910 C C . GLU A 1 397 ? 7.465 31.156 61.375 1 20.03 397 GLU A C 1
ATOM 2912 O O . GLU A 1 397 ? 6.926 31.109 60.25 1 20.03 397 GLU A O 1
ATOM 2917 N N . GLY A 1 398 ? 6.875 30.047 62.188 1 20.03 398 GLY A N 1
ATOM 2918 C CA . GLY A 1 398 ? 7.148 28.672 62.594 1 20.03 398 GLY A CA 1
ATOM 2919 C C . GLY A 1 398 ? 6.41 27.641 61.781 1 20.03 398 GLY A C 1
ATOM 2920 O O . GLY A 1 398 ? 6.594 26.438 61.969 1 20.03 398 GLY A O 1
ATOM 2921 N N . ALA A 1 399 ? 5.297 27.969 61.062 1 20 399 ALA A N 1
ATOM 2922 C CA . ALA A 1 399 ? 4.285 26.922 61.188 1 20 399 ALA A CA 1
ATOM 2923 C C . ALA A 1 399 ? 4.66 25.688 60.375 1 20 399 ALA A C 1
ATOM 2925 O O . ALA A 1 399 ? 5.176 25.812 59.25 1 20 399 ALA A O 1
ATOM 2926 N N . SER A 1 400 ? 4.668 24.469 61 1 21.86 400 SER A N 1
ATOM 2927 C CA . SER A 1 400 ? 4.984 23.062 60.844 1 21.86 400 SER A CA 1
ATOM 2928 C C . SER A 1 400 ? 4.105 22.406 59.781 1 21.86 400 SER A C 1
ATOM 2930 O O . SER A 1 400 ? 4.074 21.188 59.656 1 21.86 400 SER A O 1
ATOM 2932 N N . GLY A 1 401 ? 3.785 23.078 58.719 1 17.58 401 GLY A N 1
ATOM 2933 C CA . GLY A 1 401 ? 2.648 22.516 58 1 17.58 401 GLY A CA 1
ATOM 2934 C C . GLY A 1 401 ? 2.896 21.109 57.531 1 17.58 401 GLY A C 1
ATOM 2935 O O . GLY A 1 401 ? 4.043 20.703 57.312 1 17.58 401 GLY A O 1
ATOM 2936 N N . ALA A 1 402 ? 1.714 20.25 57.594 1 21.39 402 ALA A N 1
ATOM 2937 C CA . ALA A 1 402 ? 1.37 18.844 57.375 1 21.39 402 ALA A CA 1
ATOM 2938 C C . ALA A 1 402 ? 1.741 18.391 55.969 1 21.39 402 ALA A C 1
ATOM 2940 O O . ALA A 1 402 ? 1.833 19.203 55.031 1 21.39 402 ALA A O 1
ATOM 2941 N N . ASN A 1 403 ? 2.271 17.156 55.906 1 21.42 403 ASN A N 1
ATOM 2942 C CA . ASN A 1 403 ? 2.873 16.25 54.938 1 21.42 403 ASN A CA 1
ATOM 2943 C C . ASN A 1 403 ? 1.932 15.969 53.75 1 21.42 403 ASN A C 1
ATOM 2945 O O . ASN A 1 403 ? 0.883 15.344 53.938 1 21.42 403 ASN A O 1
ATOM 2949 N N . GLY A 1 404 ? 1.514 16.938 53 1 21.8 404 GLY A N 1
ATOM 2950 C CA . GLY A 1 404 ? 0.572 16.719 51.906 1 21.8 404 GLY A CA 1
ATOM 2951 C C . GLY A 1 404 ? 0.894 15.5 51.094 1 21.8 404 GLY A C 1
ATOM 2952 O O . GLY A 1 404 ? 2.061 15.125 50.938 1 21.8 404 GLY A O 1
ATOM 2953 N N . ASP A 1 405 ? -0.161 14.594 50.906 1 25.45 405 ASP A N 1
ATOM 2954 C CA . ASP A 1 405 ? -0.397 13.32 50.25 1 25.45 405 ASP A CA 1
ATOM 2955 C C . ASP A 1 405 ? 0.159 13.336 48.812 1 25.45 405 ASP A C 1
ATOM 2957 O O . ASP A 1 405 ? 0.201 14.391 48.188 1 25.45 405 ASP A O 1
ATOM 2961 N N . GLY A 1 406 ? 0.929 12.266 48.531 1 23.8 406 GLY A N 1
ATOM 2962 C CA . GLY A 1 406 ? 1.678 11.836 47.375 1 23.8 406 GLY A CA 1
ATOM 2963 C C . GLY A 1 406 ? 0.863 11.883 46.094 1 23.8 406 GLY A C 1
ATOM 2964 O O . GLY A 1 406 ? -0.155 11.195 45.969 1 23.8 406 GLY A O 1
ATOM 2965 N N . VAL A 1 407 ? 0.636 12.953 45.469 1 25.45 407 VAL A N 1
ATOM 2966 C CA . VAL A 1 407 ? 0.115 13.031 44.125 1 25.45 407 VAL A CA 1
ATOM 2967 C C . VAL A 1 407 ? 0.72 11.914 43.281 1 25.45 407 VAL A C 1
ATOM 2969 O O . VAL A 1 407 ? 1.941 11.75 43.25 1 25.45 407 VAL A O 1
ATOM 2972 N N . ALA A 1 408 ? -0.06 10.773 43.062 1 26.61 408 ALA A N 1
ATOM 2973 C CA . ALA A 1 408 ? 0.25 9.703 42.125 1 26.61 408 ALA A CA 1
ATOM 2974 C C . ALA A 1 408 ? 0.911 10.25 40.844 1 26.61 408 ALA A C 1
ATOM 2976 O O . ALA A 1 408 ? 0.354 11.125 40.188 1 26.61 408 ALA A O 1
ATOM 2977 N N . VAL A 1 409 ? 2.164 10.305 40.812 1 28.83 409 VAL A N 1
ATOM 2978 C CA . VAL A 1 409 ? 3 10.539 39.656 1 28.83 409 VAL A CA 1
ATOM 2979 C C . VAL A 1 409 ? 2.441 9.781 38.438 1 28.83 409 VAL A C 1
ATOM 2981 O O . VAL A 1 409 ? 2.416 8.547 38.438 1 28.83 409 VAL A O 1
ATOM 2984 N N . GLY A 1 410 ? 1.393 10.164 37.812 1 31.95 410 GLY A N 1
ATOM 2985 C CA . GLY A 1 410 ? 0.919 9.586 36.562 1 31.95 410 GLY A CA 1
ATOM 2986 C C . GLY A 1 410 ? 2.035 9.016 35.688 1 31.95 410 GLY A C 1
ATOM 2987 O O . GLY A 1 410 ? 3.133 9.57 35.656 1 31.95 410 GLY A O 1
ATOM 2988 N N . CYS A 1 411 ? 2.195 7.684 35.594 1 33.19 411 CYS A N 1
ATOM 2989 C CA . CYS A 1 411 ? 3.121 6.918 34.781 1 33.19 411 CYS A CA 1
ATOM 2990 C C . CYS A 1 411 ? 3.383 7.629 33.438 1 33.19 411 CYS A C 1
ATOM 2992 O O . CYS A 1 411 ? 2.463 7.828 32.656 1 33.19 411 CYS A O 1
ATOM 2994 N N . ARG A 1 412 ? 4.281 8.562 33.375 1 40.12 412 ARG A N 1
ATOM 2995 C CA . ARG A 1 412 ? 4.75 9.141 32.125 1 40.12 412 ARG A CA 1
ATOM 2996 C C . ARG A 1 412 ? 4.961 8.062 31.062 1 40.12 412 ARG A C 1
ATOM 2998 O O . ARG A 1 412 ? 5.672 7.082 31.297 1 40.12 412 ARG A O 1
ATOM 3005 N N . PRO A 1 413 ? 4.074 7.738 30.156 1 47.88 413 PRO A N 1
ATOM 3006 C CA . PRO A 1 413 ? 4.309 6.738 29.109 1 47.88 413 PRO A CA 1
ATOM 3007 C C . PRO A 1 413 ? 5.762 6.691 28.656 1 47.88 413 PRO A C 1
ATOM 3009 O O . PRO A 1 413 ? 6.453 7.711 28.672 1 47.88 413 PRO A O 1
ATOM 3012 N N . ALA A 1 414 ? 6.453 5.594 28.844 1 53.19 414 ALA A N 1
ATOM 3013 C CA . ALA A 1 414 ? 7.836 5.332 28.453 1 53.19 414 ALA A CA 1
ATOM 3014 C C . ALA A 1 414 ? 8.156 5.992 27.109 1 53.19 414 ALA A C 1
ATOM 3016 O O . ALA A 1 414 ? 7.371 5.914 26.156 1 53.19 414 ALA A O 1
ATOM 3017 N N . ALA A 1 415 ? 9.062 7.043 26.984 1 74.38 415 ALA A N 1
ATOM 3018 C CA . ALA A 1 415 ? 9.547 7.867 25.891 1 74.38 415 ALA A CA 1
ATOM 3019 C C . ALA A 1 415 ? 9.977 7.004 24.703 1 74.38 415 ALA A C 1
ATOM 3021 O O . ALA A 1 415 ? 10.781 6.086 24.859 1 74.38 415 ALA A O 1
ATOM 3022 N N . VAL A 1 416 ? 9.125 6.82 23.766 1 86.31 416 VAL A N 1
ATOM 3023 C CA . VAL A 1 416 ? 9.469 6.141 22.516 1 86.31 416 VAL A CA 1
ATOM 3024 C C . VAL A 1 416 ? 10.523 6.945 21.766 1 86.31 416 VAL A C 1
ATOM 3026 O O . VAL A 1 416 ? 10.328 8.133 21.484 1 86.31 416 VAL A O 1
ATOM 3029 N N . PRO A 1 417 ? 11.719 6.367 21.656 1 90.88 417 PRO A N 1
ATOM 3030 C CA . PRO A 1 417 ? 12.734 7.086 20.875 1 90.88 417 PRO A CA 1
ATOM 3031 C C . PRO A 1 417 ? 12.273 7.402 19.453 1 90.88 417 PRO A C 1
ATOM 3033 O O . PRO A 1 417 ? 11.703 6.535 18.781 1 90.88 417 PRO A O 1
ATOM 3036 N N . CYS A 1 418 ? 12.461 8.664 19.094 1 92.94 418 CYS A N 1
ATOM 3037 C CA . CYS A 1 418 ? 11.984 9.094 17.781 1 92.94 418 CYS A CA 1
ATOM 3038 C C . CYS A 1 418 ? 13.117 9.672 16.953 1 92.94 418 CYS A C 1
ATOM 3040 O O . CYS A 1 418 ? 14.133 10.109 17.5 1 92.94 418 CYS A O 1
ATOM 3042 N N . CYS A 1 419 ? 13.016 9.57 15.656 1 92.44 419 CYS A N 1
ATOM 3043 C CA . CYS A 1 419 ? 13.922 10.195 14.711 1 92.44 419 CYS A CA 1
ATOM 3044 C C . CYS A 1 419 ? 14.016 11.703 14.953 1 92.44 419 CYS A C 1
ATOM 3046 O O . CYS A 1 419 ? 13 12.359 15.203 1 92.44 419 CYS A O 1
ATOM 3048 N N . VAL A 1 420 ? 15.156 12.281 14.867 1 87.38 420 VAL A N 1
ATOM 3049 C CA . VAL A 1 420 ? 15.367 13.68 15.211 1 87.38 420 VAL A CA 1
ATOM 3050 C C . VAL A 1 420 ? 14.789 14.578 14.117 1 87.38 420 VAL A C 1
ATOM 3052 O O . VAL A 1 420 ? 14.438 15.734 14.367 1 87.38 420 VAL A O 1
ATOM 3055 N N . LEU A 1 421 ? 14.672 14.086 12.938 1 88.69 421 LEU A N 1
ATOM 3056 C CA . LEU A 1 421 ? 14.219 14.906 11.82 1 88.69 421 LEU A CA 1
ATOM 3057 C C . LEU A 1 421 ? 12.711 14.781 11.633 1 88.69 421 LEU A C 1
ATOM 3059 O O . LEU A 1 421 ? 11.984 15.766 11.766 1 88.69 421 LEU A O 1
ATOM 3063 N N . CYS A 1 422 ? 12.25 13.586 11.445 1 92.38 422 CYS A N 1
ATOM 3064 C CA . CYS A 1 422 ? 10.836 13.422 11.125 1 92.38 422 CYS A CA 1
ATOM 3065 C C . CYS A 1 422 ? 10.023 13.086 12.367 1 92.38 422 CYS A C 1
ATOM 3067 O O . CYS A 1 422 ? 8.797 13.055 12.328 1 92.38 422 CYS A O 1
ATOM 3069 N N . ARG A 1 423 ? 10.641 12.812 13.523 1 92.5 423 ARG A N 1
ATOM 3070 C CA . ARG A 1 423 ? 10.031 12.492 14.812 1 92.5 423 ARG A CA 1
ATOM 3071 C C . ARG A 1 423 ? 9.242 11.188 14.742 1 92.5 423 ARG A C 1
ATOM 3073 O O . ARG A 1 423 ? 8.328 10.969 15.539 1 92.5 423 ARG A O 1
ATOM 3080 N N . ALA A 1 424 ? 9.516 10.328 13.758 1 93.88 424 ALA A N 1
ATOM 3081 C CA . ALA A 1 424 ? 8.922 8.992 13.703 1 93.88 424 ALA A CA 1
ATOM 3082 C C . ALA A 1 424 ? 9.562 8.062 14.727 1 93.88 424 ALA A C 1
ATOM 3084 O O . ALA A 1 424 ? 10.773 8.109 14.953 1 93.88 424 ALA A O 1
ATOM 3085 N N . PRO A 1 425 ? 8.758 7.188 15.398 1 93.38 425 PRO A N 1
ATOM 3086 C CA . PRO A 1 425 ? 9.344 6.195 16.312 1 93.38 425 PRO A CA 1
ATOM 3087 C C . PRO A 1 425 ? 10.367 5.297 15.617 1 93.38 425 PRO A C 1
ATOM 3089 O O . PRO A 1 425 ? 10.172 4.91 14.461 1 93.38 425 PRO A O 1
ATOM 3092 N N . LEU A 1 426 ? 11.398 5.004 16.328 1 92.81 426 LEU A N 1
ATOM 3093 C CA . LEU A 1 426 ? 12.469 4.164 15.797 1 92.81 426 LEU A CA 1
ATOM 3094 C C . LEU A 1 426 ? 12.266 2.709 16.203 1 92.81 426 LEU A C 1
ATOM 3096 O O . LEU A 1 426 ? 11.93 2.424 17.359 1 92.81 426 LEU A O 1
ATOM 3100 N N . SER A 1 427 ? 12.406 1.822 15.234 1 88.75 427 SER A N 1
ATOM 3101 C CA . SER A 1 427 ? 12.328 0.393 15.523 1 88.75 427 SER A CA 1
ATOM 3102 C C . SER A 1 427 ? 13.562 -0.094 16.266 1 88.75 427 SER A C 1
ATOM 3104 O O . SER A 1 427 ? 14.57 0.617 16.359 1 88.75 427 SER A O 1
ATOM 3106 N N . ALA A 1 428 ? 13.461 -1.333 16.812 1 87.62 428 ALA A N 1
ATOM 3107 C CA . ALA A 1 428 ? 14.602 -1.923 17.516 1 87.62 428 ALA A CA 1
ATOM 3108 C C . ALA A 1 428 ? 15.797 -2.08 16.578 1 87.62 428 ALA A C 1
ATOM 3110 O O . ALA A 1 428 ? 16.938 -1.864 16.984 1 87.62 428 ALA A O 1
ATOM 3111 N N . ARG A 1 429 ? 15.516 -2.447 15.398 1 85.19 429 ARG A N 1
ATOM 3112 C CA . ARG A 1 429 ? 16.562 -2.623 14.406 1 85.19 429 ARG A CA 1
ATOM 3113 C C . ARG A 1 429 ? 17.281 -1.302 14.117 1 85.19 429 ARG A C 1
ATOM 3115 O O . ARG A 1 429 ? 18.5 -1.253 14.031 1 85.19 429 ARG A O 1
ATOM 3122 N N . GLU A 1 430 ? 16.547 -0.277 13.945 1 87.06 430 GLU A N 1
ATOM 3123 C CA . GLU A 1 430 ? 17.125 1.041 13.688 1 87.06 430 GLU A CA 1
ATOM 3124 C C . GLU A 1 430 ? 17.938 1.533 14.883 1 87.06 430 GLU A C 1
ATOM 3126 O O . GLU A 1 430 ? 19 2.119 14.711 1 87.06 430 GLU A O 1
ATOM 3131 N N . LEU A 1 431 ? 17.406 1.331 16.062 1 89.5 431 LEU A N 1
ATOM 3132 C CA . LEU A 1 431 ? 18.109 1.746 17.266 1 89.5 431 LEU A CA 1
ATOM 3133 C C . LEU A 1 431 ? 19.438 1.012 17.406 1 89.5 431 LEU A C 1
ATOM 3135 O O . LEU A 1 431 ? 20.438 1.615 17.766 1 89.5 431 LEU A O 1
ATOM 3139 N N . ARG A 1 432 ? 19.375 -0.288 17.078 1 88.12 432 ARG A N 1
ATOM 3140 C CA . ARG A 1 432 ? 20.609 -1.062 17.125 1 88.12 432 ARG A CA 1
ATOM 3141 C C . ARG A 1 432 ? 21.641 -0.534 16.125 1 88.12 432 ARG A C 1
ATOM 3143 O O . ARG A 1 432 ? 22.828 -0.441 16.438 1 88.12 432 ARG A O 1
ATOM 3150 N N . ALA A 1 433 ? 21.156 -0.221 14.984 1 84.88 433 ALA A N 1
ATOM 3151 C CA . ALA A 1 433 ? 22.047 0.302 13.945 1 84.88 433 ALA A CA 1
ATOM 3152 C C . ALA A 1 433 ? 22.656 1.643 14.367 1 84.88 433 ALA A C 1
ATOM 3154 O O . ALA A 1 433 ? 23.828 1.897 14.133 1 84.88 433 ALA A O 1
ATOM 3155 N N . ILE A 1 434 ? 21.859 2.494 14.953 1 84.62 434 ILE A N 1
ATOM 3156 C CA . ILE A 1 434 ? 22.297 3.812 15.398 1 84.62 434 ILE A CA 1
ATOM 3157 C C . ILE A 1 434 ? 23.328 3.664 16.531 1 84.62 434 ILE A C 1
ATOM 3159 O O . ILE A 1 434 ? 24.359 4.332 16.531 1 84.62 434 ILE A O 1
ATOM 3163 N N . HIS A 1 435 ? 23.016 2.746 17.391 1 86.38 435 HIS A N 1
ATOM 3164 C CA . HIS A 1 435 ? 23.922 2.516 18.5 1 86.38 435 HIS A CA 1
ATOM 3165 C C . HIS A 1 435 ? 25.25 1.915 18.031 1 86.38 435 HIS A C 1
ATOM 3167 O O . HIS A 1 435 ? 26.312 2.27 18.547 1 86.38 435 HIS A O 1
ATOM 3173 N N . ALA A 1 436 ? 25.156 1.009 17.109 1 84.94 436 ALA A N 1
ATOM 3174 C CA . ALA A 1 436 ? 26.375 0.403 16.562 1 84.94 436 ALA A CA 1
ATOM 3175 C C . ALA A 1 436 ? 27.234 1.447 15.867 1 84.94 436 ALA A C 1
ATOM 3177 O O . ALA A 1 436 ? 28.469 1.431 16 1 84.94 436 ALA A O 1
ATOM 3178 N N . ALA A 1 437 ? 26.625 2.293 15.188 1 78.5 437 ALA A N 1
ATOM 3179 C CA . ALA A 1 437 ? 27.359 3.355 14.508 1 78.5 437 ALA A CA 1
ATOM 3180 C C . ALA A 1 437 ? 27.984 4.324 15.508 1 78.5 437 ALA A C 1
ATOM 3182 O O . ALA A 1 437 ? 29.094 4.812 15.297 1 78.5 437 ALA A O 1
ATOM 3183 N N . ALA A 1 438 ? 27.266 4.57 16.547 1 78.25 438 ALA A N 1
ATOM 3184 C CA . ALA A 1 438 ? 27.766 5.465 17.594 1 78.25 438 ALA A CA 1
ATOM 3185 C C . ALA A 1 438 ? 28.953 4.844 18.328 1 78.25 438 ALA A C 1
ATOM 3187 O O . ALA A 1 438 ? 29.922 5.535 18.656 1 78.25 438 ALA A O 1
ATOM 3188 N N . ALA A 1 439 ? 28.906 3.518 18.469 1 81.44 439 ALA A N 1
ATOM 3189 C CA . ALA A 1 439 ? 29.984 2.807 19.141 1 81.44 439 ALA A CA 1
ATOM 3190 C C . ALA A 1 439 ? 31.234 2.785 18.281 1 81.44 439 ALA A C 1
ATOM 3192 O O . ALA A 1 439 ? 32.344 2.969 18.781 1 81.44 439 ALA A O 1
ATOM 3193 N N . SER A 1 440 ? 31.062 2.57 17.062 1 76.06 440 SER A N 1
ATOM 3194 C CA . SER A 1 440 ? 32.188 2.549 16.141 1 76.06 440 SER A CA 1
ATOM 3195 C C . SER A 1 440 ? 32.844 3.926 16.031 1 76.06 440 SER A C 1
ATOM 3197 O O . SER A 1 440 ? 34.062 4.035 15.93 1 76.06 440 SER A O 1
ATOM 3199 N N . ALA A 1 441 ? 32.031 4.934 16.078 1 68.5 441 ALA A N 1
ATOM 3200 C CA . ALA A 1 441 ? 32.531 6.301 16.016 1 68.5 441 ALA A CA 1
ATOM 3201 C C . ALA A 1 441 ? 33.312 6.656 17.281 1 68.5 441 ALA A C 1
ATOM 3203 O O . ALA A 1 441 ? 34.312 7.359 17.219 1 68.5 441 ALA A O 1
ATOM 3204 N N . ALA A 1 442 ? 32.844 6.105 18.328 1 70 442 ALA A N 1
ATOM 3205 C CA . ALA A 1 442 ? 33.531 6.352 19.609 1 70 442 ALA A CA 1
ATOM 3206 C C . ALA A 1 442 ? 34.875 5.629 19.656 1 70 442 ALA A C 1
ATOM 3208 O O . ALA A 1 442 ? 35.844 6.172 20.172 1 70 442 ALA A O 1
ATOM 3209 N N . ASP A 1 443 ? 34.875 4.461 19.094 1 68.88 443 ASP A N 1
ATOM 3210 C CA . ASP A 1 443 ? 36.094 3.682 19.078 1 68.88 443 ASP A CA 1
ATOM 3211 C C . ASP A 1 443 ? 37.125 4.32 18.141 1 68.88 443 ASP A C 1
ATOM 3213 O O . ASP A 1 443 ? 38.344 4.324 18.453 1 68.88 443 ASP A O 1
ATOM 3217 N N . ALA A 1 444 ? 36.688 4.781 17.078 1 62.16 444 ALA A N 1
ATOM 3218 C CA . ALA A 1 444 ? 37.594 5.434 16.125 1 62.16 444 ALA A CA 1
ATOM 3219 C C . ALA A 1 444 ? 38.188 6.715 16.719 1 62.16 444 ALA A C 1
ATOM 3221 O O . ALA A 1 444 ? 39.344 7.062 16.453 1 62.16 444 ALA A O 1
ATOM 3222 N N . GLY A 1 445 ? 37.344 7.391 17.438 1 54.66 445 GLY A N 1
ATOM 3223 C CA . GLY A 1 445 ? 37.781 8.609 18.109 1 54.66 445 GLY A CA 1
ATOM 3224 C C . GLY A 1 445 ? 38.844 8.352 19.172 1 54.66 445 GLY A C 1
ATOM 3225 O O . GLY A 1 445 ? 39.719 9.195 19.406 1 54.66 445 GLY A O 1
ATOM 3226 N N . LYS A 1 446 ? 38.938 7.266 19.812 1 59.91 446 LYS A N 1
ATOM 3227 C CA . LYS A 1 446 ? 39.906 6.941 20.859 1 59.91 446 LYS A CA 1
ATOM 3228 C C . LYS A 1 446 ? 41.25 6.574 20.234 1 59.91 446 LYS A C 1
ATOM 3230 O O . LYS A 1 446 ? 42.312 6.832 20.828 1 59.91 446 LYS A O 1
ATOM 3235 N N . GLN A 1 447 ? 41.125 5.961 19.094 1 52.75 447 GLN A N 1
ATOM 3236 C CA . GLN A 1 447 ? 42.375 5.547 18.5 1 52.75 447 GLN A CA 1
ATOM 3237 C C . GLN A 1 447 ? 43.156 6.746 17.969 1 52.75 447 GLN A C 1
ATOM 3239 O O . GLN A 1 447 ? 44.375 6.68 17.812 1 52.75 447 GLN A O 1
ATOM 3244 N N . GLU A 1 448 ? 42.406 7.734 17.578 1 50.75 448 GLU A N 1
ATOM 3245 C CA . GLU A 1 448 ? 43.125 8.906 17.078 1 50.75 448 GLU A CA 1
ATOM 3246 C C . GLU A 1 448 ? 43.875 9.602 18.219 1 50.75 448 GLU A C 1
ATOM 3248 O O . GLU A 1 448 ? 44.75 10.453 17.953 1 50.75 448 GLU A O 1
ATOM 3253 N N . GLY A 1 449 ? 43.562 9.438 19.406 1 42.28 449 GLY A N 1
ATOM 3254 C CA . GLY A 1 449 ? 44.281 10.102 20.469 1 42.28 449 GLY A CA 1
ATOM 3255 C C . GLY A 1 449 ? 45.656 9.492 20.734 1 42.28 449 GLY A C 1
ATOM 3256 O O . GLY A 1 449 ? 46.438 10.023 21.516 1 42.28 449 GLY A O 1
ATOM 3257 N N . ALA A 1 450 ? 45.875 8.234 20.375 1 42.41 450 ALA A N 1
ATOM 3258 C CA . ALA A 1 450 ? 47.188 7.656 20.703 1 42.41 450 ALA A CA 1
ATOM 3259 C C . ALA A 1 450 ? 48.188 7.891 19.562 1 42.41 450 ALA A C 1
ATOM 3261 O O . ALA A 1 450 ? 49.125 7.133 19.406 1 42.41 450 ALA A O 1
ATOM 3262 N N . GLY A 1 451 ? 47.844 8.633 18.484 1 34.75 451 GLY A N 1
ATOM 3263 C CA . GLY A 1 451 ? 48.812 8.781 17.406 1 34.75 451 GLY A CA 1
ATOM 3264 C C . GLY A 1 451 ? 50.031 9.602 17.797 1 34.75 451 GLY A C 1
ATOM 3265 O O . GLY A 1 451 ? 49.906 10.57 18.547 1 34.75 451 GLY A O 1
ATOM 3266 N N . SER A 1 452 ? 51.219 8.938 17.766 1 35.69 452 SER A N 1
ATOM 3267 C CA . SER A 1 452 ? 52.531 9.539 17.531 1 35.69 452 SER A CA 1
ATOM 3268 C C . SER A 1 452 ? 52.469 10.578 16.406 1 35.69 452 SER A C 1
ATOM 3270 O O . SER A 1 452 ? 51.562 10.531 15.562 1 35.69 452 SER A O 1
ATOM 3272 N N . VAL A 1 453 ? 53.469 11.727 16.359 1 34.69 453 VAL A N 1
ATOM 3273 C CA . VAL A 1 453 ? 53.688 13.031 15.742 1 34.69 453 VAL A CA 1
ATOM 3274 C C . VAL A 1 453 ? 53.625 12.898 14.219 1 34.69 453 VAL A C 1
ATOM 3276 O O . VAL A 1 453 ? 53.281 13.852 13.523 1 34.69 453 VAL A O 1
ATOM 3279 N N . GLU A 1 454 ? 54.5 12 13.586 1 32.59 454 GLU A N 1
ATOM 3280 C CA . GLU A 1 454 ? 55.094 12.438 12.328 1 32.59 454 GLU A CA 1
ATOM 3281 C C . GLU A 1 454 ? 54.094 12.336 11.18 1 32.59 454 GLU A C 1
ATOM 3283 O O . GLU A 1 454 ? 54.438 12.633 10.031 1 32.59 454 GLU A O 1
ATOM 3288 N N . VAL A 1 455 ? 53.219 11.336 11.172 1 31.95 455 VAL A N 1
ATOM 3289 C CA . VAL A 1 455 ? 52.75 10.953 9.836 1 31.95 455 VAL A CA 1
ATOM 3290 C C . VAL A 1 455 ? 51.844 12.039 9.281 1 31.95 455 VAL A C 1
ATOM 3292 O O . VAL A 1 455 ? 51.125 12.711 10.031 1 31.95 455 VAL A O 1
ATOM 3295 N N . VAL A 1 456 ? 51.969 12.352 7.891 1 33.62 456 VAL A N 1
ATOM 3296 C CA . VAL A 1 456 ? 51.312 13.266 6.961 1 33.62 456 VAL A CA 1
ATOM 3297 C C . VAL A 1 456 ? 49.781 13.172 7.129 1 33.62 456 VAL A C 1
ATOM 3299 O O . VAL A 1 456 ? 49.25 12.078 7.242 1 33.62 456 VAL A O 1
ATOM 3302 N N . GLN A 1 457 ? 49.188 14.172 7.691 1 28.97 457 GLN A N 1
ATOM 3303 C CA . GLN A 1 457 ? 47.781 14.453 7.98 1 28.97 457 GLN A CA 1
ATOM 3304 C C . GLN A 1 457 ? 46.906 14.195 6.762 1 28.97 457 GLN A C 1
ATOM 3306 O O . GLN A 1 457 ? 46.781 15.047 5.883 1 28.97 457 GLN A O 1
ATOM 3311 N N . ALA A 1 458 ? 47.125 13.047 5.988 1 30.89 458 ALA A N 1
ATOM 3312 C CA . ALA A 1 458 ? 45.969 12.891 5.074 1 30.89 458 ALA A CA 1
ATOM 3313 C C . ALA A 1 458 ? 44.656 13.227 5.762 1 30.89 458 ALA A C 1
ATOM 3315 O O . ALA A 1 458 ? 44.344 12.664 6.809 1 30.89 458 ALA A O 1
ATOM 3316 N N . GLU A 1 459 ? 44.156 14.438 5.707 1 32.78 459 GLU A N 1
ATOM 3317 C CA . GLU A 1 459 ? 42.844 14.953 6.129 1 32.78 459 GLU A CA 1
ATOM 3318 C C . GLU A 1 459 ? 41.75 13.906 5.953 1 32.78 459 GLU A C 1
ATOM 3320 O O . GLU A 1 459 ? 41.438 13.5 4.832 1 32.78 459 GLU A O 1
ATOM 3325 N N . GLN A 1 460 ? 41.625 12.898 6.762 1 32.09 460 GLN A N 1
ATOM 3326 C CA . GLN A 1 460 ? 40.688 11.781 6.832 1 32.09 460 GLN A CA 1
ATOM 3327 C C . GLN A 1 460 ? 39.25 12.273 6.691 1 32.09 460 GLN A C 1
ATOM 3329 O O . GLN A 1 460 ? 38.719 12.922 7.594 1 32.09 460 GLN A O 1
ATOM 3334 N N . GLU A 1 461 ? 38.812 12.648 5.543 1 38.44 461 GLU A N 1
ATOM 3335 C CA . GLU A 1 461 ? 37.406 12.742 5.086 1 38.44 461 GLU A CA 1
ATOM 3336 C C . GLU A 1 461 ? 36.562 11.609 5.648 1 38.44 461 GLU A C 1
ATOM 3338 O O . GLU A 1 461 ? 35.344 11.578 5.457 1 38.44 461 GLU A O 1
ATOM 3343 N N . GLU A 1 462 ? 37.156 10.594 6.289 1 41.12 462 GLU A N 1
ATOM 3344 C CA . GLU A 1 462 ? 36.406 9.461 6.82 1 41.12 462 GLU A CA 1
ATOM 3345 C C . GLU A 1 462 ? 35.625 9.852 8.078 1 41.12 462 GLU A C 1
ATOM 3347 O O . GLU A 1 462 ? 34.656 9.164 8.461 1 41.12 462 GLU A O 1
ATOM 3352 N N . GLY A 1 463 ? 35.938 10.867 8.766 1 41.31 463 GLY A N 1
ATOM 3353 C CA . GLY A 1 463 ? 35.312 11.219 10.039 1 41.31 463 GLY A CA 1
ATOM 3354 C C . GLY A 1 463 ? 33.906 11.719 9.898 1 41.31 463 GLY A C 1
ATOM 3355 O O . GLY A 1 463 ? 33.062 11.43 10.734 1 41.31 463 GLY A O 1
ATOM 3356 N N . ASP A 1 464 ? 33.625 12.562 8.953 1 43.41 464 ASP A N 1
ATOM 3357 C CA . ASP A 1 464 ? 32.344 13.203 8.805 1 43.41 464 ASP A CA 1
ATOM 3358 C C . ASP A 1 464 ? 31.266 12.18 8.43 1 43.41 464 ASP A C 1
ATOM 3360 O O . ASP A 1 464 ? 30.109 12.297 8.852 1 43.41 464 ASP A O 1
ATOM 3364 N N . ASP A 1 465 ? 31.703 11.117 7.754 1 47.91 465 ASP A N 1
ATOM 3365 C CA . ASP A 1 465 ? 30.75 10.117 7.297 1 47.91 465 ASP A CA 1
ATOM 3366 C C . ASP A 1 465 ? 30.281 9.234 8.453 1 47.91 465 ASP A C 1
ATOM 3368 O O . ASP A 1 465 ? 29.109 8.836 8.508 1 47.91 465 ASP A O 1
ATOM 3372 N N . GLU A 1 466 ? 31.172 8.938 9.43 1 50.28 466 GLU A N 1
ATOM 3373 C CA . GLU A 1 466 ? 30.828 8.086 10.562 1 50.28 466 GLU A CA 1
ATOM 3374 C C . GLU A 1 466 ? 29.953 8.828 11.562 1 50.28 466 GLU A C 1
ATOM 3376 O O . GLU A 1 466 ? 29.031 8.234 12.148 1 50.28 466 GLU A O 1
ATOM 3381 N N . GLU A 1 467 ? 30.266 10.117 11.789 1 51.16 467 GLU A N 1
ATOM 3382 C CA . GLU A 1 467 ? 29.438 10.898 12.695 1 51.16 467 GLU A CA 1
ATOM 3383 C C . GLU A 1 467 ? 28.031 11.062 12.148 1 51.16 467 GLU A C 1
ATOM 3385 O O . GLU A 1 467 ? 27.062 11.047 12.914 1 51.16 467 GLU A O 1
ATOM 3390 N N . ASP A 1 468 ? 27.922 11.117 10.883 1 58.41 468 ASP A N 1
ATOM 3391 C CA . ASP A 1 468 ? 26.625 11.234 10.234 1 58.41 468 ASP A CA 1
ATOM 3392 C C . ASP A 1 468 ? 25.812 9.953 10.414 1 58.41 468 ASP A C 1
ATOM 3394 O O . ASP A 1 468 ? 24.578 10 10.555 1 58.41 468 ASP A O 1
ATOM 3398 N N . ALA A 1 469 ? 26.594 8.914 10.68 1 59.03 469 ALA A N 1
ATOM 3399 C CA . ALA A 1 469 ? 25.922 7.629 10.812 1 59.03 469 ALA A CA 1
ATOM 3400 C C . ALA A 1 469 ? 25.359 7.449 12.219 1 59.03 469 ALA A C 1
ATOM 3402 O O . ALA A 1 469 ? 24.422 6.688 12.43 1 59.03 469 ALA A O 1
ATOM 3403 N N . ALA A 1 470 ? 25.891 8.336 13.148 1 69.88 470 ALA A N 1
ATOM 3404 C CA . ALA A 1 470 ? 25.5 8.148 14.547 1 69.88 470 ALA A CA 1
ATOM 3405 C C . ALA A 1 470 ? 24.281 9 14.898 1 69.88 470 ALA A C 1
ATOM 3407 O O . ALA A 1 470 ? 23.672 8.812 15.953 1 69.88 470 ALA A O 1
ATOM 3408 N N . ALA A 1 471 ? 23.922 9.875 14.078 1 77.56 471 ALA A N 1
ATOM 3409 C CA . ALA A 1 471 ? 22.75 10.695 14.383 1 77.56 471 A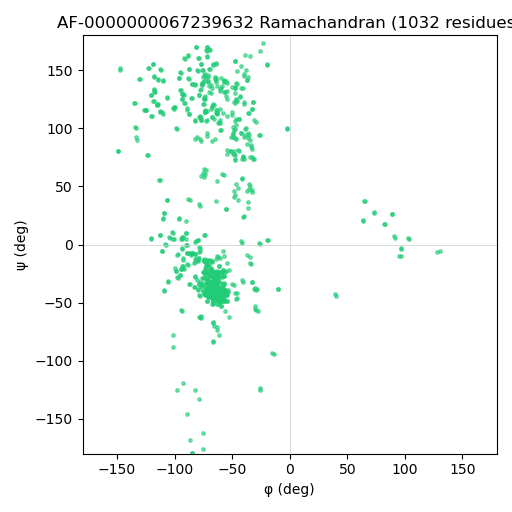LA A CA 1
ATOM 3410 C C . ALA A 1 471 ? 21.469 9.859 14.312 1 77.56 471 ALA A C 1
ATOM 3412 O O . ALA A 1 471 ? 21.328 9 13.445 1 77.56 471 ALA A O 1
ATOM 3413 N N . PRO A 1 472 ? 20.625 10.031 15.234 1 85.62 472 PRO A N 1
ATOM 3414 C CA . PRO A 1 472 ? 19.438 9.188 15.359 1 85.62 472 PRO A CA 1
ATOM 3415 C C . PRO A 1 472 ? 18.391 9.484 14.289 1 85.62 472 PRO A C 1
ATOM 3417 O O . PRO A 1 472 ? 17.281 9.922 14.609 1 85.62 472 PRO A O 1
ATOM 3420 N N . PHE A 1 473 ? 18.781 9.227 13.133 1 88.38 473 PHE A N 1
ATOM 3421 C CA . PHE A 1 473 ? 17.844 9.32 12.016 1 88.38 473 PHE A CA 1
ATOM 3422 C C . PHE A 1 473 ? 17.25 7.957 11.688 1 88.38 473 PHE A C 1
ATOM 3424 O O . PHE A 1 473 ? 17.906 6.93 11.883 1 88.38 473 PHE A O 1
ATOM 3431 N N . CYS A 1 474 ? 16 7.969 11.328 1 88.94 474 CYS A N 1
ATOM 3432 C CA . CYS A 1 474 ? 15.398 6.715 10.891 1 88.94 474 CYS A CA 1
ATOM 3433 C C . CYS A 1 474 ? 15.93 6.301 9.523 1 88.94 474 CYS A C 1
ATOM 3435 O O . CYS A 1 474 ? 16.625 7.074 8.867 1 88.94 474 CYS A O 1
ATOM 3437 N N . GLY A 1 475 ? 15.641 5.125 9.117 1 85.81 475 GLY A N 1
ATOM 3438 C CA . GLY A 1 475 ? 16.125 4.59 7.855 1 85.81 475 GLY A CA 1
ATOM 3439 C C . GLY A 1 475 ? 15.688 5.402 6.656 1 85.81 475 GLY A C 1
ATOM 3440 O O . GLY A 1 475 ? 16.469 5.625 5.727 1 85.81 475 GLY A O 1
ATOM 3441 N N . SER A 1 476 ? 14.43 5.855 6.598 1 86.38 476 SER A N 1
ATOM 3442 C CA . SER A 1 476 ? 13.891 6.617 5.477 1 86.38 476 SER A CA 1
ATOM 3443 C C . SER A 1 476 ? 14.555 7.984 5.363 1 86.38 476 SER A C 1
ATOM 3445 O O . SER A 1 476 ? 14.914 8.414 4.266 1 86.38 476 SER A O 1
ATOM 3447 N N . CYS A 1 477 ? 14.664 8.688 6.461 1 88.88 477 CYS A N 1
ATOM 3448 C CA . CYS A 1 477 ? 15.32 9.984 6.441 1 88.88 477 CYS A CA 1
ATOM 3449 C C . CYS A 1 477 ? 16.781 9.852 6.012 1 88.88 477 CYS A C 1
ATOM 3451 O O . CYS A 1 477 ? 17.281 10.672 5.242 1 88.88 477 CYS A O 1
ATOM 3453 N N . ARG A 1 478 ? 17.438 8.836 6.461 1 85.25 478 ARG A N 1
ATOM 3454 C CA . ARG A 1 478 ? 18.828 8.586 6.074 1 85.25 478 ARG A CA 1
ATOM 3455 C C . ARG A 1 478 ? 18.938 8.273 4.586 1 85.25 478 ARG A C 1
ATOM 3457 O O . ARG A 1 478 ? 19.844 8.75 3.91 1 85.25 478 ARG A O 1
ATOM 3464 N N . GLY A 1 479 ? 18.047 7.473 4.137 1 81.38 479 GLY A N 1
ATOM 3465 C CA . GLY A 1 479 ? 18.125 7.008 2.76 1 81.38 479 GLY A CA 1
ATOM 3466 C C . GLY A 1 479 ? 17.609 8.023 1.756 1 81.38 479 GLY A C 1
ATOM 3467 O O . GLY A 1 479 ? 18.188 8.188 0.68 1 81.38 479 GLY A O 1
ATOM 3468 N N . GLN A 1 480 ? 16.578 8.719 2.059 1 82.38 480 GLN A N 1
ATOM 3469 C CA . GLN A 1 480 ? 15.914 9.555 1.073 1 82.38 480 GLN A CA 1
ATOM 3470 C C . GLN A 1 480 ? 16.359 11.008 1.191 1 82.38 480 GLN A C 1
ATOM 3472 O O . GLN A 1 480 ? 16.359 11.75 0.205 1 82.38 480 GLN A O 1
ATOM 3477 N N . ILE A 1 481 ? 16.734 11.406 2.338 1 83.06 481 ILE A N 1
ATOM 3478 C CA . ILE A 1 481 ? 17.016 12.82 2.541 1 83.06 481 ILE A CA 1
ATOM 3479 C C . ILE A 1 481 ? 18.516 13.031 2.709 1 83.06 481 ILE A C 1
ATOM 3481 O O . ILE A 1 481 ? 19.094 13.906 2.068 1 83.06 481 ILE A O 1
ATOM 3485 N N . LEU A 1 482 ? 19.156 12.109 3.434 1 77.25 482 LEU A N 1
ATOM 3486 C CA . LEU A 1 482 ? 20.531 12.375 3.824 1 77.25 482 LEU A CA 1
ATOM 3487 C C . LEU A 1 482 ? 21.5 11.664 2.889 1 77.25 482 LEU A C 1
ATOM 3489 O O . LEU A 1 482 ? 22.703 11.969 2.883 1 77.25 482 LEU A O 1
ATOM 3493 N N . PHE A 1 483 ? 20.906 10.422 2.131 1 64.75 483 PHE A N 1
ATOM 3494 C CA . PHE A 1 483 ? 21.828 9.625 1.318 1 64.75 483 PHE A CA 1
ATOM 3495 C C . PHE A 1 483 ? 22.328 10.422 0.121 1 64.75 483 PHE A C 1
ATOM 3497 O O . PHE A 1 483 ? 21.547 11.078 -0.565 1 64.75 483 PHE A O 1
ATOM 3504 N N . ARG A 1 484 ? 23.703 10.609 0.004 1 55.38 484 ARG A N 1
ATOM 3505 C CA . ARG A 1 484 ? 24.359 11.18 -1.173 1 55.38 484 ARG A CA 1
ATOM 3506 C C . ARG A 1 484 ? 24.922 10.086 -2.068 1 55.38 484 ARG A C 1
ATOM 3508 O O . ARG A 1 484 ? 25.672 9.219 -1.603 1 55.38 484 ARG A O 1
ATOM 3515 N N . PRO A 1 485 ? 24.281 9.602 -3.26 1 46.34 485 PRO A N 1
ATOM 3516 C CA . PRO A 1 485 ? 24.844 8.562 -4.121 1 46.34 485 PRO A CA 1
ATOM 3517 C C . PRO A 1 485 ? 26.375 8.578 -4.129 1 46.34 485 PRO A C 1
ATOM 3519 O O . PRO A 1 485 ? 27 7.59 -4.527 1 46.34 485 PRO A O 1
ATOM 3522 N N . GLY A 1 486 ? 27.062 9.711 -4.109 1 38.91 486 GLY A N 1
ATOM 3523 C CA . GLY A 1 486 ? 28.469 9.758 -4.453 1 38.91 486 GLY A CA 1
ATOM 3524 C C . GLY A 1 486 ? 29.328 8.875 -3.57 1 38.91 486 GLY A C 1
ATOM 3525 O O . GLY A 1 486 ? 30.531 8.719 -3.811 1 38.91 486 GLY A O 1
ATOM 3526 N N . HIS A 1 487 ? 28.984 8.609 -2.449 1 36.25 487 HIS A N 1
ATOM 3527 C CA . HIS A 1 487 ? 30.016 8 -1.629 1 36.25 487 HIS A CA 1
ATOM 3528 C C . HIS A 1 487 ? 30.281 6.559 -2.041 1 36.25 487 HIS A C 1
ATOM 3530 O O . HIS A 1 487 ? 31.297 5.977 -1.682 1 36.25 487 HIS A O 1
ATOM 3536 N N . HIS A 1 488 ? 29.359 5.844 -2.574 1 33.31 488 HIS A N 1
ATOM 3537 C CA . HIS A 1 488 ? 29.875 4.535 -2.957 1 33.31 488 HIS A CA 1
ATOM 3538 C C . HIS A 1 488 ? 30.578 4.59 -4.305 1 33.31 488 HIS A C 1
ATOM 3540 O O . HIS A 1 488 ? 31.156 3.594 -4.754 1 33.31 488 HIS A O 1
ATOM 3546 N N . GLU A 1 489 ? 30.188 5.512 -5.145 1 32.91 489 GLU A N 1
ATOM 3547 C CA . GLU A 1 489 ? 30.875 5.43 -6.426 1 32.91 489 GLU A CA 1
ATOM 3548 C C . GLU A 1 489 ? 32.312 5.879 -6.297 1 32.91 489 GLU A C 1
ATOM 3550 O O . GLU A 1 489 ? 33.062 5.902 -7.285 1 32.91 489 GLU A O 1
ATOM 3555 N N . ALA A 1 490 ? 32.719 6.512 -5.219 1 31.81 490 ALA A N 1
ATOM 3556 C CA . ALA A 1 490 ? 34.094 7.023 -5.309 1 31.81 490 ALA A CA 1
ATOM 3557 C C . ALA A 1 490 ? 35.094 5.887 -5.469 1 31.81 490 ALA A C 1
ATOM 3559 O O . ALA A 1 490 ? 36.281 6.125 -5.562 1 31.81 490 ALA A O 1
ATOM 3560 N N . ARG A 1 491 ? 34.844 4.594 -5.352 1 28.91 491 ARG A N 1
ATOM 3561 C CA . ARG A 1 491 ? 36.125 3.912 -5.527 1 28.91 491 ARG A CA 1
ATOM 3562 C C . ARG A 1 491 ? 36.656 4.137 -6.93 1 28.91 491 ARG A C 1
ATOM 3564 O O . ARG A 1 491 ? 37.875 4.082 -7.141 1 28.91 491 ARG A O 1
ATOM 3571 N N . GLY A 1 492 ? 35.812 3.955 -8.062 1 25.48 492 GLY A N 1
ATOM 3572 C CA . GLY A 1 492 ? 36.688 3.807 -9.211 1 25.48 492 GLY A CA 1
ATOM 3573 C C . GLY A 1 492 ? 37.25 5.125 -9.719 1 25.48 492 GLY A C 1
ATOM 3574 O O . GLY A 1 492 ? 38.312 5.164 -10.32 1 25.48 492 GLY A O 1
ATOM 3575 N N . ARG A 1 493 ? 36.25 6.098 -10.203 1 27.05 493 ARG A N 1
ATOM 3576 C CA . ARG A 1 493 ? 36.938 7.016 -11.102 1 27.05 493 ARG A CA 1
ATOM 3577 C C . ARG A 1 493 ? 37.688 8.086 -10.312 1 27.05 493 ARG A C 1
ATOM 3579 O O . ARG A 1 493 ? 37.094 8.914 -9.641 1 27.05 493 ARG A O 1
ATOM 3586 N N . GLU A 1 494 ? 39 7.871 -9.977 1 24.91 494 GLU A N 1
ATOM 3587 C CA . GLU A 1 494 ? 40.031 8.695 -9.336 1 24.91 494 GLU A CA 1
ATOM 3588 C C . GLU A 1 494 ? 40.062 10.094 -9.938 1 24.91 494 GLU A C 1
ATOM 3590 O O . GLU A 1 494 ? 40.562 11.031 -9.312 1 24.91 494 GLU A O 1
ATOM 3595 N N . GLU A 1 495 ? 40.031 10.281 -11.422 1 25.12 495 GLU A N 1
ATOM 3596 C CA . GLU A 1 495 ? 40.906 11.352 -11.867 1 25.12 495 GLU A CA 1
ATOM 3597 C C . GLU A 1 495 ? 40.281 12.727 -11.602 1 25.12 495 GLU A C 1
ATOM 3599 O O . GLU A 1 495 ? 41 13.734 -11.547 1 25.12 495 GLU A O 1
ATOM 3604 N N . ALA A 1 496 ? 39.062 13.008 -12.242 1 26.02 496 ALA A N 1
ATOM 3605 C CA . ALA A 1 496 ? 39 14.445 -12.508 1 26.02 496 ALA A CA 1
ATOM 3606 C C . ALA A 1 496 ? 38.75 15.227 -11.219 1 26.02 496 ALA A C 1
ATOM 3608 O O . ALA A 1 496 ? 37.844 14.898 -10.453 1 26.02 496 ALA A O 1
ATOM 3609 N N . GLY A 1 497 ? 39.625 16.109 -10.602 1 24.31 497 GLY A N 1
ATOM 3610 C CA . GLY A 1 497 ? 39.969 16.875 -9.414 1 24.31 497 GLY A CA 1
ATOM 3611 C C . GLY A 1 497 ? 38.969 17.969 -9.07 1 24.31 497 GLY A C 1
ATOM 3612 O O . GLY A 1 497 ? 39.219 18.766 -8.172 1 24.31 497 GLY A O 1
ATOM 3613 N N . GLY A 1 498 ? 38.125 18.547 -10.023 1 26.88 498 GLY A N 1
ATOM 3614 C CA . GLY A 1 498 ? 37.719 19.844 -9.508 1 26.88 498 GLY A CA 1
ATOM 3615 C C . GLY A 1 498 ? 36.875 19.75 -8.25 1 26.88 498 GLY A C 1
ATOM 3616 O O . GLY A 1 498 ? 35.812 19.141 -8.258 1 26.88 498 GLY A O 1
ATOM 3617 N N . SER A 1 499 ? 37.438 19.766 -7.031 1 29.98 499 SER A N 1
ATOM 3618 C CA . SER A 1 499 ? 37.031 19.766 -5.625 1 29.98 499 SER A CA 1
ATOM 3619 C C . SER A 1 499 ? 36.094 20.906 -5.312 1 29.98 499 SER A C 1
ATOM 3621 O O . SER A 1 499 ? 36.5 22.016 -4.98 1 29.98 499 SER A O 1
ATOM 3623 N N . GLY A 1 500 ? 35.219 21.469 -6.133 1 28.86 500 GLY A N 1
ATOM 3624 C CA . GLY A 1 500 ? 34.5 22.516 -5.449 1 28.86 500 GLY A CA 1
ATOM 3625 C C . GLY A 1 500 ? 33.844 22.047 -4.164 1 28.86 500 GLY A C 1
ATOM 3626 O O . GLY A 1 500 ? 32.875 21.297 -4.199 1 28.86 500 GLY A O 1
ATOM 3627 N N . ASN A 1 501 ? 34.656 21.891 -3.061 1 30.88 501 ASN A N 1
ATOM 3628 C CA . ASN A 1 501 ? 34.406 21.719 -1.629 1 30.88 501 ASN A CA 1
ATOM 3629 C C . ASN A 1 501 ? 33.406 22.734 -1.109 1 30.88 501 ASN A C 1
ATOM 3631 O O . ASN A 1 501 ? 33.75 23.859 -0.751 1 30.88 501 ASN A O 1
ATOM 3635 N N . VAL A 1 502 ? 32.344 23.156 -1.64 1 33.88 502 VAL A N 1
ATOM 3636 C CA . VAL A 1 502 ? 31.562 24.062 -0.817 1 33.88 502 VAL A CA 1
ATOM 3637 C C . VAL A 1 502 ? 31.375 23.469 0.576 1 33.88 502 VAL A C 1
ATOM 3639 O O . VAL A 1 502 ? 30.922 22.328 0.713 1 33.88 502 VAL A O 1
ATOM 3642 N N . ASP A 1 503 ? 32.125 23.906 1.55 1 35.66 503 ASP A N 1
ATOM 3643 C CA . ASP A 1 503 ? 32.219 23.766 3 1 35.66 503 ASP A CA 1
ATOM 3644 C C . ASP A 1 503 ? 30.828 23.828 3.629 1 35.66 503 ASP A C 1
ATOM 3646 O O . ASP A 1 503 ? 30.609 24.547 4.602 1 35.66 503 ASP A O 1
ATOM 3650 N N . GLY A 1 504 ? 29.75 23.922 3.061 1 38.5 504 GLY A N 1
ATOM 3651 C CA . GLY A 1 504 ? 28.531 24.016 3.846 1 38.5 504 GLY A CA 1
ATOM 3652 C C . GLY A 1 504 ? 28.266 22.781 4.695 1 38.5 504 GLY A C 1
ATOM 3653 O O . GLY A 1 504 ? 28.859 21.734 4.465 1 38.5 504 GLY A O 1
ATOM 3654 N N . PRO A 1 505 ? 27.844 23.094 5.977 1 45.09 505 PRO A N 1
ATOM 3655 C CA . PRO A 1 505 ? 27.531 21.938 6.828 1 45.09 505 PRO A CA 1
ATOM 3656 C C . PRO A 1 505 ? 26.781 20.844 6.074 1 45.09 505 PRO A C 1
ATOM 3658 O O . PRO A 1 505 ? 26.078 21.125 5.105 1 45.09 505 PRO A O 1
ATOM 3661 N N . SER A 1 506 ? 27.297 19.703 6.352 1 56.03 506 SER A N 1
ATOM 3662 C CA . SER A 1 506 ? 26.656 18.516 5.805 1 56.03 506 SER A CA 1
ATOM 3663 C C . SER A 1 506 ? 25.156 18.547 6.031 1 56.03 506 SER A C 1
ATOM 3665 O O . SER A 1 506 ? 24.672 19.203 6.949 1 56.03 506 SER A O 1
ATOM 3667 N N . LEU A 1 507 ? 24.422 18.25 5.094 1 58.75 507 LEU A N 1
ATOM 3668 C CA . LEU A 1 507 ? 22.969 18.141 5.188 1 58.75 507 LEU A CA 1
ATOM 3669 C C . LEU A 1 507 ? 22.547 17.641 6.562 1 58.75 507 LEU A C 1
ATOM 3671 O O . LEU A 1 507 ? 21.578 18.141 7.145 1 58.75 507 LEU A O 1
ATOM 3675 N N . VAL A 1 508 ? 23.359 16.859 7.102 1 59.44 508 VAL A N 1
ATOM 3676 C CA . VAL A 1 508 ? 23.047 16.281 8.406 1 59.44 508 VAL A CA 1
ATOM 3677 C C . VAL A 1 508 ? 23.172 17.359 9.484 1 59.44 508 VAL A C 1
ATOM 3679 O O . VAL A 1 508 ? 22.297 17.5 10.328 1 59.44 508 VAL A O 1
ATOM 3682 N N . GLN A 1 509 ? 24.234 18.109 9.352 1 58.19 509 GLN A N 1
ATOM 3683 C CA . GLN A 1 509 ? 24.469 19.141 10.367 1 58.19 509 GLN A CA 1
ATOM 3684 C C . GLN A 1 509 ? 23.375 20.219 10.312 1 58.19 509 GLN A C 1
ATOM 3686 O O . GLN A 1 509 ? 23 20.766 11.352 1 58.19 509 GLN A O 1
ATOM 3691 N N . GLY A 1 510 ? 22.859 20.375 9.164 1 58.97 510 GLY A N 1
ATOM 3692 C CA . GLY A 1 510 ? 21.828 21.375 8.992 1 58.97 510 GLY A CA 1
ATOM 3693 C C . GLY A 1 510 ? 20.453 20.938 9.469 1 58.97 510 GLY A C 1
ATOM 3694 O O . GLY A 1 510 ? 19.562 21.75 9.703 1 58.97 510 GLY A O 1
ATOM 3695 N N . LEU A 1 511 ? 20.406 19.672 9.719 1 66.12 511 LEU A N 1
ATOM 3696 C CA . LEU A 1 511 ? 19.078 19.141 10.031 1 66.12 511 LEU A CA 1
ATOM 3697 C C . LEU A 1 511 ? 18.984 18.734 11.492 1 66.12 511 LEU A C 1
ATOM 3699 O O . LEU A 1 511 ? 17.922 18.312 11.961 1 66.12 511 LEU A O 1
ATOM 3703 N N . LEU A 1 512 ? 20.141 18.812 12.188 1 58.88 512 LEU A N 1
ATOM 3704 C CA . LEU A 1 512 ? 20.109 18.516 13.617 1 58.88 512 LEU A CA 1
ATOM 3705 C C . LEU A 1 512 ? 19.391 19.625 14.383 1 58.88 512 LEU A C 1
ATOM 3707 O O . LEU A 1 512 ? 19.406 20.781 13.969 1 58.88 512 LEU A O 1
ATOM 3711 N N . PRO A 1 513 ? 18.703 19.234 15.359 1 55.31 513 PRO A N 1
ATOM 3712 C CA . PRO A 1 513 ? 17.953 20.234 16.125 1 55.31 513 PRO A CA 1
ATOM 3713 C C . PRO A 1 513 ? 18.797 21.438 16.516 1 55.31 513 PRO A C 1
ATOM 3715 O O . PRO A 1 513 ? 18.328 22.578 16.5 1 55.31 513 PRO A O 1
ATOM 3718 N N . GLU A 1 514 ? 20.062 21.109 16.781 1 57.44 514 GLU A N 1
ATOM 3719 C CA . GLU A 1 514 ? 20.938 22.203 17.188 1 57.44 514 GLU A CA 1
ATOM 3720 C C . GLU A 1 514 ? 21.172 23.188 16.047 1 57.44 514 GLU A C 1
ATOM 3722 O O . GLU A 1 514 ? 21.219 24.391 16.266 1 57.44 514 GLU A O 1
ATOM 3727 N N . ALA A 1 515 ? 21.188 22.562 14.883 1 55.72 515 ALA A N 1
ATOM 3728 C CA . ALA A 1 515 ? 21.422 23.406 13.711 1 55.72 515 ALA A CA 1
ATOM 3729 C C . ALA A 1 515 ? 20.172 24.156 13.305 1 55.72 515 ALA A C 1
ATOM 3731 O O . ALA A 1 515 ? 20.234 25.312 12.883 1 55.72 515 ALA A O 1
ATOM 3732 N N . LEU A 1 516 ? 19.156 23.531 13.531 1 57.72 516 LEU A N 1
ATOM 3733 C CA . LEU A 1 516 ? 17.875 24.172 13.203 1 57.72 516 LEU A CA 1
ATOM 3734 C C . LEU A 1 516 ? 17.547 25.266 14.203 1 57.72 516 LEU A C 1
ATOM 3736 O O . LEU A 1 516 ? 16.859 26.234 13.867 1 57.72 516 LEU A O 1
ATOM 3740 N N . ALA A 1 517 ? 18.125 25.062 15.367 1 50.03 517 ALA A N 1
ATOM 3741 C CA . ALA A 1 517 ? 17.891 26.031 16.438 1 50.03 517 ALA A CA 1
ATOM 3742 C C . ALA A 1 517 ? 18.906 27.156 16.375 1 50.03 517 ALA A C 1
ATOM 3744 O O . ALA A 1 517 ? 18.719 28.219 16.969 1 50.03 517 ALA A O 1
ATOM 3745 N N . ALA A 1 518 ? 20.062 27.047 15.68 1 44.72 518 ALA A N 1
ATOM 3746 C CA . ALA A 1 518 ? 21.125 28.047 15.633 1 44.72 518 ALA A CA 1
ATOM 3747 C C . ALA A 1 518 ? 20.859 29.062 14.531 1 44.72 518 ALA A C 1
ATOM 3749 O O . ALA A 1 518 ? 20.359 28.719 13.453 1 44.72 518 ALA A O 1
ATOM 3750 N N . MET B 1 1 ? 24.188 -3.547 -14.75 1 62.81 1 MET B N 1
ATOM 3751 C CA . MET B 1 1 ? 24.656 -4.91 -14.516 1 62.81 1 MET B CA 1
ATOM 3752 C C . MET B 1 1 ? 24.891 -5.641 -15.828 1 62.81 1 MET B C 1
ATOM 3754 O O . MET B 1 1 ? 24.078 -5.535 -16.75 1 62.81 1 MET B O 1
ATOM 3758 N N . CYS B 1 2 ? 26.047 -6.137 -16.062 1 76.62 2 CYS B N 1
ATOM 3759 C CA . CYS B 1 2 ? 26.312 -6.855 -17.297 1 76.62 2 CYS B CA 1
ATOM 3760 C C . CYS B 1 2 ? 25.469 -8.117 -17.391 1 76.62 2 CYS B C 1
ATOM 3762 O O . CYS B 1 2 ? 24.906 -8.57 -16.391 1 76.62 2 CYS B O 1
ATOM 3764 N N . HIS B 1 3 ? 25.203 -8.609 -18.594 1 82.69 3 HIS B N 1
ATOM 3765 C CA . HIS B 1 3 ? 24.328 -9.727 -18.875 1 82.69 3 HIS B CA 1
ATOM 3766 C C . HIS B 1 3 ? 24.703 -10.961 -18.078 1 82.69 3 HIS B C 1
ATOM 3768 O O . HIS B 1 3 ? 23.844 -11.641 -17.516 1 82.69 3 HIS B O 1
ATOM 3774 N N . ALA B 1 4 ? 25.953 -11.125 -17.984 1 80.88 4 ALA B N 1
ATOM 3775 C CA . ALA B 1 4 ? 26.438 -12.305 -17.266 1 80.88 4 ALA B CA 1
ATOM 3776 C C . ALA B 1 4 ? 26.141 -12.195 -15.773 1 80.88 4 ALA B C 1
ATOM 3778 O O . ALA B 1 4 ? 25.734 -13.172 -15.133 1 80.88 4 ALA B O 1
ATOM 3779 N N . CYS B 1 5 ? 26.344 -11 -15.281 1 85 5 CYS B N 1
ATOM 3780 C CA . CYS B 1 5 ? 26.125 -10.773 -13.859 1 85 5 CYS B CA 1
ATOM 3781 C C . CYS B 1 5 ? 24.641 -10.906 -13.508 1 85 5 CYS B C 1
ATOM 3783 O O . CYS B 1 5 ? 24.297 -11.406 -12.438 1 85 5 CYS B O 1
ATOM 3785 N N . LEU B 1 6 ? 23.781 -10.539 -14.453 1 88.06 6 LEU B N 1
ATOM 3786 C CA . LEU B 1 6 ? 22.344 -10.633 -14.234 1 88.06 6 LEU B CA 1
ATOM 3787 C C . LEU B 1 6 ? 21.906 -12.086 -14.164 1 88.06 6 LEU B C 1
ATOM 3789 O O . LEU B 1 6 ? 21.141 -12.461 -13.266 1 88.06 6 LEU B O 1
ATOM 3793 N N . GLU B 1 7 ? 22.406 -12.836 -15.078 1 89.62 7 GLU B N 1
ATOM 3794 C CA . GLU B 1 7 ? 22.031 -14.25 -15.102 1 89.62 7 GLU B CA 1
ATOM 3795 C C . GLU B 1 7 ? 22.516 -14.969 -13.844 1 89.62 7 GLU B C 1
ATOM 3797 O O . GLU B 1 7 ? 21.812 -15.805 -13.289 1 89.62 7 GLU B O 1
ATOM 3802 N N . LEU B 1 8 ? 23.703 -14.594 -13.445 1 88.88 8 LEU B N 1
ATOM 3803 C CA . LEU B 1 8 ? 24.266 -15.211 -12.242 1 88.88 8 LEU B CA 1
ATOM 3804 C C . LEU B 1 8 ? 23.469 -14.828 -11.008 1 88.88 8 LEU B C 1
ATOM 3806 O O . LEU B 1 8 ? 23.25 -15.656 -10.125 1 88.88 8 LEU B O 1
ATOM 3810 N N . SER B 1 9 ? 23.078 -13.641 -11.008 1 91 9 SER B N 1
ATOM 3811 C CA . SER B 1 9 ? 22.297 -13.156 -9.875 1 91 9 SER B CA 1
ATOM 3812 C C . SER B 1 9 ? 20.953 -13.875 -9.773 1 91 9 SER B C 1
ATOM 3814 O O . SER B 1 9 ? 20.578 -14.328 -8.695 1 91 9 SER B O 1
ATOM 3816 N N . VAL B 1 10 ? 20.281 -13.969 -10.93 1 93.69 10 VAL B N 1
ATOM 3817 C CA . VAL B 1 10 ? 18.969 -14.617 -10.945 1 93.69 10 VAL B CA 1
ATOM 3818 C C . VAL B 1 10 ? 19.109 -16.094 -10.633 1 93.69 10 VAL B C 1
ATOM 3820 O O . VAL B 1 10 ? 18.344 -16.656 -9.844 1 93.69 10 VAL B O 1
ATOM 3823 N N . ARG B 1 11 ? 20.078 -16.719 -11.188 1 91.19 11 ARG B N 1
ATOM 3824 C CA . ARG B 1 11 ? 20.359 -18.141 -10.922 1 91.19 11 ARG B CA 1
ATOM 3825 C C . ARG B 1 11 ? 20.641 -18.359 -9.438 1 91.19 11 ARG B C 1
ATOM 3827 O O . ARG B 1 11 ? 20.172 -19.344 -8.859 1 91.19 11 ARG B O 1
ATOM 3834 N N . GLY B 1 12 ? 21.375 -17.453 -8.883 1 91.31 12 GLY B N 1
ATOM 3835 C CA . GLY B 1 12 ? 21.688 -17.562 -7.465 1 91.31 12 GLY B CA 1
ATOM 3836 C C . GLY B 1 12 ? 20.469 -17.469 -6.574 1 91.31 12 GLY B C 1
ATOM 3837 O O . GLY B 1 12 ? 20.359 -18.188 -5.578 1 91.31 12 GLY B O 1
ATOM 3838 N N . LYS B 1 13 ? 19.594 -16.672 -6.938 1 91.56 13 LYS B N 1
ATOM 3839 C CA . LYS B 1 13 ? 18.375 -16.484 -6.16 1 91.56 13 LYS B CA 1
ATOM 3840 C C . LYS B 1 13 ? 17.5 -17.734 -6.219 1 91.56 13 LYS B C 1
ATOM 3842 O O . LYS B 1 13 ? 16.922 -18.141 -5.207 1 91.56 13 LYS B O 1
ATOM 3847 N N . VAL B 1 14 ? 17.375 -18.312 -7.383 1 92 14 VAL B N 1
ATOM 3848 C CA . VAL B 1 14 ? 16.562 -19.516 -7.531 1 92 14 VAL B CA 1
ATOM 3849 C C . VAL B 1 14 ? 17.266 -20.688 -6.855 1 92 14 VAL B C 1
ATOM 3851 O O . VAL B 1 14 ? 16.625 -21.516 -6.191 1 92 14 VAL B O 1
ATOM 3854 N N . ARG B 1 15 ? 18.562 -20.703 -6.891 1 88 15 ARG B N 1
ATOM 3855 C CA . ARG B 1 15 ? 19.359 -21.797 -6.324 1 88 15 ARG B CA 1
ATOM 3856 C C . ARG B 1 15 ? 19.344 -21.75 -4.801 1 88 15 ARG B C 1
ATOM 3858 O O . ARG B 1 15 ? 19.703 -22.734 -4.145 1 88 15 ARG B O 1
ATOM 3865 N N . ALA B 1 16 ? 18.906 -20.609 -4.305 1 86.69 16 ALA B N 1
ATOM 3866 C CA . ALA B 1 16 ? 18.766 -20.5 -2.854 1 86.69 16 ALA B CA 1
ATOM 3867 C C . ALA B 1 16 ? 17.859 -21.609 -2.305 1 86.69 16 ALA B C 1
ATOM 3869 O O . ALA B 1 16 ? 17.969 -21.969 -1.134 1 86.69 16 ALA B O 1
ATOM 3870 N N . LEU B 1 17 ? 17.031 -22.141 -3.094 1 83.31 17 LEU B N 1
ATOM 3871 C CA . LEU B 1 17 ? 16.203 -23.281 -2.721 1 83.31 17 LEU B CA 1
ATOM 3872 C C . LEU B 1 17 ? 17.062 -24.438 -2.225 1 83.31 17 LEU B C 1
ATOM 3874 O O . LEU B 1 17 ? 16.703 -25.109 -1.257 1 83.31 17 LEU B O 1
ATOM 3878 N N . LYS B 1 18 ? 18.125 -24.656 -2.891 1 79.38 18 LYS B N 1
ATOM 3879 C CA . LYS B 1 18 ? 19.047 -25.719 -2.529 1 79.38 18 LYS B CA 1
ATOM 3880 C C . LYS B 1 18 ? 19.844 -25.359 -1.28 1 79.38 18 LYS B C 1
ATOM 3882 O O . LYS B 1 18 ? 19.984 -26.172 -0.369 1 79.38 18 LYS B O 1
ATOM 3887 N N . THR B 1 19 ? 20.25 -24.125 -1.233 1 77.88 19 THR B N 1
ATOM 3888 C CA . THR B 1 19 ? 21.094 -23.656 -0.132 1 77.88 19 THR B CA 1
ATOM 3889 C C . THR B 1 19 ? 20.312 -23.688 1.183 1 77.88 19 THR B C 1
ATOM 3891 O O . THR B 1 19 ? 20.875 -23.984 2.234 1 77.88 19 THR B O 1
ATOM 3894 N N . HIS B 1 20 ? 19.031 -23.469 1.077 1 83.12 20 HIS B N 1
ATOM 3895 C CA . HIS B 1 20 ? 18.188 -23.453 2.271 1 83.12 20 HIS B CA 1
ATOM 3896 C C . HIS B 1 20 ? 17.578 -24.828 2.535 1 83.12 20 HIS B C 1
ATOM 3898 O O . HIS B 1 20 ? 16.688 -24.969 3.385 1 83.12 20 HIS B O 1
ATOM 3904 N N . LYS B 1 21 ? 17.938 -25.812 1.77 1 83.06 21 LYS B N 1
ATOM 3905 C CA . LYS B 1 21 ? 17.516 -27.203 1.937 1 83.06 21 LYS B CA 1
ATOM 3906 C C . LYS B 1 21 ? 16.016 -27.344 1.729 1 83.06 21 LYS B C 1
ATOM 3908 O O . LYS B 1 21 ? 15.344 -28.094 2.447 1 83.06 21 LYS B O 1
ATOM 3913 N N . LEU B 1 22 ? 15.586 -26.594 0.802 1 89.56 22 LEU B N 1
ATOM 3914 C CA . LEU B 1 22 ? 14.164 -26.672 0.486 1 89.56 22 LEU B CA 1
ATOM 3915 C C . LEU B 1 22 ? 13.906 -27.688 -0.627 1 89.56 22 LEU B C 1
ATOM 3917 O O . LEU B 1 22 ? 12.781 -28.141 -0.812 1 89.56 22 LEU B O 1
ATOM 3921 N N . LEU B 1 23 ? 14.898 -27.984 -1.366 1 87.69 23 LEU B N 1
ATOM 3922 C CA . LEU B 1 23 ? 14.875 -29.047 -2.361 1 87.69 23 LEU B CA 1
ATOM 3923 C C . LEU B 1 23 ? 15.852 -30.156 -1.982 1 87.69 23 LEU B C 1
ATOM 3925 O O . LEU B 1 23 ? 17.047 -29.922 -1.848 1 87.69 23 LEU B O 1
ATOM 3929 N N . LEU B 1 24 ? 15.32 -31.297 -1.82 1 85.75 24 LEU B N 1
ATOM 3930 C CA . LEU B 1 24 ? 16.125 -32.438 -1.364 1 85.75 24 LEU B CA 1
ATOM 3931 C C . LEU B 1 24 ? 16.125 -33.562 -2.398 1 85.75 24 LEU B C 1
ATOM 3933 O O . LEU B 1 24 ? 15.211 -33.625 -3.227 1 85.75 24 LEU B O 1
ATOM 3937 N N . PRO B 1 25 ? 17.188 -34.344 -2.309 1 85.5 25 PRO B N 1
ATOM 3938 C CA . PRO B 1 25 ? 17.188 -35.5 -3.201 1 85.5 25 PRO B CA 1
ATOM 3939 C C . PRO B 1 25 ? 15.984 -36.438 -2.971 1 85.5 25 PRO B C 1
ATOM 3941 O O . PRO B 1 25 ? 15.594 -36.656 -1.825 1 85.5 25 PRO B O 1
ATOM 3944 N N . GLY B 1 26 ? 15.422 -36.812 -4.031 1 83.94 26 GLY B N 1
ATOM 3945 C CA . GLY B 1 26 ? 14.273 -37.688 -3.918 1 83.94 26 GLY B CA 1
ATOM 3946 C C . GLY B 1 26 ? 12.953 -36.969 -3.967 1 83.94 26 GLY B C 1
ATOM 3947 O O . GLY B 1 26 ? 11.891 -37.594 -4.09 1 83.94 26 GLY B O 1
ATOM 3948 N N . ASP B 1 27 ? 13.023 -35.719 -3.902 1 88.31 27 ASP B N 1
ATOM 3949 C CA . ASP B 1 27 ? 11.805 -34.906 -3.98 1 88.31 27 ASP B CA 1
ATOM 3950 C C . ASP B 1 27 ? 11.133 -35.062 -5.348 1 88.31 27 ASP B C 1
ATOM 3952 O O . ASP B 1 27 ? 11.805 -35.344 -6.344 1 88.31 27 ASP B O 1
ATOM 3956 N N . ASN B 1 28 ? 9.859 -35.094 -5.324 1 92.5 28 ASN B N 1
ATOM 3957 C CA . ASN B 1 28 ? 9.094 -34.875 -6.543 1 92.5 28 ASN B CA 1
ATOM 3958 C C . ASN B 1 28 ? 8.547 -33.438 -6.594 1 92.5 28 ASN B C 1
ATOM 3960 O O . ASN B 1 28 ? 7.727 -33.062 -5.766 1 92.5 28 ASN B O 1
ATOM 3964 N N . ILE B 1 29 ? 9 -32.75 -7.598 1 94.25 29 ILE B N 1
ATOM 3965 C CA . ILE B 1 29 ? 8.68 -31.328 -7.605 1 94.25 29 ILE B CA 1
ATOM 3966 C C . ILE B 1 29 ? 7.762 -31.016 -8.789 1 94.25 29 ILE B C 1
ATOM 3968 O O . ILE B 1 29 ? 7.883 -31.625 -9.852 1 94.25 29 ILE B O 1
ATOM 3972 N N . ALA B 1 30 ? 6.828 -30.125 -8.523 1 96.75 30 ALA B N 1
ATOM 3973 C CA . ALA B 1 30 ? 6.016 -29.547 -9.594 1 96.75 30 ALA B CA 1
ATOM 3974 C C . ALA B 1 30 ? 6.363 -28.078 -9.812 1 96.75 30 ALA B C 1
ATOM 3976 O O . ALA B 1 30 ? 6.656 -27.359 -8.859 1 96.75 30 ALA B O 1
ATOM 3977 N N . VAL B 1 31 ? 6.398 -27.609 -11.023 1 97.75 31 VAL B N 1
ATOM 3978 C CA . VAL B 1 31 ? 6.602 -26.203 -11.367 1 97.75 31 VAL B CA 1
ATOM 3979 C C . VAL B 1 31 ? 5.352 -25.656 -12.047 1 97.75 31 VAL B C 1
ATOM 3981 O O . VAL B 1 31 ? 4.895 -26.203 -13.055 1 97.75 31 VAL B O 1
ATOM 3984 N N . ALA B 1 32 ? 4.773 -24.641 -11.461 1 98.19 32 ALA B N 1
ATOM 3985 C CA . ALA B 1 32 ? 3.654 -23.953 -12.102 1 98.19 32 ALA B CA 1
ATOM 3986 C C . ALA B 1 32 ? 4.137 -23.078 -13.25 1 98.19 32 ALA B C 1
ATOM 3988 O O . ALA B 1 32 ? 4.992 -22.219 -13.07 1 98.19 32 ALA B O 1
ATOM 3989 N N . LEU B 1 33 ? 3.574 -23.25 -14.43 1 97.38 33 LEU B N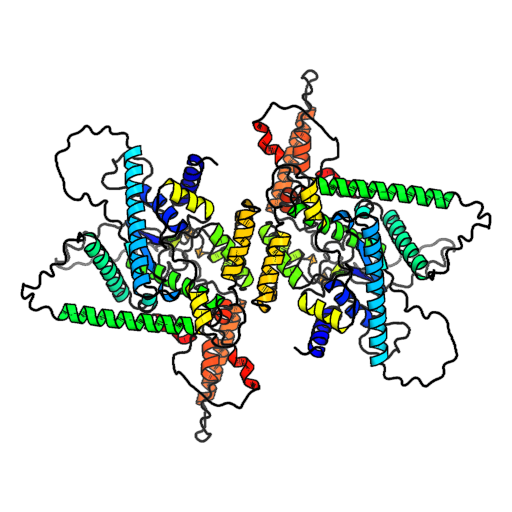 1
ATOM 3990 C CA . LEU B 1 33 ? 4.02 -22.531 -15.617 1 97.38 33 LEU B CA 1
ATOM 3991 C C . LEU B 1 33 ? 2.854 -21.812 -16.281 1 97.38 33 LEU B C 1
ATOM 3993 O O . LEU B 1 33 ? 1.909 -22.438 -16.75 1 97.38 33 LEU B O 1
ATOM 3997 N N . SER B 1 34 ? 2.947 -20.531 -16.281 1 94.56 34 SER B N 1
ATOM 3998 C CA . SER B 1 34 ? 1.913 -19.734 -16.938 1 94.56 34 SER B CA 1
ATOM 3999 C C . SER B 1 34 ? 2.281 -19.422 -18.375 1 94.56 34 SER B C 1
ATOM 4001 O O . SER B 1 34 ? 1.409 -19.125 -19.203 1 94.56 34 SER B O 1
ATOM 4003 N N . GLY B 1 35 ? 3.549 -19.547 -18.719 1 94.19 35 GLY B N 1
ATOM 4004 C CA . GLY B 1 35 ? 4.02 -19.188 -20.047 1 94.19 35 GLY B CA 1
ATOM 4005 C C . GLY B 1 35 ? 4.621 -17.781 -20.109 1 94.19 35 GLY B C 1
ATOM 4006 O O . GLY B 1 35 ? 5.188 -17.391 -21.125 1 94.19 35 GLY B O 1
ATOM 4007 N N . GLY B 1 36 ? 4.574 -17.078 -19.016 1 94.19 36 GLY B N 1
ATOM 4008 C CA . GLY B 1 36 ? 5.16 -15.758 -18.953 1 94.19 36 GLY B CA 1
ATOM 4009 C C . GLY B 1 36 ? 6.645 -15.773 -18.641 1 94.19 36 GLY B C 1
ATOM 4010 O O . GLY B 1 36 ? 7.238 -16.844 -18.484 1 94.19 36 GLY B O 1
ATOM 4011 N N . SER B 1 37 ? 7.199 -14.602 -18.562 1 95.69 37 SER B N 1
ATOM 4012 C CA . SER B 1 37 ? 8.641 -14.477 -18.375 1 95.69 37 SER B CA 1
ATOM 4013 C C . SER B 1 37 ? 9.078 -15.055 -17.031 1 95.69 37 SER B C 1
ATOM 4015 O O . SER B 1 37 ? 10.109 -15.711 -16.938 1 95.69 37 SER B O 1
ATOM 4017 N N . CYS B 1 38 ? 8.297 -14.867 -16.016 1 96.69 38 CYS B N 1
ATOM 4018 C CA . CYS B 1 38 ? 8.688 -15.273 -14.664 1 96.69 38 CYS B CA 1
ATOM 4019 C C . CYS B 1 38 ? 8.664 -16.797 -14.523 1 96.69 38 CYS B C 1
ATOM 4021 O O . CYS B 1 38 ? 9.609 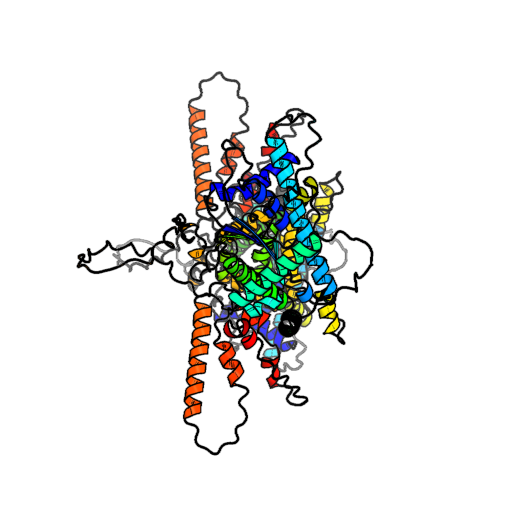-17.391 -14.016 1 96.69 38 CYS B O 1
ATOM 4023 N N . SER B 1 39 ? 7.594 -17.375 -14.945 1 96.94 39 SER B N 1
ATOM 4024 C CA . SER B 1 39 ? 7.508 -18.828 -14.828 1 96.94 39 SER B CA 1
ATOM 4025 C C . SER B 1 39 ? 8.531 -19.516 -15.727 1 96.94 39 SER B C 1
ATOM 4027 O O . SER B 1 39 ? 9.102 -20.547 -15.352 1 96.94 39 SER B O 1
ATOM 4029 N N . LEU B 1 40 ? 8.828 -18.969 -16.891 1 97 40 LEU B N 1
ATOM 4030 C CA . LEU B 1 40 ? 9.812 -19.547 -17.797 1 97 40 LEU B CA 1
ATOM 4031 C C . LEU B 1 40 ? 11.219 -19.406 -17.219 1 97 40 LEU B C 1
ATOM 4033 O O . LEU B 1 40 ? 12.039 -20.328 -17.328 1 97 40 LEU B O 1
ATOM 4037 N N . THR B 1 41 ? 11.453 -18.234 -16.656 1 96.44 41 THR B N 1
ATOM 4038 C CA . THR B 1 41 ? 12.742 -18.031 -15.992 1 96.44 41 THR B CA 1
ATOM 4039 C C . THR B 1 41 ? 12.93 -19.031 -14.859 1 96.44 41 THR B C 1
ATOM 4041 O O . THR B 1 41 ? 14.016 -19.594 -14.703 1 96.44 41 THR B O 1
ATOM 4044 N N . LEU B 1 42 ? 11.906 -19.25 -14.117 1 97.56 42 LEU B N 1
ATOM 4045 C CA . LEU B 1 42 ? 11.961 -20.219 -13.031 1 97.56 42 LEU B CA 1
ATOM 4046 C C . LEU B 1 42 ? 12.289 -21.609 -13.562 1 97.56 42 LEU B C 1
ATOM 4048 O O . LEU B 1 42 ? 13.219 -22.266 -13.078 1 97.56 42 LEU B O 1
ATOM 4052 N N . LEU B 1 43 ? 11.531 -22.047 -14.523 1 96.81 43 LEU B N 1
ATOM 4053 C CA . LEU B 1 43 ? 11.734 -23.375 -15.094 1 96.81 43 LEU B CA 1
ATOM 4054 C C . LEU B 1 43 ? 13.141 -23.516 -15.656 1 96.81 43 LEU B C 1
ATOM 4056 O O . LEU B 1 43 ? 13.805 -24.531 -15.438 1 96.81 43 LEU B O 1
ATOM 4060 N N . SER B 1 44 ? 13.617 -22.516 -16.328 1 94.62 44 SER B N 1
ATOM 4061 C CA . SER B 1 44 ? 14.922 -22.547 -16.984 1 94.62 44 SER B CA 1
ATOM 4062 C C . SER B 1 44 ? 16.047 -22.625 -15.953 1 94.62 44 SER B C 1
ATOM 4064 O O . SER B 1 44 ? 17.172 -23.016 -16.281 1 94.62 44 SER B O 1
ATOM 4066 N N . ASN B 1 45 ? 15.797 -22.188 -14.766 1 93.5 45 ASN B N 1
ATOM 4067 C CA . ASN B 1 45 ? 16.828 -22.234 -13.734 1 93.5 45 ASN B CA 1
ATOM 4068 C C . ASN B 1 45 ? 16.719 -23.5 -12.891 1 93.5 45 ASN B C 1
ATOM 4070 O O . ASN B 1 45 ? 17.672 -23.891 -12.219 1 93.5 45 ASN B O 1
ATOM 4074 N N . VAL B 1 46 ? 15.539 -24.141 -12.875 1 93.5 46 VAL B N 1
ATOM 4075 C CA . VAL B 1 46 ? 15.328 -25.344 -12.086 1 93.5 46 VAL B CA 1
ATOM 4076 C C . VAL B 1 46 ? 15.852 -26.562 -12.844 1 93.5 46 VAL B C 1
ATOM 4078 O O . VAL B 1 46 ? 16.438 -27.484 -12.25 1 93.5 46 VAL B O 1
ATOM 4081 N N . LEU B 1 47 ? 15.711 -26.594 -14.141 1 91.94 47 LEU B N 1
ATOM 4082 C CA . LEU B 1 47 ? 16.047 -27.75 -14.969 1 91.94 47 LEU B CA 1
ATOM 4083 C C . LEU B 1 47 ? 17.516 -28.094 -14.852 1 91.94 47 LEU B C 1
ATOM 4085 O O . LEU B 1 47 ? 17.859 -29.266 -14.648 1 91.94 47 LEU B O 1
ATOM 4089 N N . PRO B 1 48 ? 18.391 -27.062 -14.867 1 86.38 48 PRO B N 1
ATOM 4090 C CA . PRO B 1 48 ? 19.812 -27.406 -14.758 1 86.38 48 PRO B CA 1
ATOM 4091 C C . PRO B 1 48 ? 20.188 -27.938 -13.383 1 86.38 48 PRO B C 1
ATOM 4093 O O . PRO B 1 48 ? 21.266 -28.531 -13.219 1 86.38 48 PRO B O 1
ATOM 4096 N N . MET B 1 49 ? 19.344 -27.781 -12.438 1 86.38 49 MET B N 1
ATOM 4097 C CA . MET B 1 49 ? 19.625 -28.266 -11.094 1 86.38 49 MET B CA 1
ATOM 4098 C C . MET B 1 49 ? 19.359 -29.766 -11 1 86.38 49 MET B C 1
ATOM 4100 O O . MET B 1 49 ? 19.797 -30.422 -10.047 1 86.38 49 MET B O 1
ATOM 4104 N N . ARG B 1 50 ? 18.703 -30.328 -11.977 1 85.19 50 ARG B N 1
ATOM 4105 C CA . ARG B 1 50 ? 18.281 -31.719 -11.945 1 85.19 50 ARG B CA 1
ATOM 4106 C C . ARG B 1 50 ? 19.375 -32.656 -12.445 1 85.19 50 ARG B C 1
ATOM 4108 O O . ARG B 1 50 ? 20.047 -32.344 -13.438 1 85.19 50 ARG B O 1
ATOM 4115 N N . LYS B 1 51 ? 19.703 -33.625 -11.641 1 77.62 51 LYS B N 1
ATOM 4116 C CA . LYS B 1 51 ? 20.672 -34.656 -12.062 1 77.62 51 LYS B CA 1
ATOM 4117 C C . LYS B 1 51 ? 20.062 -35.594 -13.094 1 77.62 51 LYS B C 1
ATOM 4119 O O . LYS B 1 51 ? 18.938 -36.062 -12.922 1 77.62 51 LYS B O 1
ATOM 4124 N N . ASP B 1 52 ? 20.609 -35.562 -14.328 1 60.97 52 ASP B N 1
ATOM 4125 C CA . ASP B 1 52 ? 20.172 -36.531 -15.328 1 60.97 52 ASP B CA 1
ATOM 4126 C C . ASP B 1 52 ? 21.094 -37.75 -15.352 1 60.97 52 ASP B C 1
ATOM 4128 O O . ASP B 1 52 ? 22.188 -37.719 -14.789 1 60.97 52 ASP B O 1
ATOM 4132 N N . ALA B 1 53 ? 20.438 -38.906 -15.68 1 52.47 53 ALA B N 1
ATOM 4133 C CA . ALA B 1 53 ? 21.172 -40.156 -15.766 1 52.47 53 ALA B CA 1
ATOM 4134 C C . ALA B 1 53 ? 22.531 -39.969 -16.438 1 52.47 53 ALA B C 1
ATOM 4136 O O . ALA B 1 53 ? 23.469 -40.75 -16.219 1 52.47 53 ALA B O 1
ATOM 4137 N N . SER B 1 54 ? 22.594 -39.031 -17.375 1 49.59 54 SER B N 1
ATOM 4138 C CA . SER B 1 54 ? 23.812 -38.875 -18.172 1 49.59 54 SER B CA 1
ATOM 4139 C C . SER B 1 54 ? 24.859 -38.062 -17.422 1 49.59 54 SER B C 1
ATOM 4141 O O . SER B 1 54 ? 25.984 -37.906 -17.891 1 49.59 54 SER B O 1
ATOM 4143 N N . THR B 1 55 ? 24.312 -37.438 -16.312 1 54.12 55 THR B N 1
ATOM 4144 C CA . THR B 1 55 ? 25.25 -36.531 -15.641 1 54.12 55 THR B CA 1
ATOM 4145 C C . THR B 1 55 ? 26.328 -37.344 -14.906 1 54.12 55 THR B C 1
ATOM 4147 O O . THR B 1 55 ? 26.016 -38.219 -14.094 1 54.12 55 THR B O 1
ATOM 4150 N N . PRO B 1 56 ? 27.547 -37.344 -15.453 1 50.53 56 PRO B N 1
ATOM 4151 C CA . PRO B 1 56 ? 28.594 -38.094 -14.75 1 50.53 56 PRO B CA 1
ATOM 4152 C C . PRO B 1 56 ? 28.625 -37.812 -13.25 1 50.53 56 PRO B C 1
ATOM 4154 O O . PRO B 1 56 ? 28.172 -36.75 -12.805 1 50.53 56 PRO B O 1
ATOM 4157 N N . ARG B 1 57 ? 28.828 -38.875 -12.461 1 50.12 57 ARG B N 1
ATOM 4158 C CA . ARG B 1 57 ? 28.922 -38.969 -11.008 1 50.12 57 ARG B CA 1
ATOM 4159 C C . ARG B 1 57 ? 29.453 -37.656 -10.43 1 50.12 57 ARG B C 1
ATOM 4161 O O . ARG B 1 57 ? 29.203 -37.344 -9.266 1 50.12 57 ARG B O 1
ATOM 4168 N N . LYS B 1 58 ? 30.422 -37.062 -11.164 1 48.53 58 LYS B N 1
ATOM 4169 C CA . LYS B 1 58 ? 31.328 -36.094 -10.555 1 48.53 58 LYS B CA 1
ATOM 4170 C C . LYS B 1 58 ? 30.719 -34.688 -10.609 1 48.53 58 LYS B C 1
ATOM 4172 O O . LYS B 1 58 ? 31.344 -33.719 -10.164 1 48.53 58 LYS B O 1
ATOM 4177 N N . GLU B 1 59 ? 29.562 -34.5 -11.312 1 54.72 59 GLU B N 1
ATOM 4178 C CA . GLU B 1 59 ? 29.25 -33.062 -11.398 1 54.72 59 GLU B CA 1
ATOM 4179 C C . GLU B 1 59 ? 28.672 -32.562 -10.086 1 54.72 59 GLU B C 1
ATOM 4181 O O . GLU B 1 59 ? 27.656 -33.062 -9.602 1 54.72 59 GLU B O 1
ATOM 4186 N N . ARG B 1 60 ? 29.391 -31.812 -9.32 1 58.19 60 ARG B N 1
ATOM 4187 C CA . ARG B 1 60 ? 29.188 -31.172 -8.023 1 58.19 60 ARG B CA 1
ATOM 4188 C C . ARG B 1 60 ? 28.031 -30.188 -8.07 1 58.19 60 ARG B C 1
ATOM 4190 O O . ARG B 1 60 ? 27.922 -29.391 -8.992 1 58.19 60 ARG B O 1
ATOM 4197 N N . GLY B 1 61 ? 26.75 -30.547 -7.453 1 69.19 61 GLY B N 1
ATOM 4198 C CA . GLY B 1 61 ? 25.781 -29.531 -7.09 1 69.19 61 GLY B CA 1
ATOM 4199 C C . GLY B 1 61 ? 24.375 -29.828 -7.605 1 69.19 61 GLY B C 1
ATOM 4200 O O . GLY B 1 61 ? 23.438 -29.094 -7.301 1 69.19 61 GLY B O 1
ATOM 4201 N N . LYS B 1 62 ? 24.281 -30.969 -8.453 1 78.56 62 LYS B N 1
ATOM 4202 C CA . LYS B 1 62 ? 22.953 -31.312 -8.953 1 78.56 62 LYS B CA 1
ATOM 4203 C C . LYS B 1 62 ? 22.219 -32.219 -7.984 1 78.56 62 LYS B C 1
ATOM 4205 O O . LYS B 1 62 ? 22.859 -32.906 -7.164 1 78.56 62 LYS B O 1
ATOM 4210 N N . ILE B 1 63 ? 20.906 -32.125 -7.988 1 82.69 63 ILE B N 1
ATOM 4211 C CA . ILE B 1 63 ? 20.031 -32.875 -7.094 1 82.69 63 ILE B CA 1
ATOM 4212 C C . ILE B 1 63 ? 19.125 -33.781 -7.914 1 82.69 63 ILE B C 1
ATOM 4214 O O . ILE B 1 63 ? 18.625 -33.406 -8.977 1 82.69 63 ILE B O 1
ATOM 4218 N N . GLU B 1 64 ? 19.062 -35 -7.52 1 84.69 64 GLU B N 1
ATOM 4219 C CA . GLU B 1 64 ? 18.141 -35.906 -8.172 1 84.69 64 GLU B CA 1
ATOM 4220 C C . GLU B 1 64 ? 16.703 -35.719 -7.68 1 84.69 64 GLU B C 1
ATOM 4222 O O . GLU B 1 64 ? 16.406 -35.938 -6.508 1 84.69 64 GLU B O 1
ATOM 4227 N N . PHE B 1 65 ? 15.891 -35.219 -8.484 1 87.12 65 PHE B N 1
ATOM 4228 C CA . PHE B 1 65 ? 14.484 -35.062 -8.133 1 87.12 65 PHE B CA 1
ATOM 4229 C C . PHE B 1 65 ? 13.594 -35.219 -9.352 1 87.12 65 PHE B C 1
ATOM 4231 O O . PHE B 1 65 ? 14.047 -35.062 -10.484 1 87.12 65 PHE B O 1
ATOM 4238 N N . GLY B 1 66 ? 12.336 -35.688 -9.109 1 89.88 66 GLY B N 1
ATOM 4239 C CA . GLY B 1 66 ? 11.32 -35.719 -10.148 1 89.88 66 GLY B CA 1
ATOM 4240 C C . GLY B 1 66 ? 10.766 -34.312 -10.453 1 89.88 66 GLY B C 1
ATOM 4241 O O . GLY B 1 66 ? 10.703 -33.469 -9.57 1 89.88 66 GLY B O 1
ATOM 4242 N N . LEU B 1 67 ? 10.445 -34.125 -11.75 1 92.69 67 LEU B N 1
ATOM 4243 C CA . LEU B 1 67 ? 9.945 -32.812 -12.133 1 92.69 67 LEU B CA 1
ATOM 4244 C C . LEU B 1 67 ? 8.719 -32.938 -13.023 1 92.69 67 LEU B C 1
ATOM 4246 O O . LEU B 1 67 ? 8.734 -33.688 -14.008 1 92.69 67 LEU B O 1
ATOM 4250 N N . THR B 1 68 ? 7.652 -32.375 -12.625 1 93.25 68 THR B N 1
ATOM 4251 C CA . THR B 1 68 ? 6.449 -32.25 -13.43 1 93.25 68 THR B CA 1
ATOM 4252 C C . THR B 1 68 ? 6.082 -30.781 -13.617 1 93.25 68 THR B C 1
ATOM 4254 O O . THR B 1 68 ? 6.113 -30 -12.664 1 93.25 68 THR B O 1
ATOM 4257 N N . VAL B 1 69 ? 5.871 -30.344 -14.82 1 96.12 69 VAL B N 1
ATOM 4258 C CA . VAL B 1 69 ? 5.426 -28.984 -15.102 1 96.12 69 VAL B CA 1
ATOM 4259 C C . VAL B 1 69 ? 3.904 -28.953 -15.203 1 96.12 69 VAL B C 1
ATOM 4261 O O . VAL B 1 69 ? 3.303 -29.781 -15.891 1 96.12 69 VAL B O 1
ATOM 4264 N N . ILE B 1 70 ? 3.273 -28.062 -14.516 1 96.56 70 ILE B N 1
ATOM 4265 C CA . ILE B 1 70 ? 1.817 -27.969 -14.539 1 96.56 70 ILE B CA 1
ATOM 4266 C C . ILE B 1 70 ? 1.403 -26.594 -15.094 1 96.56 70 ILE B C 1
ATOM 4268 O O . ILE B 1 70 ? 1.82 -25.562 -14.578 1 96.56 70 ILE B O 1
ATOM 4272 N N . HIS B 1 71 ? 0.64 -26.547 -16.094 1 96.12 71 HIS B N 1
ATOM 4273 C CA . HIS B 1 71 ? 0.033 -25.344 -16.672 1 96.12 71 HIS B CA 1
ATOM 4274 C C . HIS B 1 71 ? -1.48 -25.359 -16.484 1 96.12 71 HIS B C 1
ATOM 4276 O O . HIS B 1 71 ? -2.168 -26.234 -17 1 96.12 71 HIS B O 1
ATOM 4282 N N . VAL B 1 72 ? -1.955 -24.422 -15.695 1 96.12 72 VAL B N 1
ATOM 4283 C CA . VAL B 1 72 ? -3.398 -24.219 -15.609 1 96.12 72 VAL B CA 1
ATOM 4284 C C . VAL B 1 72 ? -3.85 -23.25 -16.688 1 96.12 72 VAL B C 1
ATOM 4286 O O . VAL B 1 72 ? -3.512 -22.062 -16.656 1 96.12 72 VAL B O 1
ATOM 4289 N N . ASN B 1 73 ? -4.594 -23.703 -17.641 1 94.5 73 ASN B N 1
ATOM 4290 C CA . ASN B 1 73 ? -5.07 -22.844 -18.719 1 94.5 73 ASN B CA 1
ATOM 4291 C C . ASN B 1 73 ? -6.312 -22.062 -18.297 1 94.5 73 ASN B C 1
ATOM 4293 O O . ASN B 1 73 ? -7.402 -22.625 -18.203 1 94.5 73 ASN B O 1
ATOM 4297 N N . GLU B 1 74 ? -6.098 -20.844 -18.094 1 93.62 74 GLU B N 1
ATOM 4298 C CA . GLU B 1 74 ? -7.203 -19.984 -17.672 1 93.62 74 GLU B CA 1
ATOM 4299 C C . GLU B 1 74 ? -7.594 -19.016 -18.781 1 93.62 74 GLU B C 1
ATOM 4301 O O . GLU B 1 74 ? -8.211 -17.984 -18.516 1 93.62 74 GLU B O 1
ATOM 4306 N N . ALA B 1 75 ? -7.297 -19.312 -20.016 1 91.5 75 ALA B N 1
ATOM 4307 C CA . ALA B 1 75 ? -7.543 -18.422 -21.141 1 91.5 75 ALA B CA 1
ATOM 4308 C C . ALA B 1 75 ? -9.039 -18.141 -21.312 1 91.5 75 ALA B C 1
ATOM 4310 O O . ALA B 1 75 ? -9.438 -17 -21.547 1 91.5 75 ALA B O 1
ATOM 4311 N N . THR B 1 76 ? -9.867 -19.125 -21.172 1 90 76 THR B N 1
ATOM 4312 C CA . THR B 1 76 ? -11.305 -18.938 -21.359 1 90 76 THR B CA 1
ATOM 4313 C C . THR B 1 76 ? -11.891 -18.078 -20.25 1 90 76 THR B C 1
ATOM 4315 O O . THR B 1 76 ? -12.867 -17.344 -20.469 1 90 76 THR B O 1
ATOM 4318 N N . ALA B 1 77 ? -11.328 -18.219 -19.078 1 91 77 ALA B N 1
ATOM 4319 C CA . ALA B 1 77 ? -11.781 -17.406 -17.969 1 91 77 ALA B CA 1
ATOM 4320 C C . ALA B 1 77 ? -11.523 -15.922 -18.234 1 91 77 ALA B C 1
ATOM 4322 O O . ALA B 1 77 ? -12.219 -15.062 -17.688 1 91 77 ALA B O 1
ATOM 4323 N N . HIS B 1 78 ? -10.555 -15.68 -19.031 1 88.88 78 HIS B N 1
ATOM 4324 C CA . HIS B 1 78 ? -10.234 -14.305 -19.391 1 88.88 78 HIS B CA 1
ATOM 4325 C C . HIS B 1 78 ? -10.922 -13.891 -20.672 1 88.88 78 HIS B C 1
ATOM 4327 O O . HIS B 1 78 ? -10.594 -12.852 -21.266 1 88.88 78 HIS B O 1
ATOM 4333 N N . GLY B 1 79 ? -11.789 -14.75 -21.203 1 83.81 79 GLY B N 1
ATOM 4334 C CA . GLY B 1 79 ? -12.633 -14.367 -22.312 1 83.81 79 GLY B CA 1
ATOM 4335 C C . GLY B 1 79 ? -12.156 -14.922 -23.641 1 83.81 79 GLY B C 1
ATOM 4336 O O . GLY B 1 79 ? -12.719 -14.609 -24.703 1 83.81 79 GLY B O 1
ATOM 4337 N N . ALA B 1 80 ? -11.164 -15.742 -23.688 1 86.38 80 ALA B N 1
ATOM 4338 C CA . ALA B 1 80 ? -10.656 -16.312 -24.922 1 86.38 80 ALA B CA 1
ATOM 4339 C C . ALA B 1 80 ? -11.586 -17.422 -25.438 1 86.38 80 ALA B C 1
ATOM 4341 O O . ALA B 1 80 ? -12.242 -18.109 -24.641 1 86.38 80 ALA B O 1
ATOM 4342 N N . ALA B 1 81 ? -11.562 -17.531 -26.75 1 86.69 81 ALA B N 1
ATOM 4343 C CA . ALA B 1 81 ? -12.305 -18.625 -27.359 1 86.69 81 ALA B CA 1
ATOM 4344 C C . ALA B 1 81 ? -11.617 -19.953 -27.109 1 86.69 81 ALA B C 1
ATOM 4346 O O . ALA B 1 81 ? -10.43 -20 -26.781 1 86.69 81 ALA B O 1
ATOM 4347 N N . ALA B 1 82 ? -12.344 -21.031 -27.281 1 87.19 82 ALA B N 1
ATOM 4348 C CA . ALA B 1 82 ? -11.82 -22.375 -27.031 1 87.19 82 ALA B CA 1
ATOM 4349 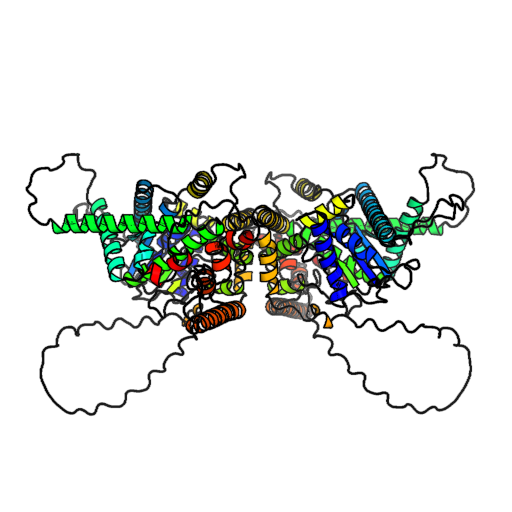C C . ALA B 1 82 ? -10.594 -22.641 -27.891 1 87.19 82 ALA B C 1
ATOM 4351 O O . ALA B 1 82 ? -9.617 -23.234 -27.422 1 87.19 82 ALA B O 1
ATOM 4352 N N . ALA B 1 83 ? -10.656 -22.234 -29.109 1 87.5 83 ALA B N 1
ATOM 4353 C CA . ALA B 1 83 ? -9.539 -22.453 -30.016 1 87.5 83 ALA B CA 1
ATOM 4354 C C . ALA B 1 83 ? -8.297 -21.688 -29.578 1 87.5 83 ALA B C 1
ATOM 4356 O O . ALA B 1 83 ? -7.18 -22.203 -29.688 1 87.5 83 ALA B O 1
ATOM 4357 N N . GLU B 1 84 ? -8.539 -20.484 -29.156 1 88 84 GLU B N 1
ATOM 4358 C CA . GLU B 1 84 ? -7.438 -19.672 -28.656 1 88 84 GLU B CA 1
ATOM 4359 C C . GLU B 1 84 ? -6.828 -20.266 -27.391 1 88 84 GLU B C 1
ATOM 4361 O O . GLU B 1 84 ? -5.617 -20.188 -27.188 1 88 84 GLU B O 1
ATOM 4366 N N . ALA B 1 85 ? -7.715 -20.766 -26.578 1 90.81 85 ALA B N 1
ATOM 4367 C CA . ALA B 1 85 ? -7.258 -21.406 -25.344 1 90.81 85 ALA B CA 1
ATOM 4368 C C . ALA B 1 85 ? -6.371 -22.609 -25.656 1 90.81 85 ALA B C 1
ATOM 4370 O O . ALA B 1 85 ? -5.348 -22.828 -25 1 90.81 85 ALA B O 1
ATOM 4371 N N . GLU B 1 86 ? -6.75 -23.375 -26.609 1 88.5 86 GLU B N 1
ATOM 4372 C CA . GLU B 1 86 ? -5.961 -24.547 -27.031 1 88.5 86 GLU B CA 1
ATOM 4373 C C . GLU B 1 86 ? -4.625 -24.109 -27.625 1 88.5 86 GLU B C 1
ATOM 4375 O O . GLU B 1 86 ? -3.602 -24.766 -27.406 1 88.5 86 GLU B O 1
ATOM 4380 N N . ALA B 1 87 ? -4.699 -23.094 -28.438 1 89.56 87 ALA B N 1
ATOM 4381 C CA . ALA B 1 87 ? -3.471 -22.562 -29.031 1 89.56 87 ALA B CA 1
ATOM 4382 C C . ALA B 1 87 ? -2.51 -22.078 -27.953 1 89.56 87 ALA B C 1
ATOM 4384 O O . ALA B 1 87 ? -1.295 -22.25 -28.062 1 89.56 87 ALA B O 1
ATOM 4385 N N . HIS B 1 88 ? -3.082 -21.453 -26.969 1 91.38 88 HIS B N 1
ATOM 4386 C CA . HIS B 1 88 ? -2.26 -20.969 -25.859 1 91.38 88 HIS B CA 1
ATOM 4387 C C . HIS B 1 88 ? -1.558 -22.125 -25.141 1 91.38 88 HIS B C 1
ATOM 4389 O O . HIS B 1 88 ? -0.373 -22.031 -24.812 1 91.38 88 HIS B O 1
ATOM 4395 N N . SER B 1 89 ? -2.26 -23.156 -24.891 1 91.94 89 SER B N 1
ATOM 4396 C CA . SER B 1 89 ? -1.671 -24.328 -24.234 1 91.94 89 SER B CA 1
ATOM 4397 C C . SER B 1 89 ? -0.527 -24.906 -25.062 1 91.94 89 SER B C 1
ATOM 4399 O O . SER B 1 89 ? 0.502 -25.297 -24.516 1 91.94 89 SER B O 1
ATOM 4401 N N . ARG B 1 90 ? -0.69 -24.953 -26.375 1 90.44 90 ARG B N 1
ATOM 4402 C CA . ARG B 1 90 ? 0.358 -25.453 -27.25 1 90.44 90 ARG B CA 1
ATOM 4403 C C . ARG B 1 90 ? 1.602 -24.578 -27.188 1 90.44 90 ARG B C 1
ATOM 4405 O O . ARG B 1 90 ? 2.727 -25.078 -27.156 1 90.44 90 ARG B O 1
ATOM 4412 N N . ASP B 1 91 ? 1.303 -23.297 -27.125 1 92.38 91 ASP B N 1
ATOM 4413 C CA . ASP B 1 91 ? 2.416 -22.359 -27.047 1 92.38 91 ASP B CA 1
ATOM 4414 C C . ASP B 1 91 ? 3.182 -22.516 -25.734 1 92.38 91 ASP B C 1
ATOM 4416 O O . ASP B 1 91 ? 4.41 -22.422 -25.719 1 92.38 91 ASP B O 1
ATOM 4420 N N . VAL B 1 92 ? 2.457 -22.703 -24.656 1 94.5 92 VAL B N 1
ATOM 4421 C CA . VAL B 1 92 ? 3.086 -22.859 -23.344 1 94.5 92 VAL B CA 1
ATOM 4422 C C . VAL B 1 92 ? 3.912 -24.141 -23.312 1 94.5 92 VAL B C 1
ATOM 4424 O O . VAL B 1 92 ? 5.031 -24.156 -22.797 1 94.5 92 VAL B O 1
ATOM 4427 N N . VAL B 1 93 ? 3.4 -25.25 -23.844 1 93.12 93 VAL B N 1
ATOM 4428 C CA . VAL B 1 93 ? 4.109 -26.516 -23.891 1 93.12 93 VAL B CA 1
ATOM 4429 C C . VAL B 1 93 ? 5.375 -26.375 -24.734 1 93.12 93 VAL B C 1
ATOM 4431 O O . VAL B 1 93 ? 6.438 -26.875 -24.359 1 93.12 93 VAL B O 1
ATOM 4434 N N . ALA B 1 94 ? 5.23 -25.672 -25.844 1 92.44 94 ALA B N 1
ATOM 4435 C CA . ALA B 1 94 ? 6.387 -25.438 -26.703 1 92.44 94 ALA B CA 1
ATOM 4436 C C . ALA B 1 94 ? 7.461 -24.641 -25.969 1 92.44 94 ALA B C 1
ATOM 4438 O O . ALA B 1 94 ? 8.656 -24.906 -26.109 1 92.44 94 ALA B O 1
ATOM 4439 N N . ALA B 1 95 ? 6.992 -23.656 -25.266 1 94.62 95 ALA B N 1
ATOM 4440 C CA . ALA B 1 95 ? 7.93 -22.844 -24.5 1 94.62 95 ALA B CA 1
ATOM 4441 C C . ALA B 1 95 ? 8.641 -23.688 -23.438 1 94.62 95 ALA B C 1
ATOM 4443 O O . ALA B 1 95 ? 9.828 -23.5 -23.172 1 94.62 95 ALA B O 1
ATOM 4444 N N . ALA B 1 96 ? 7.91 -24.547 -22.766 1 94.81 96 ALA B N 1
ATOM 4445 C CA . ALA B 1 96 ? 8.5 -25.438 -21.766 1 94.81 96 ALA B CA 1
ATOM 4446 C C . ALA B 1 96 ? 9.57 -26.328 -22.391 1 94.81 96 ALA B C 1
ATOM 4448 O O . ALA B 1 96 ? 10.633 -26.547 -21.797 1 94.81 96 ALA B O 1
ATOM 4449 N N . ARG B 1 97 ? 9.336 -26.828 -23.531 1 91.88 97 ARG B N 1
ATOM 4450 C CA . ARG B 1 97 ? 10.289 -27.672 -24.25 1 91.88 97 ARG B CA 1
ATOM 4451 C C . ARG B 1 97 ? 11.531 -26.891 -24.641 1 91.88 97 ARG B C 1
ATOM 4453 O O . ARG B 1 97 ? 12.641 -27.422 -24.625 1 91.88 97 ARG B O 1
ATOM 4460 N N . GLN B 1 98 ? 11.242 -25.719 -25.016 1 92.88 98 GLN B N 1
ATOM 4461 C CA . GLN B 1 98 ? 12.375 -24.844 -25.344 1 92.88 98 GLN B CA 1
ATOM 4462 C C . GLN B 1 98 ? 13.281 -24.656 -24.125 1 92.88 98 GLN B C 1
ATOM 4464 O O . GLN B 1 98 ? 14.508 -24.656 -24.25 1 92.88 98 GLN B O 1
ATOM 4469 N N . CYS B 1 99 ? 12.672 -24.453 -22.984 1 93.81 99 CYS B N 1
ATOM 4470 C CA . CYS B 1 99 ? 13.445 -24.328 -21.75 1 93.81 99 CYS B CA 1
ATOM 4471 C C . CYS B 1 99 ? 14.297 -25.578 -21.531 1 93.81 99 CYS B C 1
ATOM 4473 O O . CYS B 1 99 ? 15.461 -25.469 -21.125 1 93.81 99 CYS B O 1
ATOM 4475 N N . ALA B 1 100 ? 13.727 -26.719 -21.766 1 90.88 100 ALA B N 1
ATOM 4476 C CA . ALA B 1 100 ? 14.445 -27.984 -21.594 1 90.88 100 ALA B CA 1
ATOM 4477 C C . ALA B 1 100 ? 15.617 -28.094 -22.562 1 90.88 100 ALA B C 1
ATOM 4479 O O . ALA B 1 100 ? 16.703 -28.562 -22.203 1 90.88 100 ALA B O 1
ATOM 4480 N N . ALA B 1 101 ? 15.398 -27.641 -23.766 1 88.88 101 ALA B N 1
ATOM 4481 C CA . ALA B 1 101 ? 16.438 -27.672 -24.781 1 88.88 101 ALA B CA 1
ATOM 4482 C C . ALA B 1 101 ? 17.594 -26.75 -24.406 1 88.88 101 ALA B C 1
ATOM 4484 O O . ALA B 1 101 ? 18.766 -27.109 -24.547 1 88.88 101 ALA B O 1
ATOM 4485 N N . VAL B 1 102 ? 17.203 -25.594 -23.938 1 88.38 102 VAL B N 1
ATOM 4486 C CA . VAL B 1 102 ? 18.203 -24.625 -23.531 1 88.38 102 VAL B CA 1
ATOM 4487 C C . VAL B 1 102 ? 19 -25.156 -22.344 1 88.38 102 VAL B C 1
ATOM 4489 O O . VAL B 1 102 ? 20.219 -25 -22.297 1 88.38 102 VAL B O 1
ATOM 4492 N N . ALA B 1 103 ? 18.344 -25.703 -21.406 1 85.69 103 ALA B N 1
ATOM 4493 C CA . ALA B 1 103 ? 19 -26.281 -20.234 1 85.69 103 ALA B CA 1
ATOM 4494 C C . ALA B 1 103 ? 19.969 -27.391 -20.625 1 85.69 103 ALA B C 1
ATOM 4496 O O . ALA B 1 103 ? 21.062 -27.5 -20.078 1 85.69 103 ALA B O 1
ATOM 4497 N N . ALA B 1 104 ? 19.641 -28.203 -21.547 1 82.94 104 ALA B N 1
ATOM 4498 C CA . ALA B 1 104 ? 20.484 -29.297 -22.031 1 82.94 104 ALA B CA 1
ATOM 4499 C C . ALA B 1 104 ? 21.734 -28.75 -22.719 1 82.94 104 ALA B C 1
ATOM 4501 O O . ALA B 1 104 ? 22.828 -29.297 -22.562 1 82.94 104 ALA B O 1
ATOM 4502 N N . ALA B 1 105 ? 21.484 -27.719 -23.391 1 82 105 ALA B N 1
ATOM 4503 C CA . ALA B 1 105 ? 22.594 -27.109 -24.109 1 82 105 ALA B CA 1
ATOM 4504 C C . ALA B 1 105 ? 23.594 -26.5 -23.141 1 82 105 ALA B C 1
ATOM 4506 O O . ALA B 1 105 ? 24.812 -26.562 -23.359 1 82 105 ALA B O 1
ATOM 4507 N N . MET B 1 106 ? 23.094 -25.953 -22.078 1 76.5 106 MET B N 1
ATOM 4508 C CA . MET B 1 106 ? 23.953 -25.312 -21.078 1 76.5 106 MET B CA 1
ATOM 4509 C C . MET B 1 106 ? 24.766 -26.375 -20.328 1 76.5 106 MET B C 1
ATOM 4511 O O . MET B 1 106 ? 25.922 -26.125 -19.969 1 76.5 106 MET B O 1
ATOM 4515 N N . THR B 1 107 ? 24.266 -27.453 -20.047 1 73.06 107 THR B N 1
ATOM 4516 C CA . THR B 1 107 ? 24.953 -28.531 -19.344 1 73.06 107 THR B CA 1
ATOM 4517 C C . THR B 1 107 ? 26.047 -29.141 -20.219 1 73.06 107 THR B C 1
ATOM 4519 O O . THR B 1 107 ? 27.109 -29.484 -19.719 1 73.06 107 THR B O 1
ATOM 4522 N N . THR B 1 108 ? 25.797 -29.312 -21.516 1 70.75 108 THR B N 1
ATOM 4523 C CA . THR B 1 108 ? 26.781 -29.859 -22.438 1 70.75 108 THR B CA 1
ATOM 4524 C C . THR B 1 108 ? 27.969 -28.906 -22.578 1 70.75 108 THR B C 1
ATOM 4526 O O . THR B 1 108 ? 29.125 -29.359 -22.656 1 70.75 108 THR B O 1
ATOM 4529 N N . ALA B 1 109 ? 27.703 -27.672 -22.547 1 67.62 109 ALA B N 1
ATOM 4530 C CA . ALA B 1 109 ? 28.766 -26.672 -22.688 1 67.62 109 ALA B CA 1
ATOM 4531 C C . ALA B 1 109 ? 29.672 -26.672 -21.453 1 67.62 109 ALA B C 1
ATOM 4533 O O . ALA B 1 109 ? 30.891 -26.484 -21.578 1 67.62 109 ALA B O 1
ATOM 4534 N N . GLU B 1 110 ? 29.125 -26.859 -20.328 1 63.94 110 GLU B N 1
ATOM 4535 C CA . GLU B 1 110 ? 29.906 -26.859 -19.109 1 63.94 110 GLU B CA 1
ATOM 4536 C C . GLU B 1 110 ? 30.766 -28.125 -19 1 63.94 110 GLU B C 1
ATOM 4538 O O . GLU B 1 110 ? 31.828 -28.109 -18.375 1 63.94 110 GLU B O 1
ATOM 4543 N N . SER B 1 111 ? 30.312 -29.297 -19.516 1 58.03 111 SER B N 1
ATOM 4544 C CA . SER B 1 111 ? 31.062 -30.547 -19.422 1 58.03 111 SER B CA 1
ATOM 4545 C C . SER B 1 111 ? 32.188 -30.594 -20.453 1 58.03 111 SER B C 1
ATOM 4547 O O . SER B 1 111 ? 33.062 -31.453 -20.391 1 58.03 111 SER B O 1
ATOM 4549 N N . GLY B 1 112 ? 32.969 -29.641 -20.969 1 49.69 112 GLY B N 1
ATOM 4550 C CA . GLY B 1 112 ? 34.125 -29.531 -21.828 1 49.69 112 GLY B CA 1
ATOM 4551 C C . GLY B 1 112 ? 34.125 -30.5 -23 1 49.69 112 GLY B C 1
ATOM 4552 O O . GLY B 1 112 ? 35.125 -30.672 -23.672 1 49.69 112 GLY B O 1
ATOM 4553 N N . GLY B 1 113 ? 33.781 -31.891 -23.094 1 40.09 113 GLY B N 1
ATOM 4554 C CA . GLY B 1 113 ? 34.281 -32.906 -24 1 40.09 113 GLY B CA 1
ATOM 4555 C C . GLY B 1 113 ? 34.062 -32.562 -25.453 1 40.09 113 GLY B C 1
ATOM 4556 O O . GLY B 1 113 ? 33.062 -31.984 -25.828 1 40.09 113 GLY B O 1
ATOM 4557 N N . SER B 1 114 ? 35.281 -32.312 -26.219 1 36.25 114 SER B N 1
ATOM 4558 C CA . SER B 1 114 ? 35.625 -32.438 -27.641 1 36.25 114 SER B CA 1
ATOM 4559 C C . SER B 1 114 ? 34.938 -33.625 -28.266 1 36.25 114 SER B C 1
ATOM 4561 O O . SER B 1 114 ? 35.406 -34.781 -28.109 1 36.25 114 SER B O 1
ATOM 4563 N N . SER B 1 115 ? 33.906 -34.156 -28.062 1 33.38 115 SER B N 1
ATOM 4564 C CA . SER B 1 115 ? 33.562 -35.281 -28.922 1 33.38 115 SER B CA 1
ATOM 4565 C C . SER B 1 115 ? 33.812 -34.938 -30.391 1 33.38 115 SER B C 1
ATOM 4567 O O . SER B 1 115 ? 33.375 -33.906 -30.875 1 33.38 115 SER B O 1
ATOM 4569 N N . THR B 1 116 ? 35 -35.469 -31.047 1 30.56 116 THR B N 1
ATOM 4570 C CA . THR B 1 116 ? 35.219 -35.875 -32.438 1 30.56 116 THR B CA 1
ATOM 4571 C C . THR B 1 116 ? 33.906 -36.281 -33.094 1 30.56 116 THR B C 1
ATOM 4573 O O . THR B 1 116 ? 32.938 -36.625 -32.406 1 30.56 116 THR B O 1
ATOM 4576 N N . ALA B 1 117 ? 33.969 -36.406 -34.594 1 29.55 117 ALA B N 1
ATOM 4577 C CA . ALA B 1 117 ? 33.062 -36.562 -35.75 1 29.55 117 ALA B CA 1
ATOM 4578 C C . ALA B 1 117 ? 32.219 -37.812 -35.625 1 29.55 117 ALA B C 1
ATOM 4580 O O . ALA B 1 117 ? 31.609 -38.25 -36.625 1 29.55 117 ALA B O 1
ATOM 4581 N N . ALA B 1 118 ? 32.625 -38.875 -34.844 1 29.33 118 ALA B N 1
ATOM 4582 C CA . ALA B 1 118 ? 31.891 -40.031 -35.375 1 29.33 118 ALA B CA 1
ATOM 4583 C C . ALA B 1 118 ? 30.406 -39.688 -35.5 1 29.33 118 ALA B C 1
ATOM 4585 O O . ALA B 1 118 ? 29.75 -39.375 -34.5 1 29.33 118 ALA B O 1
ATOM 4586 N N . SER B 1 119 ? 29.938 -39.156 -36.781 1 27.55 119 SER B N 1
ATOM 4587 C CA . SER B 1 119 ? 28.688 -38.938 -37.5 1 27.55 119 SER B CA 1
ATOM 4588 C C . SER B 1 119 ? 27.641 -39.969 -37.125 1 27.55 119 SER B C 1
ATOM 4590 O O . SER B 1 119 ? 26.453 -39.812 -37.406 1 27.55 119 SER B O 1
ATOM 4592 N N . THR B 1 120 ? 28.047 -41.344 -37.312 1 25.34 120 THR B N 1
ATOM 4593 C CA . THR B 1 120 ? 27.094 -42.281 -37.875 1 25.34 120 THR B CA 1
ATOM 4594 C C . THR B 1 120 ? 25.906 -42.5 -36.938 1 25.34 120 THR B C 1
ATOM 4596 O O . THR B 1 120 ? 24.812 -42.875 -37.375 1 25.34 120 THR B O 1
ATOM 4599 N N . SER B 1 121 ? 26.234 -43.188 -35.812 1 25.67 121 SER B N 1
ATOM 4600 C CA . SER B 1 121 ? 25.031 -43.906 -35.375 1 25.67 121 SER B CA 1
ATOM 4601 C C . SER B 1 121 ? 23.906 -42.906 -35.062 1 25.67 121 SER B C 1
ATOM 4603 O O . SER B 1 121 ? 24.109 -41.906 -34.406 1 25.67 121 SER B O 1
ATOM 4605 N N . THR B 1 122 ? 22.953 -42.656 -35.938 1 27.81 122 THR B N 1
ATOM 4606 C CA . THR B 1 122 ? 21.547 -42.312 -36 1 27.81 122 THR B CA 1
ATOM 4607 C C . THR B 1 122 ? 20.859 -42.656 -34.688 1 27.81 122 THR B C 1
ATOM 4609 O O . THR B 1 122 ? 20.281 -43.75 -34.531 1 27.81 122 THR B O 1
ATOM 4612 N N . SER B 1 123 ? 21.703 -43.125 -33.719 1 26.75 123 SER B N 1
ATOM 4613 C CA . SER B 1 123 ? 20.812 -43.594 -32.656 1 26.75 123 SER B CA 1
ATOM 4614 C C . SER B 1 123 ? 19.578 -42.719 -32.5 1 26.75 123 SER B C 1
ATOM 4616 O O . SER B 1 123 ? 19.609 -41.531 -32.938 1 26.75 123 SER B O 1
ATOM 4618 N N . MET B 1 124 ? 18.484 -43.375 -32.188 1 26.33 124 MET B N 1
ATOM 4619 C CA . MET B 1 124 ? 17.094 -42.969 -31.922 1 26.33 124 MET B CA 1
ATOM 4620 C C . MET B 1 124 ? 17.047 -41.625 -31.234 1 26.33 124 MET B C 1
ATOM 4622 O O . MET B 1 124 ? 18.047 -41.156 -30.672 1 26.33 124 MET B O 1
ATOM 4626 N N . GLY B 1 125 ? 15.859 -41 -31.281 1 29.08 125 GLY B N 1
ATOM 4627 C CA . GLY B 1 125 ? 15.203 -39.844 -30.688 1 29.08 125 GLY B CA 1
ATOM 4628 C C . GLY B 1 125 ? 15.641 -39.562 -29.266 1 29.08 125 GLY B C 1
ATOM 4629 O O . GLY B 1 125 ? 15.18 -40.219 -28.328 1 29.08 125 GLY B O 1
ATOM 4630 N N . ASN B 1 126 ? 16.891 -39.562 -29 1 30.55 126 ASN B N 1
ATOM 4631 C CA . ASN B 1 126 ? 17.234 -39.094 -27.656 1 30.55 126 ASN B CA 1
ATOM 4632 C C . ASN B 1 126 ? 16.297 -38 -27.188 1 30.55 126 ASN B C 1
ATOM 4634 O O . ASN B 1 126 ? 16.438 -36.844 -27.594 1 30.55 126 ASN B O 1
ATOM 4638 N N . ALA B 1 127 ? 15.102 -38.25 -27.297 1 34.31 127 ALA B N 1
ATOM 4639 C CA . ALA B 1 127 ? 14.047 -37.469 -26.641 1 34.31 127 ALA B CA 1
ATOM 4640 C C . ALA B 1 127 ? 14.531 -36.906 -25.312 1 34.31 127 ALA B C 1
ATOM 4642 O O . ALA B 1 127 ? 15.062 -37.625 -24.469 1 34.31 127 ALA B O 1
ATOM 4643 N N . SER B 1 128 ? 15.398 -35.875 -25.281 1 40.62 128 SER B N 1
ATOM 4644 C CA . SER B 1 128 ? 15.516 -35.156 -24.016 1 40.62 128 SER B CA 1
ATOM 4645 C C . SER B 1 128 ? 14.539 -35.719 -22.969 1 40.62 128 SER B C 1
ATOM 4647 O O . SER B 1 128 ? 13.375 -35.969 -23.281 1 40.62 128 SER B O 1
ATOM 4649 N N . PRO B 1 129 ? 14.984 -36.562 -22.047 1 48.72 129 PRO B N 1
ATOM 4650 C CA . PRO B 1 129 ? 14.023 -37.062 -21.062 1 48.72 129 PRO B CA 1
ATOM 4651 C C . PRO B 1 129 ? 12.852 -36.094 -20.844 1 48.72 129 PRO B C 1
ATOM 4653 O O . PRO B 1 129 ? 13.055 -34.875 -20.734 1 48.72 129 PRO B O 1
ATOM 4656 N N . GLY B 1 130 ? 11.727 -36.344 -21.609 1 61.34 130 GLY B N 1
ATOM 4657 C CA . GLY B 1 130 ? 10.461 -35.656 -21.875 1 61.34 130 GLY B CA 1
ATOM 4658 C C . GLY B 1 130 ? 9.922 -34.938 -20.656 1 61.34 130 GLY B C 1
ATOM 4659 O O . GLY B 1 130 ? 9.844 -35.5 -19.578 1 61.34 130 GLY B O 1
ATOM 4660 N N . LEU B 1 131 ? 10.258 -33.625 -20.625 1 80.81 131 LEU B N 1
ATOM 4661 C CA . LEU B 1 131 ? 9.586 -32.781 -19.641 1 80.81 131 LEU B CA 1
ATOM 4662 C C . LEU B 1 131 ? 8.086 -33.094 -19.609 1 80.81 131 LEU B C 1
ATOM 4664 O O . LEU B 1 131 ? 7.426 -33.031 -20.641 1 80.81 131 LEU B O 1
ATOM 4668 N N . ASP B 1 132 ? 7.688 -33.75 -18.516 1 87.19 132 ASP B N 1
ATOM 4669 C CA . ASP B 1 132 ? 6.258 -33.969 -18.344 1 87.19 132 ASP B CA 1
ATOM 4670 C C . ASP B 1 132 ? 5.516 -32.656 -18.094 1 87.19 132 ASP B C 1
ATOM 4672 O O . ASP B 1 132 ? 5.707 -32.031 -17.062 1 87.19 132 ASP B O 1
ATOM 4676 N N . VAL B 1 133 ? 4.742 -32.25 -19.094 1 91.94 133 VAL B N 1
ATOM 4677 C CA . VAL B 1 133 ? 3.959 -31.031 -18.969 1 91.94 133 VAL B CA 1
ATOM 4678 C C . VAL B 1 133 ? 2.473 -31.375 -18.891 1 91.94 133 VAL B C 1
ATOM 4680 O O . VAL B 1 133 ? 1.902 -31.906 -19.844 1 91.94 133 VAL B O 1
ATOM 4683 N N . TRP B 1 134 ? 1.9 -31.094 -17.75 1 92.31 134 TRP B N 1
ATOM 4684 C CA . TRP B 1 134 ? 0.463 -31.266 -17.562 1 92.31 134 TRP B CA 1
ATOM 4685 C C . TRP B 1 134 ? -0.284 -29.984 -17.875 1 92.31 134 TRP B C 1
ATOM 4687 O O . TRP B 1 134 ? 0.016 -28.922 -17.312 1 92.31 134 TRP B O 1
ATOM 4697 N N . VAL B 1 135 ? -1.196 -30.047 -18.812 1 93.75 135 VAL B N 1
ATOM 4698 C CA . VAL B 1 135 ? -2.088 -28.938 -19.078 1 93.75 135 VAL B CA 1
ATOM 4699 C C . VAL B 1 135 ? -3.451 -29.188 -18.438 1 93.75 135 VAL B C 1
ATOM 4701 O O . VAL B 1 135 ? -4.141 -30.141 -18.797 1 93.75 135 VAL B O 1
ATOM 4704 N N . VAL B 1 136 ? -3.826 -28.375 -17.516 1 94.31 136 VAL B N 1
ATOM 4705 C CA . VAL B 1 136 ? -5.07 -28.547 -16.781 1 94.31 136 VAL B CA 1
ATOM 4706 C C . VAL B 1 136 ? -5.965 -27.328 -16.984 1 94.31 136 VAL B C 1
ATOM 4708 O O . VAL B 1 136 ? -5.668 -26.234 -16.484 1 94.31 136 VAL B O 1
ATOM 4711 N N . PRO B 1 137 ? -7.074 -27.484 -17.703 1 94.19 137 PRO B N 1
ATOM 4712 C CA . PRO B 1 137 ? -7.977 -26.328 -17.859 1 94.19 137 PRO B CA 1
ATOM 4713 C C . PRO B 1 137 ? -8.594 -25.891 -16.531 1 94.19 137 PRO B C 1
ATOM 4715 O O . PRO B 1 137 ? -8.914 -26.734 -15.688 1 94.19 137 PRO B O 1
ATOM 4718 N N . LEU B 1 138 ? -8.781 -24.594 -16.344 1 94.88 138 LEU B N 1
ATOM 4719 C CA . LEU B 1 138 ? -9.312 -24.047 -15.102 1 94.88 138 LEU B CA 1
ATOM 4720 C C . LEU B 1 138 ? -10.672 -24.656 -14.781 1 94.88 138 LEU B C 1
ATOM 4722 O O . LEU B 1 138 ? -11.023 -24.828 -13.617 1 94.88 138 LEU B O 1
ATOM 4726 N N . ARG B 1 139 ? -11.438 -25.094 -15.781 1 92.56 139 ARG B N 1
ATOM 4727 C CA . ARG B 1 139 ? -12.758 -25.688 -15.609 1 92.56 139 ARG B CA 1
ATOM 4728 C C . ARG B 1 139 ? -12.672 -26.969 -14.773 1 92.56 139 ARG B C 1
ATOM 4730 O O . ARG B 1 139 ? -13.672 -27.422 -14.219 1 92.56 139 ARG B O 1
ATOM 4737 N N . ASP B 1 140 ? -11.492 -27.547 -14.664 1 92.88 140 ASP B N 1
ATOM 4738 C CA . ASP B 1 140 ? -11.336 -28.812 -13.953 1 92.88 140 ASP B CA 1
ATOM 4739 C C . ASP B 1 140 ? -11.305 -28.594 -12.438 1 92.88 140 ASP B C 1
ATOM 4741 O O . ASP B 1 140 ? -11.117 -29.547 -11.68 1 92.88 140 ASP B O 1
ATOM 4745 N N . VAL B 1 141 ? -11.5 -27.328 -12 1 92.5 141 VAL B N 1
ATOM 4746 C CA . VAL B 1 141 ? -11.672 -27.047 -10.578 1 92.5 141 VAL B CA 1
ATOM 4747 C C . VAL B 1 141 ? -12.875 -27.812 -10.039 1 92.5 141 VAL B C 1
ATOM 4749 O O . VAL B 1 141 ? -12.914 -28.172 -8.859 1 92.5 141 VAL B O 1
ATOM 4752 N N . PHE B 1 142 ? -13.734 -28.141 -10.875 1 91.12 142 PHE B N 1
ATOM 4753 C CA . PHE B 1 142 ? -14.953 -28.844 -10.469 1 91.12 142 PHE B CA 1
ATOM 4754 C C . PHE B 1 142 ? -14.695 -30.344 -10.32 1 91.12 142 PHE B C 1
ATOM 4756 O O . PHE B 1 142 ? -15.609 -31.094 -9.984 1 91.12 142 PHE B O 1
ATOM 4763 N N . LEU B 1 143 ? -13.469 -30.75 -10.516 1 89.56 143 LEU B N 1
ATOM 4764 C CA . LEU B 1 143 ? -13.07 -32.125 -10.289 1 89.56 143 LEU B CA 1
ATOM 4765 C C . LEU B 1 143 ? -12.281 -32.25 -8.992 1 89.56 143 LEU B C 1
ATOM 4767 O O . LEU B 1 143 ? -11.758 -33.344 -8.688 1 89.56 143 LEU B O 1
ATOM 4771 N N . LEU B 1 144 ? -12.148 -31.203 -8.195 1 87.5 144 LEU B N 1
ATOM 4772 C CA . LEU B 1 144 ? -11.352 -31.188 -6.973 1 87.5 144 LEU B CA 1
ATOM 4773 C C . LEU B 1 144 ? -11.859 -32.219 -5.98 1 87.5 144 LEU B C 1
ATOM 4775 O O . LEU B 1 144 ? -11.102 -32.719 -5.148 1 87.5 144 LEU B O 1
ATOM 4779 N N . GLY B 1 145 ? -13.031 -32.625 -6.016 1 81.5 145 GLY B N 1
ATOM 4780 C CA . GLY B 1 145 ? -13.586 -33.625 -5.121 1 81.5 145 GLY B CA 1
ATOM 4781 C C . GLY B 1 145 ? -13.305 -35.062 -5.57 1 81.5 145 GLY B C 1
ATOM 4782 O O . GLY B 1 145 ? -13.539 -36 -4.82 1 81.5 145 GLY B O 1
ATOM 4783 N N . ASP B 1 146 ? -12.75 -35.188 -6.762 1 86.44 146 ASP B N 1
ATOM 4784 C CA . ASP B 1 146 ? -12.469 -36.469 -7.363 1 86.44 146 ASP B CA 1
ATOM 4785 C C . ASP B 1 146 ? -11.055 -36.531 -7.938 1 86.44 146 ASP B C 1
ATOM 4787 O O . ASP B 1 146 ? -10.852 -36.281 -9.133 1 86.44 146 ASP B O 1
ATOM 4791 N N . ALA B 1 147 ? -10.133 -36.969 -7.066 1 86.19 147 ALA B N 1
ATOM 4792 C CA . ALA B 1 147 ? -8.727 -37 -7.449 1 86.19 147 ALA B CA 1
ATOM 4793 C C . ALA B 1 147 ? -8.5 -37.906 -8.664 1 86.19 147 ALA B C 1
ATOM 4795 O O . ALA B 1 147 ? -7.656 -37.594 -9.516 1 86.19 147 ALA B O 1
ATOM 4796 N N . GLU B 1 148 ? -9.273 -38.938 -8.766 1 88.19 148 GLU B N 1
ATOM 4797 C CA . GLU B 1 148 ? -9.117 -39.844 -9.883 1 88.19 148 GLU B CA 1
ATOM 4798 C C . GLU B 1 148 ? -9.578 -39.219 -11.195 1 88.19 148 GLU B C 1
ATOM 4800 O O . GLU B 1 148 ? -8.945 -39.406 -12.234 1 88.19 148 GLU B O 1
ATOM 4805 N N . ALA B 1 149 ? -10.672 -38.594 -11.102 1 87.69 149 ALA B N 1
ATOM 4806 C CA . ALA B 1 149 ? -11.164 -37.906 -12.289 1 87.69 149 ALA B CA 1
ATOM 4807 C C . ALA B 1 149 ? -10.18 -36.844 -12.758 1 87.69 149 ALA B C 1
ATOM 4809 O O . ALA B 1 149 ? -9.953 -36.688 -13.961 1 87.69 149 ALA B O 1
ATOM 4810 N N . LEU B 1 150 ? -9.609 -36.094 -11.828 1 89.31 150 LEU B N 1
ATOM 4811 C CA . LEU B 1 150 ? -8.617 -35.094 -12.164 1 89.31 150 LEU B CA 1
ATOM 4812 C C . LEU B 1 150 ? -7.387 -35.719 -12.797 1 89.31 150 LEU B C 1
ATOM 4814 O O . LEU B 1 150 ? -6.852 -35.188 -13.781 1 89.31 150 LEU B O 1
ATOM 4818 N N . ARG B 1 151 ? -6.984 -36.812 -12.258 1 87.31 151 ARG B N 1
ATOM 4819 C CA . ARG B 1 151 ? -5.836 -37.531 -12.805 1 87.31 151 ARG B CA 1
ATOM 4820 C C . ARG B 1 151 ? -6.109 -37.969 -14.234 1 87.31 151 ARG B C 1
ATOM 4822 O O . ARG B 1 151 ? -5.258 -37.812 -15.109 1 87.31 151 ARG B O 1
ATOM 4829 N N . ARG B 1 152 ? -7.258 -38.562 -14.406 1 85.62 152 ARG B N 1
ATOM 4830 C CA . ARG B 1 152 ? -7.633 -39.031 -15.727 1 85.62 152 ARG B CA 1
ATOM 4831 C C . ARG B 1 152 ? -7.605 -37.906 -16.766 1 85.62 152 ARG B C 1
ATOM 4833 O O . ARG B 1 152 ? -7.078 -38.094 -17.859 1 85.62 152 ARG B O 1
ATOM 4840 N N . GLU B 1 153 ? -8.141 -36.844 -16.328 1 84.88 153 GLU B N 1
ATOM 4841 C CA . GLU B 1 153 ? -8.18 -35.719 -17.25 1 84.88 153 GLU B CA 1
ATOM 4842 C C . GLU B 1 153 ? -6.777 -35.188 -17.531 1 84.88 153 GLU B C 1
ATOM 4844 O O . GLU B 1 153 ? -6.465 -34.781 -18.656 1 84.88 153 GLU B O 1
ATOM 4849 N N . ALA B 1 154 ? -5.988 -35.125 -16.516 1 81.5 154 ALA B N 1
ATOM 4850 C CA . ALA B 1 154 ? -4.625 -34.625 -16.656 1 81.5 154 ALA B CA 1
ATOM 4851 C C . ALA B 1 154 ? -3.799 -35.562 -17.562 1 81.5 154 ALA B C 1
ATOM 4853 O O . ALA B 1 154 ? -3.043 -35.094 -18.422 1 81.5 154 ALA B O 1
ATOM 4854 N N . VAL B 1 155 ? -3.955 -36.812 -17.375 1 79.38 155 VAL B N 1
ATOM 4855 C CA . VAL B 1 155 ? -3.225 -37.812 -18.156 1 79.38 155 VAL B CA 1
ATOM 4856 C C . VAL B 1 155 ? -3.682 -37.75 -19.609 1 79.38 155 VAL B C 1
ATOM 4858 O O . VAL B 1 155 ? -2.865 -37.875 -20.531 1 79.38 155 VAL B O 1
ATOM 4861 N N . ARG B 1 156 ? -4.945 -37.594 -19.781 1 79.38 156 ARG B N 1
ATOM 4862 C CA . ARG B 1 156 ? -5.484 -37.5 -21.141 1 79.38 156 ARG B CA 1
ATOM 4863 C C . ARG B 1 156 ? -4.883 -36.281 -21.875 1 79.38 156 ARG B C 1
ATOM 4865 O O . ARG B 1 156 ? -4.488 -36.406 -23.031 1 79.38 156 ARG B O 1
ATOM 4872 N N . SER B 1 157 ? -4.938 -35.219 -21.188 1 76.5 157 SER B N 1
ATOM 4873 C CA . SER B 1 157 ? -4.367 -34.031 -21.781 1 76.5 157 SER B CA 1
ATOM 4874 C C . SER B 1 157 ? -2.895 -34.219 -22.125 1 76.5 157 SER B C 1
ATOM 4876 O O . SER B 1 157 ? -2.434 -33.781 -23.172 1 76.5 157 SER B O 1
ATOM 4878 N N . TRP B 1 158 ? -2.203 -34.875 -21.25 1 75.5 158 TRP B N 1
ATOM 4879 C CA . TRP B 1 158 ? -0.785 -35.156 -21.453 1 75.5 158 TRP B CA 1
ATOM 4880 C C . TRP B 1 158 ? -0.573 -36.031 -22.672 1 75.5 158 TRP B C 1
ATOM 4882 O O . TRP B 1 158 ? 0.3 -35.75 -23.5 1 75.5 158 TRP B O 1
ATOM 4892 N N . ARG B 1 159 ? -1.396 -37.062 -22.828 1 73 159 ARG B N 1
ATOM 4893 C CA . ARG B 1 159 ? -1.298 -37.969 -23.953 1 73 159 ARG B CA 1
ATOM 4894 C C . ARG B 1 159 ? -1.59 -37.281 -25.266 1 73 159 ARG B C 1
ATOM 4896 O O . ARG B 1 159 ? -0.935 -37.562 -26.281 1 73 159 ARG B O 1
ATOM 4903 N N . GLN B 1 160 ? -2.604 -36.531 -25.219 1 74.44 160 GLN B N 1
ATOM 4904 C CA . GLN B 1 160 ? -2.971 -35.781 -26.422 1 74.44 160 GLN B CA 1
ATOM 4905 C C . GLN B 1 160 ? -1.828 -34.875 -26.875 1 74.44 160 GLN B C 1
ATOM 4907 O O . GLN B 1 160 ? -1.573 -34.75 -28.078 1 74.44 160 GLN B O 1
ATOM 4912 N N . GLN B 1 161 ? -1.138 -34.375 -25.938 1 71.75 161 GLN B N 1
ATOM 4913 C CA . GLN B 1 161 ? -0.016 -33.5 -26.266 1 71.75 161 GLN B CA 1
ATOM 4914 C C . GLN B 1 161 ? 1.15 -34.281 -26.844 1 71.75 161 GLN B C 1
ATOM 4916 O O . GLN B 1 161 ? 1.823 -33.844 -27.781 1 71.75 161 GLN B O 1
ATOM 4921 N N . GLN B 1 162 ? 1.396 -35.469 -26.312 1 70.62 162 GLN B N 1
ATOM 4922 C CA . GLN B 1 162 ? 2.477 -36.312 -26.797 1 70.62 162 GLN B CA 1
ATOM 4923 C C . GLN B 1 162 ? 2.213 -36.781 -28.219 1 70.62 162 GLN B C 1
ATOM 4925 O O . GLN B 1 162 ? 3.137 -36.875 -29.031 1 70.62 162 GLN B O 1
ATOM 4930 N N . GLN B 1 163 ? 0.947 -37.094 -28.531 1 66.31 163 GLN B N 1
ATOM 4931 C CA . GLN B 1 163 ? 0.569 -37.562 -29.859 1 66.31 163 GLN B CA 1
ATOM 4932 C C . GLN B 1 163 ? 0.702 -36.469 -30.891 1 66.31 163 GLN B C 1
ATOM 4934 O O . GLN B 1 163 ? 1.11 -36.719 -32.031 1 66.31 163 GLN B O 1
ATOM 4939 N N . GLN B 1 164 ? 0.324 -35.312 -30.5 1 63.59 164 GLN B N 1
ATOM 4940 C CA . GLN B 1 164 ? 0.415 -34.188 -31.422 1 63.59 164 GLN B CA 1
ATOM 4941 C C . GLN B 1 164 ? 1.868 -33.875 -31.75 1 63.59 164 GLN B C 1
ATOM 4943 O O . GLN B 1 164 ? 2.166 -33.344 -32.812 1 63.59 164 GLN B O 1
ATOM 4948 N N . GLN B 1 165 ? 2.738 -34.094 -30.906 1 59.47 165 GLN B N 1
ATOM 4949 C CA . GLN B 1 165 ? 4.156 -33.844 -31.141 1 59.47 165 GLN B CA 1
ATOM 4950 C C . GLN B 1 165 ? 4.738 -34.875 -32.094 1 59.47 165 GLN B C 1
ATOM 4952 O O . GLN B 1 165 ? 5.66 -34.562 -32.875 1 59.47 165 GLN B O 1
ATOM 4957 N N . GLN B 1 166 ? 4.352 -36.188 -32.031 1 53.47 166 GLN B N 1
ATOM 4958 C CA . GLN B 1 166 ? 4.914 -37.219 -32.906 1 53.47 166 GLN B CA 1
ATOM 4959 C C . GLN B 1 166 ? 4.367 -37.125 -34.312 1 53.47 166 GLN B C 1
ATOM 4961 O O . GLN B 1 166 ? 4.941 -37.688 -35.25 1 53.47 166 GLN B O 1
ATOM 4966 N N . GLN B 1 167 ? 3.174 -36.656 -34.625 1 45.81 167 GLN B N 1
ATOM 4967 C CA . GLN B 1 167 ? 2.691 -36.656 -36 1 45.81 167 GLN B CA 1
ATOM 4968 C C . GLN B 1 167 ? 3.316 -35.5 -36.781 1 45.81 167 GLN B C 1
ATOM 4970 O O . GLN B 1 167 ? 3.053 -34.344 -36.531 1 45.81 167 GLN B O 1
ATOM 4975 N N . PRO B 1 168 ? 4.434 -35.625 -37.438 1 41.38 168 PRO B N 1
ATOM 4976 C CA . PRO B 1 168 ? 4.789 -34.625 -38.469 1 41.38 168 PRO B CA 1
ATOM 4977 C C . PRO B 1 168 ? 3.586 -34.156 -39.25 1 41.38 168 PRO B C 1
ATOM 4979 O O . PRO B 1 168 ? 2.578 -34.844 -39.344 1 41.38 168 PRO B O 1
ATOM 4982 N N . ALA B 1 169 ? 3.424 -32.844 -39.656 1 37.41 169 ALA B N 1
ATOM 4983 C CA . ALA B 1 169 ? 2.477 -32.375 -40.656 1 37.41 169 ALA B CA 1
ATOM 4984 C C . ALA B 1 169 ? 2.41 -33.375 -41.844 1 37.41 169 ALA B C 1
ATOM 4986 O O . ALA B 1 169 ? 3.047 -33.156 -42.875 1 37.41 169 ALA B O 1
ATOM 4987 N N . ALA B 1 170 ? 2.703 -34.594 -41.75 1 33.81 170 ALA B N 1
ATOM 4988 C CA . ALA B 1 170 ? 2.488 -35.25 -43.062 1 33.81 170 ALA B CA 1
ATOM 4989 C C . ALA B 1 170 ? 1.129 -34.844 -43.625 1 33.81 170 ALA B C 1
ATOM 4991 O O . ALA B 1 170 ? 0.235 -34.438 -42.906 1 33.81 170 ALA B O 1
ATOM 4992 N N . ASP B 1 171 ? 1.018 -35 -45.094 1 32.78 171 ASP B N 1
ATOM 4993 C CA . ASP B 1 171 ? -0.02 -34.812 -46.094 1 32.78 171 ASP B CA 1
ATOM 4994 C C . ASP B 1 171 ? -1.378 -35.281 -45.594 1 32.78 171 ASP B C 1
ATOM 4996 O O . ASP B 1 171 ? -1.449 -36.125 -44.688 1 32.78 171 ASP B O 1
ATOM 5000 N N . GLY B 1 172 ? -2.52 -34.625 -45.969 1 34.5 172 GLY B N 1
ATOM 5001 C CA . GLY B 1 172 ? -3.973 -34.656 -45.938 1 34.5 172 GLY B CA 1
ATOM 5002 C C . GLY B 1 172 ? -4.531 -36.062 -46 1 34.5 172 GLY B C 1
ATOM 5003 O O . GLY B 1 172 ? -5.719 -36.25 -46.281 1 34.5 172 GLY B O 1
ATOM 5004 N N . THR B 1 173 ? -3.629 -37.031 -46.438 1 32.78 173 THR B N 1
ATOM 5005 C CA . THR B 1 173 ? -4.461 -38.156 -46.875 1 32.78 173 THR B CA 1
ATOM 5006 C C . THR B 1 173 ? -5.09 -38.875 -45.656 1 32.78 173 THR B C 1
ATOM 5008 O O . THR B 1 173 ? -4.379 -39.344 -44.781 1 32.78 173 THR B O 1
ATOM 5011 N N . PRO B 1 174 ? -6.328 -38.406 -45.344 1 32.81 174 PRO B N 1
ATOM 5012 C CA . PRO B 1 174 ? -7.094 -39.219 -44.406 1 32.81 174 PRO B CA 1
ATOM 5013 C C . PRO B 1 174 ? -6.969 -40.719 -44.656 1 32.81 174 PRO B C 1
ATOM 5015 O O . PRO B 1 174 ? -7.18 -41.156 -45.781 1 32.81 174 PRO B O 1
ATOM 5018 N N . VAL B 1 175 ? -5.883 -41.312 -44.312 1 30.81 175 VAL B N 1
ATOM 5019 C CA . VAL B 1 175 ? -5.977 -42.781 -44.5 1 30.81 175 VAL B CA 1
ATOM 5020 C C . VAL B 1 175 ? -7.312 -43.281 -43.969 1 30.81 175 VAL B C 1
ATOM 5022 O O . VAL B 1 175 ? -7.559 -43.25 -42.781 1 30.81 175 VAL B O 1
ATOM 5025 N N . TRP B 1 176 ? -8.461 -43.156 -44.812 1 28.61 176 TRP B N 1
ATOM 5026 C CA . TRP B 1 176 ? -9.828 -43.656 -44.688 1 28.61 176 TRP B CA 1
ATOM 5027 C C . TRP B 1 176 ? -9.836 -45.125 -44.312 1 28.61 176 TRP B C 1
ATOM 5029 O O . TRP B 1 176 ? -10.875 -45.656 -43.906 1 28.61 176 TRP B O 1
ATOM 5039 N N . GLY B 1 177 ? -8.875 -45.969 -44.969 1 30.27 177 GLY B N 1
ATOM 5040 C CA . GLY B 1 177 ? -9.406 -47.281 -45.281 1 30.27 177 GLY B CA 1
ATOM 5041 C C . GLY B 1 177 ? -9.727 -48.125 -44.031 1 30.27 177 GLY B C 1
ATOM 5042 O O . GLY B 1 177 ? -10.492 -49.094 -44.125 1 30.27 177 GLY B O 1
ATOM 5043 N N . GLY B 1 178 ? -8.68 -48.562 -43.219 1 29.66 178 GLY B N 1
ATOM 5044 C CA . GLY B 1 178 ? -9 -49.844 -42.594 1 29.66 178 GLY B CA 1
ATOM 5045 C C . GLY B 1 178 ? -10.109 -49.719 -41.562 1 29.66 178 GLY B C 1
ATOM 5046 O O . GLY B 1 178 ? -10.344 -48.656 -41.031 1 29.66 178 GLY B O 1
ATOM 5047 N N . GLU B 1 179 ? -11.172 -50.625 -41.656 1 30.17 179 GLU B N 1
ATOM 5048 C CA . GLU B 1 179 ? -12.273 -50.938 -40.781 1 30.17 179 GLU B CA 1
ATOM 5049 C C . GLU B 1 179 ? -11.836 -50.875 -39.312 1 30.17 179 GLU B C 1
ATOM 5051 O O . GLU B 1 179 ? -11.227 -51.812 -38.781 1 30.17 179 GLU B O 1
ATOM 5056 N N . ALA B 1 180 ? -11.18 -49.906 -38.969 1 33.62 180 ALA B N 1
ATOM 5057 C CA . ALA B 1 180 ? -10.938 -50 -37.531 1 33.62 180 ALA B CA 1
ATOM 5058 C C . ALA B 1 180 ? -12.227 -50.312 -36.781 1 33.62 180 ALA B C 1
ATOM 5060 O O . ALA B 1 180 ? -13.156 -49.5 -36.75 1 33.62 180 ALA B O 1
ATOM 5061 N N . GLY B 1 181 ? -12.625 -51.531 -36.75 1 31.94 181 GLY B N 1
ATOM 5062 C CA . GLY B 1 181 ? -13.734 -52.125 -36.031 1 31.94 181 GLY B CA 1
ATOM 5063 C C . GLY B 1 181 ? -14.133 -51.375 -34.781 1 31.94 181 GLY B C 1
ATOM 5064 O O . GLY B 1 181 ? -14.234 -50.125 -34.812 1 31.94 181 GLY B O 1
ATOM 5065 N N . GLY B 1 182 ? -14.156 -52.125 -33.625 1 34.06 182 GLY B N 1
ATOM 5066 C CA . GLY B 1 182 ? -15.055 -52.344 -32.5 1 34.06 182 GLY B CA 1
ATOM 5067 C C . GLY B 1 182 ? -15.023 -51.219 -31.469 1 34.06 182 GLY B C 1
ATOM 5068 O O . GLY B 1 182 ? -15.781 -51.25 -30.5 1 34.06 182 GLY B O 1
ATOM 5069 N N . ASP B 1 183 ? -13.844 -50.625 -31 1 35.25 183 ASP B N 1
ATOM 5070 C CA . ASP B 1 183 ? -14.047 -50.25 -29.594 1 35.25 183 ASP B CA 1
ATOM 5071 C C . ASP B 1 183 ? -14.914 -49 -29.484 1 35.25 183 ASP B C 1
ATOM 5073 O O . ASP B 1 183 ? -14.414 -47.875 -29.594 1 35.25 183 ASP B O 1
ATOM 5077 N N . SER B 1 184 ? -16.078 -48.781 -29.844 1 41.97 184 SER B N 1
ATOM 5078 C CA . SER B 1 184 ? -17.234 -47.969 -29.5 1 41.97 184 SER B CA 1
ATOM 5079 C C . SER B 1 184 ? -17.047 -47.281 -28.172 1 41.97 184 SER B C 1
ATOM 5081 O O . SER B 1 184 ? -17.562 -46.188 -27.969 1 41.97 184 SER B O 1
ATOM 5083 N N . ASP B 1 185 ? -16.453 -47.969 -27.25 1 41.78 185 ASP B N 1
ATOM 5084 C CA . ASP B 1 185 ? -16.312 -47.469 -25.891 1 41.78 185 ASP B CA 1
ATOM 5085 C C . ASP B 1 185 ? -15.391 -46.25 -25.844 1 41.78 185 ASP B C 1
ATOM 5087 O O . ASP B 1 185 ? -15.602 -45.344 -25.031 1 41.78 185 ASP B O 1
ATOM 5091 N N . TYR B 1 186 ? -14.438 -46.25 -26.703 1 43.84 186 TYR B N 1
ATOM 5092 C CA . TYR B 1 186 ? -13.516 -45.094 -26.688 1 43.84 186 TYR B CA 1
ATOM 5093 C C . TYR B 1 186 ? -14.195 -43.844 -27.203 1 43.84 186 TYR B C 1
ATOM 5095 O O . TYR B 1 186 ? -13.953 -42.75 -26.688 1 43.84 186 TYR B O 1
ATOM 5103 N N . VAL B 1 187 ? -14.961 -44 -28.344 1 46.44 187 VAL B N 1
ATOM 5104 C CA . VAL B 1 187 ? -15.688 -42.844 -28.844 1 46.44 187 VAL B CA 1
ATOM 5105 C C . VAL B 1 187 ? -16.719 -42.406 -27.812 1 46.44 187 VAL B C 1
ATOM 5107 O O . VAL B 1 187 ? -16.922 -41.188 -27.625 1 46.44 187 VAL B O 1
ATOM 5110 N N . GLY B 1 188 ? -17.391 -43.312 -27.203 1 44.06 188 GLY B N 1
ATOM 5111 C CA . GLY B 1 188 ? -18.359 -42.969 -26.172 1 44.06 188 GLY B CA 1
ATOM 5112 C C . GLY B 1 188 ? -17.719 -42.281 -24.969 1 44.06 188 GLY B C 1
ATOM 5113 O O . GLY B 1 188 ? -18.281 -41.312 -24.453 1 44.06 188 GLY B O 1
ATOM 5114 N N . GLU B 1 189 ? -16.609 -42.844 -24.562 1 52.84 189 GLU B N 1
ATOM 5115 C CA . GLU B 1 189 ? -15.883 -42.25 -23.438 1 52.84 189 GLU B CA 1
ATOM 5116 C C . GLU B 1 189 ? -15.359 -40.875 -23.781 1 52.84 189 GLU B C 1
ATOM 5118 O O . GLU B 1 189 ? -15.406 -39.969 -22.953 1 52.84 189 GLU B O 1
ATOM 5123 N N . ALA B 1 190 ? -14.945 -40.781 -25.031 1 54.62 190 ALA B N 1
ATOM 5124 C CA . ALA B 1 190 ? -14.469 -39.469 -25.484 1 54.62 190 ALA B CA 1
ATOM 5125 C C . ALA B 1 190 ? -15.617 -38.469 -25.547 1 54.62 190 ALA B C 1
ATOM 5127 O O . ALA B 1 190 ? -15.453 -37.312 -25.172 1 54.62 190 ALA B O 1
ATOM 5128 N N . ALA B 1 191 ? -16.688 -38.938 -26.094 1 50.31 191 ALA B N 1
ATOM 5129 C CA . ALA B 1 191 ? -17.844 -38.062 -26.172 1 50.31 191 ALA B CA 1
ATOM 5130 C C . ALA B 1 191 ? -18.359 -37.688 -24.781 1 50.31 191 ALA B C 1
ATOM 5132 O O . ALA B 1 191 ? -18.75 -36.562 -24.547 1 50.31 191 ALA B O 1
ATOM 5133 N N . ALA B 1 192 ? -18.344 -38.594 -23.922 1 51.91 192 ALA B N 1
ATOM 5134 C CA . ALA B 1 192 ? -18.781 -38.375 -22.547 1 51.91 192 ALA B CA 1
ATOM 5135 C C . ALA B 1 192 ? -17.828 -37.406 -21.844 1 51.91 192 ALA B C 1
ATOM 5137 O O . ALA B 1 192 ? -18.266 -36.531 -21.109 1 51.91 192 ALA B O 1
ATOM 5138 N N . THR B 1 193 ? -16.625 -37.594 -22.188 1 64.31 193 THR B N 1
ATOM 5139 C CA . THR B 1 193 ? -15.602 -36.75 -21.609 1 64.31 193 THR B CA 1
ATOM 5140 C C . THR B 1 193 ? -15.711 -35.312 -22.141 1 64.31 193 THR B C 1
ATOM 5142 O O . THR B 1 193 ? -15.594 -34.344 -21.391 1 64.31 193 THR B O 1
ATOM 5145 N N . ALA B 1 194 ? -16.031 -35.312 -23.391 1 71.5 194 ALA B N 1
ATOM 5146 C CA . ALA B 1 194 ? -16.203 -34 -24.016 1 71.5 194 ALA B CA 1
ATOM 5147 C C . ALA B 1 194 ? -17.438 -33.281 -23.469 1 71.5 194 ALA B C 1
ATOM 5149 O O . ALA B 1 194 ? -17.406 -32.094 -23.25 1 71.5 194 ALA B O 1
ATOM 5150 N N . SER B 1 195 ? -18.375 -34.094 -23.312 1 71 195 SER B N 1
ATOM 5151 C CA . SER B 1 195 ? -19.594 -33.531 -22.75 1 71 195 SER B CA 1
ATOM 5152 C C . SER B 1 195 ? -19.375 -33.031 -21.328 1 71 195 SER B C 1
ATOM 5154 O O . SER B 1 195 ? -19.859 -31.969 -20.953 1 71 195 SER B O 1
ATOM 5156 N N . GLY B 1 196 ? -18.625 -33.812 -20.641 1 85.06 196 GLY B N 1
ATOM 5157 C CA . GLY B 1 196 ? -18.297 -33.406 -19.281 1 85.06 196 GLY B CA 1
ATOM 5158 C C . GLY B 1 196 ? -17.453 -32.125 -19.234 1 85.06 196 GLY B C 1
ATOM 5159 O O . GLY B 1 196 ? -17.688 -31.266 -18.406 1 85.06 196 GLY B O 1
ATOM 5160 N N . ALA B 1 197 ? -16.609 -32.062 -20.203 1 88.06 197 ALA B N 1
ATOM 5161 C CA . ALA B 1 197 ? -15.75 -30.891 -20.281 1 88.06 197 ALA B CA 1
ATOM 5162 C C . ALA B 1 197 ? -16.562 -29.641 -20.641 1 88.06 197 ALA B C 1
ATOM 5164 O O . ALA B 1 197 ? -16.312 -28.562 -20.109 1 88.06 197 ALA B O 1
ATOM 5165 N N . ALA B 1 198 ? -17.453 -29.766 -21.531 1 90.75 198 ALA B N 1
ATOM 5166 C CA . ALA B 1 198 ? -18.312 -28.641 -21.953 1 90.75 198 ALA B CA 1
ATOM 5167 C C . ALA B 1 198 ? -19.188 -28.172 -20.797 1 90.75 198 ALA B C 1
ATOM 5169 O O . ALA B 1 198 ? -19.438 -26.984 -20.641 1 90.75 198 ALA B O 1
ATOM 5170 N N . GLU B 1 199 ? -19.688 -29.125 -20.094 1 90.44 199 GLU B N 1
ATOM 5171 C CA . GLU B 1 199 ? -20.516 -28.781 -18.938 1 90.44 199 GLU B CA 1
ATOM 5172 C C . GLU B 1 199 ? -19.719 -28.031 -17.891 1 90.44 199 GLU B C 1
ATOM 5174 O O . GLU B 1 199 ? -20.219 -27.062 -17.297 1 90.44 199 GLU B O 1
ATOM 5179 N N . ARG B 1 200 ? -18.531 -28.5 -17.578 1 90.62 200 ARG B N 1
ATOM 5180 C CA . ARG B 1 200 ? -17.672 -27.828 -16.609 1 90.62 200 ARG B CA 1
ATOM 5181 C C . ARG B 1 200 ? -17.312 -26.422 -17.078 1 90.62 200 ARG B C 1
ATOM 5183 O O . ARG B 1 200 ? -17.219 -25.5 -16.266 1 90.62 200 ARG B O 1
ATOM 5190 N N . GLU B 1 201 ? -17.109 -26.266 -18.359 1 91.94 201 GLU B N 1
ATOM 5191 C CA . GLU B 1 201 ? -16.812 -24.953 -18.922 1 91.94 201 GLU B CA 1
ATOM 5192 C C . GLU B 1 201 ? -18 -24 -18.766 1 91.94 201 GLU B C 1
ATOM 5194 O O . GLU B 1 201 ? -17.812 -22.828 -18.438 1 91.94 201 GLU B O 1
ATOM 5199 N N . ALA B 1 202 ? -19.141 -24.453 -19.047 1 90.5 202 ALA B N 1
ATOM 5200 C CA . ALA B 1 202 ? -20.344 -23.656 -18.875 1 90.5 202 ALA B CA 1
ATOM 5201 C C . ALA B 1 202 ? -20.531 -23.234 -17.422 1 90.5 202 ALA B C 1
ATOM 5203 O O . ALA B 1 202 ? -20.922 -22.094 -17.156 1 90.5 202 ALA B O 1
ATOM 5204 N N . ARG B 1 203 ? -20.25 -24.172 -16.578 1 89.31 203 ARG B N 1
ATOM 5205 C CA . ARG B 1 203 ? -20.359 -23.875 -15.156 1 89.31 203 ARG B CA 1
ATOM 5206 C C . ARG B 1 203 ? -19.359 -22.812 -14.727 1 89.31 203 ARG B C 1
ATOM 5208 O O . ARG B 1 203 ? -19.672 -21.938 -13.922 1 89.31 203 ARG B O 1
ATOM 5215 N N . LEU B 1 204 ? -18.156 -22.906 -15.18 1 90.88 204 LEU B N 1
ATOM 5216 C CA . LEU B 1 204 ? -17.109 -21.922 -14.875 1 90.88 204 LEU B CA 1
ATOM 5217 C C . LEU B 1 204 ? -17.516 -20.531 -15.359 1 90.88 204 LEU B C 1
ATOM 5219 O O . LEU B 1 204 ? -17.391 -19.547 -14.625 1 90.88 204 LEU B O 1
ATOM 5223 N N . GLN B 1 205 ? -18.047 -20.5 -16.516 1 88.56 205 GLN B N 1
ATOM 5224 C CA . GLN B 1 205 ? -18.469 -19.219 -17.078 1 88.56 205 GLN B CA 1
ATOM 5225 C C . GLN B 1 205 ? -19.609 -18.609 -16.281 1 88.56 205 GLN B C 1
ATOM 5227 O O . GLN B 1 205 ? -19.656 -17.406 -16.047 1 88.56 205 GLN B O 1
ATOM 5232 N N . GLN B 1 206 ? -20.484 -19.453 -15.898 1 85.31 206 GLN B N 1
ATOM 5233 C CA . GLN B 1 206 ? -21.609 -18.984 -15.086 1 85.31 206 GLN B CA 1
ATOM 5234 C C . GLN B 1 206 ? -21.125 -18.406 -13.758 1 85.31 206 GLN B C 1
ATOM 5236 O O . GLN B 1 206 ? -21.609 -17.375 -13.305 1 85.31 206 GLN B O 1
ATOM 5241 N N . LEU B 1 207 ? -20.203 -19.078 -13.188 1 85.81 207 LEU B N 1
ATOM 5242 C CA . LEU B 1 207 ? -19.641 -18.641 -11.914 1 85.81 207 LEU B CA 1
ATOM 5243 C C . LEU B 1 207 ? -18.938 -17.281 -12.07 1 85.81 207 LEU B C 1
ATOM 5245 O O . LEU B 1 207 ? -19.125 -16.391 -11.234 1 85.81 207 LEU B O 1
ATOM 5249 N N . LEU B 1 208 ? -18.156 -17.109 -13.062 1 87.06 208 LEU B N 1
ATOM 5250 C CA . LEU B 1 208 ? -17.406 -15.875 -13.273 1 87.06 208 LEU B CA 1
ATOM 5251 C C . LEU B 1 208 ? -18.328 -14.719 -13.633 1 87.06 208 LEU B C 1
ATOM 5253 O O . LEU B 1 208 ? -18.094 -13.586 -13.203 1 87.06 208 LEU B O 1
ATOM 5257 N N . GLN B 1 209 ? -19.359 -15.016 -14.32 1 81.44 209 GLN B N 1
ATOM 5258 C CA . GLN B 1 209 ? -20.297 -13.984 -14.727 1 81.44 209 GLN B CA 1
ATOM 5259 C C . GLN B 1 209 ? -21.141 -13.508 -13.555 1 81.44 209 GLN B C 1
ATOM 5261 O O . GLN B 1 209 ? -21.656 -12.383 -13.562 1 81.44 209 GLN B O 1
ATOM 5266 N N . ALA B 1 210 ? -21.25 -14.352 -12.609 1 81.44 210 ALA B N 1
ATOM 5267 C CA . ALA B 1 210 ? -22.016 -13.992 -11.422 1 81.44 210 ALA B CA 1
ATOM 5268 C C . ALA B 1 210 ? -21.297 -12.93 -10.594 1 81.44 210 ALA B C 1
ATOM 5270 O O . ALA B 1 210 ? -21.922 -12.219 -9.805 1 81.44 210 ALA B O 1
ATOM 5271 N N . VAL B 1 211 ? -20 -12.82 -10.758 1 85.12 211 VAL B N 1
ATOM 5272 C CA . VAL B 1 211 ? -19.234 -11.82 -10.031 1 85.12 211 VAL B CA 1
ATOM 5273 C C . VAL B 1 211 ? -19.188 -10.523 -10.828 1 85.12 211 VAL B C 1
ATOM 5275 O O . VAL B 1 211 ? -18.531 -10.453 -11.875 1 85.12 211 VAL B O 1
ATOM 5278 N N . GLN B 1 212 ? -19.719 -9.5 -10.32 1 78.5 212 GLN B N 1
ATOM 5279 C CA . GLN B 1 212 ? -19.844 -8.25 -11.047 1 78.5 212 GLN B CA 1
ATOM 5280 C C . GLN B 1 212 ? -18.594 -7.383 -10.867 1 78.5 212 GLN B C 1
ATOM 5282 O O . GLN B 1 212 ? -18.203 -6.652 -11.781 1 78.5 212 GLN B O 1
ATOM 5287 N N . ASP B 1 213 ? -17.984 -7.434 -9.766 1 83.44 213 ASP B N 1
ATOM 5288 C CA . ASP B 1 213 ? -16.797 -6.633 -9.469 1 83.44 213 ASP B CA 1
ATOM 5289 C C . ASP B 1 213 ? -15.562 -7.191 -10.18 1 83.44 213 ASP B C 1
ATOM 5291 O O . ASP B 1 213 ? -15.219 -8.359 -10.008 1 83.44 213 ASP B O 1
ATOM 5295 N N . PRO B 1 214 ? -14.953 -6.359 -11.023 1 87.19 214 PRO B N 1
ATOM 5296 C CA . PRO B 1 214 ? -13.758 -6.844 -11.727 1 87.19 214 PRO B CA 1
ATOM 5297 C C . PRO B 1 214 ? -12.68 -7.352 -10.773 1 87.19 214 PRO B C 1
ATOM 5299 O O . PRO B 1 214 ? -11.977 -8.32 -11.086 1 87.19 214 PRO B O 1
ATOM 5302 N N . THR B 1 215 ? -12.477 -6.648 -9.664 1 89.69 215 THR B N 1
ATOM 5303 C CA . THR B 1 215 ? -11.516 -7.102 -8.672 1 89.69 215 THR B CA 1
ATOM 5304 C C . THR B 1 215 ? -11.859 -8.508 -8.188 1 89.69 215 THR B C 1
ATOM 5306 O O . THR B 1 215 ? -10.984 -9.375 -8.102 1 89.69 215 THR B O 1
ATOM 5309 N N . GLY B 1 216 ? -13.125 -8.664 -7.871 1 90.31 216 GLY B N 1
ATOM 5310 C CA . GLY B 1 216 ? -13.578 -9.961 -7.391 1 90.31 216 GLY B CA 1
ATOM 5311 C C . GLY B 1 216 ? -13.406 -11.07 -8.414 1 90.31 216 GLY B C 1
ATOM 5312 O O . GLY B 1 216 ? -13.047 -12.195 -8.062 1 90.31 216 GLY B O 1
ATOM 5313 N N . ARG B 1 217 ? -13.648 -10.812 -9.602 1 90.06 217 ARG B N 1
ATOM 5314 C CA . ARG B 1 217 ? -13.516 -11.805 -10.664 1 90.06 217 ARG B CA 1
ATOM 5315 C C . ARG B 1 217 ? -12.062 -12.234 -10.828 1 90.06 217 ARG B C 1
ATOM 5317 O O . ARG B 1 217 ? -11.773 -13.43 -10.953 1 90.06 217 ARG B O 1
ATOM 5324 N N . GLU B 1 218 ? -11.211 -11.273 -10.859 1 91.88 218 GLU B N 1
ATOM 5325 C CA . GLU B 1 218 ? -9.781 -11.578 -10.969 1 91.88 218 GLU B CA 1
ATOM 5326 C C . GLU B 1 218 ? -9.312 -12.406 -9.781 1 91.88 218 GLU B C 1
ATOM 5328 O O . GLU B 1 218 ? -8.531 -13.352 -9.945 1 91.88 218 GLU B O 1
ATOM 5333 N N . ASP B 1 219 ? -9.766 -12 -8.641 1 93.38 219 ASP B N 1
ATOM 5334 C CA . ASP B 1 219 ? -9.375 -12.734 -7.438 1 93.38 219 ASP B CA 1
ATOM 5335 C C . ASP B 1 219 ? -9.922 -14.156 -7.461 1 93.38 219 ASP B C 1
ATOM 5337 O O . ASP B 1 219 ? -9.242 -15.094 -7.043 1 93.38 219 ASP B O 1
ATOM 5341 N N . LEU B 1 220 ? -11.141 -14.297 -7.891 1 92.81 220 LEU B N 1
ATOM 5342 C CA . LEU B 1 220 ? -11.734 -15.633 -7.977 1 92.81 220 LEU B CA 1
ATOM 5343 C C . LEU B 1 220 ? -10.914 -16.531 -8.891 1 92.81 220 LEU B C 1
ATOM 5345 O O . LEU B 1 220 ? -10.625 -17.688 -8.547 1 92.81 220 LEU B O 1
ATOM 5349 N N . ILE B 1 221 ? -10.547 -16.047 -10.023 1 93.5 221 ILE B N 1
ATOM 5350 C CA . ILE B 1 221 ? -9.734 -16.812 -10.961 1 93.5 221 ILE B CA 1
ATOM 5351 C C . ILE B 1 221 ? -8.422 -17.219 -10.289 1 93.5 221 ILE B C 1
ATOM 5353 O O . ILE B 1 221 ? -7.996 -18.375 -10.398 1 93.5 221 ILE B O 1
ATOM 5357 N N . ARG B 1 222 ? -7.82 -16.328 -9.609 1 94.56 222 ARG B N 1
ATOM 5358 C CA . ARG B 1 222 ? -6.562 -16.594 -8.922 1 94.56 222 ARG B CA 1
ATOM 5359 C C . ARG B 1 222 ? -6.742 -17.672 -7.852 1 94.56 222 ARG B C 1
ATOM 5361 O O . ARG B 1 222 ? -5.895 -18.547 -7.703 1 94.56 222 ARG B O 1
ATOM 5368 N N . HIS B 1 223 ? -7.812 -17.531 -7.105 1 94.25 223 HIS B N 1
ATOM 5369 C CA . HIS B 1 223 ? -8.07 -18.5 -6.043 1 94.25 223 HIS B CA 1
ATOM 5370 C C . HIS B 1 223 ? -8.312 -19.891 -6.617 1 94.25 223 HIS B C 1
ATOM 5372 O O . HIS B 1 223 ? -7.801 -20.891 -6.094 1 94.25 223 HIS B O 1
ATOM 5378 N N . LEU B 1 224 ? -9.094 -19.953 -7.672 1 94.12 224 LEU B N 1
ATOM 5379 C CA . LEU B 1 224 ? -9.375 -21.234 -8.312 1 94.12 224 LEU B CA 1
ATOM 5380 C C . LEU B 1 224 ? -8.102 -21.828 -8.898 1 94.12 224 LEU B C 1
ATOM 5382 O O . LEU B 1 224 ? -7.883 -23.047 -8.805 1 94.12 224 LEU B O 1
ATOM 5386 N N . ARG B 1 225 ? -7.305 -21.031 -9.508 1 96.5 225 ARG B N 1
ATOM 5387 C CA . ARG B 1 225 ? -6.031 -21.484 -10.055 1 96.5 225 ARG B CA 1
ATOM 5388 C C . ARG B 1 225 ? -5.16 -22.109 -8.969 1 96.5 225 ARG B C 1
ATOM 5390 O O . ARG B 1 225 ? -4.586 -23.188 -9.164 1 96.5 225 ARG B O 1
ATOM 5397 N N . ARG B 1 226 ? -5.031 -21.438 -7.898 1 96.06 226 ARG B N 1
ATOM 5398 C CA . ARG B 1 226 ? -4.191 -21.922 -6.809 1 96.06 226 ARG B CA 1
ATOM 5399 C C . ARG B 1 226 ? -4.699 -23.266 -6.297 1 96.06 226 ARG B C 1
ATOM 5401 O O . ARG B 1 226 ? -3.908 -24.172 -6.035 1 96.06 226 ARG B O 1
ATOM 5408 N N . ARG B 1 227 ? -5.965 -23.359 -6.109 1 93.88 227 ARG B N 1
ATOM 5409 C CA . ARG B 1 227 ? -6.551 -24.609 -5.641 1 93.88 227 ARG B CA 1
ATOM 5410 C C . ARG B 1 227 ? -6.301 -25.734 -6.633 1 93.88 227 ARG B C 1
ATOM 5412 O O . ARG B 1 227 ? -5.996 -26.859 -6.23 1 93.88 227 ARG B O 1
ATOM 5419 N N . LEU B 1 228 ? -6.496 -25.406 -7.863 1 95.12 228 LEU B N 1
ATOM 5420 C CA . LEU B 1 228 ? -6.309 -26.422 -8.898 1 95.12 228 LEU B CA 1
ATOM 5421 C C . LEU B 1 228 ? -4.844 -26.828 -8.992 1 95.12 228 LEU B C 1
ATOM 5423 O O . LEU B 1 228 ? -4.543 -28.016 -9.203 1 95.12 228 LEU B O 1
ATOM 5427 N N . LEU B 1 229 ? -3.943 -25.891 -8.812 1 96.81 229 LEU B N 1
ATOM 5428 C CA . LEU B 1 229 ? -2.518 -26.203 -8.797 1 96.81 229 LEU B CA 1
ATOM 5429 C C . LEU B 1 229 ? -2.182 -27.141 -7.645 1 96.81 229 LEU B C 1
ATOM 5431 O O . LEU B 1 229 ? -1.438 -28.109 -7.828 1 96.81 229 LEU B O 1
ATOM 5435 N N . ALA B 1 230 ? -2.705 -26.844 -6.551 1 95.88 230 ALA B N 1
ATOM 5436 C CA . ALA B 1 230 ? -2.461 -27.688 -5.387 1 95.88 230 ALA B CA 1
ATOM 5437 C C . ALA B 1 230 ? -2.959 -29.109 -5.625 1 95.88 230 ALA B C 1
ATOM 5439 O O . ALA B 1 230 ? -2.244 -30.078 -5.352 1 95.88 230 ALA B O 1
ATOM 5440 N N . ALA B 1 231 ? -4.133 -29.219 -6.141 1 94.38 231 ALA B N 1
ATOM 5441 C CA . ALA B 1 231 ? -4.727 -30.531 -6.383 1 94.38 231 ALA B CA 1
ATOM 5442 C C . ALA B 1 231 ? -3.963 -31.297 -7.465 1 94.38 231 ALA B C 1
ATOM 5444 O O . ALA B 1 231 ? -3.701 -32.5 -7.324 1 94.38 231 ALA B O 1
ATOM 5445 N N . ALA B 1 232 ? -3.686 -30.594 -8.586 1 94.88 232 ALA B N 1
ATOM 5446 C CA . ALA B 1 232 ? -2.936 -31.234 -9.672 1 94.88 232 ALA B CA 1
ATOM 5447 C C . ALA B 1 232 ? -1.554 -31.672 -9.203 1 94.88 232 ALA B C 1
ATOM 5449 O O . ALA B 1 232 ? -1.072 -32.75 -9.586 1 94.88 232 ALA B O 1
ATOM 5450 N N . GLY B 1 233 ? -0.936 -30.828 -8.383 1 95.44 233 GLY B N 1
ATOM 5451 C CA . GLY B 1 233 ? 0.345 -31.203 -7.809 1 95.44 233 GLY B CA 1
ATOM 5452 C C . GLY B 1 233 ? 0.266 -32.438 -6.949 1 95.44 233 GLY B C 1
ATOM 5453 O O . GLY B 1 233 ? 1.126 -33.312 -7.039 1 95.44 233 GLY B O 1
ATOM 5454 N N . ALA B 1 234 ? -0.747 -32.5 -6.18 1 94.12 234 ALA B N 1
ATOM 5455 C CA . ALA B 1 234 ? -0.948 -33.656 -5.324 1 94.12 234 ALA B CA 1
ATOM 5456 C C . ALA B 1 234 ? -1.152 -34.938 -6.16 1 94.12 234 ALA B C 1
ATOM 5458 O O . ALA B 1 234 ? -0.579 -35.969 -5.859 1 94.12 234 ALA B O 1
ATOM 5459 N N . VAL B 1 235 ? -1.957 -34.812 -7.176 1 91.88 235 VAL B N 1
ATOM 5460 C CA . VAL B 1 235 ? -2.254 -35.938 -8.055 1 91.88 235 VAL B CA 1
ATOM 5461 C C . VAL B 1 235 ? -0.981 -36.375 -8.766 1 91.88 235 VAL B C 1
ATOM 5463 O O . VAL B 1 235 ? -0.785 -37.562 -9 1 91.88 235 VAL B O 1
ATOM 5466 N N . ALA B 1 236 ? -0.128 -35.438 -9.07 1 91.31 236 ALA B N 1
ATOM 5467 C CA . ALA B 1 236 ? 1.132 -35.75 -9.742 1 91.31 236 ALA B CA 1
ATOM 5468 C C . ALA B 1 236 ? 2.158 -36.312 -8.766 1 91.31 236 ALA B C 1
ATOM 5470 O O . ALA B 1 236 ? 3.254 -36.719 -9.164 1 91.31 236 ALA B O 1
ATOM 5471 N N . GLY B 1 237 ? 1.854 -36.344 -7.469 1 90.81 237 GLY B N 1
ATOM 5472 C CA . GLY B 1 237 ? 2.754 -36.875 -6.457 1 90.81 237 GLY B CA 1
ATOM 5473 C C . GLY B 1 237 ? 3.82 -35.875 -6.027 1 90.81 237 GLY B C 1
ATOM 5474 O O . GLY B 1 237 ? 4.844 -36.25 -5.465 1 90.81 237 GLY B O 1
ATOM 5475 N N . ALA B 1 238 ? 3.613 -34.656 -6.301 1 94.62 238 ALA B N 1
ATOM 5476 C CA . ALA B 1 238 ? 4.594 -33.625 -5.945 1 94.62 238 ALA B CA 1
ATOM 5477 C C . ALA B 1 238 ? 4.535 -33.312 -4.453 1 94.62 238 ALA B C 1
ATOM 5479 O O . ALA B 1 238 ? 3.453 -33.25 -3.865 1 94.62 238 ALA B O 1
ATOM 5480 N N . THR B 1 239 ? 5.691 -33.156 -3.861 1 92.94 239 THR B N 1
ATOM 5481 C CA . THR B 1 239 ? 5.789 -32.75 -2.467 1 92.94 239 THR B CA 1
ATOM 5482 C C . THR B 1 239 ? 5.98 -31.234 -2.367 1 92.94 239 THR B C 1
ATOM 5484 O O . THR B 1 239 ? 5.66 -30.625 -1.343 1 92.94 239 THR B O 1
ATOM 5487 N N . LYS B 1 240 ? 6.543 -30.734 -3.432 1 95.62 240 LYS B N 1
ATOM 5488 C CA . LYS B 1 240 ? 6.777 -29.297 -3.512 1 95.62 240 LYS B CA 1
ATOM 5489 C C . LYS B 1 240 ? 6.273 -28.734 -4.836 1 95.62 240 LYS B C 1
ATOM 5491 O O . LYS B 1 240 ? 6.348 -29.406 -5.871 1 95.62 240 LYS B O 1
ATOM 5496 N N . LEU B 1 241 ? 5.73 -27.578 -4.801 1 97.5 241 LEU B N 1
ATOM 5497 C CA . LEU B 1 241 ? 5.266 -26.859 -5.984 1 97.5 241 LEU B CA 1
ATOM 5498 C C . LEU B 1 241 ? 5.902 -25.484 -6.07 1 97.5 241 LEU B C 1
ATOM 5500 O O . LEU B 1 241 ? 5.715 -24.641 -5.18 1 97.5 241 LEU B O 1
ATOM 5504 N N . LEU B 1 242 ? 6.691 -25.25 -7.094 1 97.69 242 LEU B N 1
ATOM 5505 C CA . LEU B 1 242 ? 7.402 -23.984 -7.285 1 97.69 242 LEU B CA 1
ATOM 5506 C C . LEU B 1 242 ? 6.574 -23.016 -8.125 1 97.69 242 LEU B C 1
ATOM 5508 O O . LEU B 1 242 ? 6.07 -23.391 -9.188 1 97.69 242 LEU B O 1
ATOM 5512 N N . CYS B 1 243 ? 6.41 -21.828 -7.637 1 97.88 243 CYS B N 1
ATOM 5513 C CA . CYS B 1 243 ? 5.641 -20.797 -8.32 1 97.88 243 CYS B CA 1
ATOM 5514 C C . CYS B 1 243 ? 6.539 -19.656 -8.797 1 97.88 243 CYS B C 1
ATOM 5516 O O . CYS B 1 243 ? 7.559 -19.359 -8.164 1 97.88 243 CYS B O 1
ATOM 5518 N N . GLY B 1 244 ? 6.129 -19.016 -9.891 1 97.12 244 GLY B N 1
ATOM 5519 C CA . GLY B 1 244 ? 6.945 -18 -10.531 1 97.12 244 GLY B CA 1
ATOM 5520 C C . GLY B 1 244 ? 6.59 -16.578 -10.102 1 97.12 244 GLY B C 1
ATOM 5521 O O . GLY B 1 244 ? 6.906 -15.617 -10.797 1 97.12 244 GLY B O 1
ATOM 5522 N N . ASP B 1 245 ? 5.973 -16.406 -8.953 1 96.19 245 ASP B N 1
ATOM 5523 C CA . ASP B 1 245 ? 5.637 -15.062 -8.484 1 96.19 245 ASP B CA 1
ATOM 5524 C C . ASP B 1 245 ? 6.895 -14.234 -8.242 1 96.19 245 ASP B C 1
ATOM 5526 O O . ASP B 1 245 ? 7.691 -14.547 -7.355 1 96.19 245 ASP B O 1
ATOM 5530 N N . SER B 1 246 ? 7.039 -13.188 -9.016 1 96 246 SER B N 1
ATOM 5531 C CA . SER B 1 246 ? 8.219 -12.328 -8.945 1 96 246 SER B CA 1
ATOM 5532 C C . SER B 1 246 ? 8.102 -11.312 -7.805 1 96 246 SER B C 1
ATOM 5534 O O . SER B 1 246 ? 7.031 -11.18 -7.203 1 96 246 SER B O 1
ATOM 5536 N N . ALA B 1 247 ? 9.25 -10.641 -7.566 1 95.38 247 ALA B N 1
ATOM 5537 C CA . ALA B 1 247 ? 9.25 -9.555 -6.586 1 95.38 247 ALA B CA 1
ATOM 5538 C C . ALA B 1 247 ? 8.242 -8.477 -6.965 1 95.38 247 ALA B C 1
ATOM 5540 O O . ALA B 1 247 ? 7.551 -7.934 -6.094 1 95.38 247 ALA B O 1
ATOM 5541 N N . THR B 1 248 ? 8.164 -8.156 -8.242 1 94.81 248 THR B N 1
ATOM 5542 C CA . THR B 1 248 ? 7.242 -7.148 -8.75 1 94.81 248 THR B CA 1
ATOM 5543 C C . THR B 1 248 ? 5.797 -7.574 -8.5 1 94.81 248 THR B C 1
ATOM 5545 O O . THR B 1 248 ? 4.98 -6.777 -8.031 1 94.81 248 THR B O 1
ATOM 5548 N N . ALA B 1 249 ? 5.535 -8.789 -8.812 1 95.31 249 ALA B N 1
ATOM 5549 C CA . ALA B 1 249 ? 4.18 -9.305 -8.625 1 95.31 249 ALA B CA 1
ATOM 5550 C C . ALA B 1 249 ? 3.799 -9.336 -7.148 1 95.31 249 ALA B C 1
ATOM 5552 O O . ALA B 1 249 ? 2.662 -9.016 -6.789 1 95.31 249 ALA B O 1
ATOM 5553 N N . LEU B 1 250 ? 4.695 -9.758 -6.324 1 95.75 250 LEU B N 1
ATOM 5554 C CA . LEU B 1 250 ? 4.43 -9.828 -4.895 1 95.75 250 LEU B CA 1
ATOM 5555 C C . LEU B 1 250 ? 4.242 -8.438 -4.309 1 95.75 250 LEU B C 1
ATOM 5557 O O . LEU B 1 250 ? 3.387 -8.234 -3.441 1 95.75 250 LEU B O 1
ATOM 5561 N N . ALA B 1 251 ? 5.062 -7.465 -4.746 1 95.12 251 ALA B N 1
ATOM 5562 C CA . ALA B 1 251 ? 4.895 -6.09 -4.289 1 95.12 251 ALA B CA 1
ATOM 5563 C C . ALA B 1 251 ? 3.512 -5.555 -4.656 1 95.12 251 ALA B C 1
ATOM 5565 O O . ALA B 1 251 ? 2.857 -4.898 -3.846 1 95.12 251 ALA B O 1
ATOM 5566 N N . ALA B 1 252 ? 3.117 -5.758 -5.898 1 95.75 252 ALA B N 1
ATOM 5567 C CA . ALA B 1 252 ? 1.774 -5.367 -6.32 1 95.75 252 ALA B CA 1
ATOM 5568 C C . ALA B 1 252 ? 0.71 -6.031 -5.453 1 95.75 252 ALA B C 1
ATOM 5570 O O . ALA B 1 252 ? -0.3 -5.41 -5.113 1 95.75 252 ALA B O 1
ATOM 5571 N N . ARG B 1 253 ? 0.947 -7.246 -5.121 1 94.94 253 ARG B N 1
ATOM 5572 C CA . ARG B 1 253 ? 0.013 -7.98 -4.273 1 94.94 253 ARG B CA 1
ATOM 5573 C C . ARG B 1 253 ? -0.067 -7.359 -2.881 1 94.94 253 ARG B C 1
ATOM 5575 O O . ARG B 1 253 ? -1.147 -7.277 -2.293 1 94.94 253 ARG B O 1
ATOM 5582 N N . VAL B 1 254 ? 1.043 -7 -2.34 1 93.38 254 VAL B N 1
ATOM 5583 C CA . VAL B 1 254 ? 1.075 -6.355 -1.03 1 93.38 254 VAL B CA 1
ATOM 5584 C C . VAL B 1 254 ? 0.17 -5.125 -1.037 1 93.38 254 VAL B C 1
ATOM 5586 O O . VAL B 1 254 ? -0.657 -4.949 -0.139 1 93.38 254 VAL B O 1
ATOM 5589 N N . ILE B 1 255 ? 0.315 -4.297 -2.043 1 93.25 255 ILE B N 1
ATOM 5590 C CA . ILE B 1 255 ? -0.455 -3.062 -2.154 1 93.25 255 ILE B CA 1
ATOM 5591 C C . ILE B 1 255 ? -1.931 -3.393 -2.363 1 93.25 255 ILE B C 1
ATOM 5593 O O . ILE B 1 255 ? -2.805 -2.793 -1.73 1 93.25 255 ILE B O 1
ATOM 5597 N N . ALA B 1 256 ? -2.219 -4.301 -3.225 1 94.12 256 ALA B N 1
ATOM 5598 C CA . ALA B 1 256 ? -3.596 -4.688 -3.521 1 94.12 256 ALA B CA 1
ATOM 5599 C C . ALA B 1 256 ? -4.285 -5.254 -2.285 1 94.12 256 ALA B C 1
ATOM 5601 O O . ALA B 1 256 ? -5.43 -4.902 -1.987 1 94.12 256 ALA B O 1
ATOM 5602 N N . GLU B 1 257 ? -3.611 -6.203 -1.615 1 92.44 257 GLU B N 1
ATOM 5603 C CA . GLU B 1 257 ? -4.191 -6.84 -0.436 1 92.44 257 GLU B CA 1
ATOM 5604 C C . GLU B 1 257 ? -4.453 -5.816 0.667 1 92.44 257 GLU B C 1
ATOM 5606 O O . GLU B 1 257 ? -5.43 -5.93 1.408 1 92.44 257 GLU B O 1
ATOM 5611 N N . THR B 1 258 ? -3.6 -4.887 0.813 1 88.5 258 THR B N 1
ATOM 5612 C CA . THR B 1 258 ? -3.816 -3.801 1.765 1 88.5 258 THR B CA 1
ATOM 5613 C C . THR B 1 258 ? -5.082 -3.021 1.417 1 88.5 258 THR B C 1
ATOM 5615 O O . THR B 1 258 ? -5.871 -2.684 2.301 1 88.5 258 THR B O 1
ATOM 5618 N N . ALA B 1 259 ? -5.234 -2.75 0.152 1 90.5 259 ALA B N 1
ATOM 5619 C CA . ALA B 1 259 ? -6.391 -1.99 -0.313 1 90.5 259 ALA B CA 1
ATOM 5620 C C . ALA B 1 259 ? -7.676 -2.803 -0.167 1 90.5 259 ALA B C 1
ATOM 5622 O O . ALA B 1 259 ? -8.758 -2.238 -0.015 1 90.5 259 ALA B O 1
ATOM 5623 N N . LYS B 1 260 ? -7.547 -4.105 -0.204 1 90.62 260 LYS B N 1
ATOM 5624 C CA . LYS B 1 260 ? -8.711 -4.984 -0.114 1 90.62 260 LYS B CA 1
ATOM 5625 C C . LYS B 1 260 ? -9.031 -5.328 1.338 1 90.62 260 LYS B C 1
ATOM 5627 O O . LYS B 1 260 ? -10.008 -6.027 1.616 1 90.62 260 LYS B O 1
ATOM 5632 N N . GLY B 1 261 ? -8.195 -4.949 2.244 1 86.81 261 GLY B N 1
ATOM 5633 C CA . GLY B 1 261 ? -8.453 -5.168 3.658 1 86.81 261 GLY B CA 1
ATOM 5634 C C . GLY B 1 261 ? -7.934 -6.504 4.156 1 86.81 261 GLY B C 1
ATOM 5635 O O . GLY B 1 261 ? -8.445 -7.047 5.137 1 86.81 261 GLY B O 1
ATOM 5636 N N . ARG B 1 262 ? -6.938 -7.043 3.537 1 88.88 262 ARG B N 1
ATOM 5637 C CA . ARG B 1 262 ? -6.418 -8.367 3.871 1 88.88 262 ARG B CA 1
ATOM 5638 C C . ARG B 1 262 ? -5.082 -8.258 4.602 1 88.88 262 ARG B C 1
ATOM 5640 O O . ARG B 1 262 ? -4.199 -9.102 4.414 1 88.88 262 ARG B O 1
ATOM 5647 N N . GLY B 1 263 ? -4.992 -7.297 5.43 1 85.19 263 GLY B N 1
ATOM 5648 C CA . GLY B 1 263 ? -3.744 -7.051 6.129 1 85.19 263 GLY B CA 1
ATOM 5649 C C . GLY B 1 263 ? -3.322 -8.211 7.016 1 85.19 263 GLY B C 1
ATOM 5650 O O . GLY B 1 263 ? -2.137 -8.539 7.09 1 85.19 263 GLY B O 1
ATOM 5651 N N . PHE B 1 264 ? -4.25 -8.836 7.73 1 88.19 264 PHE B N 1
ATOM 5652 C CA . PHE B 1 264 ? -3.941 -9.914 8.656 1 88.19 264 PHE B CA 1
ATOM 5653 C C . PHE B 1 264 ? -3.367 -11.117 7.922 1 88.19 264 PHE B C 1
ATOM 5655 O O . PHE B 1 264 ? -2.434 -11.766 8.406 1 88.19 264 PHE B O 1
ATOM 5662 N N . ALA B 1 265 ? -3.939 -11.422 6.758 1 92.69 265 ALA B N 1
ATOM 5663 C CA . ALA B 1 265 ? -3.58 -12.625 6.016 1 92.69 265 ALA B CA 1
ATOM 5664 C C . ALA B 1 265 ? -2.365 -12.375 5.125 1 92.69 265 ALA B C 1
ATOM 5666 O O . ALA B 1 265 ? -1.762 -13.32 4.609 1 92.69 265 ALA B O 1
ATOM 5667 N N . LEU B 1 266 ? -1.92 -11.18 4.992 1 90.88 266 LEU B N 1
ATOM 5668 C CA . LEU B 1 266 ? -0.933 -10.75 4.008 1 90.88 266 LEU B CA 1
ATOM 5669 C C . LEU B 1 266 ? 0.369 -11.531 4.164 1 90.88 266 LEU B C 1
ATOM 5671 O O . LEU B 1 266 ? 0.937 -12.008 3.18 1 90.88 266 LEU B O 1
ATOM 5675 N N . PRO B 1 267 ? 0.877 -11.742 5.359 1 89.69 267 PRO B N 1
ATOM 5676 C CA . PRO B 1 267 ? 2.16 -12.438 5.504 1 89.69 267 PRO B CA 1
ATOM 5677 C C . PRO B 1 267 ? 2.125 -13.859 4.953 1 89.69 267 PRO B C 1
ATOM 5679 O O . PRO B 1 267 ? 3.156 -14.383 4.52 1 89.69 267 PRO B O 1
ATOM 5682 N N . SER B 1 268 ? 0.986 -14.484 4.945 1 93 268 SER B N 1
ATOM 5683 C CA . SER B 1 268 ? 0.877 -15.875 4.5 1 93 268 SER B CA 1
ATOM 5684 C C . SER B 1 268 ? 1.258 -16.016 3.033 1 93 268 SER B C 1
ATOM 5686 O O . SER B 1 268 ? 1.724 -17.078 2.607 1 93 268 SER B O 1
ATOM 5688 N N . ASP B 1 269 ? 1.135 -14.961 2.285 1 92.06 269 ASP B N 1
ATOM 5689 C CA . ASP B 1 269 ? 1.229 -15.07 0.832 1 92.06 269 ASP B CA 1
ATOM 5690 C C . ASP B 1 269 ? 2.541 -14.484 0.32 1 92.06 269 ASP B C 1
ATOM 5692 O O . ASP B 1 269 ? 2.791 -14.469 -0.887 1 92.06 269 ASP B O 1
ATOM 5696 N N . ILE B 1 270 ? 3.363 -13.984 1.153 1 91.56 270 ILE B N 1
ATOM 5697 C CA . ILE B 1 270 ? 4.531 -13.273 0.637 1 91.56 270 ILE B CA 1
ATOM 5698 C C . ILE B 1 270 ? 5.805 -13.953 1.13 1 91.56 270 ILE B C 1
ATOM 5700 O O . ILE B 1 270 ? 6.91 -13.469 0.872 1 91.56 270 ILE B O 1
ATOM 5704 N N . GLN B 1 271 ? 5.691 -15.078 1.836 1 91.25 271 GLN B N 1
ATOM 5705 C CA . GLN B 1 271 ? 6.844 -15.812 2.35 1 91.25 271 GLN B CA 1
ATOM 5706 C C . GLN B 1 271 ? 7.359 -16.812 1.322 1 91.25 271 GLN B C 1
ATOM 5708 O O . GLN B 1 271 ? 6.66 -17.141 0.362 1 91.25 271 GLN B O 1
ATOM 5713 N N . LEU B 1 272 ? 8.602 -17.266 1.535 1 92.5 272 LEU B N 1
ATOM 5714 C CA . LEU B 1 272 ? 9.227 -18.234 0.642 1 92.5 272 LEU B CA 1
ATOM 5715 C C . LEU B 1 272 ? 8.5 -19.578 0.694 1 92.5 272 LEU B C 1
ATOM 5717 O O . LEU B 1 272 ? 8.375 -20.25 -0.325 1 92.5 272 LEU B O 1
ATOM 5721 N N . VAL B 1 273 ? 8.016 -19.891 1.884 1 93.88 273 VAL B N 1
ATOM 5722 C CA . VAL B 1 273 ? 7.414 -21.203 2.117 1 93.88 273 VAL B CA 1
ATOM 5723 C C . VAL B 1 273 ? 5.945 -21.047 2.494 1 93.88 273 VAL B C 1
ATOM 5725 O O . VAL B 1 273 ? 5.598 -20.172 3.293 1 93.88 273 VAL B O 1
ATOM 5728 N N . ASP B 1 274 ? 5.105 -21.812 1.902 1 94.94 274 ASP B N 1
ATOM 5729 C CA . ASP B 1 274 ? 3.689 -21.906 2.238 1 94.94 274 ASP B CA 1
ATOM 5730 C C . ASP B 1 274 ? 3.236 -23.359 2.322 1 94.94 274 ASP B C 1
ATOM 5732 O O . ASP B 1 274 ? 2.885 -23.969 1.307 1 94.94 274 ASP B O 1
ATOM 5736 N N . ALA B 1 275 ? 3.135 -23.859 3.521 1 94.69 275 ALA B N 1
ATOM 5737 C CA . ALA B 1 275 ? 2.805 -25.266 3.764 1 94.69 275 ALA B CA 1
ATOM 5738 C C . ALA B 1 275 ? 1.4 -25.406 4.344 1 94.69 275 ALA B C 1
ATOM 5740 O O . ALA B 1 275 ? 1.125 -26.344 5.098 1 94.69 275 ALA B O 1
ATOM 5741 N N . ARG B 1 276 ? 0.533 -24.484 4.047 1 92 276 ARG B N 1
ATOM 5742 C CA . ARG B 1 276 ? -0.781 -24.469 4.684 1 92 276 ARG B CA 1
ATOM 5743 C C . ARG B 1 276 ? -1.604 -25.688 4.281 1 92 276 ARG B C 1
ATOM 5745 O O . ARG B 1 276 ? -2.492 -26.109 5.023 1 92 276 ARG B O 1
ATOM 5752 N N . GLY B 1 277 ? -1.353 -26.266 3.125 1 91.06 277 GLY B N 1
ATOM 5753 C CA . GLY B 1 277 ? -2.15 -27.391 2.648 1 91.06 277 GLY B CA 1
ATOM 5754 C C . GLY B 1 277 ? -1.479 -28.734 2.857 1 91.06 277 GLY B C 1
ATOM 5755 O O . GLY B 1 277 ? -2.035 -29.766 2.496 1 91.06 277 GLY B O 1
ATOM 5756 N N . THR B 1 278 ? -0.368 -28.812 3.484 1 90.06 278 THR B N 1
ATOM 5757 C CA . THR B 1 278 ? 0.405 -30.047 3.578 1 90.06 278 THR B CA 1
ATOM 5758 C C . THR B 1 278 ? -0.319 -31.078 4.445 1 90.06 278 THR B C 1
ATOM 5760 O O . THR B 1 278 ? -0.18 -32.281 4.23 1 90.06 278 THR B O 1
ATOM 5763 N N . GLY B 1 279 ? -1.028 -30.578 5.41 1 83.81 279 GLY B N 1
ATOM 5764 C CA . GLY B 1 279 ? -1.801 -31.484 6.246 1 83.81 279 GLY B CA 1
ATOM 5765 C C . GLY B 1 279 ? -2.869 -32.25 5.477 1 83.81 279 GLY B C 1
ATOM 5766 O O . GLY B 1 279 ? -3.26 -33.344 5.863 1 83.81 279 GLY B O 1
ATOM 5767 N N . ALA B 1 280 ? -3.299 -31.703 4.363 1 85.31 280 ALA B N 1
ATOM 5768 C CA . ALA B 1 280 ? -4.344 -32.312 3.543 1 85.31 280 ALA B CA 1
ATOM 5769 C C . ALA B 1 280 ? -3.742 -33.031 2.336 1 85.31 280 ALA B C 1
ATOM 5771 O O . ALA B 1 280 ? -4.465 -33.406 1.409 1 85.31 280 ALA B O 1
ATOM 5772 N N . GLY B 1 281 ? -2.451 -33.156 2.334 1 88.06 281 GLY B N 1
ATOM 5773 C CA . GLY B 1 281 ? -1.798 -33.906 1.262 1 88.06 281 GLY B CA 1
ATOM 5774 C C . GLY B 1 281 ? -1.396 -33.031 0.094 1 88.06 281 GLY B C 1
ATOM 5775 O O . GLY B 1 281 ? -0.956 -33.531 -0.944 1 88.06 281 GLY B O 1
ATOM 5776 N N . GLU B 1 282 ? -1.549 -31.766 0.206 1 92.75 282 GLU B N 1
ATOM 5777 C CA . GLU B 1 282 ? -1.146 -30.828 -0.846 1 92.75 282 GLU B CA 1
ATOM 5778 C C . GLU B 1 282 ? 0.355 -30.562 -0.799 1 92.75 282 GLU B C 1
ATOM 5780 O O . GLU B 1 282 ? 0.99 -30.734 0.244 1 92.75 282 GLU B O 1
ATOM 5785 N N . PRO B 1 283 ? 0.951 -30.297 -1.908 1 95.56 283 PRO B N 1
ATOM 5786 C CA . PRO B 1 283 ? 2.371 -29.938 -1.892 1 95.56 283 PRO B CA 1
ATOM 5787 C C . PRO B 1 283 ? 2.641 -28.594 -1.204 1 95.56 283 PRO B C 1
ATOM 5789 O O . PRO B 1 283 ? 1.739 -27.766 -1.1 1 95.56 283 PRO B O 1
ATOM 5792 N N . THR B 1 284 ? 3.854 -28.453 -0.699 1 95.69 284 THR B N 1
ATOM 5793 C CA . THR B 1 284 ? 4.293 -27.172 -0.169 1 95.69 284 THR B CA 1
ATOM 5794 C C . THR B 1 284 ? 4.578 -26.188 -1.302 1 95.69 284 THR B C 1
ATOM 5796 O O . THR B 1 284 ? 5.32 -26.5 -2.234 1 95.69 284 THR B O 1
ATOM 5799 N N . PHE B 1 285 ? 3.943 -25.031 -1.264 1 96.88 285 PHE B N 1
ATOM 5800 C CA . PHE B 1 285 ? 4.223 -24 -2.248 1 96.88 285 PHE B CA 1
ATOM 5801 C C . PHE B 1 285 ? 5.512 -23.25 -1.906 1 96.88 285 PHE B C 1
ATOM 5803 O O . PHE B 1 285 ? 5.715 -22.844 -0.76 1 96.88 285 PHE B O 1
ATOM 5810 N N . LEU B 1 286 ? 6.406 -23.141 -2.842 1 96.31 286 LEU B N 1
ATOM 5811 C CA . LEU B 1 286 ? 7.645 -22.375 -2.699 1 96.31 286 LEU B CA 1
ATOM 5812 C C . LEU B 1 286 ? 7.703 -21.234 -3.707 1 96.31 286 LEU B C 1
ATOM 5814 O O . LEU B 1 286 ? 7.223 -21.375 -4.836 1 96.31 286 LEU B O 1
ATOM 5818 N N . TYR B 1 287 ? 8.273 -20.141 -3.289 1 95.62 287 TYR B N 1
ATOM 5819 C CA . TYR B 1 287 ? 8.328 -18.953 -4.133 1 95.62 287 TYR B CA 1
ATOM 5820 C C . TYR B 1 287 ? 9.773 -18.5 -4.32 1 95.62 287 TYR B C 1
ATOM 5822 O O . TYR B 1 287 ? 10.156 -17.422 -3.855 1 95.62 287 TYR B O 1
ATOM 5830 N N . PRO B 1 288 ? 10.484 -19.203 -5.176 1 95.5 288 PRO B N 1
ATOM 5831 C CA . PRO B 1 288 ? 11.906 -18.891 -5.344 1 95.5 288 PRO B CA 1
ATOM 5832 C C . PRO B 1 288 ? 12.148 -17.594 -6.09 1 95.5 288 PRO B C 1
ATOM 5834 O O . PRO B 1 288 ? 13.234 -17.016 -6.004 1 95.5 288 PRO B O 1
ATOM 5837 N N . MET B 1 289 ? 11.164 -17.094 -6.809 1 96.44 289 MET B N 1
ATOM 5838 C CA . MET B 1 289 ? 11.336 -15.906 -7.645 1 96.44 289 MET B CA 1
ATOM 5839 C C . MET B 1 289 ? 11.023 -14.633 -6.859 1 96.44 289 MET B C 1
ATOM 5841 O O . MET B 1 289 ? 10.992 -13.539 -7.426 1 96.44 289 MET B O 1
ATOM 5845 N N . ARG B 1 290 ? 10.844 -14.688 -5.578 1 93.44 290 ARG B N 1
ATOM 5846 C CA . ARG B 1 290 ? 10.328 -13.594 -4.758 1 93.44 290 ARG B CA 1
ATOM 5847 C C . ARG B 1 290 ? 11.32 -12.438 -4.695 1 93.44 290 ARG B C 1
ATOM 5849 O O . ARG B 1 290 ? 10.969 -11.328 -4.297 1 93.44 290 ARG B O 1
ATOM 5856 N N . GLU B 1 291 ? 12.578 -12.672 -5.105 1 92.25 291 GLU B N 1
ATOM 5857 C CA . GLU B 1 291 ? 13.586 -11.617 -5.098 1 92.25 291 GLU B CA 1
ATOM 5858 C C . GLU B 1 291 ? 14.008 -11.242 -6.516 1 92.25 291 GLU B C 1
ATOM 5860 O O . GLU B 1 291 ? 14.992 -10.523 -6.711 1 92.25 291 GLU B O 1
ATOM 5865 N N . VAL B 1 292 ? 13.336 -11.75 -7.473 1 94.81 292 VAL B N 1
ATOM 5866 C CA . VAL B 1 292 ? 13.617 -11.469 -8.875 1 94.81 292 VAL B CA 1
ATOM 5867 C C . VAL B 1 292 ? 12.539 -10.539 -9.438 1 94.81 292 VAL B C 1
ATOM 5869 O O . VAL B 1 292 ? 11.344 -10.828 -9.328 1 94.81 292 VAL B O 1
ATOM 5872 N N . THR B 1 293 ? 12.945 -9.453 -10.016 1 92.56 293 THR B N 1
ATOM 5873 C CA . THR B 1 293 ? 11.984 -8.539 -10.625 1 92.56 293 THR B CA 1
ATOM 5874 C C . THR B 1 293 ? 11.539 -9.047 -11.992 1 92.56 293 THR B C 1
ATOM 5876 O O . THR B 1 293 ? 12.211 -9.883 -12.602 1 92.56 293 THR B O 1
ATOM 5879 N N . VAL B 1 294 ? 10.383 -8.539 -12.469 1 93.12 294 VAL B N 1
ATOM 5880 C CA . VAL B 1 294 ? 9.883 -8.906 -13.789 1 93.12 294 VAL B CA 1
ATOM 5881 C C . VAL B 1 294 ? 10.875 -8.461 -14.859 1 93.12 294 VAL B C 1
ATOM 5883 O O . VAL B 1 294 ? 11.086 -9.164 -15.852 1 93.12 294 VAL B O 1
ATOM 5886 N N . LYS B 1 295 ? 11.484 -7.359 -14.672 1 89.69 295 LYS B N 1
ATOM 5887 C CA . LYS B 1 295 ? 12.477 -6.867 -15.625 1 89.69 295 LYS B CA 1
ATOM 5888 C C . LYS B 1 295 ? 13.641 -7.848 -15.766 1 89.69 295 LYS B C 1
ATOM 5890 O O . LYS B 1 295 ? 14.094 -8.133 -16.875 1 89.69 295 LYS B O 1
ATOM 5895 N N . GLU B 1 296 ? 14.148 -8.305 -14.641 1 92.06 296 GLU B N 1
ATOM 5896 C CA . GLU B 1 296 ? 15.219 -9.297 -14.656 1 92.06 296 GLU B CA 1
ATOM 5897 C C . GLU B 1 296 ? 14.781 -10.57 -15.375 1 92.06 296 GLU B C 1
ATOM 5899 O O . GLU B 1 296 ? 15.523 -11.117 -16.188 1 92.06 296 GLU B O 1
ATOM 5904 N N . ALA B 1 297 ? 13.57 -11.031 -15.125 1 95.25 297 ALA B N 1
ATOM 5905 C CA . ALA B 1 297 ? 13.055 -12.25 -15.742 1 95.25 297 ALA B CA 1
ATOM 5906 C C . ALA B 1 297 ? 12.953 -12.102 -17.25 1 95.25 297 ALA B C 1
ATOM 5908 O O . ALA B 1 297 ? 13.32 -13.008 -18 1 95.25 297 ALA B O 1
ATOM 5909 N N . VAL B 1 298 ? 12.445 -10.961 -17.703 1 94.19 298 VAL B N 1
ATOM 5910 C CA . VAL B 1 298 ? 12.312 -10.695 -19.125 1 94.19 298 VAL B CA 1
ATOM 5911 C C . VAL B 1 298 ? 13.695 -10.711 -19.781 1 94.19 298 VAL B C 1
ATOM 5913 O O . VAL B 1 298 ? 13.867 -11.266 -20.875 1 94.19 298 VAL B O 1
ATOM 5916 N N . PHE B 1 299 ? 14.648 -10.141 -19.109 1 92.75 299 PHE B N 1
ATOM 5917 C CA . PHE B 1 299 ? 16 -10.094 -19.656 1 92.75 299 PHE B CA 1
ATOM 5918 C C . PHE B 1 299 ? 16.609 -11.484 -19.75 1 92.75 299 PHE B C 1
ATOM 5920 O O . PHE B 1 299 ? 17.281 -11.812 -20.719 1 92.75 299 PHE B O 1
ATOM 5927 N N . VAL B 1 300 ? 16.359 -12.266 -18.75 1 94.06 300 VAL B N 1
ATOM 5928 C CA . VAL B 1 300 ? 16.875 -13.633 -18.766 1 94.06 300 VAL B CA 1
ATOM 5929 C C . VAL B 1 300 ? 16.266 -14.391 -19.938 1 94.06 300 VAL B C 1
ATOM 5931 O O . VAL B 1 300 ? 16.969 -15.109 -20.656 1 94.06 300 VAL B O 1
ATOM 5934 N N . CYS B 1 301 ? 14.977 -14.25 -20.125 1 94.19 301 CYS B N 1
ATOM 5935 C CA . CYS B 1 301 ? 14.305 -14.914 -21.234 1 94.19 301 CY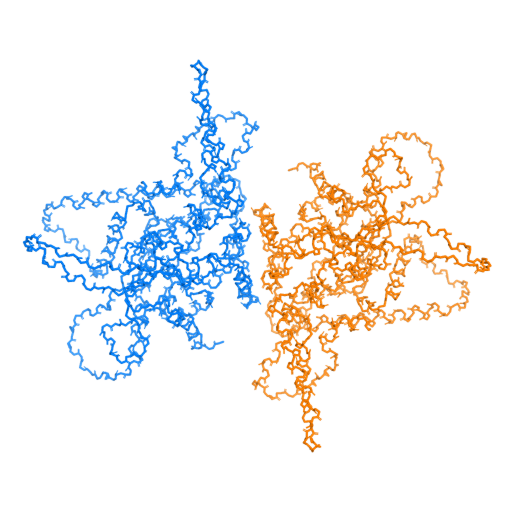S B CA 1
ATOM 5936 C C . CYS B 1 301 ? 14.891 -14.469 -22.578 1 94.19 301 CYS B C 1
ATOM 5938 O O . CYS B 1 301 ? 15.117 -15.289 -23.469 1 94.19 301 CYS B O 1
ATOM 5940 N N . ARG B 1 302 ? 15.164 -13.227 -22.688 1 92.75 302 ARG B N 1
ATOM 5941 C CA . ARG B 1 302 ? 15.734 -12.688 -23.922 1 92.75 302 ARG B CA 1
ATOM 5942 C C . ARG B 1 302 ? 17.141 -13.234 -24.156 1 92.75 302 ARG B C 1
ATOM 5944 O O . ARG B 1 302 ? 17.484 -13.625 -25.266 1 92.75 302 ARG B O 1
ATOM 5951 N N . LEU B 1 303 ? 17.922 -13.25 -23.141 1 90.94 303 LEU B N 1
ATOM 5952 C CA . LEU B 1 303 ? 19.297 -13.727 -23.25 1 90.94 303 LEU B CA 1
ATOM 5953 C C . LEU B 1 303 ? 19.328 -15.203 -23.625 1 90.94 303 LEU B C 1
ATOM 5955 O O . LEU B 1 303 ? 20.219 -15.641 -24.359 1 90.94 303 LEU B O 1
ATOM 5959 N N . ARG B 1 304 ? 18.344 -15.961 -23.156 1 92.12 304 ARG B N 1
ATOM 5960 C CA . ARG B 1 304 ? 18.312 -17.406 -23.406 1 92.12 304 ARG B CA 1
ATOM 5961 C C . ARG B 1 304 ? 17.5 -17.734 -24.641 1 92.12 304 ARG B C 1
ATOM 5963 O O . ARG B 1 304 ? 17.297 -18.906 -24.969 1 92.12 304 ARG B O 1
ATOM 5970 N N . GLY B 1 305 ? 16.922 -16.766 -25.219 1 92.31 305 GLY B N 1
ATOM 5971 C CA . GLY B 1 305 ? 16.156 -16.953 -26.438 1 92.31 305 GLY B CA 1
ATOM 5972 C C . GLY B 1 305 ? 14.828 -17.641 -26.219 1 92.31 305 GLY B C 1
ATOM 5973 O O . GLY B 1 305 ? 14.367 -18.406 -27.078 1 92.31 305 GLY B O 1
ATOM 5974 N N . LEU B 1 306 ? 14.266 -17.516 -25.094 1 94.25 306 LEU B N 1
ATOM 5975 C CA . LEU B 1 306 ? 12.992 -18.156 -24.797 1 94.25 306 LEU B CA 1
ATOM 5976 C C . LEU B 1 306 ? 11.828 -17.328 -25.328 1 94.25 306 LEU B C 1
ATOM 5978 O O . LEU B 1 306 ? 11.844 -16.094 -25.25 1 94.25 306 LEU B O 1
ATOM 5982 N N . HIS B 1 307 ? 10.844 -17.953 -25.906 1 92.31 307 HIS B N 1
ATOM 5983 C CA . HIS B 1 307 ? 9.648 -17.297 -26.422 1 92.31 307 HIS B CA 1
ATOM 5984 C C . HIS B 1 307 ? 8.531 -17.297 -25.391 1 92.31 307 HIS B C 1
ATOM 5986 O O . HIS B 1 307 ? 8.125 -18.359 -24.906 1 92.31 307 HIS B O 1
ATOM 5992 N N . LEU B 1 308 ? 8.062 -16.141 -25.125 1 92.94 308 LEU B N 1
ATOM 5993 C CA . LEU B 1 308 ? 6.992 -16 -24.141 1 92.94 308 LEU B CA 1
ATOM 5994 C C . LEU B 1 308 ? 5.652 -16.422 -24.719 1 92.94 308 LEU B C 1
ATOM 5996 O O . LEU B 1 308 ? 5.391 -16.219 -25.906 1 92.94 308 LEU B O 1
ATOM 6000 N N . ALA B 1 309 ? 4.867 -17.172 -23.922 1 90.5 309 ALA B N 1
ATOM 6001 C CA . ALA B 1 309 ? 3.514 -17.578 -24.297 1 90.5 309 ALA B CA 1
ATOM 6002 C C . ALA B 1 309 ? 2.471 -16.906 -23.406 1 90.5 309 ALA B C 1
ATOM 6004 O O . ALA B 1 309 ? 1.715 -17.578 -22.719 1 90.5 309 ALA B O 1
ATOM 6005 N N . GLU B 1 310 ? 2.506 -15.578 -23.359 1 79.88 310 GLU B N 1
ATOM 6006 C CA . GLU B 1 310 ? 1.587 -14.883 -22.469 1 79.88 310 GLU B CA 1
ATOM 6007 C C . GLU B 1 310 ? 0.227 -14.672 -23.125 1 79.88 310 GLU B C 1
ATOM 6009 O O . GLU B 1 310 ? 0.137 -14.547 -24.344 1 79.88 310 GLU B O 1
ATOM 6014 N N . LEU B 1 311 ? -0.726 -14.914 -22.25 1 74.12 311 LEU B N 1
ATOM 6015 C CA . LEU B 1 311 ? -2.062 -14.578 -22.734 1 74.12 311 LEU B CA 1
ATOM 6016 C C . LEU B 1 311 ? -2.193 -13.086 -23 1 74.12 311 LEU B C 1
ATOM 6018 O O . LEU B 1 311 ? -1.644 -12.273 -22.25 1 74.12 311 LEU B O 1
ATOM 6022 N N . PRO B 1 312 ? -2.355 -12.648 -24.219 1 56.16 312 PRO B N 1
ATOM 6023 C CA . PRO B 1 312 ? -2.525 -11.211 -24.438 1 56.16 312 PRO B CA 1
ATOM 6024 C C . PRO B 1 312 ? -3.404 -10.547 -23.391 1 56.16 312 PRO B C 1
ATOM 6026 O O . PRO B 1 312 ? -4.293 -11.195 -22.828 1 56.16 312 PRO B O 1
ATOM 6029 N N . ALA B 1 313 ? -2.881 -9.508 -22.625 1 52.84 313 ALA B N 1
ATOM 6030 C CA . ALA B 1 313 ? -3.582 -8.742 -21.594 1 52.84 313 ALA B CA 1
ATOM 6031 C C . ALA B 1 313 ? -5.094 -8.867 -21.766 1 52.84 313 ALA B C 1
ATOM 6033 O O . ALA B 1 313 ? -5.586 -9.156 -22.859 1 52.84 313 ALA B O 1
ATOM 6034 N N . PRO B 1 314 ? -5.812 -8.695 -20.688 1 48.03 314 PRO B N 1
ATOM 6035 C CA . PRO B 1 314 ? -7.262 -8.906 -20.641 1 48.03 314 PRO B CA 1
ATOM 6036 C C . PRO B 1 314 ? -7.973 -8.367 -21.875 1 48.03 314 PRO B C 1
ATOM 6038 O O . PRO B 1 314 ? -8.164 -7.156 -22 1 48.03 314 PRO B O 1
ATOM 6041 N N . LEU B 1 315 ? -7.715 -8.688 -22.938 1 43.09 315 LEU B N 1
ATOM 6042 C CA . LEU B 1 315 ? -8.711 -8.523 -23.984 1 43.09 315 LEU B CA 1
ATOM 6043 C C . LEU B 1 315 ? -10.125 -8.578 -23.422 1 43.09 315 LEU B C 1
ATOM 6045 O O . LEU B 1 315 ? -10.977 -7.766 -23.781 1 43.09 315 LEU B O 1
ATOM 6049 N N . LEU B 1 316 ? -10.461 -9.625 -22.766 1 39.97 316 LEU B N 1
ATOM 6050 C CA . LEU B 1 316 ? -11.812 -10.055 -22.438 1 39.97 316 LEU B CA 1
ATOM 6051 C C . LEU B 1 316 ? -12.406 -9.188 -21.328 1 39.97 316 LEU B C 1
ATOM 6053 O O . LEU B 1 316 ? -13.609 -8.922 -21.328 1 39.97 316 LEU B O 1
ATOM 6057 N N . LEU B 1 317 ? -11.547 -8.867 -20.25 1 43.81 317 LEU B N 1
ATOM 6058 C CA . LEU B 1 317 ? -12.273 -8.062 -19.281 1 43.81 317 LEU B CA 1
ATOM 6059 C C . LEU B 1 317 ? -12.875 -6.828 -19.953 1 43.81 317 LEU B C 1
ATOM 6061 O O . LEU B 1 317 ? -14 -6.43 -19.625 1 43.81 317 LEU B O 1
ATOM 6065 N N . ALA B 1 318 ? -12.023 -6.227 -20.812 1 43.19 318 ALA B N 1
ATOM 6066 C CA . ALA B 1 318 ? -12.625 -5.207 -21.672 1 43.19 318 ALA B CA 1
ATOM 6067 C C . ALA B 1 318 ? -13.797 -5.777 -22.453 1 43.19 318 ALA B C 1
ATOM 6069 O O . ALA B 1 318 ? -14.82 -5.105 -22.641 1 43.19 318 ALA B O 1
ATOM 6070 N N . ARG B 1 319 ? -13.672 -6.965 -22.953 1 41.38 319 ARG B N 1
ATOM 6071 C CA . ARG B 1 319 ? -14.758 -7.543 -23.734 1 41.38 319 ARG B CA 1
ATOM 6072 C C . ARG B 1 319 ? -15.953 -7.879 -22.844 1 41.38 319 ARG B C 1
ATOM 6074 O O . ARG B 1 319 ? -17.109 -7.73 -23.266 1 41.38 319 ARG B O 1
ATOM 6081 N N . LEU B 1 320 ? -15.688 -8.406 -21.672 1 43.22 320 LEU B N 1
ATOM 6082 C CA . LEU B 1 320 ? -16.797 -8.742 -20.797 1 43.22 320 LEU B CA 1
ATOM 6083 C C . LEU B 1 320 ? -17.453 -7.477 -20.25 1 43.22 320 LEU B C 1
ATOM 6085 O O . LEU B 1 320 ? -18.672 -7.453 -20.016 1 43.22 320 LEU B O 1
ATOM 6089 N N . SER B 1 321 ? -16.562 -6.496 -19.875 1 43.62 321 SER B N 1
ATOM 6090 C CA . SER B 1 321 ? -17.172 -5.23 -19.484 1 43.62 321 SER B CA 1
ATOM 6091 C C . SER B 1 321 ? -18 -4.656 -20.641 1 43.62 321 SER B C 1
ATOM 6093 O O . SER B 1 321 ? -18.969 -3.934 -20.406 1 43.62 321 SER B O 1
ATOM 6095 N N . SER B 1 322 ? -17.5 -4.84 -21.828 1 41.34 322 SER B N 1
ATOM 6096 C CA . SER B 1 322 ? -18.312 -4.375 -22.953 1 41.34 322 SER B CA 1
ATOM 6097 C C . SER B 1 322 ? -19.594 -5.191 -23.078 1 41.34 322 SER B C 1
ATOM 6099 O O . SER B 1 322 ? -20.609 -4.68 -23.547 1 41.34 322 SER B O 1
ATOM 6101 N N . ALA B 1 323 ? -19.594 -6.527 -23 1 37.47 323 ALA B N 1
ATOM 6102 C CA . ALA B 1 323 ? -20.812 -7.301 -23.234 1 37.47 323 ALA B CA 1
ATOM 6103 C C . ALA B 1 323 ? -21.875 -6.965 -22.203 1 37.47 323 ALA B C 1
ATOM 6105 O O . ALA B 1 323 ? -23.078 -7.043 -22.484 1 37.47 323 ALA B O 1
ATOM 6106 N N . SER B 1 324 ? -21.531 -7.008 -20.922 1 35.72 324 SER B N 1
ATOM 6107 C CA . SER B 1 324 ? -22.625 -6.766 -20 1 35.72 324 SER B CA 1
ATOM 6108 C C . SER B 1 324 ? -23.141 -5.332 -20.109 1 35.72 324 SER B C 1
ATOM 6110 O O . SER B 1 324 ? -24.203 -5.004 -19.562 1 35.72 324 SER B O 1
ATOM 6112 N N . THR B 1 325 ? -22.234 -4.324 -20.094 1 36.47 325 THR B N 1
ATOM 6113 C CA . THR B 1 325 ? -22.844 -2.998 -20.125 1 36.47 325 THR B CA 1
ATOM 6114 C C . THR B 1 325 ? -23.375 -2.674 -21.516 1 36.47 325 THR B C 1
ATOM 6116 O O . THR B 1 325 ? -22.578 -2.426 -22.438 1 36.47 325 THR B O 1
ATOM 6119 N N . GLY B 1 326 ? -24.203 -3.311 -22.172 1 33.12 326 GLY B N 1
ATOM 6120 C CA . GLY B 1 326 ? -24.953 -2.549 -23.156 1 33.12 326 GLY B CA 1
ATOM 6121 C C . GLY B 1 326 ? -24.844 -1.05 -22.953 1 33.12 326 GLY B C 1
ATOM 6122 O O . GLY B 1 326 ? -24.578 -0.313 -23.906 1 33.12 326 GLY B O 1
ATOM 6123 N N . LEU B 1 327 ? -25.875 -0.385 -22.141 1 33.66 327 LEU B N 1
ATOM 6124 C CA . LEU B 1 327 ? -26.344 0.996 -22.156 1 33.66 327 LEU B CA 1
ATOM 6125 C C . LEU B 1 327 ? -25.25 1.95 -21.688 1 33.66 327 LEU B C 1
ATOM 6127 O O . LEU B 1 327 ? -25.188 3.102 -22.125 1 33.66 327 LEU B O 1
ATOM 6131 N N . HIS B 1 328 ? -25 2.219 -20.312 1 36.34 328 HIS B N 1
ATOM 6132 C CA . HIS B 1 328 ? -24.375 3.439 -19.812 1 36.34 328 HIS B CA 1
ATOM 6133 C C . HIS B 1 328 ? -22.875 3.43 -20.031 1 36.34 328 HIS B C 1
ATOM 6135 O O . HIS B 1 328 ? -22.219 2.395 -19.859 1 36.34 328 HIS B O 1
ATOM 6141 N N . SER B 1 329 ? -22.172 4.18 -20.938 1 40.34 329 SER B N 1
ATOM 6142 C CA . SER B 1 329 ? -20.938 4.734 -21.484 1 40.34 329 SER B CA 1
ATOM 6143 C C . SER B 1 329 ? -19.859 4.859 -20.422 1 40.34 329 SER B C 1
ATOM 6145 O O . SER B 1 329 ? -19.031 5.766 -20.469 1 40.34 329 SER B O 1
ATOM 6147 N N . HIS B 1 330 ? -20.016 4.508 -19.219 1 45.41 330 HIS B N 1
ATOM 6148 C CA . HIS B 1 330 ? -18.953 4.871 -18.297 1 45.41 330 HIS B CA 1
ATOM 6149 C C . HIS B 1 330 ? -17.719 4.004 -18.5 1 45.41 330 HIS B C 1
ATOM 6151 O O . HIS B 1 330 ? -17.828 2.824 -18.844 1 45.41 330 HIS B O 1
ATOM 6157 N N . PRO B 1 331 ? -16.594 4.469 -18.922 1 51.72 331 PRO B N 1
ATOM 6158 C CA . PRO B 1 331 ? -15.328 3.754 -19.062 1 51.72 331 PRO B CA 1
ATOM 6159 C C . PRO B 1 331 ? -15.156 2.652 -18.016 1 51.72 331 PRO B C 1
ATOM 6161 O O . PRO B 1 331 ? -15.648 2.781 -16.891 1 51.72 331 PRO B O 1
ATOM 6164 N N . PRO B 1 332 ? -14.953 1.359 -18.438 1 60.09 332 PRO B N 1
ATOM 6165 C CA . PRO B 1 332 ? -14.898 0.202 -17.547 1 60.09 332 PRO B CA 1
ATOM 6166 C C . PRO B 1 332 ? -14.023 0.446 -16.312 1 60.09 332 PRO B C 1
ATOM 6168 O O . PRO B 1 332 ? -12.961 1.062 -16.422 1 60.09 332 PRO B O 1
ATOM 6171 N N . ARG B 1 333 ? -14.57 0.278 -15.195 1 74.12 333 ARG B N 1
ATOM 6172 C CA . ARG B 1 333 ? -13.891 0.402 -13.906 1 74.12 333 ARG B CA 1
ATOM 6173 C C . ARG B 1 333 ? -12.672 -0.507 -13.844 1 74.12 333 ARG B C 1
ATOM 6175 O O . ARG B 1 333 ? -12.734 -1.674 -14.234 1 74.12 333 ARG B O 1
ATOM 6182 N N . ARG B 1 334 ? -11.539 0.032 -13.508 1 85.5 334 ARG B N 1
ATOM 6183 C CA . ARG B 1 334 ? -10.312 -0.731 -13.305 1 85.5 334 ARG B CA 1
ATOM 6184 C C . ARG B 1 334 ? -10.352 -1.483 -11.977 1 85.5 334 ARG B C 1
ATOM 6186 O O . ARG B 1 334 ? -10.977 -1.028 -11.016 1 85.5 334 ARG B O 1
ATOM 6193 N N . SER B 1 335 ? -9.773 -2.711 -11.953 1 90.75 335 SER B N 1
ATOM 6194 C CA . SER B 1 335 ? -9.711 -3.506 -10.734 1 90.75 335 SER B CA 1
ATOM 6195 C C . SER B 1 335 ? -8.625 -2.99 -9.797 1 90.75 335 SER B C 1
ATOM 6197 O O . SER B 1 335 ? -7.688 -2.316 -10.234 1 90.75 335 SER B O 1
ATOM 6199 N N . ILE B 1 336 ? -8.758 -3.242 -8.539 1 92.25 336 ILE B N 1
ATOM 6200 C CA . ILE B 1 336 ? -7.746 -2.891 -7.543 1 92.25 336 ILE B CA 1
ATOM 6201 C C . ILE B 1 336 ? -6.41 -3.525 -7.918 1 92.25 336 ILE B C 1
ATOM 6203 O O . ILE B 1 336 ? -5.355 -2.91 -7.75 1 92.25 336 ILE B O 1
ATOM 6207 N N . ASN B 1 337 ? -6.449 -4.758 -8.422 1 93.88 337 ASN B N 1
ATOM 6208 C CA . ASN B 1 337 ? -5.238 -5.461 -8.828 1 93.88 337 ASN B CA 1
ATOM 6209 C C . ASN B 1 337 ? -4.516 -4.73 -9.953 1 93.88 337 ASN B C 1
ATOM 6211 O O . ASN B 1 337 ? -3.291 -4.586 -9.922 1 93.88 337 ASN B O 1
ATOM 6215 N N . SER B 1 338 ? -5.289 -4.305 -10.898 1 92.25 338 SER B N 1
ATOM 6216 C CA . SER B 1 338 ? -4.691 -3.582 -12.016 1 92.25 338 SER B CA 1
ATOM 6217 C C . SER B 1 338 ? -4.109 -2.248 -11.562 1 92.25 338 SER B C 1
ATOM 6219 O O . SER B 1 338 ? -3.045 -1.839 -12.031 1 92.25 338 SER B O 1
ATOM 6221 N N . LEU B 1 339 ? -4.793 -1.562 -10.68 1 91.75 339 LEU B N 1
ATOM 6222 C CA . LEU B 1 339 ? -4.312 -0.292 -10.148 1 91.75 339 LEU B CA 1
ATOM 6223 C C . LEU B 1 339 ? -3.029 -0.489 -9.352 1 91.75 339 LEU B C 1
ATOM 6225 O O . LEU B 1 339 ? -2.086 0.295 -9.477 1 91.75 339 LEU B O 1
ATOM 6229 N N . ALA B 1 340 ? -2.965 -1.508 -8.516 1 94.5 340 ALA B N 1
ATOM 6230 C CA . ALA B 1 340 ? -1.779 -1.818 -7.723 1 94.5 340 ALA B CA 1
ATOM 6231 C C . ALA B 1 340 ? -0.59 -2.154 -8.617 1 94.5 340 ALA B C 1
ATOM 6233 O O . ALA B 1 340 ? 0.533 -1.717 -8.359 1 94.5 340 ALA B O 1
ATOM 6234 N N . SER B 1 341 ? -0.875 -2.949 -9.648 1 93.69 341 SER B N 1
ATOM 6235 C CA . SER B 1 341 ? 0.18 -3.291 -10.594 1 93.69 341 SER B CA 1
ATOM 6236 C C . SER B 1 341 ? 0.727 -2.047 -11.289 1 93.69 341 SER B C 1
ATOM 6238 O O . SER B 1 341 ? 1.938 -1.917 -11.477 1 93.69 341 SER B O 1
ATOM 6240 N N . ALA B 1 342 ? -0.137 -1.165 -11.672 1 91.12 342 ALA B N 1
ATOM 6241 C CA . ALA B 1 342 ? 0.279 0.074 -12.328 1 91.12 342 ALA B CA 1
ATOM 6242 C C . ALA B 1 342 ? 1.124 0.93 -11.383 1 91.12 342 ALA B C 1
ATOM 6244 O O . ALA B 1 342 ? 2.115 1.532 -11.805 1 91.12 342 ALA B O 1
ATOM 6245 N N . PHE B 1 343 ? 0.711 0.992 -10.203 1 92.12 343 PHE B N 1
ATOM 6246 C CA . PHE B 1 343 ? 1.458 1.736 -9.195 1 92.12 343 PHE B CA 1
ATOM 6247 C C . PHE B 1 343 ? 2.867 1.177 -9.039 1 92.12 343 PHE B C 1
ATOM 6249 O O . PHE B 1 343 ? 3.846 1.927 -9.07 1 92.12 343 PHE B O 1
ATOM 6256 N N . VAL B 1 344 ? 3.023 -0.135 -8.898 1 93.69 344 VAL B N 1
ATOM 6257 C CA . VAL B 1 344 ? 4.312 -0.786 -8.688 1 93.69 344 VAL B CA 1
ATOM 6258 C C . VAL B 1 344 ? 5.176 -0.645 -9.938 1 93.69 344 VAL B C 1
ATOM 6260 O O . VAL B 1 344 ? 6.395 -0.473 -9.844 1 93.69 344 VAL B O 1
ATOM 6263 N N . ASP B 1 345 ? 4.516 -0.759 -11.07 1 90.81 345 ASP B N 1
ATOM 6264 C CA . ASP B 1 345 ? 5.246 -0.535 -12.312 1 90.81 345 ASP B CA 1
ATOM 6265 C C . ASP B 1 345 ? 5.836 0.872 -12.359 1 90.81 345 ASP B C 1
ATOM 6267 O O . ASP B 1 345 ? 6.965 1.062 -12.82 1 90.81 345 ASP B O 1
ATOM 6271 N N . SER B 1 346 ? 5.055 1.815 -11.883 1 89.56 346 SER B N 1
ATOM 6272 C CA . SER B 1 346 ? 5.539 3.191 -11.828 1 89.56 346 SER B CA 1
ATOM 6273 C C . SER B 1 346 ? 6.684 3.332 -10.828 1 89.56 346 SER B C 1
ATOM 6275 O O . SER B 1 346 ? 7.637 4.074 -11.07 1 89.56 346 SER B O 1
ATOM 6277 N N . LEU B 1 347 ? 6.578 2.678 -9.711 1 88.25 347 LEU B N 1
ATOM 6278 C CA . LEU B 1 347 ? 7.66 2.676 -8.727 1 88.25 347 LEU B CA 1
ATOM 6279 C C . LEU B 1 347 ? 8.938 2.104 -9.336 1 88.25 347 LEU B C 1
ATOM 6281 O O . LEU B 1 347 ? 10.016 2.689 -9.188 1 88.25 347 LEU B O 1
ATOM 6285 N N . GLN B 1 348 ? 8.758 0.953 -9.977 1 84.19 348 GLN B N 1
ATOM 6286 C CA . GLN B 1 348 ? 9.898 0.277 -10.578 1 84.19 348 GLN B CA 1
ATOM 6287 C C . GLN B 1 348 ? 10.578 1.166 -11.625 1 84.19 348 GLN B C 1
ATOM 6289 O O . GLN B 1 348 ? 11.805 1.15 -11.758 1 84.19 348 GLN B O 1
ATOM 6294 N N . ALA B 1 349 ? 9.805 1.901 -12.359 1 84.5 349 ALA B N 1
ATOM 6295 C CA . ALA B 1 349 ? 10.32 2.764 -13.422 1 84.5 349 ALA B CA 1
ATOM 6296 C C . ALA B 1 349 ? 11.055 3.967 -12.836 1 84.5 349 ALA B C 1
ATOM 6298 O O . ALA B 1 349 ? 12.031 4.449 -13.422 1 84.5 349 ALA B O 1
ATOM 6299 N N . ASN B 1 350 ? 10.648 4.402 -11.648 1 78.25 350 ASN B N 1
ATOM 6300 C CA . ASN B 1 350 ? 11.18 5.648 -11.102 1 78.25 350 ASN B CA 1
ATOM 6301 C C . ASN B 1 350 ? 12.172 5.383 -9.969 1 78.25 350 ASN B C 1
ATOM 6303 O O . ASN B 1 350 ? 13.141 6.125 -9.797 1 78.25 350 ASN B O 1
ATOM 6307 N N . LEU B 1 351 ? 11.922 4.328 -9.258 1 83.25 351 LEU B N 1
ATOM 6308 C CA . LEU B 1 351 ? 12.703 3.988 -8.078 1 83.25 351 LEU B CA 1
ATOM 6309 C C . LEU 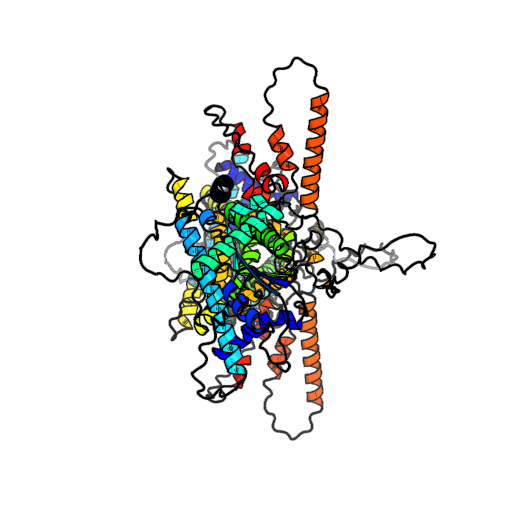B 1 351 ? 12.758 2.479 -7.875 1 83.25 351 LEU B C 1
ATOM 6311 O O . LEU B 1 351 ? 12.141 1.947 -6.949 1 83.25 351 LEU B O 1
ATOM 6315 N N . PRO B 1 352 ? 13.609 1.759 -8.578 1 79.38 352 PRO B N 1
ATOM 6316 C CA . PRO B 1 352 ? 13.578 0.295 -8.633 1 79.38 352 PRO B CA 1
ATOM 6317 C C . PRO B 1 352 ? 13.812 -0.345 -7.266 1 79.38 352 PRO B C 1
ATOM 6319 O O . PRO B 1 352 ? 13.25 -1.397 -6.965 1 79.38 352 PRO B O 1
ATOM 6322 N N . SER B 1 353 ? 14.562 0.265 -6.41 1 82.88 353 SER B N 1
ATOM 6323 C CA . SER B 1 353 ? 14.867 -0.325 -5.113 1 82.88 353 SER B CA 1
ATOM 6324 C C . SER B 1 353 ? 13.641 -0.341 -4.207 1 82.88 353 SER B C 1
ATOM 6326 O O . SER B 1 353 ? 13.594 -1.104 -3.24 1 82.88 353 SER B O 1
ATOM 6328 N N . THR B 1 354 ? 12.688 0.458 -4.574 1 85.5 354 THR B N 1
ATOM 6329 C CA . THR B 1 354 ? 11.531 0.644 -3.703 1 85.5 354 THR B CA 1
ATOM 6330 C C . THR B 1 354 ? 10.672 -0.619 -3.664 1 85.5 354 THR B C 1
ATOM 6332 O O . THR B 1 354 ? 9.977 -0.871 -2.68 1 85.5 354 THR B O 1
ATOM 6335 N N . ILE B 1 355 ? 10.758 -1.416 -4.723 1 90.19 355 ILE B N 1
ATOM 6336 C CA . ILE B 1 355 ? 9.992 -2.658 -4.758 1 90.19 355 ILE B CA 1
ATOM 6337 C C . ILE B 1 355 ? 10.414 -3.555 -3.596 1 90.19 355 ILE B C 1
ATOM 6339 O O . ILE B 1 355 ? 9.57 -4.121 -2.9 1 90.19 355 ILE B O 1
ATOM 6343 N N . PHE B 1 356 ? 11.664 -3.646 -3.361 1 89.06 356 PHE B N 1
ATOM 6344 C CA . PHE B 1 356 ? 12.188 -4.492 -2.295 1 89.06 356 PHE B CA 1
ATOM 6345 C C . PHE B 1 356 ? 11.883 -3.893 -0.928 1 89.06 356 PHE B C 1
ATOM 6347 O O . PHE B 1 356 ? 11.68 -4.621 0.046 1 89.06 356 PHE B O 1
ATOM 6354 N N . THR B 1 357 ? 11.805 -2.57 -0.895 1 87.19 357 THR B N 1
ATOM 6355 C CA . THR B 1 357 ? 11.43 -1.905 0.347 1 87.19 357 THR B CA 1
ATOM 6356 C C . THR B 1 357 ? 10 -2.258 0.734 1 87.19 357 THR B C 1
ATOM 6358 O O . THR B 1 357 ? 9.711 -2.51 1.906 1 87.19 357 THR B O 1
ATOM 6361 N N . VAL B 1 358 ? 9.102 -2.279 -0.259 1 90.75 358 VAL B N 1
ATOM 6362 C CA . VAL B 1 358 ? 7.715 -2.668 -0.031 1 90.75 358 VAL B CA 1
ATOM 6363 C C . VAL B 1 358 ? 7.66 -4.086 0.535 1 90.75 358 VAL B C 1
ATOM 6365 O O . VAL B 1 358 ? 6.973 -4.336 1.526 1 90.75 358 VAL B O 1
ATOM 6368 N N . LEU B 1 359 ? 8.391 -4.984 -0.058 1 89.94 359 LEU B N 1
ATOM 6369 C CA . LEU B 1 359 ? 8.383 -6.383 0.352 1 89.94 359 LEU B CA 1
ATOM 6370 C C . LEU B 1 359 ? 8.992 -6.551 1.74 1 89.94 359 LEU B C 1
ATOM 6372 O O . LEU B 1 359 ? 8.484 -7.32 2.559 1 89.94 359 LEU B O 1
ATOM 6376 N N . ARG B 1 360 ? 10.008 -5.824 1.996 1 85.38 360 ARG B N 1
ATOM 6377 C CA . ARG B 1 360 ? 10.633 -5.871 3.312 1 85.38 360 ARG B CA 1
ATOM 6378 C C . ARG B 1 360 ? 9.688 -5.359 4.391 1 85.38 360 ARG B C 1
ATOM 6380 O O . ARG B 1 360 ? 9.625 -5.918 5.488 1 85.38 360 ARG B O 1
ATOM 6387 N N . THR B 1 361 ? 9.016 -4.305 4.078 1 83.06 361 THR B N 1
ATOM 6388 C CA . THR B 1 361 ? 8.039 -3.742 5.004 1 83.06 361 THR B CA 1
ATOM 6389 C C . THR B 1 361 ? 6.941 -4.758 5.316 1 83.06 361 THR B C 1
ATOM 6391 O O . THR B 1 361 ? 6.551 -4.918 6.477 1 83.06 361 THR B O 1
ATOM 6394 N N . ALA B 1 362 ? 6.496 -5.43 4.312 1 85.5 362 ALA B N 1
ATOM 6395 C CA . ALA B 1 362 ? 5.434 -6.414 4.492 1 85.5 362 ALA B CA 1
ATOM 6396 C C . ALA B 1 362 ? 5.949 -7.652 5.223 1 85.5 362 ALA B C 1
ATOM 6398 O O . ALA B 1 362 ? 5.223 -8.266 6.008 1 85.5 362 ALA B O 1
ATOM 6399 N N . SER B 1 363 ? 7.184 -8.008 5 1 80.75 363 SER B N 1
ATOM 6400 C CA . SER B 1 363 ? 7.754 -9.219 5.586 1 80.75 363 SER B CA 1
ATOM 6401 C C . SER B 1 363 ? 8.039 -9.031 7.07 1 80.75 363 SER B C 1
ATOM 6403 O O . SER B 1 363 ? 8.32 -10 7.781 1 80.75 363 SER B O 1
ATOM 6405 N N . ALA B 1 364 ? 7.988 -7.762 7.52 1 78.25 364 ALA B N 1
ATOM 6406 C CA . ALA B 1 364 ? 8.195 -7.48 8.938 1 78.25 364 ALA B CA 1
ATOM 6407 C C . ALA B 1 364 ? 6.969 -7.879 9.758 1 78.25 364 ALA B C 1
ATOM 6409 O O . ALA B 1 364 ? 7.051 -8.008 10.984 1 78.25 364 ALA B O 1
ATOM 6410 N N . LEU B 1 365 ? 5.91 -8.109 9.07 1 81.06 365 LEU B N 1
ATOM 6411 C CA . LEU B 1 365 ? 4.723 -8.633 9.734 1 81.06 365 LEU B CA 1
ATOM 6412 C C . LEU B 1 365 ? 4.945 -10.078 10.18 1 81.06 365 LEU B C 1
ATOM 6414 O O . LEU B 1 365 ? 5.734 -10.805 9.578 1 81.06 365 LEU B O 1
ATOM 6418 N N . ARG B 1 366 ? 4.297 -10.453 11.211 1 80 366 ARG B N 1
ATOM 6419 C CA . ARG B 1 366 ? 4.48 -11.781 11.773 1 80 366 ARG B CA 1
ATOM 6420 C C . ARG B 1 366 ? 3.957 -12.859 10.828 1 80 366 ARG B C 1
ATOM 6422 O O . ARG B 1 366 ? 2.764 -12.891 10.516 1 80 366 ARG B O 1
ATOM 6429 N N . PRO B 1 367 ? 4.859 -13.758 10.383 1 88.94 367 PRO B N 1
ATOM 6430 C CA . PRO B 1 367 ? 4.387 -14.859 9.539 1 88.94 367 PRO B CA 1
ATOM 6431 C C . PRO B 1 367 ? 3.547 -15.875 10.305 1 88.94 367 PRO B C 1
ATOM 6433 O O . PRO B 1 367 ? 3.451 -15.797 11.531 1 88.94 367 PRO B O 1
ATOM 6436 N N . PHE B 1 368 ? 2.902 -16.734 9.57 1 92.69 368 PHE B N 1
ATOM 6437 C CA . PHE B 1 368 ? 2.104 -17.812 10.164 1 92.69 368 PHE B CA 1
ATOM 6438 C C . PHE B 1 368 ? 2.936 -19.062 10.344 1 92.69 368 PHE B C 1
ATOM 6440 O O . PHE B 1 368 ? 3.982 -19.219 9.711 1 92.69 368 PHE B O 1
ATOM 6447 N N . PRO B 1 369 ? 2.576 -19.953 11.164 1 91.06 369 PRO B N 1
ATOM 6448 C CA . PRO B 1 369 ? 3.361 -21.156 11.445 1 91.06 369 PRO B CA 1
ATOM 6449 C C . PRO B 1 369 ? 3.648 -21.984 10.188 1 91.06 369 PRO B C 1
ATOM 6451 O O . PRO B 1 369 ? 4.723 -22.578 10.062 1 91.06 369 PRO B O 1
ATOM 6454 N N . PHE B 1 370 ? 2.746 -21.969 9.289 1 93.12 370 PHE B N 1
ATOM 6455 C CA . PHE B 1 370 ? 2.918 -22.797 8.102 1 93.12 370 PHE B CA 1
ATOM 6456 C C . PHE B 1 370 ? 3.877 -22.125 7.117 1 93.12 370 PHE B C 1
ATOM 6458 O O . PHE B 1 370 ? 4.184 -22.703 6.066 1 93.12 370 PHE B O 1
ATOM 6465 N N . ASN B 1 371 ? 4.363 -20.922 7.418 1 92.12 371 ASN B N 1
ATOM 6466 C CA . ASN B 1 371 ? 5.328 -20.25 6.562 1 92.12 371 ASN B CA 1
ATOM 6467 C C . ASN B 1 371 ? 6.766 -20.594 6.945 1 92.12 371 ASN B C 1
ATOM 6469 O O . ASN B 1 371 ? 7.711 -20.172 6.281 1 92.12 371 ASN B O 1
ATOM 6473 N N . SER B 1 372 ? 6.91 -21.375 7.914 1 89.19 372 SER B N 1
ATOM 6474 C CA . SER B 1 372 ? 8.234 -21.812 8.352 1 89.19 372 SER B CA 1
ATOM 6475 C C . SER B 1 372 ? 8.688 -23.062 7.59 1 89.19 372 SER B C 1
ATOM 6477 O O . SER B 1 372 ? 7.891 -23.953 7.332 1 89.19 372 SER B O 1
ATOM 6479 N N . PRO B 1 373 ? 9.961 -23.109 7.281 1 87.06 373 PRO B N 1
ATOM 6480 C CA . PRO B 1 373 ? 10.477 -24.328 6.656 1 87.06 373 PRO B CA 1
ATOM 6481 C C . PRO B 1 373 ? 10.242 -25.578 7.504 1 87.06 373 PRO B C 1
ATOM 6483 O O . PRO B 1 373 ? 10.164 -26.688 6.973 1 87.06 373 PRO B O 1
ATOM 6486 N N . ASP B 1 374 ? 10.055 -25.359 8.75 1 84.25 374 ASP B N 1
ATOM 6487 C CA . ASP B 1 374 ? 9.836 -26.484 9.664 1 84.25 374 ASP B CA 1
ATOM 6488 C C . ASP B 1 374 ? 8.453 -27.094 9.461 1 84.25 374 ASP B C 1
ATOM 6490 O O . ASP B 1 374 ? 8.188 -28.219 9.906 1 84.25 374 ASP B O 1
ATOM 6494 N N . ALA B 1 375 ? 7.641 -26.422 8.836 1 86.94 375 ALA B N 1
ATOM 6495 C CA . ALA B 1 375 ? 6.273 -26.891 8.617 1 86.94 375 ALA B CA 1
ATOM 6496 C C . ALA B 1 375 ? 6.211 -27.844 7.426 1 86.94 375 ALA B C 1
ATOM 6498 O O . ALA B 1 375 ? 5.199 -28.516 7.223 1 86.94 375 ALA B O 1
ATOM 6499 N N . MET B 1 376 ? 7.312 -27.953 6.711 1 85.62 376 MET B N 1
ATOM 6500 C CA . MET B 1 376 ? 7.348 -28.844 5.551 1 85.62 376 MET B CA 1
ATOM 6501 C C . MET B 1 376 ? 7.5 -30.297 5.977 1 85.62 376 MET B C 1
ATOM 6503 O O . MET B 1 376 ? 8.234 -30.594 6.918 1 85.62 376 MET B O 1
ATOM 6507 N N . PRO B 1 377 ? 6.684 -31.125 5.391 1 77.31 377 PRO B N 1
ATOM 6508 C CA . PRO B 1 377 ? 6.836 -32.531 5.742 1 77.31 377 PRO B CA 1
ATOM 6509 C C . PRO B 1 377 ? 8.219 -33.094 5.41 1 77.31 377 PRO B C 1
ATOM 6511 O O . PRO B 1 377 ? 8.859 -32.625 4.461 1 77.31 377 PRO B O 1
ATOM 6514 N N . SER B 1 378 ? 8.82 -33.812 6.402 1 62.84 378 SER B N 1
ATOM 6515 C CA . SER B 1 378 ? 10.125 -34.438 6.199 1 62.84 378 SER B CA 1
ATOM 6516 C C . SER B 1 378 ? 10.086 -35.469 5.078 1 62.84 378 SER B C 1
ATOM 6518 O O . SER B 1 378 ? 9.102 -36.219 4.945 1 62.84 378 SER B O 1
ATOM 6520 N N . THR B 1 379 ? 10.578 -35.312 3.91 1 56.78 379 THR B N 1
ATOM 6521 C CA . THR B 1 379 ? 10.672 -36.312 2.869 1 56.78 379 THR B CA 1
ATOM 6522 C C . THR B 1 379 ? 11.336 -37.594 3.406 1 56.78 379 THR B C 1
ATOM 6524 O O . THR B 1 379 ? 12.469 -37.531 3.889 1 56.78 379 THR B O 1
ATOM 6527 N N . PHE B 1 380 ? 10.648 -38.562 4.141 1 45.88 380 PHE B N 1
ATOM 6528 C CA . PHE B 1 380 ? 11.258 -39.844 4.465 1 45.88 380 PHE B CA 1
ATOM 6529 C C . PHE B 1 380 ? 11.844 -40.5 3.219 1 45.88 380 PHE B C 1
ATOM 6531 O O . PHE B 1 380 ? 11.328 -40.312 2.113 1 45.88 380 PHE B O 1
ATOM 6538 N N . PRO B 1 381 ? 13.031 -41.062 3.232 1 40.19 381 PRO B N 1
ATOM 6539 C CA . PRO B 1 381 ? 13.547 -41.875 2.119 1 40.19 381 PRO B CA 1
ATOM 6540 C C . PRO B 1 381 ? 12.57 -42.938 1.676 1 40.19 381 PRO B C 1
ATOM 6542 O O . PRO B 1 381 ? 11.867 -43.531 2.508 1 40.19 381 PRO B O 1
ATOM 6545 N N . ALA B 1 382 ? 12 -42.969 0.564 1 35.59 382 ALA B N 1
ATOM 6546 C CA . ALA B 1 382 ? 11.266 -44.094 -0.015 1 35.59 382 ALA B CA 1
ATOM 6547 C C . ALA B 1 382 ? 11.93 -45.438 0.331 1 35.59 382 ALA B C 1
ATOM 6549 O O . ALA B 1 382 ? 13.055 -45.688 -0.089 1 35.59 382 ALA B O 1
ATOM 6550 N N . THR B 1 383 ? 11.711 -46.156 1.424 1 32.59 383 THR B N 1
ATOM 6551 C CA . THR B 1 383 ? 12.078 -47.562 1.44 1 32.59 383 THR B CA 1
ATOM 6552 C C . THR B 1 383 ? 11.555 -48.281 0.195 1 32.59 383 THR B C 1
ATOM 6554 O O . THR B 1 383 ? 10.422 -48.062 -0.223 1 32.59 383 THR B O 1
ATOM 6557 N N . PRO B 1 384 ? 12.383 -48.938 -0.646 1 33.12 384 PRO B N 1
ATOM 6558 C CA . PRO B 1 384 ? 11.961 -49.781 -1.769 1 33.12 384 PRO B CA 1
ATOM 6559 C C . PRO B 1 384 ? 10.852 -50.781 -1.385 1 33.12 384 PRO B C 1
ATOM 6561 O O . PRO B 1 384 ? 10.969 -51.469 -0.372 1 33.12 384 PRO B O 1
ATOM 6564 N N . ASN B 1 385 ? 9.609 -50.531 -1.498 1 30.72 385 ASN B N 1
ATOM 6565 C CA . ASN B 1 385 ? 8.547 -51.531 -1.371 1 30.72 385 ASN B CA 1
ATOM 6566 C C . ASN B 1 385 ? 8.859 -52.781 -2.154 1 30.72 385 ASN B C 1
ATOM 6568 O O . ASN B 1 385 ? 8.531 -52.906 -3.336 1 30.72 385 ASN B O 1
ATOM 6572 N N . ASN B 1 386 ? 10.039 -53.438 -2.002 1 27.11 386 ASN B N 1
ATOM 6573 C CA . ASN B 1 386 ? 10.195 -54.812 -2.488 1 27.11 386 ASN B CA 1
ATOM 6574 C C . ASN B 1 386 ? 9.102 -55.719 -1.953 1 27.11 386 ASN B C 1
ATOM 6576 O O . ASN B 1 386 ? 9.18 -56.969 -2.117 1 27.11 386 ASN B O 1
ATOM 6580 N N . GLU B 1 387 ? 8.43 -55.375 -0.823 1 29.11 387 GLU B N 1
ATOM 6581 C CA . GLU B 1 387 ? 7.719 -56.5 -0.199 1 29.11 387 GLU B CA 1
ATOM 6582 C C . GLU B 1 387 ? 6.484 -56.875 -1.004 1 29.11 387 GLU B C 1
ATOM 6584 O O . GLU B 1 387 ? 5.629 -57.625 -0.519 1 29.11 387 GLU B O 1
ATOM 6589 N N . LEU B 1 388 ? 6.238 -56.312 -2.254 1 25.66 388 LEU B N 1
ATOM 6590 C CA . LEU B 1 388 ? 5.023 -56.875 -2.809 1 25.66 388 LEU B CA 1
ATOM 6591 C C . LEU B 1 388 ? 5.207 -58.375 -3.062 1 25.66 388 LEU B C 1
ATOM 6593 O O . LEU B 1 388 ? 4.34 -59.031 -3.66 1 25.66 388 LEU B O 1
ATOM 6597 N N . LYS B 1 389 ? 6.52 -58.75 -2.963 1 25.25 389 LYS B N 1
ATOM 6598 C CA . LYS B 1 389 ? 6.512 -60.156 -3.418 1 25.25 389 LYS B CA 1
ATOM 6599 C C . LYS B 1 389 ? 5.672 -61.031 -2.496 1 25.25 389 LYS B C 1
ATOM 6601 O O . LYS B 1 389 ? 4.91 -61.875 -2.965 1 25.25 389 LYS B O 1
ATOM 6606 N N . ALA B 1 390 ? 6.203 -61.281 -1.217 1 23.44 390 ALA B N 1
ATOM 6607 C CA . ALA B 1 390 ? 6.098 -62.625 -0.66 1 23.44 390 ALA B CA 1
ATOM 6608 C C . ALA B 1 390 ? 4.773 -62.812 0.075 1 23.44 390 ALA B C 1
ATOM 6610 O O . ALA B 1 390 ? 4.684 -62.594 1.281 1 23.44 390 ALA B O 1
ATOM 6611 N N . LEU B 1 391 ? 3.66 -62.312 -0.34 1 21.81 391 LEU B N 1
ATOM 6612 C CA . LEU B 1 391 ? 2.443 -62.562 0.427 1 21.81 391 LEU B CA 1
ATOM 6613 C C . LEU B 1 391 ? 2.18 -64.062 0.577 1 21.81 391 LEU B C 1
ATOM 6615 O O . LEU B 1 391 ? 1.106 -64.438 1.033 1 21.81 391 LEU B O 1
ATOM 6619 N N . HIS B 1 392 ? 2.939 -64.875 -0.142 1 19.59 392 HIS B N 1
ATOM 6620 C CA . HIS B 1 392 ? 2.145 -66.062 -0.134 1 19.59 392 HIS B CA 1
ATOM 6621 C C . HIS B 1 392 ? 2.061 -66.688 1.269 1 19.59 392 HIS B C 1
ATOM 6623 O O . HIS B 1 392 ? 1.048 -67.25 1.635 1 19.59 392 HIS B O 1
ATOM 6629 N N . GLY B 1 393 ? 3.355 -66.875 1.897 1 19.83 393 GLY B N 1
ATOM 6630 C CA . GLY B 1 393 ? 3.34 -68.125 2.584 1 19.83 393 GLY B CA 1
ATOM 6631 C C . GLY B 1 393 ? 2.551 -68.125 3.879 1 19.83 393 GLY B C 1
ATOM 6632 O O . GLY B 1 393 ? 2.193 -67.062 4.371 1 19.83 393 GLY B O 1
ATOM 6633 N N . ARG B 1 394 ? 2.809 -69.188 4.785 1 20.16 394 ARG B N 1
ATOM 6634 C CA . ARG B 1 394 ? 2.068 -70.062 5.66 1 20.16 394 ARG B CA 1
ATOM 6635 C C . ARG B 1 394 ? 1.753 -69.438 6.992 1 20.16 394 ARG B C 1
ATOM 6637 O O . ARG B 1 394 ? 2.234 -68.312 7.273 1 20.16 394 ARG B O 1
ATOM 6644 N N . SER B 1 395 ? 2.111 -70.062 8.078 1 19.7 395 SER B N 1
ATOM 6645 C CA . SER B 1 395 ? 1.396 -70.625 9.242 1 19.7 395 SER B CA 1
ATOM 6646 C C . SER B 1 395 ? 1.445 -69.625 10.406 1 19.7 395 SER B C 1
ATOM 6648 O O . SER B 1 395 ? 2.113 -68.625 10.32 1 19.7 395 SER B O 1
ATOM 6650 N N . THR B 1 396 ? 1.945 -70.062 11.625 1 19.17 396 THR B N 1
ATOM 6651 C CA . THR B 1 396 ? 1.366 -70.25 12.953 1 19.17 396 THR B CA 1
ATOM 6652 C C . THR B 1 396 ? 1.753 -69.062 13.867 1 19.17 396 THR B C 1
ATOM 6654 O O . THR B 1 396 ? 0.9 -68.5 14.555 1 19.17 396 THR B O 1
ATOM 6657 N N . GLU B 1 397 ? 3.064 -69 14.453 1 20.44 397 GLU B N 1
ATOM 6658 C CA . GLU B 1 397 ? 3.227 -69 15.898 1 20.44 397 GLU B CA 1
ATOM 6659 C C . GLU B 1 397 ? 3.15 -67.625 16.469 1 20.44 397 GLU B C 1
ATOM 6661 O O . GLU B 1 397 ? 3.277 -66.625 15.734 1 20.44 397 GLU B O 1
ATOM 6666 N N . GLY B 1 398 ? 3.557 -67.375 17.875 1 20.81 398 GLY B N 1
ATOM 6667 C CA . GLY B 1 398 ? 3.178 -66.688 19.109 1 20.81 398 GLY B CA 1
ATOM 6668 C C . GLY B 1 398 ? 3.785 -65.312 19.25 1 20.81 398 GLY B C 1
ATOM 6669 O O . GLY B 1 398 ? 3.715 -64.688 20.312 1 20.81 398 GLY B O 1
ATOM 6670 N N . ALA B 1 399 ? 4.496 -64.75 18.25 1 20.12 399 ALA B N 1
ATOM 6671 C CA . ALA B 1 399 ? 5.539 -63.906 18.797 1 20.12 399 ALA B CA 1
ATOM 6672 C C . ALA B 1 399 ? 4.938 -62.688 19.5 1 20.12 399 ALA B C 1
ATOM 6674 O O . ALA B 1 399 ? 3.912 -62.156 19.062 1 20.12 399 ALA B O 1
ATOM 6675 N N . SER B 1 400 ? 5.473 -62.406 20.719 1 21.55 400 SER B N 1
ATOM 6676 C CA . SER B 1 400 ? 5.297 -61.5 21.859 1 21.55 400 SER B CA 1
ATOM 6677 C C . SER B 1 400 ? 5.457 -60.031 21.453 1 21.55 400 SER B C 1
ATOM 6679 O O . SER B 1 400 ? 6.293 -59.719 20.594 1 21.55 400 SER B O 1
ATOM 6681 N N . GLY B 1 401 ? 4.41 -59.219 21.578 1 18.34 401 GLY B N 1
ATOM 6682 C CA . GLY B 1 401 ? 3.961 -57.875 21.188 1 18.34 401 GLY B CA 1
ATOM 6683 C C . GLY B 1 401 ? 4.805 -56.781 21.781 1 18.34 401 GLY B C 1
ATOM 6684 O O . GLY B 1 401 ? 4.57 -56.344 22.906 1 18.34 401 GLY B O 1
ATOM 6685 N N . ALA B 1 402 ? 6.262 -56.75 21.594 1 21.11 402 ALA B N 1
ATOM 6686 C CA . ALA B 1 402 ? 7.008 -55.719 22.266 1 21.11 402 ALA B CA 1
ATOM 6687 C C . ALA B 1 402 ? 6.453 -54.344 21.922 1 21.11 402 ALA B C 1
ATOM 6689 O O . ALA B 1 402 ? 5.93 -54.125 20.828 1 21.11 402 ALA B O 1
ATOM 6690 N N . ASN B 1 403 ? 6.238 -53.5 23 1 21.55 403 ASN B N 1
ATOM 6691 C CA . ASN B 1 403 ? 5.695 -52.156 23.281 1 21.55 403 ASN B CA 1
ATOM 6692 C C . ASN B 1 403 ? 6.449 -51.094 22.516 1 21.55 403 ASN B C 1
ATOM 6694 O O . ASN B 1 403 ? 7.629 -50.844 22.781 1 21.55 403 ASN B O 1
ATOM 6698 N N . GLY B 1 404 ? 6.492 -51.094 21.25 1 21.61 404 GLY B N 1
ATOM 6699 C CA . GLY B 1 404 ? 7.262 -50.125 20.484 1 21.61 404 GLY B CA 1
ATOM 6700 C C . GLY B 1 404 ? 7.07 -48.719 20.953 1 21.61 404 GLY B C 1
ATOM 6701 O O . GLY B 1 404 ? 6.016 -48.344 21.484 1 21.61 404 GLY B O 1
ATOM 6702 N N . ASP B 1 405 ? 8.25 -48.031 21.281 1 25.41 405 ASP B N 1
ATOM 6703 C CA . ASP B 1 405 ? 8.617 -46.688 21.719 1 25.41 405 ASP B CA 1
ATOM 6704 C C . ASP B 1 405 ? 7.848 -45.625 20.938 1 25.41 405 ASP B C 1
ATOM 6706 O O . ASP B 1 405 ? 7.527 -45.812 19.766 1 25.41 405 ASP B O 1
ATOM 6710 N N . GLY B 1 406 ? 7.191 -44.719 21.75 1 23.77 406 GLY B N 1
ATOM 6711 C CA . GLY B 1 406 ? 6.352 -43.562 21.5 1 23.77 406 GLY B CA 1
ATOM 6712 C C . GLY B 1 406 ? 6.941 -42.594 20.484 1 23.77 406 GLY B C 1
ATOM 6713 O O . GLY B 1 406 ? 8.023 -42.062 20.688 1 23.77 406 GLY B O 1
ATOM 6714 N N . VAL B 1 407 ? 6.883 -42.844 19.25 1 25.36 407 VAL B N 1
ATOM 6715 C CA . VAL B 1 407 ? 7.168 -41.844 18.219 1 25.36 407 VAL B CA 1
ATOM 6716 C C . VAL B 1 407 ? 6.625 -40.5 18.625 1 25.36 407 VAL B C 1
ATOM 6718 O O . VAL B 1 407 ? 5.461 -40.375 19.016 1 25.36 407 VAL B O 1
ATOM 6721 N N . ALA B 1 408 ? 7.512 -39.562 19.172 1 26.59 408 ALA B N 1
ATOM 6722 C CA . ALA B 1 408 ? 7.215 -38.156 19.422 1 26.59 408 ALA B CA 1
ATOM 6723 C C . ALA B 1 408 ? 6.285 -37.594 18.359 1 26.59 408 ALA B C 1
ATOM 6725 O O . ALA B 1 408 ? 6.594 -37.656 17.172 1 26.59 408 ALA B O 1
ATOM 6726 N N . VAL B 1 409 ? 5.035 -37.688 18.578 1 28.69 409 VAL B N 1
ATOM 6727 C CA . VAL B 1 409 ? 3.99 -37 17.828 1 28.69 409 VAL B CA 1
ATOM 6728 C C . VAL B 1 409 ? 4.434 -35.562 17.516 1 28.69 409 VAL B C 1
ATOM 6730 O O . VAL B 1 409 ? 4.598 -34.75 18.438 1 28.69 409 VAL B O 1
ATOM 6733 N N . GLY B 1 410 ? 5.301 -35.25 16.594 1 31.61 410 GLY B N 1
ATOM 6734 C CA . GLY B 1 410 ? 5.621 -33.906 16.141 1 31.61 410 GLY B CA 1
ATOM 6735 C C . GLY B 1 410 ? 4.445 -32.969 16.234 1 31.61 410 GLY B C 1
ATOM 6736 O O . GLY B 1 410 ? 3.299 -33.344 16.016 1 31.61 410 GLY B O 1
ATOM 6737 N N . CYS B 1 411 ? 4.434 -32.031 17.188 1 33.31 411 CYS B N 1
ATOM 6738 C CA . CYS B 1 411 ? 3.469 -30.953 17.406 1 33.31 411 CYS B CA 1
ATOM 6739 C C . CYS B 1 411 ? 2.902 -30.453 16.094 1 33.31 411 CYS B C 1
ATOM 6741 O O . CYS B 1 411 ? 3.639 -29.938 15.25 1 33.31 411 CYS B O 1
ATOM 6743 N N . ARG B 1 412 ? 1.914 -31.078 15.516 1 40.38 412 ARG B N 1
ATOM 6744 C CA . ARG B 1 412 ? 1.173 -30.547 14.375 1 40.38 412 ARG B CA 1
ATOM 6745 C C . ARG B 1 412 ? 0.875 -29.062 14.547 1 40.38 412 ARG B C 1
ATOM 6747 O O . ARG B 1 412 ? 0.323 -28.656 15.57 1 40.38 412 ARG B O 1
ATOM 6754 N N . PRO B 1 413 ? 1.619 -28.109 14.031 1 47.81 413 PRO B N 1
ATOM 6755 C CA . PRO B 1 413 ? 1.293 -26.688 14.156 1 47.81 413 PRO B CA 1
ATOM 6756 C C . PRO B 1 413 ? -0.211 -26.422 14.188 1 47.81 413 PRO B C 1
ATOM 6758 O O . PRO B 1 413 ? -0.981 -27.172 13.578 1 47.81 413 PRO B O 1
ATOM 6761 N N . ALA B 1 414 ? -0.736 -25.891 15.266 1 53.06 414 ALA B N 1
ATOM 6762 C CA . ALA B 1 414 ? -2.135 -25.531 15.484 1 53.06 414 ALA B CA 1
ATOM 6763 C C . ALA B 1 414 ? -2.771 -25.016 14.203 1 53.06 414 ALA B C 1
ATOM 6765 O O . ALA B 1 414 ? -2.174 -24.203 13.492 1 53.06 414 ALA B O 1
ATOM 6766 N N . ALA B 1 415 ? -3.777 -25.688 13.523 1 74.38 415 ALA B N 1
ATOM 6767 C CA . ALA B 1 415 ? -4.547 -25.453 12.305 1 74.38 415 ALA B CA 1
ATOM 6768 C C . ALA B 1 415 ? -5.117 -24.031 12.289 1 74.38 415 ALA B C 1
ATOM 6770 O O . ALA B 1 415 ? -5.789 -23.609 13.242 1 74.38 415 ALA B O 1
ATOM 6771 N N . VAL B 1 416 ? -4.441 -23.125 11.672 1 86.38 416 VAL B N 1
ATOM 6772 C CA . VAL B 1 416 ? -4.957 -21.781 11.461 1 86.38 416 VAL B CA 1
ATOM 6773 C C . VAL B 1 416 ? -6.211 -21.828 10.586 1 86.38 416 VAL B C 1
ATOM 6775 O O . VAL B 1 416 ? -6.18 -22.391 9.484 1 86.38 416 VAL B O 1
ATOM 6778 N N . PRO B 1 417 ? -7.344 -21.469 11.18 1 90.94 417 PRO B N 1
ATOM 6779 C CA . PRO B 1 417 ? -8.547 -21.453 10.344 1 90.94 417 PRO B CA 1
ATOM 6780 C C . PRO B 1 417 ? -8.398 -20.547 9.117 1 90.94 417 PRO B C 1
ATOM 6782 O O . PRO B 1 417 ? -7.895 -19.438 9.227 1 90.94 417 PRO B O 1
ATOM 6785 N N . CYS B 1 418 ? -8.766 -21.125 7.98 1 93.06 418 CYS B N 1
ATOM 6786 C CA . CYS B 1 418 ? -8.586 -20.391 6.738 1 93.06 418 CYS B CA 1
ATOM 6787 C C . CYS B 1 418 ? -9.906 -20.234 5.996 1 93.06 418 CYS B C 1
ATOM 6789 O O . CYS B 1 418 ? -10.836 -21.016 6.211 1 93.06 418 CYS B O 1
ATOM 6791 N N . CYS B 1 419 ? -10.047 -19.203 5.23 1 92.44 419 CYS B N 1
ATOM 6792 C CA . CYS B 1 419 ? -11.18 -18.984 4.332 1 92.44 419 CYS B CA 1
ATOM 6793 C C . CYS B 1 419 ? -11.352 -20.172 3.385 1 92.44 419 CYS B C 1
ATOM 6795 O O . CYS B 1 419 ? -10.375 -20.688 2.848 1 92.44 419 CYS B O 1
ATOM 6797 N N . VAL B 1 420 ? -12.531 -20.578 3.105 1 87.44 420 VAL B N 1
ATOM 6798 C CA . VAL B 1 420 ? -12.797 -21.781 2.32 1 87.44 420 VAL B CA 1
ATOM 6799 C C . VAL B 1 420 ? -12.523 -21.5 0.844 1 87.44 420 VAL B C 1
ATOM 6801 O O . VAL B 1 420 ? -12.219 -22.422 0.079 1 87.44 420 VAL B O 1
ATOM 6804 N N . LEU B 1 421 ? -12.586 -20.281 0.435 1 88.81 421 LEU B N 1
ATOM 6805 C CA . LEU B 1 421 ? -12.43 -19.953 -0.977 1 88.81 421 LEU B CA 1
ATOM 6806 C C . LEU B 1 421 ? -10.984 -19.594 -1.297 1 88.81 421 LEU B C 1
ATOM 6808 O O . LEU B 1 421 ? -10.328 -20.297 -2.08 1 88.81 421 LEU B O 1
ATOM 6812 N N . CYS B 1 422 ? -10.461 -18.641 -0.61 1 92.44 422 CYS B N 1
ATOM 6813 C CA . CYS B 1 422 ? -9.125 -18.156 -0.962 1 92.44 422 CYS B CA 1
ATOM 6814 C C . CYS B 1 422 ? -8.07 -18.797 -0.073 1 92.44 422 CYS B C 1
ATOM 6816 O O . CYS B 1 422 ? -6.871 -18.641 -0.311 1 92.44 422 CYS B O 1
ATOM 6818 N N . ARG B 1 423 ? -8.422 -19.531 0.991 1 92.56 423 ARG B N 1
ATOM 6819 C CA . ARG B 1 423 ? -7.555 -20.234 1.934 1 92.56 423 ARG B CA 1
ATOM 6820 C C . ARG B 1 423 ? -6.68 -19.25 2.709 1 92.56 423 ARG B C 1
ATOM 6822 O O . ARG B 1 423 ? -5.609 -19.625 3.197 1 92.56 423 ARG B O 1
ATOM 6829 N N . ALA B 1 424 ? -7.066 -17.984 2.785 1 93.94 424 ALA B N 1
ATOM 6830 C CA . ALA B 1 424 ? -6.375 -17 3.631 1 93.94 424 ALA B CA 1
ATOM 6831 C C . ALA B 1 424 ? -6.719 -17.219 5.102 1 93.94 424 ALA B C 1
ATOM 6833 O O . ALA B 1 424 ? -7.863 -17.531 5.445 1 93.94 424 ALA B O 1
ATOM 6834 N N . PRO B 1 425 ? -5.719 -17.078 6.027 1 93.5 425 PRO B N 1
ATOM 6835 C CA . PRO B 1 425 ? -6.023 -17.156 7.457 1 93.5 425 PRO B CA 1
ATOM 6836 C C . PRO B 1 425 ? -7.074 -16.141 7.891 1 93.5 425 PRO B C 1
ATOM 6838 O O . PRO B 1 425 ? -7.078 -15.008 7.406 1 93.5 425 PRO B O 1
ATOM 6841 N N . LEU B 1 426 ? -7.938 -16.562 8.75 1 92.88 426 LEU B N 1
ATOM 6842 C CA . LEU B 1 426 ? -9.008 -15.711 9.25 1 92.88 426 LEU B CA 1
ATOM 6843 C C . LEU B 1 426 ? -8.602 -15.039 10.555 1 92.88 426 LEU B C 1
ATOM 6845 O O . LEU B 1 426 ? -8.031 -15.688 11.438 1 92.88 426 LEU B O 1
ATOM 6849 N N . SER B 1 427 ? -8.844 -13.742 10.625 1 88.75 427 SER B N 1
ATOM 6850 C CA . SER B 1 427 ? -8.586 -13.008 11.859 1 88.75 427 SER B CA 1
ATOM 6851 C C . SER B 1 427 ? -9.602 -13.352 12.938 1 88.75 427 SER B C 1
ATOM 6853 O O . SER B 1 427 ? -10.633 -13.969 12.656 1 88.75 427 SER B O 1
ATOM 6855 N N . ALA B 1 428 ? -9.289 -12.938 14.203 1 87.69 428 ALA B N 1
ATOM 6856 C CA . ALA B 1 428 ? -10.211 -13.172 15.305 1 87.69 428 ALA B CA 1
ATOM 6857 C C . ALA B 1 428 ? -11.547 -12.477 15.062 1 87.69 428 ALA B C 1
ATOM 6859 O O . ALA B 1 428 ? -12.609 -13.016 15.375 1 87.69 428 ALA B O 1
ATOM 6860 N N . ARG B 1 429 ? -11.469 -11.328 14.523 1 85.25 429 ARG B N 1
ATOM 6861 C CA . ARG B 1 429 ? -12.672 -10.562 14.227 1 85.25 429 ARG B CA 1
ATOM 6862 C C . ARG B 1 429 ? -13.539 -11.273 13.195 1 85.25 429 ARG B C 1
ATOM 6864 O O . ARG B 1 429 ? -14.758 -11.352 13.352 1 85.25 429 ARG B O 1
ATOM 6871 N N . GLU B 1 430 ? -12.953 -11.758 12.18 1 87.12 430 GLU B N 1
ATOM 6872 C CA . GLU B 1 430 ? -13.68 -12.477 11.141 1 87.12 430 GLU B CA 1
ATOM 6873 C C . GLU B 1 430 ? -14.289 -13.766 11.688 1 87.12 430 GLU B C 1
ATOM 6875 O O . GLU B 1 430 ? -15.422 -14.117 11.352 1 87.12 430 GLU B O 1
ATOM 6880 N N . LEU B 1 431 ? -13.531 -14.469 12.484 1 89.5 431 LEU B N 1
ATOM 6881 C CA . LEU B 1 431 ? -14.016 -15.703 13.086 1 89.5 431 LEU B CA 1
ATOM 6882 C C . LEU B 1 431 ? -15.219 -15.445 13.977 1 89.5 431 LEU B C 1
ATOM 6884 O O . LEU B 1 431 ? -16.188 -16.203 13.953 1 89.5 431 LEU B O 1
ATOM 6888 N N . ARG B 1 432 ? -15.109 -14.336 14.734 1 88.25 432 ARG B N 1
ATOM 6889 C CA . ARG B 1 432 ? -16.234 -13.977 15.586 1 88.25 432 ARG B CA 1
ATOM 6890 C C . ARG B 1 432 ? -17.484 -13.664 14.75 1 88.25 432 ARG B C 1
ATOM 6892 O O . ARG B 1 432 ? -18.594 -14.062 15.109 1 88.25 432 ARG B O 1
ATOM 6899 N N . ALA B 1 433 ? -17.266 -12.969 13.703 1 84.81 433 ALA B N 1
ATOM 6900 C CA . ALA B 1 433 ? -18.375 -12.609 12.828 1 84.81 433 ALA B CA 1
ATOM 6901 C C . ALA B 1 433 ? -19.016 -13.852 12.203 1 84.81 433 ALA B C 1
ATOM 6903 O O . ALA B 1 433 ? -20.234 -13.953 12.094 1 84.81 433 ALA B O 1
ATOM 6904 N N . ILE B 1 434 ? -18.203 -14.789 11.789 1 84.62 434 ILE B N 1
ATOM 6905 C CA . ILE B 1 434 ? -18.656 -16.031 11.172 1 84.62 434 ILE B CA 1
ATOM 6906 C C . ILE B 1 434 ? -19.422 -16.859 12.195 1 84.62 434 ILE B C 1
ATOM 6908 O O . ILE B 1 434 ? -20.5 -17.391 11.898 1 84.62 434 ILE B O 1
ATOM 6912 N N . HIS B 1 435 ? -18.875 -16.891 13.367 1 86.5 435 HIS B N 1
ATOM 6913 C CA . HIS B 1 435 ? -19.531 -17.656 14.43 1 86.5 435 HIS B CA 1
ATOM 6914 C C . HIS B 1 435 ? -20.859 -17.016 14.828 1 86.5 435 HIS B C 1
ATOM 6916 O O . HIS B 1 435 ? -21.828 -17.734 15.094 1 86.5 435 HIS B O 1
ATOM 6922 N N . ALA B 1 436 ? -20.875 -15.727 14.906 1 85.19 436 ALA B N 1
ATOM 6923 C CA . ALA B 1 436 ? -22.109 -15.023 15.242 1 85.19 436 ALA B CA 1
ATOM 6924 C C . ALA B 1 436 ? -23.188 -15.266 14.188 1 85.19 436 ALA B C 1
ATOM 6926 O O . ALA B 1 436 ? -24.359 -15.461 14.523 1 85.19 436 ALA B O 1
ATOM 6927 N N . ALA B 1 437 ? -22.797 -15.25 13.008 1 79.06 437 ALA B N 1
ATOM 6928 C CA . ALA B 1 437 ? -23.734 -15.508 11.922 1 79.06 437 ALA B CA 1
ATOM 6929 C C . ALA B 1 437 ? -24.234 -16.938 11.945 1 79.06 437 ALA B C 1
ATOM 6931 O O . ALA B 1 437 ? -25.406 -17.203 11.664 1 79.06 437 ALA B O 1
ATOM 6932 N N . ALA B 1 438 ? -23.359 -17.828 12.289 1 78.44 438 ALA B N 1
ATOM 6933 C CA . ALA B 1 438 ? -23.719 -19.234 12.383 1 78.44 438 ALA B CA 1
ATOM 6934 C C . ALA B 1 438 ? -24.688 -19.469 13.539 1 78.44 438 ALA B C 1
ATOM 6936 O O . ALA B 1 438 ? -25.625 -20.266 13.414 1 78.44 438 ALA B O 1
ATOM 6937 N N . ALA B 1 439 ? -24.484 -18.703 14.609 1 81.75 439 ALA B N 1
ATOM 6938 C CA . ALA B 1 439 ? -25.359 -18.844 15.773 1 81.75 439 ALA B CA 1
ATOM 6939 C C . ALA B 1 439 ? -26.75 -18.281 15.484 1 81.75 439 ALA B C 1
ATOM 6941 O O . ALA B 1 439 ? -27.75 -18.875 15.883 1 81.75 439 ALA B O 1
ATOM 6942 N N . SER B 1 440 ? -26.797 -17.219 14.844 1 76.31 440 SER B N 1
ATOM 6943 C CA . SER B 1 440 ? -28.078 -16.625 14.492 1 76.31 440 SER B CA 1
ATOM 6944 C C . SER B 1 440 ? -28.859 -17.5 13.516 1 76.31 440 SER B C 1
ATOM 6946 O O . SER B 1 440 ? -30.078 -17.594 13.602 1 76.31 440 SER B O 1
ATOM 6948 N N . ALA B 1 441 ? -28.125 -18.141 12.625 1 68.62 441 ALA B N 1
ATOM 6949 C CA . ALA B 1 441 ? -28.766 -19.031 11.656 1 68.62 441 ALA B CA 1
ATOM 6950 C C . ALA B 1 441 ? -29.312 -20.281 12.344 1 68.62 441 ALA B C 1
ATOM 6952 O O . ALA B 1 441 ? -30.375 -20.781 11.977 1 68.62 441 ALA B O 1
ATOM 6953 N N . ALA B 1 442 ? -28.625 -20.656 13.359 1 70.06 442 ALA B N 1
ATOM 6954 C CA . ALA B 1 442 ? -29.062 -21.828 14.109 1 70.06 442 ALA B CA 1
ATOM 6955 C C . ALA B 1 442 ? -30.297 -21.5 14.945 1 70.06 442 ALA B C 1
ATOM 6957 O O . ALA B 1 442 ? -31.219 -22.328 15.055 1 70.06 442 ALA B O 1
ATOM 6958 N N . ASP B 1 443 ? -30.281 -20.312 15.445 1 68.69 443 ASP B N 1
ATOM 6959 C CA . ASP B 1 443 ? -31.422 -19.891 16.25 1 68.69 443 ASP B CA 1
ATOM 6960 C C . ASP B 1 443 ? -32.688 -19.688 15.383 1 68.69 443 ASP B C 1
ATOM 6962 O O . ASP B 1 443 ? -33.781 -20.031 15.797 1 68.69 443 ASP B O 1
ATOM 6966 N N . ALA B 1 444 ? -32.469 -19.156 14.297 1 62.31 444 ALA B N 1
ATOM 6967 C CA . ALA B 1 444 ? -33.594 -18.953 13.383 1 62.31 444 ALA B CA 1
ATOM 6968 C C . ALA B 1 444 ? -34.188 -20.281 12.898 1 62.31 444 ALA B C 1
ATOM 6970 O O . ALA B 1 444 ? -35.375 -20.406 12.695 1 62.31 444 ALA B O 1
ATOM 6971 N N . GLY B 1 445 ? -33.281 -21.203 12.672 1 54.5 445 GLY B N 1
ATOM 6972 C CA . GLY B 1 445 ? -33.688 -22.531 12.25 1 54.5 445 GLY B CA 1
ATOM 6973 C C . GLY B 1 445 ? -34.469 -23.281 13.312 1 54.5 445 GLY B C 1
ATOM 6974 O O . GLY B 1 445 ? -35.375 -24.078 13 1 54.5 445 GLY B O 1
ATOM 6975 N N . LYS B 1 446 ? -34.344 -23.047 14.57 1 59.72 446 LYS B N 1
ATOM 6976 C CA . LYS B 1 446 ? -35.094 -23.703 15.656 1 59.72 446 LYS B CA 1
ATOM 6977 C C . LYS B 1 446 ? -36.5 -23.125 15.797 1 59.72 446 LYS B C 1
ATOM 6979 O O . LYS B 1 446 ? -37.438 -23.828 16.172 1 59.72 446 LYS B O 1
ATOM 6984 N N . GLN B 1 447 ? -36.5 -21.844 15.508 1 53.25 447 GLN B N 1
ATOM 6985 C CA . GLN B 1 447 ? -37.812 -21.234 15.672 1 53.25 447 GLN B CA 1
ATOM 6986 C C . GLN B 1 447 ? -38.781 -21.703 14.586 1 53.25 447 GLN B C 1
ATOM 6988 O O . GLN B 1 447 ? -40 -21.672 14.773 1 53.25 447 GLN B O 1
ATOM 6993 N N . GLU B 1 448 ? -38.188 -22 13.461 1 50.5 448 GLU B N 1
ATOM 6994 C CA . GLU B 1 448 ? -39.094 -22.453 12.414 1 50.5 448 GLU B CA 1
ATOM 6995 C C . GLU B 1 448 ? -39.688 -23.828 12.75 1 50.5 448 GLU B C 1
ATOM 6997 O O . GLU B 1 448 ? -40.625 -24.266 12.109 1 50.5 448 GLU B O 1
ATOM 7002 N N . GLY B 1 449 ? -39.094 -24.578 13.609 1 43.16 449 GLY B N 1
ATOM 7003 C CA . GLY B 1 449 ? -39.656 -25.875 13.938 1 43.16 449 GLY B CA 1
ATOM 7004 C C . GLY B 1 449 ? -40.906 -25.781 14.805 1 43.16 449 GLY B C 1
ATOM 7005 O O . GLY B 1 449 ? -41.562 -26.797 15.055 1 43.16 449 GLY B O 1
ATOM 7006 N N . ALA B 1 450 ? -41.094 -24.719 15.523 1 42.12 450 ALA B N 1
ATOM 7007 C CA . ALA B 1 450 ? -42.281 -24.656 16.375 1 42.12 450 ALA B CA 1
ATOM 7008 C C . ALA B 1 450 ? -43.438 -24.047 15.609 1 42.12 450 ALA B C 1
ATOM 7010 O O . ALA B 1 450 ? -43.969 -23.016 16.016 1 42.12 450 ALA B O 1
ATOM 7011 N N . GLY B 1 451 ? -43.438 -24.031 14.281 1 34.97 451 GLY B N 1
ATOM 7012 C CA . GLY B 1 451 ? -44.562 -23.469 13.531 1 34.97 451 GLY B CA 1
ATOM 7013 C C . GLY B 1 451 ? -45.844 -24.266 13.719 1 34.97 451 GLY B C 1
ATOM 7014 O O . GLY B 1 451 ? -45.844 -25.484 13.664 1 34.97 451 GLY B O 1
ATOM 7015 N N . SER B 1 452 ? -46.812 -23.672 14.492 1 35.47 452 SER B N 1
ATOM 7016 C CA . SER B 1 452 ? -48.219 -23.891 14.203 1 35.47 452 SER B CA 1
ATOM 7017 C C . SER B 1 452 ? -48.5 -23.75 12.711 1 35.47 452 SER B C 1
ATOM 7019 O O . SER B 1 452 ? -47.75 -23.078 11.992 1 35.47 452 SER B O 1
ATOM 7021 N N . VAL B 1 453 ? -49.625 -24.547 12.031 1 34.34 453 VAL B N 1
ATOM 7022 C CA . VAL B 1 453 ? -50.125 -24.969 10.727 1 34.34 453 VAL B CA 1
ATOM 7023 C C . VAL B 1 453 ? -50.281 -23.75 9.828 1 34.34 453 VAL B C 1
ATOM 7025 O O . VAL B 1 453 ? -50.125 -23.844 8.609 1 34.34 453 VAL B O 1
ATOM 7028 N N . GLU B 1 454 ? -51.219 -22.734 10.219 1 32.5 454 GLU B N 1
ATOM 7029 C CA . GLU B 1 454 ? -52.062 -22.156 9.188 1 32.5 454 GLU B CA 1
ATOM 7030 C C . GLU B 1 454 ? -51.312 -21.156 8.336 1 32.5 454 GLU B C 1
ATOM 7032 O O . GLU B 1 454 ? -51.875 -20.547 7.418 1 32.5 454 GLU B O 1
ATOM 7037 N N . VAL B 1 455 ? -50.375 -20.359 8.922 1 31.89 455 VAL B N 1
ATOM 7038 C CA . VAL B 1 455 ? -50.156 -19.094 8.25 1 31.89 455 VAL B CA 1
ATOM 7039 C C . VAL B 1 455 ? -49.438 -19.312 6.93 1 31.89 455 VAL B C 1
ATOM 7041 O O . VAL B 1 455 ? -48.625 -20.25 6.805 1 31.89 455 VAL B O 1
ATOM 7044 N N . VAL B 1 456 ? -49.844 -18.547 5.809 1 33.5 456 VAL B N 1
ATOM 7045 C CA . VAL B 1 456 ? -49.438 -18.438 4.414 1 33.5 456 VAL B CA 1
ATOM 7046 C C . VAL B 1 456 ? -47.906 -18.328 4.324 1 33.5 456 VAL B C 1
ATOM 7048 O O . VAL B 1 456 ? -47.281 -17.609 5.09 1 33.5 456 VAL B O 1
ATOM 7051 N N . GLN B 1 457 ? -47.281 -19.375 3.896 1 28.83 457 GLN B N 1
ATOM 7052 C CA . GLN B 1 457 ? -45.875 -19.641 3.656 1 28.83 457 GLN B CA 1
ATOM 7053 C C . GLN B 1 457 ? -45.219 -18.516 2.848 1 28.83 457 GLN B C 1
ATOM 7055 O O . GLN B 1 457 ? -45.344 -18.469 1.622 1 28.83 457 GLN B O 1
ATOM 7060 N N . ALA B 1 458 ? -45.469 -17.172 3.223 1 30.94 458 ALA B N 1
ATOM 7061 C CA . ALA B 1 458 ? -44.531 -16.297 2.512 1 30.94 458 ALA B CA 1
ATOM 7062 C C . ALA B 1 458 ? -43.156 -16.938 2.43 1 30.94 458 ALA B C 1
ATOM 7064 O O . ALA B 1 458 ? -42.562 -17.297 3.451 1 30.94 458 ALA B O 1
ATOM 7065 N N . GLU B 1 459 ? -42.75 -17.656 1.407 1 33 459 GLU B N 1
ATOM 7066 C CA . GLU B 1 459 ? -41.469 -18.219 1.027 1 33 459 GLU B CA 1
ATOM 7067 C C . GLU B 1 459 ? -40.312 -17.297 1.456 1 33 459 GLU B C 1
ATOM 7069 O O . GLU B 1 459 ? -40.219 -16.172 0.969 1 33 459 GLU B O 1
ATOM 7074 N N . GLN B 1 460 ? -39.938 -17.219 2.68 1 32.25 460 GLN B N 1
ATOM 7075 C CA . GLN B 1 460 ? -38.906 -16.438 3.363 1 32.25 460 GLN B CA 1
ATOM 7076 C C . GLN B 1 460 ? -37.562 -16.516 2.621 1 32.25 460 GLN B C 1
ATOM 7078 O O . GLN B 1 460 ? -36.906 -17.562 2.615 1 32.25 460 GLN B O 1
ATOM 7083 N N . GLU B 1 461 ? -37.406 -15.883 1.502 1 38.84 461 GLU B N 1
ATOM 7084 C CA . GLU B 1 461 ? -36.156 -15.461 0.872 1 38.84 461 GLU B CA 1
ATOM 7085 C C . GLU B 1 461 ? -35.125 -15.062 1.916 1 38.84 461 GLU B C 1
ATOM 7087 O O . GLU B 1 461 ? -33.969 -14.82 1.584 1 38.84 461 GLU B O 1
ATOM 7092 N N . GLU B 1 462 ? -35.469 -14.922 3.172 1 41.59 462 GLU B N 1
ATOM 7093 C CA . GLU B 1 462 ? -34.531 -14.508 4.223 1 41.59 462 GLU B CA 1
ATOM 7094 C C . GLU B 1 462 ? -33.562 -15.633 4.59 1 41.59 462 GLU B C 1
ATOM 7096 O O . GLU B 1 462 ? -32.5 -15.391 5.156 1 41.59 462 GLU B O 1
ATOM 7101 N N . GLY B 1 463 ? -33.875 -16.844 4.344 1 41.62 463 GLY B N 1
ATOM 7102 C CA . GLY B 1 463 ? -33.062 -17.984 4.773 1 41.62 463 GLY B CA 1
ATOM 7103 C C . GLY B 1 463 ? -31.734 -18.094 4.035 1 41.62 463 GLY B C 1
ATOM 7104 O O . GLY B 1 463 ? -30.719 -18.453 4.625 1 41.62 463 GLY B O 1
ATOM 7105 N N . ASP B 1 464 ? -31.734 -17.938 2.76 1 43.66 464 ASP B N 1
ATOM 7106 C CA . ASP B 1 464 ? -30.547 -18.141 1.936 1 43.66 464 ASP B CA 1
ATOM 7107 C C . ASP B 1 464 ? -29.484 -17.094 2.252 1 43.66 464 ASP B C 1
ATOM 7109 O O . ASP B 1 464 ? -28.281 -17.391 2.221 1 43.66 464 ASP B O 1
ATOM 7113 N N . ASP B 1 465 ? -29.969 -15.922 2.688 1 48.25 465 ASP B N 1
ATOM 7114 C CA . ASP B 1 465 ? -29.016 -14.844 2.961 1 48.25 465 ASP B CA 1
ATOM 7115 C C . ASP B 1 465 ? -28.266 -15.078 4.27 1 48.25 465 ASP B C 1
ATOM 7117 O O . ASP B 1 465 ? -27.078 -14.773 4.375 1 48.25 465 ASP B O 1
ATOM 7121 N N . GLU B 1 466 ? -28.938 -15.695 5.262 1 50.59 466 GLU B N 1
ATOM 7122 C CA . GLU B 1 466 ? -28.312 -15.953 6.555 1 50.59 466 GLU B CA 1
ATOM 7123 C C . GLU B 1 466 ? -27.328 -17.109 6.473 1 50.59 466 GLU B C 1
ATOM 7125 O O . GLU B 1 466 ? -26.266 -17.078 7.102 1 50.59 466 GLU B O 1
ATOM 7130 N N . GLU B 1 467 ? -27.703 -18.141 5.73 1 51.84 467 GLU B N 1
ATOM 7131 C CA . GLU B 1 467 ? -26.797 -19.281 5.562 1 51.84 467 GLU B CA 1
ATOM 7132 C C . GLU B 1 467 ? -25.531 -18.859 4.82 1 51.84 467 GLU B C 1
ATOM 7134 O O . GLU B 1 467 ? -24.438 -19.344 5.121 1 51.84 467 GLU B O 1
ATOM 7139 N N . ASP B 1 468 ? -25.688 -17.953 3.943 1 58.62 468 ASP B N 1
ATOM 7140 C CA . ASP B 1 468 ? -24.547 -17.438 3.197 1 58.62 468 ASP B CA 1
ATOM 7141 C C . ASP B 1 468 ? -23.609 -16.656 4.109 1 58.62 468 ASP B C 1
ATOM 7143 O O . ASP B 1 468 ? -22.391 -16.688 3.926 1 58.62 468 ASP B O 1
ATOM 7147 N N . ALA B 1 469 ? -24.234 -16.219 5.195 1 59.5 469 ALA B N 1
ATOM 7148 C CA . ALA B 1 469 ? -23.422 -15.422 6.109 1 59.5 469 ALA B CA 1
ATOM 7149 C C . ALA B 1 469 ? -22.594 -16.297 7.035 1 59.5 469 ALA B C 1
ATOM 7151 O O . ALA B 1 469 ? -21.562 -15.867 7.555 1 59.5 469 ALA B O 1
ATOM 7152 N N . ALA B 1 470 ? -23.016 -17.625 7.047 1 69.88 470 ALA B N 1
ATOM 7153 C CA . ALA B 1 470 ? -22.344 -18.516 8 1 69.88 470 ALA B CA 1
ATOM 7154 C C . ALA B 1 470 ? -21.156 -19.219 7.363 1 69.88 470 ALA B C 1
ATOM 7156 O O . ALA B 1 470 ? -20.344 -19.828 8.062 1 69.88 470 ALA B O 1
ATOM 7157 N N . ALA B 1 471 ? -21.047 -19.172 6.121 1 77.81 471 ALA B N 1
ATOM 7158 C CA . ALA B 1 471 ? -19.906 -19.828 5.477 1 77.81 471 ALA B CA 1
ATOM 7159 C C . ALA B 1 471 ? -18.609 -19.109 5.809 1 77.81 471 ALA B C 1
ATOM 7161 O O . ALA B 1 471 ? -18.562 -17.875 5.875 1 77.81 471 ALA B O 1
ATOM 7162 N N . PRO B 1 472 ? -17.609 -19.844 6.09 1 85.75 472 PRO B N 1
ATOM 7163 C CA . PRO B 1 472 ? -16.344 -19.266 6.574 1 85.75 472 PRO B CA 1
ATOM 7164 C C . PRO B 1 472 ? -15.555 -18.578 5.469 1 85.75 472 PRO B C 1
ATOM 7166 O O . PRO B 1 472 ? -14.453 -19.016 5.121 1 85.75 472 PRO B O 1
ATOM 7169 N N . PHE B 1 473 ? -16.141 -17.578 5.004 1 88.5 473 PHE B N 1
ATOM 7170 C CA . PHE B 1 473 ? -15.445 -16.734 4.039 1 88.5 473 PHE B CA 1
ATOM 7171 C C . PHE B 1 473 ? -14.805 -15.539 4.734 1 88.5 473 PHE B C 1
ATOM 7173 O O . PHE B 1 473 ? -15.32 -15.055 5.75 1 88.5 473 PHE B O 1
ATOM 7180 N N . CYS B 1 474 ? -13.648 -15.164 4.254 1 89.06 474 CYS B N 1
ATOM 7181 C CA . CYS B 1 474 ? -13.039 -13.961 4.797 1 89.06 474 CYS B CA 1
ATOM 7182 C C . CYS B 1 474 ? -13.789 -12.711 4.336 1 89.06 474 CYS B C 1
ATOM 7184 O O . CYS B 1 474 ? -14.664 -12.797 3.473 1 89.06 474 CYS B O 1
ATOM 7186 N N . GLY B 1 475 ? -13.484 -11.609 4.891 1 85.88 475 GLY B N 1
ATOM 7187 C CA . GLY B 1 475 ? -14.156 -10.359 4.578 1 85.88 475 GLY B CA 1
ATOM 7188 C C . GLY B 1 475 ? -14.023 -9.961 3.121 1 85.88 475 GLY B C 1
ATOM 7189 O O . GLY B 1 475 ? -14.977 -9.484 2.51 1 85.88 475 GLY B O 1
ATOM 7190 N N . SER B 1 476 ? -12.844 -10.109 2.506 1 86.38 476 SER B N 1
ATOM 7191 C CA . SER B 1 476 ? -12.594 -9.734 1.119 1 86.38 476 SER B CA 1
ATOM 7192 C C . SER B 1 476 ? -13.391 -10.602 0.155 1 86.38 476 SER B C 1
ATOM 7194 O O . SER B 1 476 ? -13.992 -10.102 -0.795 1 86.38 476 SER B O 1
ATOM 7196 N N . CYS B 1 477 ? -13.352 -11.891 0.357 1 89.06 477 CYS B N 1
ATOM 7197 C CA . CYS B 1 477 ? -14.117 -12.789 -0.501 1 89.06 477 CYS B CA 1
ATOM 7198 C C . CYS B 1 477 ? -15.609 -12.508 -0.391 1 89.06 477 CYS B C 1
ATOM 7200 O O . CYS B 1 477 ? -16.328 -12.523 -1.396 1 89.06 477 CYS B O 1
ATOM 7202 N N . ARG B 1 478 ? -16.078 -12.227 0.788 1 85.38 478 ARG B N 1
ATOM 7203 C CA . ARG B 1 478 ? -17.484 -11.898 0.998 1 85.38 478 ARG B CA 1
ATOM 7204 C C . ARG B 1 478 ? -17.844 -10.594 0.302 1 85.38 478 ARG B C 1
ATOM 7206 O O . ARG B 1 478 ? -18.906 -10.492 -0.317 1 85.38 478 ARG B O 1
ATOM 7213 N N . GLY B 1 479 ? -17 -9.648 0.434 1 81.31 479 GLY B N 1
ATOM 7214 C CA . GLY B 1 479 ? -17.312 -8.32 -0.086 1 81.31 479 GLY B CA 1
ATOM 7215 C C . GLY B 1 479 ? -17.094 -8.203 -1.584 1 81.31 479 GLY B C 1
ATOM 7216 O O . GLY B 1 479 ? -17.891 -7.574 -2.281 1 81.31 479 GLY B O 1
ATOM 7217 N N . GLN B 1 480 ? -16.078 -8.789 -2.096 1 82.31 480 GLN B N 1
ATOM 7218 C CA . GLN B 1 480 ? -15.688 -8.555 -3.48 1 82.31 480 GLN B CA 1
ATOM 7219 C C . GLN B 1 480 ? -16.234 -9.633 -4.402 1 82.31 480 GLN B C 1
ATOM 7221 O O . GLN B 1 480 ? -16.5 -9.383 -5.582 1 82.31 480 GLN B O 1
ATOM 7226 N N . ILE B 1 481 ? -16.406 -10.781 -3.893 1 83.19 481 ILE B N 1
ATOM 7227 C CA . ILE B 1 481 ? -16.766 -11.891 -4.766 1 83.19 481 ILE B CA 1
ATOM 7228 C C . ILE B 1 481 ? -18.219 -12.289 -4.52 1 83.19 481 ILE B C 1
ATOM 7230 O O . ILE B 1 481 ? -19 -12.445 -5.469 1 83.19 481 ILE B O 1
ATOM 7234 N N . LEU B 1 482 ? -18.625 -12.273 -3.26 1 77.62 482 LEU B N 1
ATOM 7235 C CA . LEU B 1 482 ? -19.922 -12.859 -2.936 1 77.62 482 LEU B CA 1
ATOM 7236 C C . LEU B 1 482 ? -20.984 -11.781 -2.811 1 77.62 482 LEU B C 1
ATOM 7238 O O . LEU B 1 482 ? -22.188 -12.078 -2.793 1 77.62 482 LEU B O 1
ATOM 7242 N N . PHE B 1 483 ? -20.438 -10.336 -2.498 1 64.75 483 PHE B N 1
ATOM 7243 C CA . PHE B 1 483 ? -21.406 -9.281 -2.244 1 64.75 483 PHE B CA 1
ATOM 7244 C C . PHE B 1 483 ? -22.234 -8.984 -3.494 1 64.75 483 PHE B C 1
ATOM 7246 O O . PHE B 1 483 ? -21.672 -8.844 -4.586 1 64.75 483 PHE B O 1
ATOM 7253 N N . ARG B 1 484 ? -23.609 -9.156 -3.414 1 55.28 484 ARG B N 1
ATOM 7254 C CA . ARG B 1 484 ? -24.547 -8.734 -4.453 1 55.28 484 ARG B CA 1
ATOM 7255 C C . ARG B 1 484 ? -25.172 -7.391 -4.109 1 55.28 484 ARG B C 1
ATOM 7257 O O . ARG B 1 484 ? -25.703 -7.207 -3.012 1 55.28 484 ARG B O 1
ATOM 7264 N N . PRO B 1 485 ? -24.75 -6.125 -4.652 1 46.25 485 PRO B N 1
ATOM 7265 C CA . PRO B 1 485 ? -25.375 -4.84 -4.332 1 46.25 485 PRO B CA 1
ATOM 7266 C C . PRO B 1 485 ? -26.859 -4.977 -4.004 1 46.25 485 PRO B C 1
ATOM 7268 O O . PRO B 1 485 ? -27.453 -4.062 -3.426 1 46.25 485 PRO B O 1
ATOM 7271 N N . GLY B 1 486 ? -27.625 -5.836 -4.645 1 38.84 486 GLY B N 1
ATOM 7272 C CA . GLY B 1 486 ? -29.078 -5.727 -4.586 1 38.84 486 GLY B CA 1
ATOM 7273 C C . GLY B 1 486 ? -29.625 -5.809 -3.176 1 38.84 486 GLY B C 1
ATOM 7274 O O . GLY B 1 486 ? -30.828 -5.594 -2.955 1 38.84 486 GLY B O 1
ATOM 7275 N N . HIS B 1 487 ? -29.031 -6.422 -2.328 1 36.22 487 HIS B N 1
ATOM 7276 C CA . HIS B 1 487 ? -29.812 -6.664 -1.121 1 36.22 487 HIS B CA 1
ATOM 7277 C C . HIS B 1 487 ? -29.969 -5.387 -0.304 1 36.22 487 HIS B C 1
ATOM 7279 O O . HIS B 1 487 ? -30.859 -5.301 0.558 1 36.22 487 HIS B O 1
ATOM 7285 N N . HIS B 1 488 ? -29.094 -4.465 -0.328 1 33.38 488 HIS B N 1
ATOM 7286 C CA . HIS B 1 488 ? -29.516 -3.318 0.47 1 33.38 488 HIS B CA 1
ATOM 7287 C C . HIS B 1 488 ? -30.469 -2.418 -0.317 1 33.38 488 HIS B C 1
ATOM 7289 O O . HIS B 1 488 ? -31 -1.446 0.225 1 33.38 488 HIS B O 1
ATOM 7295 N N . GLU B 1 489 ? -30.344 -2.422 -1.621 1 32.75 489 GLU B N 1
ATOM 7296 C CA . GLU B 1 489 ? -31.25 -1.483 -2.268 1 32.75 489 GLU B CA 1
ATOM 7297 C C . GLU B 1 489 ? -32.688 -1.98 -2.205 1 32.75 489 GLU B C 1
ATOM 7299 O O . GLU B 1 489 ? -33.594 -1.326 -2.715 1 32.75 489 GLU B O 1
ATOM 7304 N N . ALA B 1 490 ? -32.938 -3.23 -1.857 1 31.84 490 ALA B N 1
ATOM 7305 C CA . ALA B 1 490 ? -34.344 -3.609 -1.992 1 31.84 490 ALA B CA 1
ATOM 7306 C C . ALA B 1 490 ? -35.219 -2.768 -1.076 1 31.84 490 ALA B C 1
ATOM 7308 O O . ALA B 1 490 ? -36.469 -2.936 -1.056 1 31.84 490 ALA B O 1
ATOM 7309 N N . ARG B 1 491 ? -34.812 -1.959 -0.107 1 28.97 491 ARG B N 1
ATOM 7310 C CA . ARG B 1 491 ? -36 -1.434 0.53 1 28.97 491 ARG B CA 1
ATOM 7311 C C . ARG B 1 491 ? -36.812 -0.582 -0.444 1 28.97 491 ARG B C 1
ATOM 7313 O O . ARG B 1 491 ? -38.031 -0.445 -0.295 1 28.97 491 ARG B O 1
ATOM 7320 N N . GLY B 1 492 ? -36.156 0.403 -1.227 1 25.61 492 GLY B N 1
ATOM 7321 C CA . GLY B 1 492 ? -37.188 1.302 -1.706 1 25.61 492 GLY B CA 1
ATOM 7322 C C . GLY B 1 492 ? -37.969 0.748 -2.891 1 25.61 492 GLY B C 1
ATOM 7323 O O . GLY B 1 492 ? -39.125 1.102 -3.105 1 25.61 492 GLY B O 1
ATOM 7324 N N . ARG B 1 493 ? -37.188 0.5 -4.117 1 26.88 493 ARG B N 1
ATOM 7325 C CA . ARG B 1 493 ? -38.125 0.503 -5.242 1 26.88 493 ARG B CA 1
ATOM 7326 C C . ARG B 1 493 ? -38.812 -0.845 -5.379 1 26.88 493 ARG B C 1
ATOM 7328 O O . ARG B 1 493 ? -38.188 -1.851 -5.703 1 26.88 493 ARG B O 1
ATOM 7335 N N . GLU B 1 494 ? -40 -1.055 -4.715 1 25.09 494 GLU B N 1
ATOM 7336 C CA . GLU B 1 494 ? -40.969 -2.15 -4.727 1 25.09 494 GLU B CA 1
ATOM 7337 C C . GLU B 1 494 ? -41.281 -2.588 -6.148 1 25.09 494 GLU B C 1
ATOM 7339 O O . GLU B 1 494 ? -41.812 -3.686 -6.363 1 25.09 494 GLU B O 1
ATOM 7344 N N . GLU B 1 495 ? -41.469 -1.59 -7.23 1 25.11 495 GLU B N 1
ATOM 7345 C CA . GLU B 1 495 ? -42.531 -2.004 -8.141 1 25.11 495 GLU B CA 1
ATOM 7346 C C . GLU B 1 495 ? -42.062 -3.086 -9.102 1 25.11 495 GLU B C 1
ATOM 7348 O O . GLU B 1 495 ? -42.875 -3.848 -9.641 1 25.11 495 GLU B O 1
ATOM 7353 N N . ALA B 1 496 ? -41.031 -2.736 -10.008 1 25.28 496 ALA B N 1
ATOM 7354 C CA . ALA B 1 496 ? -41.188 -3.488 -11.25 1 25.28 496 ALA B CA 1
ATOM 7355 C C . ALA B 1 496 ? -40.781 -4.945 -11.062 1 25.28 496 ALA B C 1
ATOM 7357 O O . ALA B 1 496 ? -39.719 -5.234 -10.508 1 25.28 496 ALA B O 1
ATOM 7358 N N . GLY B 1 497 ? -41.594 -6.051 -11.156 1 24.25 497 GLY B N 1
ATOM 7359 C CA . GLY B 1 497 ? -41.812 -7.465 -10.906 1 24.25 497 GLY B CA 1
ATOM 7360 C C . GLY B 1 497 ? -40.906 -8.367 -11.688 1 24.25 497 GLY B C 1
ATOM 7361 O O . GLY B 1 497 ? -41.031 -9.594 -11.672 1 24.25 497 GLY B O 1
ATOM 7362 N N . GLY B 1 498 ? -40.25 -7.988 -12.914 1 26.95 498 GLY B N 1
ATOM 7363 C CA . GLY B 1 498 ? -39.906 -9.203 -13.641 1 26.95 498 GLY B CA 1
ATOM 7364 C C . GLY B 1 498 ? -38.844 -10.023 -12.953 1 26.95 498 GLY B C 1
ATOM 7365 O O . GLY B 1 498 ? -37.719 -9.539 -12.742 1 26.95 498 GLY B O 1
ATOM 7366 N N . SER B 1 499 ? -39.156 -10.961 -12.047 1 29.86 499 SER B N 1
ATOM 7367 C CA . SER B 1 499 ? -38.5 -11.969 -11.219 1 29.86 499 SER B CA 1
ATOM 7368 C C . SER B 1 499 ? -37.656 -12.922 -12.07 1 29.86 499 SER B C 1
ATOM 7370 O O . SER B 1 499 ? -38.156 -13.938 -12.547 1 29.86 499 SER B O 1
ATOM 7372 N N . GLY B 1 500 ? -37.031 -12.633 -13.203 1 28.94 500 GLY B N 1
ATOM 7373 C CA . GLY B 1 500 ? -36.344 -13.805 -13.695 1 28.94 500 GLY B CA 1
ATOM 7374 C C . GLY B 1 500 ? -35.406 -14.414 -12.672 1 28.94 500 GLY B C 1
ATOM 7375 O O . GLY B 1 500 ? -34.375 -13.82 -12.32 1 28.94 500 GLY B O 1
ATOM 7376 N N . ASN B 1 501 ? -35.938 -15.227 -11.711 1 30.81 501 ASN B N 1
ATOM 7377 C CA . ASN B 1 501 ? -35.438 -16.172 -10.727 1 30.81 501 ASN B CA 1
ATOM 7378 C C . ASN B 1 501 ? -34.375 -17.109 -11.336 1 30.81 501 ASN B C 1
ATOM 7380 O O . ASN B 1 501 ? -34.75 -18.141 -11.906 1 30.81 501 ASN B O 1
ATOM 7384 N N . VAL B 1 502 ? -33.469 -16.875 -12.156 1 32.56 502 VAL B N 1
ATOM 7385 C CA . VAL B 1 502 ? -32.594 -18 -12.477 1 32.56 502 VAL B CA 1
ATOM 7386 C C . VAL B 1 502 ? -32.125 -18.672 -11.188 1 32.56 502 VAL B C 1
ATOM 7388 O O . VAL B 1 502 ? -31.547 -18 -10.32 1 32.56 502 VAL B O 1
ATOM 7391 N N . ASP B 1 503 ? -32.75 -19.766 -10.781 1 36.16 503 ASP B N 1
ATOM 7392 C CA . ASP B 1 503 ? -32.562 -20.781 -9.742 1 36.16 503 ASP B CA 1
ATOM 7393 C C . ASP B 1 503 ? -31.094 -21.188 -9.625 1 36.16 503 ASP B C 1
ATOM 7395 O O . ASP B 1 503 ? -30.781 -22.281 -9.148 1 36.16 503 ASP B O 1
ATOM 7399 N N . GLY B 1 504 ? -30.125 -20.734 -10.281 1 39 504 GLY B N 1
ATOM 7400 C CA . GLY B 1 504 ? -28.812 -21.312 -10.078 1 39 504 GLY B CA 1
ATOM 7401 C C . GLY B 1 504 ? -28.281 -21.094 -8.672 1 39 504 GLY B C 1
ATOM 7402 O O . GLY B 1 504 ? -28.812 -20.266 -7.926 1 39 504 GLY B O 1
ATOM 7403 N N . PRO B 1 505 ? -27.625 -22.203 -8.156 1 44.44 505 PRO B N 1
ATOM 7404 C CA . PRO B 1 505 ? -27.062 -22.031 -6.812 1 44.44 505 PRO B CA 1
ATOM 7405 C C . PRO B 1 505 ? -26.375 -20.688 -6.633 1 44.44 505 PRO B C 1
ATOM 7407 O O . PRO B 1 505 ? -25.891 -20.094 -7.605 1 44.44 505 PRO B O 1
ATOM 7410 N N . SER B 1 506 ? -26.734 -20.172 -5.508 1 56.09 506 SER B N 1
ATOM 7411 C CA . SER B 1 506 ? -26.094 -18.922 -5.098 1 56.09 506 SER B CA 1
ATOM 7412 C C . SER B 1 506 ? -24.578 -18.984 -5.262 1 56.09 506 SER B C 1
ATOM 7414 O O . SER B 1 506 ? -24 -20.062 -5.285 1 56.09 506 SER B O 1
ATOM 7416 N N . LEU B 1 507 ? -24.016 -18.031 -5.781 1 59 507 LEU B N 1
ATOM 7417 C CA . LEU B 1 507 ? -22.578 -17.891 -5.918 1 59 507 LEU B CA 1
ATOM 7418 C C . LEU B 1 507 ? -21.859 -18.547 -4.746 1 59 507 LEU B C 1
ATOM 7420 O O . LEU B 1 507 ? -20.844 -19.234 -4.934 1 59 507 LEU B O 1
ATOM 7424 N N . VAL B 1 508 ? -22.469 -18.516 -3.652 1 59.38 508 VAL B N 1
ATOM 7425 C CA . VAL B 1 508 ? -21.875 -19.078 -2.451 1 59.38 508 VAL B CA 1
ATOM 7426 C C . VAL B 1 508 ? -21.875 -20.609 -2.543 1 59.38 508 VAL B C 1
ATOM 7428 O O . VAL B 1 508 ? -20.859 -21.25 -2.285 1 59.38 508 VAL B O 1
ATOM 7431 N N . GLN B 1 509 ? -22.984 -21.094 -2.992 1 58.75 509 GLN B N 1
ATOM 7432 C CA . GLN B 1 509 ? -23.094 -22.547 -3.066 1 58.75 509 GLN B CA 1
ATOM 7433 C C . GLN B 1 509 ? -22.141 -23.125 -4.109 1 58.75 509 GLN B C 1
ATOM 7435 O O . GLN B 1 509 ? -21.625 -24.219 -3.939 1 58.75 509 GLN B O 1
ATOM 7440 N N . GLY B 1 510 ? -21.875 -22.328 -5.059 1 58.88 510 GLY B N 1
ATOM 7441 C CA . GLY B 1 510 ? -20.984 -22.766 -6.125 1 58.88 510 GLY B CA 1
ATOM 7442 C C . GLY B 1 510 ? -19.516 -22.703 -5.746 1 58.88 510 GLY B C 1
ATOM 7443 O O . GLY B 1 510 ? -18.688 -23.344 -6.391 1 58.88 510 GLY B O 1
ATOM 7444 N N . LEU B 1 511 ? -19.312 -22.062 -4.664 1 66 511 LEU B N 1
ATOM 7445 C CA . LEU B 1 511 ? -17.906 -21.828 -4.324 1 66 511 LEU B CA 1
ATOM 7446 C C . LEU B 1 511 ? -17.5 -22.641 -3.104 1 66 511 LEU B C 1
ATOM 7448 O O . LEU B 1 511 ? -16.328 -22.625 -2.701 1 66 511 LEU B O 1
ATOM 7452 N N . LEU B 1 512 ? -18.5 -23.312 -2.498 1 58.66 512 LEU B N 1
ATOM 7453 C CA . LEU B 1 512 ? -18.156 -24.172 -1.375 1 58.66 512 LEU B CA 1
ATOM 7454 C C . LEU B 1 512 ? -17.406 -25.406 -1.853 1 58.66 512 LEU B C 1
ATOM 7456 O O . LEU B 1 512 ? -17.594 -25.859 -2.982 1 58.66 512 LEU B O 1
ATOM 7460 N N . PRO B 1 513 ? -16.516 -25.844 -1.077 1 55.31 513 PRO B N 1
ATOM 7461 C CA . PRO B 1 513 ? -15.719 -27 -1.483 1 55.31 513 PRO B CA 1
ATOM 7462 C C . PRO B 1 513 ? -16.578 -28.172 -1.966 1 55.31 513 PRO B C 1
ATOM 7464 O O . PRO B 1 513 ? -16.219 -28.859 -2.922 1 55.31 513 PRO B O 1
ATOM 7467 N N . GLU B 1 514 ? -17.734 -28.266 -1.308 1 57.31 514 GLU B N 1
ATOM 7468 C CA . GLU B 1 514 ? -18.609 -29.359 -1.689 1 57.31 514 GLU B CA 1
ATOM 7469 C C . GLU B 1 514 ? -19.156 -29.172 -3.107 1 57.31 514 GLU B C 1
ATOM 7471 O O . GLU B 1 514 ? -19.266 -30.141 -3.863 1 57.31 514 GLU B O 1
ATOM 7476 N N . ALA B 1 515 ? -19.328 -27.891 -3.395 1 55.75 515 ALA B N 1
ATOM 7477 C CA . ALA B 1 515 ? -19.875 -27.609 -4.719 1 55.75 515 ALA B CA 1
ATOM 7478 C C . ALA B 1 515 ? -18.781 -27.672 -5.785 1 55.75 515 ALA B C 1
ATOM 7480 O O . ALA B 1 515 ? -19.031 -28.141 -6.902 1 55.75 515 ALA B O 1
ATOM 7481 N N . LEU B 1 516 ? -17.688 -27.344 -5.359 1 58.12 516 LEU B N 1
ATOM 7482 C CA . LEU B 1 516 ? -16.578 -27.406 -6.293 1 58.12 516 LEU B CA 1
ATOM 7483 C C . LEU B 1 516 ? -16.141 -28.844 -6.539 1 58.12 516 LEU B C 1
ATOM 7485 O O . LEU B 1 516 ? -15.617 -29.172 -7.605 1 58.12 516 LEU B O 1
ATOM 7489 N N . ALA B 1 517 ? -16.484 -29.625 -5.52 1 50.5 517 ALA B N 1
ATOM 7490 C CA . ALA B 1 517 ? -16.141 -31.047 -5.617 1 50.5 517 ALA B CA 1
ATOM 7491 C C . ALA B 1 517 ? -17.25 -31.844 -6.293 1 50.5 517 ALA B C 1
ATOM 7493 O O . ALA B 1 517 ? -17.031 -32.969 -6.734 1 50.5 517 ALA B O 1
ATOM 7494 N N . ALA B 1 518 ? -18.484 -31.328 -6.422 1 45.38 518 ALA B N 1
ATOM 7495 C CA . ALA B 1 518 ? -19.609 -32.062 -6.996 1 45.38 518 ALA B CA 1
ATOM 7496 C C . ALA B 1 518 ? -19.656 -31.875 -8.508 1 45.38 518 ALA B C 1
ATOM 7498 O O . ALA B 1 518 ? -19.359 -30.797 -9.031 1 45.38 518 ALA B O 1
#

Secondary structure (DSSP, 8-state):
--HHHHHHHHHHHHHHHHHTT-S-TT-EEEEE--SSHHHHHHHHHHGGGB--TTS-TT-TT-B--EEEEEEEE-TGGGT--HHHHHHHHHHHHHHHHHHHHHHHHHHHHHT-----------------S--EEEEEEGGGGGGTT-HHHHHHHHHHHHHHHHHHHHS----S-----S---S-HHHHHHHHHHHHHHHHHHHHHHHHHHH---HHHHHHHHHHHHHHHHHHHHHHTT-SEEE----HHHHHHHHHHHHHHT-TTTGGGGTSSEE-TTGGGTPPEEE-GGGG--HHHHHHHHHHTTPPP----TTHHHHHHHHHH--S----PPPPHHHHHHHHHHHHHHH-THHHHHHHHHHHTSPPPGGGSGGGS----------TTS----------------------------B-TTT-PBPPHHHHHHHHHHHHHHHHHHHHGGG--S-S-----THHHHHHHHHS---HHIIIIII--THHHHTTT--------------HHHHHSHHHHH-/--HHHHHHHHHHHHHHHHHTT-S-TT-EEEEE--SSHHHHHHHHHHGGGB--TTS-TT-TT-B--EEEEEEEE-TGGGT--HHHHHHHHHHHHHHHHHHHHHHHHHHHHHT-----------------S--EEEEEEGGGGGGTT-HHHHHHHHHHHHHHHHHHHHS----S-----S-----HHHHHHHHHHHHHHHHHHHHHHHHHHH---HHHHHHHHHHHHHHHHHHHHHHTT-SEEE----HHHHHHHHHHHHHHT-TTTGGGGTSSEE-TTGGGTPPEEE-GGGG--HHHHHHHHHHTTPPP----TTHHHHHHHHHH-SS-----PPPHHHHHHHHHHHHHHH-THHHHHHHHHHHTSPPPGGGSGGGS----------TTS----------------------------B-TTT-PBPPHHHHHHHHHHHHHHHHHHHHGGG--S-S-----THHHHHHHHHS---HHIIIIIS--THHHHTTT--------------HHHHHSHHHHH-

InterPro domains:
  IPR014729 Rossmann-like alpha/beta/alpha sandwich fold [G3DSA:3.40.50.620] (1-106)
  IPR014729 Rossmann-like alpha/beta/alpha sandwich fold [G3DSA:3.40.50.620] (194-440)
  IPR019407 Cytoplasmic tRNA 2-thiolation protein 2 [MF_03054] (1-485)
  IPR019407 Cytoplasmic tRNA 2-thiolation protein 2 [PF10288] (335-478)
  IPR019407 Cytoplasmic tRNA 2-thiolation protein 2 [PTHR20882] (1-478)

Radius of gyration: 36.42 Å; Cα contacts (8 Å, |Δi|>4): 1292; chains: 2; bounding box: 107×136×110 Å

Sequence (1036 aa):
MCHACLELSVRGKVRALKTHKLLLPGDNIAVALSGGSCSLTLLSNVLPMRKDASTPRKERGKIEFGLTVIHVNEATAHGAAAAEAEAHSRDVVAAARQCAAVAAAMTTAESGGSSTAASTSTSMGNASPGLDVWVVPLRDVFLLGDAEALRREAVRSWRQQQQQQQQPAADGTPVWGGEAGGDSDYVGEAAATASGAAEREARLQQLLQAVQDPTGREDLIRHLRRRLLAAAGAVAGATKLLCGDSATALAARVIAETAKGRGFALPSDIQLVDARGTGAGEPTFLYPMREVTVKEAVFVCRLRGLHLAELPAPLLLARLSSASTGLHSHPPRRSINSLASAFVDSLQANLPSTIFTVLRTASALRPFPFNSPDAMPSTFPATPNNELKALHGRSTEGASGANGDGVAVGCRPAAVPCCVLCRAPLSARELRAIHAAAASAADAGKQEGAGSVEVVQAEQEEGDDEEDAAAPFCGSCRGQILFRPGHHEARGREEAGGSGNVDGPSLVQGLLPEALAAMCHACLELSVRGKVRALKTHKLLLPGDNIAVALSGGSCSLTLLSNVLPMRKDASTPRKERGKIEFGLTVIHVNEATAHGAAAAEAEAHSRDVVAAARQCAAVAAAMTTAESGGSSTAASTSTSMGNASPGLDVWVVPLRDVFLLGDAEALRREAVRSWRQQQQQQQQPAADGTPVWGGEAGGDSDYVGEAAATASGAAEREARLQQLLQAVQDPTGREDLIRHLRRRLLAAAGAVAGATKLLCGDSATALAARVIAETAKGRGFALPSDIQLVDARGTGAGEPTFLYPMREVTVKEAVFVCRLRGLHLAELPAPLLLARLSSASTGLHSHPPRRSINSLASAFVDSLQANLPSTIFTVLRTASALRPFPFNSPDAMPSTFPATPNNELKALHGRSTEGASGANGDGVAVGCRPAAVPCCVLCRAPLSARELRAIHAAAASAADAGKQEGAGSVEVVQAEQEEGDDEEDAAAPFCGSCRGQILFRPGHHEARGREEAGGSGNVDGPSLVQGLLPEALAA

Nearest PDB structures (foldseek):
  6scy-assembly1_A  TM=7.381E-01  e=7.430E-07  Methanococcus maripaludis S2
  5mko-assembly1_B  TM=6.799E-01  e=8.540E-07  Pyrococcus horikoshii OT3
  6scy-assembly1_B  TM=6.857E-01  e=1.969E-06  Methanococcus maripaludis S2
  6scy-assembly1_A  TM=7.379E-01  e=6.777E-07  Methanococcus maripaludis S2
  5mko-assembly1_B  TM=6.798E-01  e=5.126E-07  Pyrococcus horikoshii OT3

pLDDT: mean 71.6, std 25.01, range [17.58, 98.19]

Solvent-accessible surface area (backbone atoms only — not comparable to full-atom values): 58266 Å² total; per-residue (Å²): 127,55,72,67,56,48,51,51,51,53,46,49,48,47,46,40,40,52,77,70,63,71,57,54,72,71,38,28,33,24,36,45,38,71,21,34,42,40,21,48,42,46,50,42,55,50,55,60,38,43,49,48,94,80,52,61,90,76,62,85,83,53,37,45,49,48,70,36,35,39,27,66,47,52,40,52,82,45,57,41,51,70,68,56,33,52,52,46,51,51,41,29,54,52,33,52,50,48,35,52,52,49,30,52,52,53,54,57,62,70,62,67,76,78,75,76,73,89,75,66,84,73,66,73,82,75,60,61,85,70,78,46,57,34,52,40,53,55,44,55,43,41,29,68,61,33,66,64,59,42,42,52,50,32,50,48,42,32,49,54,52,54,52,60,67,67,55,66,89,66,80,84,68,69,83,74,70,77,78,76,74,75,74,60,61,56,58,48,50,47,50,49,49,48,51,50,49,52,51,33,42,53,49,47,51,53,56,49,65,69,26,79,40,59,42,20,35,53,47,49,54,52,30,48,49,53,51,40,48,35,50,53,31,30,67,72,59,18,55,32,32,39,37,32,54,21,26,51,57,48,33,16,44,53,51,25,35,32,40,56,48,37,49,86,33,44,34,58,75,71,45,55,30,35,24,78,43,39,89,77,58,27,26,27,38,32,31,52,29,48,83,37,42,58,67,56,21,45,48,48,28,58,76,67,68,56,63,72,30,57,75,74,69,70,58,18,56,58,45,50,51,50,64,72,46,75,80,80,84,67,77,78,70,70,28,56,59,58,49,23,41,50,43,43,51,50,39,45,74,58,40,57,70,36,48,57,30,31,43,51,36,50,64,69,44,79,63,49,74,35,40,36,77,81,47,48,78,77,82,69,78,79,71,82,78,66,71,79,64,75,72,74,77,90,86,85,87,80,82,78,76,80,83,76,78,79,72,78,74,72,81,69,74,81,82,72,59,45,14,68,61,72,58,42,55,56,49,72,68,54,50,49,50,25,49,52,31,40,50,52,42,52,53,54,56,56,57,61,70,71,62,79,87,79,72,80,76,71,79,65,73,64,56,65,58,39,56,59,47,34,48,57,56,42,70,48,53,41,58,39,41,62,53,63,79,63,70,73,56,56,73,70,79,77,70,90,68,88,69,82,69,76,80,61,72,51,70,60,53,55,52,33,66,69,40,25,27,90,127,55,73,66,58,48,49,50,50,53,45,50,47,47,48,40,39,51,78,71,63,72,57,52,72,70,37,27,34,24,35,45,39,72,22,34,42,40,20,46,41,45,52,44,56,49,55,60,38,42,50,48,94,80,52,60,92,76,63,86,84,52,37,45,48,48,68,36,37,38,26,67,48,51,41,52,82,44,56,40,50,71,67,53,32,52,51,45,52,52,41,29,52,50,33,52,50,48,35,52,52,50,31,51,52,54,54,57,63,71,63,67,78,78,75,78,74,91,75,67,85,73,66,75,82,74,59,64,86,72,77,45,59,34,50,39,53,54,44,54,44,42,30,69,60,32,65,64,60,43,43,51,50,33,51,49,42,31,49,54,54,56,52,60,67,68,55,66,89,65,78,84,69,70,83,74,70,77,79,73,72,77,72,60,61,56,59,50,50,48,49,49,49,50,50,50,51,52,52,34,42,52,51,47,51,51,58,49,65,68,26,80,40,60,43,21,36,55,47,48,53,51,32,50,48,52,52,40,48,35,51,53,29,30,68,71,57,17,56,33,32,40,38,32,52,21,24,51,57,49,32,17,44,54,52,25,34,32,40,56,48,37,49,86,33,44,34,58,75,72,45,55,30,35,23,78,43,41,90,78,58,26,26,29,37,33,30,53,30,48,83,38,41,58,68,58,22,43,50,48,28,57,77,68,67,56,63,72,29,57,74,76,68,70,58,19,56,58,45,50,50,49,64,71,48,74,79,79,84,65,77,77,70,70,28,55,58,60,50,24,39,51,44,43,52,50,38,47,75,58,40,56,69,36,47,58,30,30,44,50,36,51,63,69,43,80,65,50,73,35,42,38,77,82,47,48,79,77,82,70,79,80,72,82,78,67,68,78,64,75,71,72,78,84,87,84,84,81,80,79,81,77,81,74,79,80,72,78,73,72,80,70,73,81,82,71,59,46,14,70,63,71,57,42,55,55,49,73,68,54,50,49,52,25,50,51,30,41,50,52,43,51,53,54,57,55,57,61,68,68,60,79,87,80,73,80,76,71,79,65,74,62,56,65,60,38,56,59,46,31,47,57,56,42,71,48,52,42,58,38,41,64,51,62,77,61,69,75,55,55,73,70,79,77,69,90,68,88,68,84,69,75,80,64,72,52,71,61,52,56,52,32,66,66,38,24,27,89

Foldseek 3Di:
DDLVVLLVVQLVLLLVCVVVPVDAAAFEEEEEFALFLLSLLNLLSLLLLADDPPRPPPDPRHGHYHYAYEYAQCLVLLPDDPVVSVVLVLSRLVLSVLSLVLSVVVSVVVVPDPPDDPPDDPPDDVPSVDRHYFYHYLLCLLQLLPLPVRLVVRVVRSVVSVVVVPDDPPDPPPPPDDCPDDDPVVVVVVVVVVVVSVVSSVLSVVLLLLFDFPQLSVLLSVLSVVSSQQSVCLSVVGQEYEYRQALLNLLLVLQLCVVLVNLVLSLQPLFQWHCLCVVVRTHIYGYSRNHPDSVSSVSVCVVSVRDGSHNPPSPCVVVVVVVVPPPDPDPDDDHSSVVSSVVSVVCCVVPVCVSVVSSVVSNPDDHAPSSDSVVRDDPPPPPPCPPVPDPDDDDDDDDPDDDDDDPPPPPNRDNQDAAQRNRGGADPVLVVQLVVLVVVLVVVVVVVVVDDPDDDCPVPPVNLVSVLSNHSHHPSSCVRSQDDVPPVPPPPDPDDDPCPVPVPPRSSCCRGSVNSND/DDLVVLLVVQLVLLLVCVVVPVDAAAFEEEEEFALFLLSLLNLLSLLLLADDPPRPPPDPRHGHYHYAYEYAQCLVLLPDDPVVSVVLVLSRLVLSVLSLVLSVVVSVVVVPDPPDPPPDDPPDDPVSVDRHYFYHYLLCLLQLLPLPVRLVVRVVRSVVSVVVVPDDPPDPPPPPDDCPDDDPVVVVVVVVVVVVSVVSSVLSVVLLLLFDFPQLSVLLSVLSVVSSQQSVCLSVVGQEYEYRQALLNLLLVLQLCVVLVNLVLSLQPLFQWHCLCVVVRTHIYGYSRNHPDSVSSVSVCVVSVRDGSHNPPSPCVVVVQVVVPPDDPDDDDDHSSVVSSVVSVVCCVVPVCVSVVSSVVSNPDDHAPSSDSVVRDDPPPPDPPPPVPDPDDDDDDDDDDPPDDDPPPPPNRDNQDAAQRNRGGADPVLVVQLVVLVVVLVVVVVVVVVDDPDDDCPVPPVNLVSVLSNHSHHPSSCVRSQDDVPPVPPPPDPDDDPCPPPVPPRSSCCRGSVNSND